Protein AF-0000000074353221 (afdb_homodimer)

Solvent-accessible surface area (backbone atoms only — not comparable to full-atom values): 56088 Å² total; per-residue (Å²): 135,91,82,83,79,85,84,84,86,78,85,81,84,84,88,86,78,88,82,84,80,85,85,80,81,75,81,81,78,80,83,75,80,77,72,79,69,76,71,62,62,60,61,61,71,70,68,73,52,72,75,72,66,72,78,73,55,77,84,42,92,55,36,66,60,52,48,46,52,50,48,50,61,63,52,48,63,50,43,50,53,80,80,36,70,81,63,64,75,39,76,42,64,67,68,74,79,65,36,51,79,78,46,91,73,58,75,62,83,62,84,78,73,72,83,70,47,71,30,41,51,92,68,22,27,30,42,76,66,54,67,42,43,63,34,67,56,21,40,52,47,84,55,86,45,88,65,22,64,83,72,88,42,71,35,40,52,51,45,42,38,60,46,20,54,62,56,34,83,76,40,23,36,36,38,31,33,29,46,73,73,27,16,28,47,22,34,24,54,32,26,32,46,45,48,39,43,60,44,48,36,77,45,36,31,32,33,37,28,12,56,36,25,48,66,45,97,56,69,70,39,83,49,44,60,80,72,34,66,63,44,44,79,37,47,36,50,92,44,40,55,26,68,50,46,58,30,62,70,52,40,52,50,39,31,59,75,71,52,48,35,32,39,38,42,34,13,40,61,70,46,41,51,49,45,40,49,43,35,51,51,32,55,74,71,69,46,85,54,24,28,33,30,38,55,39,35,50,36,48,37,56,40,89,37,73,61,31,42,14,24,64,31,25,28,41,47,44,47,58,57,49,51,52,30,45,51,53,7,68,72,35,78,39,6,30,9,39,35,36,35,66,25,56,78,18,22,48,37,41,48,51,32,38,38,24,64,56,67,33,40,39,79,44,29,44,68,53,79,68,34,57,63,64,95,42,7,50,52,48,53,47,50,51,35,37,71,74,67,34,30,44,23,36,39,34,13,44,37,15,64,55,83,81,40,78,85,58,90,49,56,48,84,63,63,46,74,52,76,59,66,41,57,60,51,51,53,51,51,51,45,53,54,24,47,72,70,73,56,65,52,46,73,45,80,45,66,62,65,63,63,36,28,64,29,51,39,38,41,71,23,23,34,50,20,35,51,46,16,38,34,39,50,24,36,39,35,51,25,33,25,34,29,26,42,46,32,35,55,89,35,51,25,47,43,28,37,70,71,31,51,52,52,74,36,62,61,54,77,60,25,61,67,48,50,50,35,37,63,60,32,62,42,47,64,23,107,140,84,85,81,78,83,82,77,80,75,84,73,82,78,89,88,76,90,77,84,86,78,86,73,84,75,82,85,82,82,84,78,82,77,74,80,70,76,69,62,61,58,61,64,71,70,69,73,51,72,75,69,66,71,77,73,56,76,85,42,92,55,37,65,60,50,48,47,52,51,47,50,61,66,52,48,63,50,42,49,53,79,81,37,72,80,61,64,75,39,76,42,64,69,69,73,80,63,37,52,81,77,46,91,73,58,78,65,78,63,82,80,74,70,84,69,46,70,28,41,48,92,70,22,27,30,41,73,64,53,68,41,43,64,34,66,56,22,39,52,47,84,55,88,45,88,66,20,65,84,72,89,44,72,35,40,53,53,43,42,37,60,45,19,54,61,57,34,84,76,40,23,38,36,39,30,34,29,46,73,72,28,17,29,45,21,34,24,54,31,27,32,46,44,47,40,43,60,44,48,35,76,45,37,32,32,33,38,27,13,56,36,25,48,66,47,96,55,71,71,40,82,50,44,60,79,72,35,67,63,44,45,79,38,46,34,50,91,43,39,57,26,67,50,47,58,29,62,70,52,40,53,50,40,31,59,75,70,51,47,35,33,39,39,42,34,11,40,60,70,47,40,51,51,45,40,51,44,34,52,51,33,54,75,72,68,46,86,57,23,27,32,31,39,54,39,35,52,35,50,37,57,38,88,37,74,60,29,42,13,24,64,29,26,28,42,46,42,45,57,57,50,52,51,28,44,51,54,7,68,72,35,78,41,5,30,10,38,34,36,34,62,26,56,81,19,23,48,38,40,49,52,33,39,40,25,65,57,67,35,40,40,80,43,30,43,67,52,78,68,34,58,64,64,94,42,6,50,52,49,52,47,50,51,34,36,71,74,67,35,32,45,23,36,39,32,14,42,36,15,64,55,85,80,40,78,83,57,91,48,57,48,84,62,63,46,75,53,77,57,66,40,56,60,51,51,54,51,52,51,45,52,52,24,47,76,71,75,55,64,52,46,73,45,80,46,69,61,66,61,61,37,30,63,30,52,40,39,42,70,23,22,34,50,20,34,52,45,17,39,33,40,49,25,36,39,36,51,25,33,25,34,28,25,41,46,32,36,56,89,36,50,26,46,43,25,39,71,70,31,52,50,53,75,36,62,61,53,76,60,26,62,68,49,50,50,33,37,63,60,32,62,42,48,63,22,107

Foldseek 3Di:
DDDCPDDPPPDDDDDDDDDDDDDDDDDDDDDDPVPPPPQPFPPLCPCPLPCPPVPQDPVDPCSQVVVQVVLCVQWDFDFQCVLVVPQDKDFFLQDPPPVDPPDVPSPDDDVPPDDPPFADDFPDWDFLDDDQDQAPPPFPDDAPDRRSDDHTRIHFFFDFHRIFRDQLALAAEEEEEEDDWFALQLLLVLLLQVLSVSRPHDHYWYQAAGQASLPDPDDTHTDHNVNSVCVLQFGDHPRYYHAGHGDLVSSLVSCVVVSHQEYEFEEALSSLVSLLSNLVVCSVVVHNHFGEYAHGDLLQWWPSFPGHFRVVLLLVLVLVLQVVQLCQFVVDQQAEGEEEGENAQAQVSQLSSLLVNLQAQETFHQVAAFACDDPQHPLVVSVVCCVPPRGHYYYYYQNGPQVVDDADPDADPSGHGDGDGVQVVSQVVNQVVCVVVVHGHHYDYTYPDCVSGRGRGDPVSSVVSSVQSSRRNSCVRNRTHQWYWHHRPNGIGIGHSCVRSSDIHYDDCSHPSVVSSCVSNVGDRRD/DDPPDPCPPPPDPDDDDDDDDDDPPPDDDDDDPPPPPPQPFPPLPPCPLPCPPVPQDPVDPCSQVVVQVVLCVQWDFDFQCVLVVPQDKDFFLQDDPPPDPPDVPSSDCDVPPDPPPFADDFPDWDFLDDDQDQAPPPFPDDAPDRRSDDHTRIHFFFDFHRIFRDQQALAAEEEEEEDDWFALQLLLVLLLQVLSVSRPHDHYWYQAAGQASLPDPDDTHGDHNVNSVCVLQFGDHPRYYHAGHGDLVSSLVSCVVVSHQEYEFEEALSSLVSLLSNLVVCSVVVHNHFGEYAHGDLLQWWPSFPGHFRVVLLLVLVLVLQVVQLCQFVVDQQAEEEEEGENAQAQVSQLSSLLVNLQAQETFHQQAAFACDDPLHPLVVSVVCCVPPRGHYYYYYQNGPQVVDDQDPDADPSGHGDGDGVQVVSQVVNQVVCVVVVHGHHYDYTYPDCVSGRGRGDPVSSVVSSVQSNRRNSCVRNRTHQWYWHHRPNGIGIGHSCVRSSDIHYDDCSHPSVVSSCVSNVGDRRD

InterPro domains:
  IPR000023 Phosphofructokinase domain [PF00365] (173-474)
  IPR012004 Pyrophosphate-dependent phosphofructokinase TP0108-type [MF_01981] (77-527)
  IPR022953 ATP-dependent 6-phosphofructokinase [PR00476] (175-194)
  IPR022953 ATP-dependent 6-phosphofructokinase [PR00476] (201-214)
  IPR022953 ATP-dependent 6-phosphofructokinase [PR00476] (259-275)
  IPR022953 ATP-dependent 6-phosphofructokinase [PR00476] (292-309)
  IPR022953 ATP-dependent 6-phosphofructokinase [PR00476] (310-328)
  IPR022953 ATP-dependent 6-phosphofructokinase [PR00476] (331-347)
  IPR022953 ATP-dependent 6-phosphofructokinase [PR00476] (349-366)
  IPR022953 ATP-dependent 6-phosphofructokinase [PR00476] (388-400)
  IPR035966 Phosphofructokinase superfamily [SSF53784] (149-526)
  IPR050929 Phosphofructokinase type A [PTHR45770] (58-526)

Sequence (1054 aa):
MGSLSLAKLVLVPSDRRTCSLHALIRSASPGSMINKKKRIKVVGCCLENKNKKTSIDFSDPDWKTKYEEDFEKRFNIPHLTDFFPDSPAYPSTFCLRMRTPVSEEFAQGYPSDEEWHGYINNNDRVLLKVIRFSSPTSAGAECIDPDCTWVEQWIHRAGPREKIYFKPEDVKAAIITCGGLCPGLNDVIRQIVITLEIYGVKKIVGIPFGYRGFGNELAEIPLSRKVVQNVHLSGGSLLGVSRGGPNISDIVDSMQQRGINMLFVLGGNGTHAGADAIHNECRKRGLKVAVVGVPKTIDNDILLMDKTFGFDTAVEEAQRAINSAYIEAHSAYRGVGVVKLMGRSSGFIAMQAALASGQIDICLIPEVPFELHGPHGVLKHLKYLLETKGSAVICVAEGAGQNFLEKTNAKDASGNTVLGDIGVHIQQEIKKYFKELGDPADVKYIDPTYMIRACRANASDGILCTVLGQNAVHGAFAGYSGITVGICNTHYVYLPIPEVISYPRTVDPNSRMWHRCLTSTGQPDFIMGSLSLAKLVLVPSDRRTCSLHALIRSASPGSMINKKKRIKVVGCCLENKNKKTSIDFSDPDWKTKYEEDFEKRFNIPHLTDFFPDSPAYPSTFCLRMRTPVSEEFAQGYPSDEEWHGYINNNDRVLLKVIRFSSPTSAGAECIDPDCTWVEQWIHRAGPREKIYFKPEDVKAAIITCGGLCPGLNDVIRQIVITLEIYGVKKIVGIPFGYRGFGNELAEIPLSRKVVQNVHLSGGSLLGVSRGGPNISDIVDSMQQRGINMLFVLGGNGTHAGADAIHNECRKRGLKVAVVGVPKTIDNDILLMDKTFGFDTAVEEAQRAINSAYIEAHSAYRGVGVVKLMGRSSGFIAMQAALASGQIDICLIPEVPFELHGPHGVLKHLKYLLETKGSAVICVAEGAGQNFLEKTNAKDASGNTVLGDIGVHIQQEIKKYFKELGDPADVKYIDPTYMIRACRANASDGILCTVLGQNAVHGAFAGYSGITVGICNTHYVYLPIPEVISYPRTVDPNSRMWHRCLTSTGQPDFI

Radius of gyration: 31.93 Å; Cα contacts (8 Å, |Δi|>4): 2269; chains: 2; bounding box: 85×99×107 Å

Secondary structure (DSSP, 8-state):
---------------------------------------------------------TTSTTHHHHHHHHHHHHTPPPBGGGT-TTPPPEE-S--STT-S---GGGGS-----S--TTSPPTT-EEES--EE-S-TTSTT---SSTT------EEEEPS--SEESS-GGG-EEEEEE-SS--TTHHHHHHHHHHHHHHHT--EEEEPTTGGGGGTS-PPPEE--HHHHTTGGGSSS-TT---S----HHHHHHHHHHHT--EEEEEESHHHHHHHHHHHHHHHHHT---EEEEEEB-SS--STTSS--BTHHHHHHHHHHHHHHHHHHHHHSTTEEEEEEE--TT--HHHHHHHHHHS--SEEE-TTS---SSSTTSHHHHHHHHHHHTS-EEEEEETTTTGGGS-----B-TTSPBPPP-HHHHHHHHHHHHHHHHT---EEEEE--GGGGTSS---HHHHHHHHHHHHHHHHHHHTTB-SEEEEEETTEEEEEEHHHHTSS-----TTSHHHHHHHHHH------/---------------------------------------------------------TTSTTHHHHHHHHHHHHTPPPBGGGT-TTPPPEE----STT-S---GGGGS-----S--TTSPPTT-EEES--EE-S-TTSTT---SSTT------EEEEPS--SEESS-GGG-EEEEEE-SS--TTHHHHHHHHHHHHHHHT--EEEEPTTGGGGGTSSPPPEE--HHHHTTGGGSSS-TT---S----HHHHHHHHHHHT--EEEEEESHHHHHHHHHHHHHHHHHT---EEEEEEB-SS--STTSS--BTHHHHHHHHHHHHHHHHHHHHHSTTEEEEEEE--TT--HHHHHHHHHHS--SEEE-TTS---SSSTTSHHHHHHHHHHHTS-EEEEEETTTTGGGS-----B-TTSPBPPP-HHHHHHHHHHHHHHHHT---EEEEE--GGGGTSS---HHHHHHHHHHHHHHHHHHHTTB-SEEEEEETTEEEEEEHHHHTSS-----TTSHHHHHHHHHH------

pLDDT: mean 83.46, std 23.48, range [15.52, 98.88]

Organism: Artemisia annua (NCBI:txid35608)

Nearest PDB structures (foldseek):
  6qu4-assembly1_A  TM=9.192E-01  e=7.494E-47  Trypanosoma brucei brucei
  6qu3-assembly1_D  TM=9.181E-01  e=4.182E-46  Trypanosoma brucei brucei
  6qu3-assembly1_A  TM=8.932E-01  e=8.953E-47  Trypanosoma brucei brucei
  6qu4-assembly1_B  TM=9.166E-01  e=7.197E-45  Trypanosoma brucei brucei
  6qu3-assembly1_B  TM=9.209E-01  e=2.986E-44  Trypanosoma brucei brucei

Structure (mmCIF, N/CA/C/O backbone):
data_AF-0000000074353221-model_v1
#
loop_
_entity.id
_entity.type
_entity.pdbx_description
1 polymer 'ATP-dependent 6-phosphofructokinase'
#
loop_
_atom_site.group_PDB
_atom_site.id
_atom_site.type_symbol
_atom_site.label_atom_id
_atom_site.label_alt_id
_atom_site.label_comp_id
_atom_site.label_asym_id
_atom_site.label_entity_id
_atom_site.label_seq_id
_atom_site.pdbx_PDB_ins_code
_atom_site.Cartn_x
_atom_site.Cartn_y
_atom_site.Cartn_z
_atom_site.occupancy
_atom_site.B_iso_or_equiv
_atom_site.auth_seq_id
_atom_site.auth_comp_id
_atom_site.auth_asym_id
_atom_site.auth_atom_id
_atom_site.pdbx_PDB_model_num
ATOM 1 N N . MET A 1 1 ? -2.354 11.242 -69.688 1 20.19 1 MET A N 1
ATOM 2 C CA . MET A 1 1 ? -2.508 9.836 -70.062 1 20.19 1 MET A CA 1
ATOM 3 C C . MET A 1 1 ? -3.174 9.047 -68.938 1 20.19 1 MET A C 1
ATOM 5 O O . MET A 1 1 ? -2.99 9.359 -67.75 1 20.19 1 MET A O 1
ATOM 9 N N . GLY A 1 2 ? -4.012 7.84 -69.062 1 21.41 2 GLY A N 1
ATOM 10 C CA . GLY A 1 2 ? -5.418 7.66 -68.688 1 21.41 2 GLY A CA 1
ATOM 11 C C . GLY A 1 2 ? -5.637 7.105 -67.312 1 21.41 2 GLY A C 1
ATOM 12 O O . GLY A 1 2 ? -4.961 6.16 -66.875 1 21.41 2 GLY A O 1
ATOM 13 N N . SER A 1 3 ? -6.02 7.965 -66.25 1 21.53 3 SER A N 1
ATOM 14 C CA . SER A 1 3 ? -6.34 8.07 -64.875 1 21.53 3 SER A CA 1
ATOM 15 C C . SER A 1 3 ? -7.312 6.977 -64.438 1 21.53 3 SER A C 1
ATOM 17 O O . SER A 1 3 ? -8.414 6.867 -65 1 21.53 3 SER A O 1
ATOM 19 N N . LEU A 1 4 ? -6.719 5.871 -63.844 1 18.83 4 LEU A N 1
ATOM 20 C CA . LEU A 1 4 ? -7.133 4.527 -63.469 1 18.83 4 LEU A CA 1
ATOM 21 C C . LEU A 1 4 ? -8.258 4.578 -62.438 1 18.83 4 LEU A C 1
ATOM 23 O O . LEU A 1 4 ? -8.094 5.148 -61.375 1 18.83 4 LEU A O 1
ATOM 27 N N . SER A 1 5 ? -9.594 4.289 -62.688 1 18.7 5 SER A N 1
ATOM 28 C CA . SER A 1 5 ? -11.031 4.398 -62.469 1 18.7 5 SER A CA 1
ATOM 29 C C . SER A 1 5 ? -11.5 3.393 -61.438 1 18.7 5 SER A C 1
ATOM 31 O O . SER A 1 5 ? -12.688 3.068 -61.375 1 18.7 5 SER A O 1
ATOM 33 N N . LEU A 1 6 ? -10.594 3.096 -60.281 1 18.77 6 LEU A N 1
ATOM 34 C CA . LEU A 1 6 ? -10.766 1.756 -59.719 1 18.77 6 LEU A CA 1
ATOM 35 C C . LEU A 1 6 ? -12.125 1.616 -59.062 1 18.77 6 LEU A C 1
ATOM 37 O O . LEU A 1 6 ? -12.578 2.527 -58.344 1 18.77 6 LEU A O 1
ATOM 41 N N . ALA A 1 7 ? -12.836 0.327 -58.969 1 16.5 7 ALA A N 1
ATOM 42 C CA . ALA A 1 7 ? -14.141 -0.309 -59.125 1 16.5 7 ALA A CA 1
ATOM 43 C C . ALA A 1 7 ? -14.844 -0.415 -57.75 1 16.5 7 ALA A C 1
ATOM 45 O O . ALA A 1 7 ? -14.234 -0.844 -56.781 1 16.5 7 ALA A O 1
ATOM 46 N N . LYS A 1 8 ? -16.109 0.12 -57.531 1 18.06 8 LYS A N 1
ATOM 47 C CA . LYS A 1 8 ? -17.234 0.409 -56.625 1 18.06 8 LYS A CA 1
ATOM 48 C C . LYS A 1 8 ? -17.953 -0.872 -56.219 1 18.06 8 LYS A C 1
ATOM 50 O O . LYS A 1 8 ? -18.984 -1.222 -56.812 1 18.06 8 LYS A O 1
ATOM 55 N N . LEU A 1 9 ? -17.312 -2.119 -55.844 1 16.38 9 LEU A N 1
ATOM 56 C CA . LEU A 1 9 ? -18.078 -3.354 -55.906 1 16.38 9 LEU A CA 1
ATOM 57 C C . LEU A 1 9 ? -19.219 -3.336 -54.875 1 16.38 9 LEU A C 1
ATOM 59 O O . LEU A 1 9 ? -18.969 -3.227 -53.688 1 16.38 9 LEU A O 1
ATOM 63 N N . VAL A 1 10 ? -20.547 -3.213 -55.25 1 18.64 10 VAL A N 1
ATOM 64 C CA . VAL A 1 10 ? -21.922 -3.035 -54.781 1 18.64 10 VAL A CA 1
ATOM 65 C C . VAL A 1 10 ? -22.469 -4.371 -54.281 1 18.64 10 VAL A C 1
ATOM 67 O O . VAL A 1 10 ? -22.766 -5.262 -55.094 1 18.64 10 VAL A O 1
ATOM 70 N N . LEU A 1 11 ? -21.859 -5.027 -53.219 1 18.27 11 LEU A N 1
ATOM 71 C CA . LEU A 1 11 ? -22.25 -6.406 -52.969 1 18.27 11 LEU A CA 1
ATOM 72 C C . LEU A 1 11 ? -23.75 -6.488 -52.688 1 18.27 11 LEU A C 1
ATOM 74 O O . LEU A 1 11 ? -24.328 -5.609 -52.031 1 18.27 11 LEU A O 1
ATOM 78 N N . VAL A 1 12 ? -24.5 -7.617 -53.156 1 17.64 12 VAL A N 1
ATOM 79 C CA . VAL A 1 12 ? -25.812 -8.07 -53.625 1 17.64 12 VAL A CA 1
ATOM 80 C C . VAL A 1 12 ? -26.688 -8.492 -52.469 1 17.64 12 VAL A C 1
ATOM 82 O O . VAL A 1 12 ? -26.203 -9.125 -51.5 1 17.64 12 VAL A O 1
ATOM 85 N N . PRO A 1 13 ? -28.031 -8.195 -52.406 1 18.38 13 PRO A N 1
ATOM 86 C CA . PRO A 1 13 ? -29.156 -8.133 -51.469 1 18.38 13 PRO A CA 1
ATOM 87 C C . PRO A 1 13 ? -29.781 -9.5 -51.219 1 18.38 13 PRO A C 1
ATOM 89 O O . PRO A 1 13 ? -30.703 -9.617 -50.406 1 18.38 13 PRO A O 1
ATOM 92 N N . SER A 1 14 ? -29.234 -10.625 -51.719 1 16.09 14 SER A N 1
ATOM 93 C CA . SER A 1 14 ? -30.312 -11.508 -52.156 1 16.09 14 SER A CA 1
ATOM 94 C C . SER A 1 14 ? -31.156 -11.977 -50.969 1 16.09 14 SER A C 1
ATOM 96 O O . SER A 1 14 ? -30.734 -11.859 -49.812 1 16.09 14 SER A O 1
ATOM 98 N N . ASP A 1 15 ? -31.656 -13.328 -51 1 15.57 15 ASP A N 1
ATOM 99 C CA . ASP A 1 15 ? -32.875 -14.109 -51.188 1 15.57 15 ASP A CA 1
ATOM 100 C C . ASP A 1 15 ? -33.281 -14.797 -49.906 1 15.57 15 ASP A C 1
ATOM 102 O O . ASP A 1 15 ? -32.438 -15.383 -49.219 1 15.57 15 ASP A O 1
ATOM 106 N N . ARG A 1 16 ? -34.531 -14.641 -49.375 1 16.09 16 ARG A N 1
ATOM 107 C CA . ARG A 1 16 ? -35.469 -14.852 -48.281 1 16.09 16 ARG A CA 1
ATOM 108 C C . ARG A 1 16 ? -35.688 -16.344 -48.031 1 16.09 16 ARG A C 1
ATOM 110 O O . ARG A 1 16 ? -35.844 -16.75 -46.875 1 16.09 16 ARG A O 1
ATOM 117 N N . ARG A 1 17 ? -36.25 -17.219 -49 1 16.27 17 ARG A N 1
ATOM 118 C CA . ARG A 1 17 ? -37.562 -17.844 -48.719 1 16.27 17 ARG A CA 1
ATOM 119 C C . ARG A 1 17 ? -37.375 -19.125 -47.938 1 16.27 17 ARG A C 1
ATOM 121 O O . ARG A 1 17 ? -38.188 -19.422 -47.031 1 16.27 17 ARG A O 1
ATOM 128 N N . THR A 1 18 ? -36.688 -20.188 -48.375 1 15.52 18 THR A N 1
ATOM 129 C CA . THR A 1 18 ? -37.438 -21.406 -48.562 1 15.52 18 THR A CA 1
ATOM 130 C C . THR A 1 18 ? -37.656 -22.125 -47.219 1 15.52 18 THR A C 1
ATOM 132 O O . THR A 1 18 ? -36.938 -21.844 -46.25 1 15.52 18 THR A O 1
ATOM 135 N N . CYS A 1 19 ? -38 -23.547 -47.25 1 15.93 19 CYS A N 1
ATOM 136 C CA . CYS A 1 19 ? -39.031 -24.516 -46.938 1 15.93 19 CYS A CA 1
ATOM 137 C C . CYS A 1 19 ? -38.688 -25.328 -45.688 1 15.93 19 CYS A C 1
ATOM 139 O O . CYS A 1 19 ? -39.562 -25.703 -44.938 1 15.93 19 CYS A O 1
ATOM 141 N N . SER A 1 20 ? -37.438 -25.891 -45.5 1 15.87 20 SER A N 1
ATOM 142 C CA . SER A 1 20 ? -37.531 -27.344 -45.406 1 15.87 20 SER A CA 1
ATOM 143 C C . SER A 1 20 ? -38.094 -27.797 -44.062 1 15.87 20 SER A C 1
ATOM 145 O O . SER A 1 20 ? -38 -27.062 -43.094 1 15.87 20 SER A O 1
ATOM 147 N N . LEU A 1 21 ? -38.312 -29.188 -43.875 1 16.33 21 LEU A N 1
ATOM 148 C CA . LEU A 1 21 ? -39.219 -30.234 -43.438 1 16.33 21 LEU A CA 1
ATOM 149 C C . LEU A 1 21 ? -38.969 -30.609 -42 1 16.33 21 LEU A C 1
ATOM 151 O O . LEU A 1 21 ? -39.906 -30.938 -41.25 1 16.33 21 LEU A O 1
ATOM 155 N N . HIS A 1 22 ? -37.688 -30.781 -41.469 1 16.69 22 HIS A N 1
ATOM 156 C CA . HIS A 1 22 ? -37.531 -32.125 -40.906 1 16.69 22 HIS A CA 1
ATOM 157 C C . HIS A 1 22 ? -38.406 -32.344 -39.688 1 16.69 22 HIS A C 1
ATOM 159 O O . HIS A 1 22 ? -38.812 -31.375 -39.031 1 16.69 22 HIS A O 1
ATOM 165 N N . ALA A 1 23 ? -38.312 -33.719 -39.062 1 17.08 23 ALA A N 1
ATOM 166 C CA . ALA A 1 23 ? -39.094 -34.781 -38.438 1 17.08 23 ALA A CA 1
ATOM 167 C C . ALA A 1 23 ? -39.344 -34.5 -36.969 1 17.08 23 ALA A C 1
ATOM 169 O O . ALA A 1 23 ? -38.5 -33.906 -36.281 1 17.08 23 ALA A O 1
ATOM 170 N N . LEU A 1 24 ? -40.531 -34.719 -36.531 1 18.83 24 LEU A N 1
ATOM 171 C CA . LEU A 1 24 ? -41.5 -34.594 -35.438 1 18.83 24 LEU A CA 1
ATOM 172 C C . LEU A 1 24 ? -41.125 -35.531 -34.312 1 18.83 24 LEU A C 1
ATOM 174 O O . LEU A 1 24 ? -41.594 -36.688 -34.219 1 18.83 24 LEU A O 1
ATOM 178 N N . ILE A 1 25 ? -39.781 -35.875 -34.031 1 18.02 25 ILE A N 1
ATOM 179 C CA . ILE A 1 25 ? -39.75 -37.094 -33.25 1 18.02 25 ILE A CA 1
ATOM 180 C C . ILE A 1 25 ? -40.531 -36.906 -31.953 1 18.02 25 ILE A C 1
ATOM 182 O O . ILE A 1 25 ? -40.406 -35.875 -31.281 1 18.02 25 ILE A O 1
ATOM 186 N N . ARG A 1 26 ? -41.375 -37.906 -31.547 1 18.39 26 ARG A N 1
ATOM 187 C CA . ARG A 1 26 ? -42.531 -38.25 -30.719 1 18.39 26 ARG A CA 1
ATOM 188 C C . ARG A 1 26 ? -42.156 -38.312 -29.234 1 18.39 26 ARG A C 1
ATOM 190 O O . ARG A 1 26 ? -43.031 -38.312 -28.359 1 18.39 26 ARG A O 1
ATOM 197 N N . SER A 1 27 ? -40.812 -38.406 -28.859 1 18.98 27 SER A N 1
ATOM 198 C CA . SER A 1 27 ? -40.75 -39.438 -27.844 1 18.98 27 SER A CA 1
ATOM 199 C C . SER A 1 27 ? -41.594 -39.094 -26.625 1 18.98 27 SER A C 1
ATOM 201 O O . SER A 1 27 ? -41.906 -37.938 -26.406 1 18.98 27 SER A O 1
ATOM 203 N N . ALA A 1 28 ? -41.844 -40.188 -25.703 1 20.39 28 ALA A N 1
ATOM 204 C CA . ALA A 1 28 ? -42.75 -40.719 -24.672 1 20.39 28 ALA A CA 1
ATOM 205 C C . ALA A 1 28 ? -42.656 -39.875 -23.391 1 20.39 28 ALA A C 1
ATOM 207 O O . ALA A 1 28 ? -41.656 -39.219 -23.141 1 20.39 28 ALA A O 1
ATOM 208 N N . SER A 1 29 ? -43.719 -39.875 -22.672 1 19.88 29 SER A N 1
ATOM 209 C CA . SER A 1 29 ? -44.438 -39.094 -21.656 1 19.88 29 SER A CA 1
ATOM 210 C C . SER A 1 29 ? -43.875 -39.344 -20.266 1 19.88 29 SER A C 1
ATOM 212 O O . SER A 1 29 ? -44.406 -38.875 -19.266 1 19.88 29 SER A O 1
ATOM 214 N N . PRO A 1 30 ? -42.562 -39.875 -20.094 1 22.58 30 PRO A N 1
ATOM 215 C CA . PRO A 1 30 ? -42.562 -40.594 -18.828 1 22.58 30 PRO A CA 1
ATOM 216 C C . PRO A 1 30 ? -42.969 -39.719 -17.641 1 22.58 30 PRO A C 1
ATOM 218 O O . PRO A 1 30 ? -42.875 -38.5 -17.703 1 22.58 30 PRO A O 1
ATOM 221 N N . GLY A 1 31 ? -43.469 -40.406 -16.453 1 21.88 31 GLY A N 1
ATOM 222 C CA . GLY A 1 31 ? -44.188 -40.219 -15.211 1 21.88 31 GLY A CA 1
ATOM 223 C C . GLY A 1 31 ? -43.5 -39.281 -14.242 1 21.88 31 GLY A C 1
ATOM 224 O O . GLY A 1 31 ? -42.281 -39.062 -14.359 1 21.88 31 GLY A O 1
ATOM 225 N N . SER A 1 32 ? -44.25 -38.5 -13.336 1 21.22 32 SER A N 1
ATOM 226 C CA . SER A 1 32 ? -44.281 -37.344 -12.461 1 21.22 32 SER A CA 1
ATOM 227 C C . SER A 1 32 ? -43.469 -37.562 -11.203 1 21.22 32 SER A C 1
ATOM 229 O O . SER A 1 32 ? -43.625 -36.875 -10.195 1 21.22 32 SER A O 1
ATOM 231 N N . MET A 1 33 ? -42.5 -38.594 -11.133 1 22.34 33 MET A N 1
ATOM 232 C CA . MET A 1 33 ? -42.125 -38.812 -9.734 1 22.34 33 MET A CA 1
ATOM 233 C C . MET A 1 33 ? -41.625 -37.5 -9.086 1 22.34 33 MET A C 1
ATOM 235 O O . MET A 1 33 ? -40.75 -36.844 -9.633 1 22.34 33 MET A O 1
ATOM 239 N N . ILE A 1 34 ? -42.406 -36.906 -8.188 1 22.81 34 ILE A N 1
ATOM 240 C CA . ILE A 1 34 ? -42.375 -35.719 -7.344 1 22.81 34 ILE A CA 1
ATOM 241 C C . ILE A 1 34 ? -41.094 -35.75 -6.477 1 22.81 34 ILE A C 1
ATOM 243 O O . ILE A 1 34 ? -41.031 -36.5 -5.504 1 22.81 34 ILE A O 1
ATOM 247 N N . ASN A 1 35 ? -39.906 -36.094 -6.984 1 21.73 35 ASN A N 1
ATOM 248 C CA . ASN A 1 35 ? -38.812 -36.156 -6.016 1 21.73 35 ASN A CA 1
ATOM 249 C C . ASN A 1 35 ? -38.656 -34.875 -5.227 1 21.73 35 ASN A C 1
ATOM 251 O O . ASN A 1 35 ? -38.531 -33.812 -5.809 1 21.73 35 ASN A O 1
ATOM 255 N N . LYS A 1 36 ? -39.219 -34.875 -3.961 1 22 36 LYS A N 1
ATOM 256 C CA . LYS A 1 36 ? -39.062 -33.844 -2.926 1 22 36 LYS A CA 1
ATOM 257 C C . LYS A 1 36 ? -37.594 -33.438 -2.76 1 22 36 LYS A C 1
ATOM 259 O O . LYS A 1 36 ? -36.844 -34.125 -2.1 1 22 36 LYS A O 1
ATOM 264 N N . LYS A 1 37 ? -37.062 -32.906 -3.727 1 26.03 37 LYS A N 1
ATOM 265 C CA . LYS A 1 37 ? -35.719 -32.406 -3.596 1 26.03 37 LYS A CA 1
ATOM 266 C C . LYS A 1 37 ? -35.625 -31.391 -2.461 1 26.03 37 LYS A C 1
ATOM 268 O O . LYS A 1 37 ? -36.25 -30.344 -2.5 1 26.03 37 LYS A O 1
ATOM 273 N N . LYS A 1 38 ? -35.469 -31.953 -1.255 1 24.52 38 LYS A N 1
ATOM 274 C CA . LYS A 1 38 ? -35.094 -31.094 -0.133 1 24.52 38 LYS A CA 1
ATOM 275 C C . LYS A 1 38 ? -34 -30.109 -0.52 1 24.52 38 LYS A C 1
ATOM 277 O O . LYS A 1 38 ? -32.875 -30.531 -0.843 1 24.52 38 LYS A O 1
ATOM 282 N N . ARG A 1 39 ? -34.375 -29.062 -1.102 1 26.27 39 ARG A N 1
ATOM 283 C CA . ARG A 1 39 ? -33.5 -27.938 -1.433 1 26.27 39 ARG A CA 1
ATOM 284 C C . ARG A 1 39 ? -32.781 -27.422 -0.195 1 26.27 39 ARG A C 1
ATOM 286 O O . ARG A 1 39 ? -33.406 -26.906 0.736 1 26.27 39 ARG A O 1
ATOM 293 N N . ILE A 1 40 ? -31.922 -28.266 0.334 1 25.36 40 ILE A N 1
ATOM 294 C CA . ILE A 1 40 ? -31.156 -27.594 1.374 1 25.36 40 ILE A CA 1
ATOM 295 C C . ILE A 1 40 ? -30.547 -26.312 0.816 1 25.36 40 ILE A C 1
ATOM 297 O O . ILE A 1 40 ? -29.703 -26.359 -0.079 1 25.36 40 ILE A O 1
ATOM 301 N N . LYS A 1 41 ? -31.375 -25.328 0.677 1 26.69 41 LYS A N 1
ATOM 302 C CA . LYS A 1 41 ? -30.922 -23.984 0.334 1 26.69 41 LYS A CA 1
ATOM 303 C C . LYS A 1 41 ? -29.672 -23.609 1.117 1 26.69 41 LYS A C 1
ATOM 305 O O . LYS A 1 41 ? -29.594 -23.859 2.32 1 26.69 41 LYS A O 1
ATOM 310 N N . VAL A 1 42 ? -28.609 -23.703 0.509 1 30.16 42 VAL A N 1
ATOM 311 C CA . VAL A 1 42 ? -27.453 -23.062 1.101 1 30.16 42 VAL A CA 1
ATOM 312 C C . VAL A 1 42 ? -27.859 -21.734 1.738 1 30.16 42 VAL A C 1
ATOM 314 O O . VAL A 1 42 ? -28.219 -20.781 1.038 1 30.16 42 VAL A O 1
ATOM 317 N N . VAL A 1 43 ? -28.844 -21.75 2.766 1 29.41 43 VAL A N 1
ATOM 318 C CA . VAL A 1 43 ? -29.125 -20.594 3.592 1 29.41 43 VAL A CA 1
ATOM 319 C C . VAL A 1 43 ? -27.844 -19.797 3.824 1 29.41 43 VAL A C 1
ATOM 321 O O . VAL A 1 43 ? -26.781 -20.375 4.047 1 29.41 43 VAL A O 1
ATOM 324 N N . GLY A 1 44 ? -27.844 -18.719 3.305 1 31.27 44 GLY A N 1
ATOM 325 C CA . GLY A 1 44 ? -26.859 -17.719 3.688 1 31.27 44 GLY A CA 1
ATOM 326 C C . GLY A 1 44 ? -26.531 -17.734 5.172 1 31.27 44 GLY A C 1
ATOM 327 O O . GLY A 1 44 ? -27.422 -17.562 6.004 1 31.27 44 GLY A O 1
ATOM 328 N N . CYS A 1 45 ? -25.828 -18.766 5.625 1 29.34 45 CYS A N 1
ATOM 329 C CA . CYS A 1 45 ? -25.344 -18.828 7 1 29.34 45 CYS A CA 1
ATOM 330 C C . CYS A 1 45 ? -25 -17.438 7.516 1 29.34 45 CYS A C 1
ATOM 332 O O . CYS A 1 45 ? -24.047 -16.812 7.035 1 29.34 45 CYS A O 1
ATOM 334 N N . CYS A 1 46 ? -26.047 -16.672 7.723 1 31.78 46 CYS A N 1
ATOM 335 C CA . CYS A 1 46 ? -25.734 -15.602 8.664 1 31.78 46 CYS A CA 1
ATOM 336 C C . CYS A 1 46 ? -24.891 -16.125 9.82 1 31.78 46 CYS A C 1
ATOM 338 O O . CYS A 1 46 ? -25.359 -16.953 10.609 1 31.78 46 CYS A O 1
ATOM 340 N N . LEU A 1 47 ? -23.672 -16.391 9.578 1 30.38 47 LEU A N 1
ATOM 341 C CA . LEU A 1 47 ? -22.781 -16.719 10.672 1 30.38 47 LEU A CA 1
ATOM 342 C C . LEU A 1 47 ? -23.062 -15.859 11.891 1 30.38 47 LEU A C 1
ATOM 344 O O . LEU A 1 47 ? -22.938 -14.633 11.844 1 30.38 47 LEU A O 1
ATOM 348 N N . GLU A 1 48 ? -24.188 -16.078 12.477 1 32.97 48 GLU A N 1
ATOM 349 C CA . GLU A 1 48 ? -24.188 -15.617 13.859 1 32.97 48 GLU A CA 1
ATOM 350 C C . GLU A 1 48 ? -22.875 -15.953 14.562 1 32.97 48 GLU A C 1
ATOM 352 O O . GLU A 1 48 ? -22.656 -17.094 14.961 1 32.97 48 GLU A O 1
ATOM 357 N N . ASN A 1 49 ? -21.812 -15.656 14.023 1 33.72 49 ASN A N 1
ATOM 358 C CA . ASN A 1 49 ? -20.594 -15.859 14.789 1 33.72 49 ASN A CA 1
ATOM 359 C C . ASN A 1 49 ? -20.734 -15.375 16.234 1 33.72 49 ASN A C 1
ATOM 361 O O . ASN A 1 49 ? -20.938 -14.188 16.469 1 33.72 49 ASN A O 1
ATOM 365 N N . LYS A 1 50 ? -21.359 -16.141 17.109 1 33.78 50 LYS A N 1
ATOM 366 C CA . LYS A 1 50 ? -21.141 -15.977 18.547 1 33.78 50 LYS A CA 1
ATOM 367 C C . LYS A 1 50 ? -19.719 -15.523 18.828 1 33.78 50 LYS A C 1
ATOM 369 O O . LYS A 1 50 ? -18.766 -16.281 18.625 1 33.78 50 LYS A O 1
ATOM 374 N N . ASN A 1 51 ? -19.391 -14.453 18.547 1 38.25 51 ASN A N 1
ATOM 375 C CA . ASN A 1 51 ? -18.141 -13.93 19.078 1 38.25 51 ASN A CA 1
ATOM 376 C C . ASN A 1 51 ? -17.906 -14.398 20.516 1 38.25 51 ASN A C 1
ATOM 378 O O . ASN A 1 51 ? -18.438 -13.82 21.469 1 38.25 51 ASN A O 1
ATOM 382 N N . LYS A 1 52 ? -18 -15.711 20.75 1 36.72 52 LYS A N 1
ATOM 383 C CA . LYS A 1 52 ? -17.562 -16.141 22.078 1 36.72 52 LYS A CA 1
ATOM 384 C C . LYS A 1 52 ? -16.266 -15.445 22.484 1 36.72 52 LYS A C 1
ATOM 386 O O . LYS A 1 52 ? -15.172 -15.891 22.125 1 36.72 52 LYS A O 1
ATOM 391 N N . LYS A 1 53 ? -16.234 -14.258 22.5 1 46.12 53 LYS A N 1
ATOM 392 C CA . LYS A 1 53 ? -15.133 -13.641 23.234 1 46.12 53 LYS A CA 1
ATOM 393 C C . LYS A 1 53 ? -14.914 -14.344 24.578 1 46.12 53 LYS A C 1
ATOM 395 O O . LYS A 1 53 ? -15.773 -14.312 25.453 1 46.12 53 LYS A O 1
ATOM 400 N N . THR A 1 54 ? -14.258 -15.477 24.562 1 53.25 54 THR A N 1
ATOM 401 C CA . THR A 1 54 ? -13.859 -16.047 25.844 1 53.25 54 THR A CA 1
ATOM 402 C C . THR A 1 54 ? -13.453 -14.945 26.812 1 53.25 54 THR A C 1
ATOM 404 O O . THR A 1 54 ? -12.578 -14.133 26.516 1 53.25 54 THR A O 1
ATOM 407 N N . SER A 1 55 ? -14.289 -14.523 27.516 1 70.06 55 SER A N 1
ATOM 408 C CA . SER A 1 55 ? -14.023 -13.57 28.594 1 70.06 55 SER A CA 1
ATOM 409 C C . SER A 1 55 ? -12.727 -13.914 29.328 1 70.06 55 SER A C 1
ATOM 411 O O . SER A 1 55 ? -12.578 -15.008 29.859 1 70.06 55 SER A O 1
ATOM 413 N N . ILE A 1 56 ? -11.734 -13.297 28.844 1 82.25 56 ILE A N 1
ATOM 414 C CA . ILE A 1 56 ? -10.445 -13.469 29.5 1 82.25 56 ILE A CA 1
ATOM 415 C C . ILE A 1 56 ? -10.492 -12.867 30.906 1 82.25 56 ILE A C 1
ATOM 417 O O . ILE A 1 56 ? -10.93 -11.727 31.078 1 82.25 56 ILE A O 1
ATOM 421 N N . ASP A 1 57 ? -10.406 -13.719 31.797 1 88.75 57 ASP A N 1
ATOM 422 C CA . ASP A 1 57 ? -10.258 -13.227 33.156 1 88.75 57 ASP A CA 1
ATOM 423 C C . ASP A 1 57 ? -8.867 -12.648 33.406 1 88.75 57 ASP A C 1
ATOM 425 O O . ASP A 1 57 ? -7.918 -13.391 33.656 1 88.75 57 ASP A O 1
ATOM 429 N N . PHE A 1 58 ? -8.797 -11.438 33.406 1 89.69 58 PHE A N 1
ATOM 430 C CA . PHE A 1 58 ? -7.504 -10.758 33.469 1 89.69 58 PHE A CA 1
ATOM 431 C C . PHE A 1 58 ? -6.953 -10.789 34.906 1 89.69 58 PHE A C 1
ATOM 433 O O . PHE A 1 58 ? -5.801 -10.414 35.125 1 89.69 58 PHE A O 1
ATOM 440 N N . SER A 1 59 ? -7.746 -11.219 35.812 1 89.12 59 SER A N 1
ATOM 441 C CA . SER A 1 59 ? -7.273 -11.391 37.188 1 89.12 59 SER A CA 1
ATOM 442 C C . SER A 1 59 ? -6.441 -12.656 37.344 1 89.12 59 SER A C 1
ATOM 444 O O . SER A 1 59 ? -5.715 -12.82 38.312 1 89.12 59 SER A O 1
ATOM 446 N N . ASP A 1 60 ? -6.551 -13.484 36.375 1 91.25 60 ASP A N 1
ATOM 447 C CA . ASP A 1 60 ? -5.734 -14.695 36.312 1 91.25 60 ASP A CA 1
ATOM 448 C C . ASP A 1 60 ? -4.285 -14.367 35.969 1 91.25 60 ASP A C 1
ATOM 450 O O . ASP A 1 60 ? -4.012 -13.742 34.938 1 91.25 60 ASP A O 1
ATOM 454 N N . PRO A 1 61 ? -3.363 -14.758 36.844 1 91.12 61 PRO A N 1
ATOM 455 C CA . PRO A 1 61 ? -1.957 -14.445 36.562 1 91.12 61 PRO A CA 1
ATOM 456 C C . PRO A 1 61 ? -1.449 -15.086 35.281 1 91.12 61 PRO A C 1
ATOM 458 O O . PRO A 1 61 ? -0.463 -14.617 34.719 1 91.12 61 PRO A O 1
ATOM 461 N N . ASP A 1 62 ? -2.215 -16.078 34.844 1 93.38 62 ASP A N 1
ATOM 462 C CA . ASP A 1 62 ? -1.761 -16.781 33.625 1 93.38 62 ASP A CA 1
ATOM 463 C C . ASP A 1 62 ? -2.588 -16.375 32.406 1 93.38 62 ASP A C 1
ATOM 465 O O . ASP A 1 62 ? -2.615 -17.094 31.406 1 93.38 62 ASP A O 1
ATOM 469 N N . TRP A 1 63 ? -3.186 -15.289 32.531 1 93.25 63 TRP A N 1
ATOM 470 C CA . TRP A 1 63 ? -4.102 -14.914 31.453 1 93.25 63 TRP A CA 1
ATOM 471 C C . TRP A 1 63 ? -3.355 -14.758 30.141 1 93.25 63 TRP A C 1
ATOM 473 O O . TRP A 1 63 ? -3.877 -15.109 29.078 1 93.25 63 TRP A O 1
ATOM 483 N N . LYS A 1 64 ? -2.141 -14.211 30.219 1 93.12 64 LYS A N 1
ATOM 484 C CA . LYS A 1 64 ? -1.358 -13.969 29 1 93.12 64 LYS A CA 1
ATOM 485 C C . LYS A 1 64 ? -1.037 -15.273 28.281 1 93.12 64 LYS A C 1
ATOM 487 O O . LYS A 1 64 ? -1.197 -15.375 27.078 1 93.12 64 LYS A O 1
ATOM 492 N N . THR A 1 65 ? -0.596 -16.203 29.016 1 93.5 65 THR A N 1
ATOM 493 C CA . THR A 1 65 ? -0.271 -17.5 28.469 1 93.5 65 THR A CA 1
ATOM 494 C C . THR A 1 65 ? -1.513 -18.156 27.875 1 93.5 65 THR A C 1
ATOM 496 O O . THR A 1 65 ? -1.45 -18.75 26.781 1 93.5 65 THR A O 1
ATOM 499 N N . LYS A 1 66 ? -2.529 -18.047 28.594 1 92.88 66 LYS A N 1
ATOM 500 C CA . LYS A 1 66 ? -3.783 -18.625 28.109 1 92.88 66 LYS A CA 1
ATOM 501 C C . LYS A 1 66 ? -4.234 -17.938 26.828 1 92.88 66 LYS A C 1
ATOM 503 O O . LYS A 1 66 ? -4.742 -18.609 25.906 1 92.88 66 LYS A O 1
ATOM 508 N N . TYR A 1 67 ? -4.039 -16.688 26.844 1 93.69 67 TYR A N 1
ATOM 509 C CA . TYR A 1 67 ? -4.383 -15.93 25.641 1 93.69 67 TYR A CA 1
ATOM 510 C C . TYR A 1 67 ? -3.541 -16.375 24.453 1 93.69 67 TYR A C 1
ATOM 512 O O . TYR A 1 67 ? -4.059 -16.578 23.359 1 93.69 67 TYR A O 1
ATOM 520 N N . GLU A 1 68 ? -2.322 -16.5 24.656 1 93.62 68 GLU A N 1
ATOM 521 C CA . GLU A 1 68 ? -1.402 -16.906 23.594 1 93.62 68 GLU A CA 1
ATOM 522 C C . GLU A 1 68 ? -1.732 -18.312 23.078 1 93.62 68 GLU A C 1
ATOM 524 O O . GLU A 1 68 ? -1.679 -18.562 21.875 1 93.62 68 GLU A O 1
ATOM 529 N N . GLU A 1 69 ? -2.037 -19.172 23.984 1 93.69 69 GLU A N 1
ATOM 530 C CA . GLU A 1 69 ? -2.398 -20.531 23.609 1 93.69 69 GLU A CA 1
ATOM 531 C C . GLU A 1 69 ? -3.684 -20.547 22.781 1 93.69 69 GLU A C 1
ATOM 533 O O . GLU A 1 69 ? -3.781 -21.281 21.797 1 93.69 69 GLU A O 1
ATOM 538 N N . ASP A 1 70 ? -4.578 -19.797 23.266 1 94.06 70 ASP A N 1
ATOM 539 C CA . ASP A 1 70 ? -5.84 -19.703 22.531 1 94.06 70 ASP A CA 1
ATOM 540 C C . ASP A 1 70 ? -5.625 -19.141 21.141 1 94.06 70 ASP A C 1
ATOM 542 O O . ASP A 1 70 ? -6.211 -19.625 20.172 1 94.06 70 ASP A O 1
ATOM 546 N N . PHE A 1 71 ? -4.84 -18.109 21.078 1 94.88 71 PHE A N 1
ATOM 547 C CA . PHE A 1 71 ? -4.543 -17.484 19.781 1 94.88 71 PHE A CA 1
ATOM 548 C C . PHE A 1 71 ? -3.885 -18.484 18.844 1 94.88 71 PHE A C 1
ATOM 550 O O . PHE A 1 71 ? -4.258 -18.594 17.672 1 94.88 71 PHE A O 1
ATOM 557 N N . GLU A 1 72 ? -2.941 -19.172 19.359 1 94.69 72 GLU A N 1
ATOM 558 C CA . GLU A 1 72 ? -2.232 -20.156 18.547 1 94.69 72 GLU A CA 1
ATOM 559 C C . GLU A 1 72 ? -3.184 -21.234 18.031 1 94.69 72 GLU A C 1
ATOM 561 O O . GLU A 1 72 ? -3.061 -21.672 16.891 1 94.69 72 GLU A O 1
ATOM 566 N N . LYS A 1 73 ? -4.051 -21.609 18.859 1 94.94 73 LYS A N 1
ATOM 567 C CA . LYS A 1 73 ? -5.027 -22.609 18.453 1 94.94 73 LYS A CA 1
ATOM 568 C C . LYS A 1 73 ? -5.941 -22.078 17.359 1 94.94 73 LYS A C 1
ATOM 570 O O . LYS A 1 73 ? -6.199 -22.781 16.375 1 94.94 73 LYS A O 1
ATOM 575 N N . ARG A 1 74 ? -6.375 -20.922 17.5 1 95.06 74 ARG A N 1
ATOM 576 C CA . ARG A 1 74 ? -7.32 -20.312 16.562 1 95.06 74 ARG A CA 1
ATOM 577 C C . ARG A 1 74 ? -6.648 -20.016 15.219 1 95.06 74 ARG A C 1
ATOM 579 O O . ARG A 1 74 ? -7.285 -20.109 14.172 1 95.06 74 ARG A O 1
ATOM 586 N N . PHE A 1 75 ? -5.359 -19.688 15.336 1 96.5 75 PHE A N 1
ATOM 587 C CA . PHE A 1 75 ? -4.695 -19.219 14.125 1 96.5 75 PHE A CA 1
ATOM 588 C C . PHE A 1 75 ? -3.801 -20.312 13.547 1 96.5 75 PHE A C 1
ATOM 590 O O . PHE A 1 75 ? -3.016 -20.062 12.625 1 96.5 75 PHE A O 1
ATOM 597 N N . ASN A 1 76 ? -3.984 -21.453 14.117 1 94.94 76 ASN A N 1
ATOM 598 C CA . ASN A 1 76 ? -3.355 -22.594 13.453 1 94.94 76 ASN A CA 1
ATOM 599 C C . ASN A 1 76 ? -4.043 -22.922 12.133 1 94.94 76 ASN A C 1
ATOM 601 O O . ASN A 1 76 ? -5.273 -22.938 12.055 1 94.94 76 ASN A O 1
ATOM 605 N N . ILE A 1 77 ? -3.238 -23.062 11.102 1 96.12 77 ILE A N 1
ATOM 606 C CA . ILE A 1 77 ? -3.844 -23.312 9.797 1 96.12 77 ILE A CA 1
ATOM 607 C C . ILE A 1 77 ? -3.887 -24.828 9.531 1 96.12 77 ILE A C 1
ATOM 609 O O . ILE A 1 77 ? -2.926 -25.531 9.828 1 96.12 77 ILE A O 1
ATOM 613 N N . PRO A 1 78 ? -5.039 -25.266 9.016 1 96.31 78 PRO A N 1
ATOM 614 C CA . PRO A 1 78 ? -5.188 -26.703 8.773 1 96.31 78 PRO A CA 1
ATOM 615 C C . PRO A 1 78 ? -4.223 -27.234 7.707 1 96.31 78 PRO A C 1
ATOM 617 O O . PRO A 1 78 ? -3.979 -26.547 6.707 1 96.31 78 PRO A O 1
ATOM 620 N N . HIS A 1 79 ? -3.701 -28.391 7.988 1 96.94 79 HIS A N 1
ATOM 621 C CA . HIS A 1 79 ? -2.787 -29.078 7.082 1 96.94 79 HIS A CA 1
ATOM 622 C C . HIS A 1 79 ? -3.297 -30.469 6.742 1 96.94 79 HIS A C 1
ATOM 624 O O . HIS A 1 79 ? -3.943 -31.109 7.57 1 96.94 79 HIS A O 1
ATOM 630 N N . LEU A 1 80 ? -2.986 -30.922 5.582 1 95.25 80 LEU A N 1
ATOM 631 C CA . LEU A 1 80 ? -3.447 -32.219 5.105 1 95.25 80 LEU A CA 1
ATOM 632 C C . LEU A 1 80 ? -3.006 -33.344 6.051 1 95.25 80 LEU A C 1
ATOM 634 O O . LEU A 1 80 ? -3.732 -34.312 6.246 1 95.25 80 LEU A O 1
ATOM 638 N N . THR A 1 81 ? -1.841 -33.188 6.645 1 94.56 81 THR A N 1
ATOM 639 C CA . THR A 1 81 ? -1.296 -34.25 7.5 1 94.56 81 THR A CA 1
ATOM 640 C C . THR A 1 81 ? -2.064 -34.344 8.812 1 94.56 81 THR A C 1
ATOM 642 O O . THR A 1 81 ? -1.924 -35.312 9.562 1 94.56 81 THR A O 1
ATOM 645 N N . ASP A 1 82 ? -2.816 -33.344 9.078 1 93.69 82 ASP A N 1
ATOM 646 C CA . ASP A 1 82 ? -3.684 -33.406 10.25 1 93.69 82 ASP A CA 1
ATOM 647 C C . ASP A 1 82 ? -4.754 -34.5 10.094 1 93.69 82 ASP A C 1
ATOM 649 O O . ASP A 1 82 ? -5.211 -35.062 11.078 1 93.69 82 ASP A O 1
ATOM 653 N N . PHE A 1 83 ? -5.121 -34.812 8.883 1 91 83 PHE A N 1
ATOM 654 C CA . PHE A 1 83 ? -6.23 -35.688 8.594 1 91 83 PHE A CA 1
ATOM 655 C C . PHE A 1 83 ? -5.742 -36.969 7.887 1 91 83 PHE A C 1
ATOM 657 O O . PHE A 1 83 ? -6.379 -38 7.969 1 91 83 PHE A O 1
ATOM 664 N N . PHE A 1 84 ? -4.664 -36.719 7.156 1 93.56 84 PHE A N 1
ATOM 665 C CA . PHE A 1 84 ? -3.986 -37.812 6.473 1 93.56 84 PHE A CA 1
ATOM 666 C C . PHE A 1 84 ? -2.535 -37.938 6.922 1 93.56 84 PHE A C 1
ATOM 668 O O . PHE A 1 84 ? -1.617 -37.625 6.156 1 93.56 84 PHE A O 1
ATOM 675 N N . PRO A 1 85 ? -2.299 -38.438 8.07 1 90.88 85 PRO A N 1
ATOM 676 C CA . PRO A 1 85 ? -0.961 -38.406 8.664 1 90.88 85 PRO A CA 1
ATOM 677 C C . PRO A 1 85 ? 0.072 -39.125 7.801 1 90.88 85 PRO A C 1
ATOM 679 O O . PRO A 1 85 ? 1.265 -38.844 7.871 1 90.88 85 PRO A O 1
ATOM 682 N N . ASP A 1 86 ? -0.376 -40.031 6.957 1 89.94 86 ASP A N 1
ATOM 683 C CA . ASP A 1 86 ? 0.556 -40.844 6.168 1 89.94 86 ASP A CA 1
ATOM 684 C C . ASP A 1 86 ? 0.768 -40.25 4.781 1 89.94 86 ASP A C 1
ATOM 686 O O . ASP A 1 86 ? 1.381 -40.844 3.914 1 89.94 86 ASP A O 1
ATOM 690 N N . SER A 1 87 ? 0.249 -39.062 4.598 1 91.12 87 SER A N 1
ATOM 691 C CA . SER A 1 87 ? 0.452 -38.438 3.299 1 91.12 87 SER A CA 1
ATOM 692 C C . SER A 1 87 ? 1.934 -38.188 3.023 1 91.12 87 SER A C 1
ATOM 694 O O . SER A 1 87 ? 2.629 -37.562 3.824 1 91.12 87 SER A O 1
ATOM 696 N N . PRO A 1 88 ? 2.426 -38.656 1.955 1 92.44 88 PRO A N 1
ATOM 697 C CA . PRO A 1 88 ? 3.844 -38.5 1.639 1 92.44 88 PRO A CA 1
ATOM 698 C C . PRO A 1 88 ? 4.191 -37.031 1.284 1 92.44 88 PRO A C 1
ATOM 700 O O . PRO A 1 88 ? 3.383 -36.344 0.672 1 92.44 88 PRO A O 1
ATOM 703 N N . ALA A 1 89 ? 5.328 -36.688 1.667 1 94.44 89 ALA A N 1
ATOM 704 C CA . ALA A 1 89 ? 5.902 -35.406 1.264 1 94.44 89 ALA A CA 1
ATOM 705 C C . ALA A 1 89 ? 6.875 -35.562 0.099 1 94.44 89 ALA A C 1
ATOM 707 O O . ALA A 1 89 ? 7.629 -36.531 0.054 1 94.44 89 ALA A O 1
ATOM 708 N N . TYR A 1 90 ? 6.844 -34.625 -0.829 1 94.25 90 TYR A N 1
ATOM 709 C CA . TYR A 1 90 ? 7.727 -34.625 -1.991 1 94.25 90 TYR A CA 1
ATOM 710 C C . TYR A 1 90 ? 8.578 -33.375 -2.029 1 94.25 90 TYR A C 1
ATOM 712 O O . TYR A 1 90 ? 8.172 -32.312 -1.509 1 94.25 90 TYR A O 1
ATOM 720 N N . PRO A 1 91 ? 9.758 -33.438 -2.623 1 90.75 91 PRO A N 1
ATOM 721 C CA . PRO A 1 91 ? 10.477 -32.188 -2.883 1 90.75 91 PRO A CA 1
ATOM 722 C C . PRO A 1 91 ? 9.719 -31.266 -3.822 1 90.75 91 PRO A C 1
ATOM 724 O O . PRO A 1 91 ? 9.109 -31.719 -4.793 1 90.75 91 PRO A O 1
ATOM 727 N N . SER A 1 92 ? 9.766 -30.047 -3.484 1 91.62 92 SER A N 1
ATOM 728 C CA . SER A 1 92 ? 9.047 -29.062 -4.297 1 91.62 92 SER A CA 1
ATOM 729 C C . SER A 1 92 ? 9.562 -29.062 -5.734 1 91.62 92 SER A C 1
ATOM 731 O O . SER A 1 92 ? 10.766 -29.156 -5.969 1 91.62 92 SER A O 1
ATOM 733 N N . THR A 1 93 ? 8.648 -28.938 -6.676 1 88.25 93 THR A N 1
ATOM 734 C CA . THR A 1 93 ? 9.008 -28.828 -8.086 1 88.25 93 THR A CA 1
ATOM 735 C C . THR A 1 93 ? 9.148 -27.359 -8.484 1 88.25 93 THR A C 1
ATOM 737 O O . THR A 1 93 ? 9.562 -27.047 -9.602 1 88.25 93 THR A O 1
ATOM 740 N N . PHE A 1 94 ? 8.805 -26.531 -7.512 1 85.12 94 PHE A N 1
ATOM 741 C CA . PHE A 1 94 ? 8.945 -25.094 -7.742 1 85.12 94 PHE A CA 1
ATOM 742 C C . PHE A 1 94 ? 10.391 -24.656 -7.551 1 85.12 94 PHE A C 1
ATOM 744 O O . PHE A 1 94 ? 10.953 -24.797 -6.465 1 85.12 94 PHE A O 1
ATOM 751 N N . CYS A 1 95 ? 11.195 -24.281 -8.492 1 71.25 95 CYS A N 1
ATOM 752 C CA . CYS A 1 95 ? 12.562 -23.781 -8.398 1 71.25 95 CYS A CA 1
ATOM 753 C C . CYS A 1 95 ? 12.781 -22.625 -9.359 1 71.25 95 CYS A C 1
ATOM 755 O O . CYS A 1 95 ? 12.484 -22.734 -10.547 1 71.25 95 CYS A O 1
ATOM 757 N N . LEU A 1 96 ? 13.023 -21.406 -8.859 1 58.12 96 LEU A N 1
ATOM 758 C CA . LEU A 1 96 ? 13.25 -20.234 -9.688 1 58.12 96 LEU A CA 1
ATOM 759 C C . LEU A 1 96 ? 14.656 -20.234 -10.266 1 58.12 96 LEU A C 1
ATOM 761 O O . LEU A 1 96 ? 14.922 -19.578 -11.281 1 58.12 96 LEU A O 1
ATOM 765 N N . ARG A 1 97 ? 15.742 -20.719 -9.547 1 51.84 97 ARG A N 1
ATOM 766 C CA . ARG A 1 97 ? 17.125 -20.578 -10.008 1 51.84 97 ARG A CA 1
ATOM 767 C C . ARG A 1 97 ? 17.297 -21.203 -11.391 1 51.84 97 ARG A C 1
ATOM 769 O O . ARG A 1 97 ? 18.234 -20.859 -12.117 1 51.84 97 ARG A O 1
ATOM 776 N N . MET A 1 98 ? 16.656 -22.359 -11.656 1 45.25 98 MET A N 1
ATOM 777 C CA . MET A 1 98 ? 17.141 -23.172 -12.766 1 45.25 98 MET A CA 1
ATOM 778 C C . MET A 1 98 ? 16.922 -22.469 -14.102 1 45.25 98 MET A C 1
ATOM 780 O O . MET A 1 98 ? 17.047 -23.094 -15.164 1 45.25 98 MET A O 1
ATOM 784 N N . ARG A 1 99 ? 16.25 -21.406 -14.164 1 46.5 99 ARG A N 1
ATOM 785 C CA . ARG A 1 99 ? 15.555 -21.297 -15.445 1 46.5 99 ARG A CA 1
ATOM 786 C C . ARG A 1 99 ? 16.547 -21.125 -16.594 1 46.5 99 ARG A C 1
ATOM 788 O O . ARG A 1 99 ? 16.844 -20 -16.984 1 46.5 99 ARG A O 1
ATOM 795 N N . THR A 1 100 ? 17.641 -21.766 -16.469 1 39.97 100 THR A N 1
ATOM 796 C CA . THR A 1 100 ? 18.328 -21.859 -17.75 1 39.97 100 THR A CA 1
ATOM 797 C C . THR A 1 100 ? 17.328 -22.125 -18.875 1 39.97 100 THR A C 1
ATOM 799 O O . THR A 1 100 ? 16.25 -22.703 -18.641 1 39.97 100 THR A O 1
ATOM 802 N N . PRO A 1 101 ? 17.656 -21.766 -20 1 41.5 101 PRO A N 1
ATOM 803 C CA . PRO A 1 101 ? 16.812 -22.016 -21.172 1 41.5 101 PRO A CA 1
ATOM 804 C C . PRO A 1 101 ? 16.141 -23.391 -21.141 1 41.5 101 PRO A C 1
ATOM 806 O O . PRO A 1 101 ? 16.781 -24.375 -20.781 1 41.5 101 PRO A O 1
ATOM 809 N N . VAL A 1 102 ? 14.812 -23.484 -20.828 1 37.66 102 VAL A N 1
ATOM 810 C CA . VAL A 1 102 ? 14.023 -24.703 -20.922 1 37.66 102 VAL A CA 1
ATOM 811 C C . VAL A 1 102 ? 14.492 -25.531 -22.125 1 37.66 102 VAL A C 1
ATOM 813 O O . VAL A 1 102 ? 14.242 -25.172 -23.266 1 37.66 102 VAL A O 1
ATOM 816 N N . SER A 1 103 ? 15.633 -25.938 -22.312 1 35.5 103 SER A N 1
ATOM 817 C CA . SER A 1 103 ? 15.727 -27.016 -23.281 1 35.5 103 SER A CA 1
ATOM 818 C C . SER A 1 103 ? 14.773 -28.156 -22.938 1 35.5 103 SER A C 1
ATOM 820 O O . SER A 1 103 ? 14.344 -28.281 -21.781 1 35.5 103 SER A O 1
ATOM 822 N N . GLU A 1 104 ? 14.133 -28.844 -23.828 1 36.44 104 GLU A N 1
ATOM 823 C CA . GLU A 1 104 ? 13.312 -30.031 -23.688 1 36.44 104 GLU A CA 1
ATOM 824 C C . GLU A 1 104 ? 13.758 -30.875 -22.484 1 36.44 104 GLU A C 1
ATOM 826 O O . GLU A 1 104 ? 12.93 -31.5 -21.812 1 36.44 104 GLU A O 1
ATOM 831 N N . GLU A 1 105 ? 15.055 -31.094 -22.297 1 33.47 105 GLU A N 1
ATOM 832 C CA . GLU A 1 105 ? 15.625 -31.922 -21.234 1 33.47 105 GLU A CA 1
ATOM 833 C C . GLU A 1 105 ? 15.562 -31.188 -19.891 1 33.47 105 GLU A C 1
ATOM 835 O O . GLU A 1 105 ? 16.062 -31.703 -18.875 1 33.47 105 GLU A O 1
ATOM 840 N N . PHE A 1 106 ? 15.18 -30.156 -19.797 1 36.72 106 PHE A N 1
ATOM 841 C CA . PHE A 1 106 ? 15.164 -29.359 -18.578 1 36.72 106 PHE A CA 1
ATOM 842 C C . PHE A 1 106 ? 14.219 -29.969 -17.547 1 36.72 106 PHE A C 1
ATOM 844 O O . PHE A 1 106 ? 14.125 -29.484 -16.422 1 36.72 106 PHE A O 1
ATOM 851 N N . ALA A 1 107 ? 13.203 -30.578 -17.906 1 33.44 107 ALA A N 1
ATOM 852 C CA . ALA A 1 107 ? 12.375 -31.266 -16.922 1 33.44 107 ALA A CA 1
ATOM 853 C C . ALA A 1 107 ? 13.227 -32.094 -15.977 1 33.44 107 ALA A C 1
ATOM 855 O O . ALA A 1 107 ? 12.727 -32.625 -14.977 1 33.44 107 ALA A O 1
ATOM 856 N N . GLN A 1 108 ? 14.305 -32.781 -16.438 1 33.28 108 GLN A N 1
ATOM 857 C CA . GLN A 1 108 ? 14.82 -33.75 -15.5 1 33.28 108 GLN A CA 1
ATOM 858 C C . GLN A 1 108 ? 15.5 -33.094 -14.312 1 33.28 108 GLN A C 1
ATOM 860 O O . GLN A 1 108 ? 14.836 -32.5 -13.469 1 33.28 108 GLN A O 1
ATOM 865 N N . GLY A 1 109 ? 17 -33.312 -13.984 1 30.25 109 GLY A N 1
ATOM 866 C CA . GLY A 1 109 ? 17.703 -33.188 -12.727 1 30.25 109 GLY A CA 1
ATOM 867 C C . GLY A 1 109 ? 18.078 -31.781 -12.359 1 30.25 109 GLY A C 1
ATOM 868 O O . GLY A 1 109 ? 18.625 -31.047 -13.18 1 30.25 109 GLY A O 1
ATOM 869 N N . TYR A 1 110 ? 17.266 -31.016 -11.82 1 34.97 110 TYR A N 1
ATOM 870 C CA . TYR A 1 110 ? 17.641 -29.797 -11.109 1 34.97 110 TYR A CA 1
ATOM 871 C C . TYR A 1 110 ? 19.062 -29.891 -10.57 1 34.97 110 TYR A C 1
ATOM 873 O O . TYR A 1 110 ? 19.453 -30.938 -10.055 1 34.97 110 TYR A O 1
ATOM 881 N N . PRO A 1 111 ? 20.047 -29.266 -11.117 1 36.19 111 PRO A N 1
ATOM 882 C CA . PRO A 1 111 ? 21.219 -29.469 -10.258 1 36.19 111 PRO A CA 1
ATOM 883 C C . PRO A 1 111 ? 20.891 -29.359 -8.773 1 36.19 111 PRO A C 1
ATOM 885 O O . PRO A 1 111 ? 20.328 -28.359 -8.336 1 36.19 111 PRO A O 1
ATOM 888 N N . SER A 1 112 ? 20.484 -30.375 -8.094 1 37.5 112 SER A N 1
ATOM 889 C CA . SER A 1 112 ? 20.234 -30.703 -6.691 1 37.5 112 SER A CA 1
ATOM 890 C C . SER A 1 112 ? 21.141 -29.891 -5.766 1 37.5 112 SER A C 1
ATOM 892 O O . SER A 1 112 ? 20.875 -29.781 -4.566 1 37.5 112 SER A O 1
ATOM 894 N N . ASP A 1 113 ? 22.297 -29.422 -6.203 1 37.22 113 ASP A N 1
ATOM 895 C CA . ASP A 1 113 ? 23.266 -29.234 -5.137 1 37.22 113 ASP A CA 1
ATOM 896 C C . ASP A 1 113 ? 23.094 -27.859 -4.473 1 37.22 113 ASP A C 1
ATOM 898 O O . ASP A 1 113 ? 23.656 -27.609 -3.408 1 37.22 113 ASP A O 1
ATOM 902 N N . GLU A 1 114 ? 22.938 -26.688 -5.266 1 45.03 114 GLU A N 1
ATOM 903 C CA . GLU A 1 114 ? 23.125 -25.469 -4.48 1 45.03 114 GLU A CA 1
ATOM 904 C C . GLU A 1 114 ? 21.844 -25.062 -3.764 1 45.03 114 GLU A C 1
ATOM 906 O O . GLU A 1 114 ? 20.75 -25.094 -4.352 1 45.03 114 GLU A O 1
ATOM 911 N N . GLU A 1 115 ? 21.812 -25.234 -2.508 1 54.09 115 GLU A N 1
ATOM 912 C CA . GLU A 1 115 ? 20.812 -24.875 -1.512 1 54.09 115 GLU A CA 1
ATOM 913 C C . GLU A 1 115 ? 20.109 -23.562 -1.885 1 54.09 115 GLU A C 1
ATOM 915 O O . GLU A 1 115 ? 20.75 -22.516 -1.984 1 54.09 115 GLU A O 1
ATOM 920 N N . TRP A 1 116 ? 19.062 -23.609 -2.758 1 64.06 116 TRP A N 1
ATOM 921 C CA . TRP A 1 116 ? 18.266 -22.438 -3.078 1 64.06 116 TRP A CA 1
ATOM 922 C C . TRP A 1 116 ? 17.562 -21.906 -1.834 1 64.06 116 TRP A C 1
ATOM 924 O O . TRP A 1 116 ? 16.844 -22.641 -1.155 1 64.06 116 TRP A O 1
ATOM 934 N N . HIS A 1 117 ? 17.938 -20.703 -1.406 1 71.62 117 HIS A N 1
ATOM 935 C CA . HIS A 1 117 ? 17.359 -20.062 -0.234 1 71.62 117 HIS A CA 1
ATOM 936 C C . HIS A 1 117 ? 16.094 -19.281 -0.599 1 71.62 117 HIS A C 1
ATOM 938 O O . HIS A 1 117 ? 15.906 -18.156 -0.139 1 71.62 117 HIS A O 1
ATOM 944 N N . GLY A 1 118 ? 15.242 -20.016 -1.516 1 81.06 118 GLY A N 1
ATOM 945 C CA . GLY A 1 118 ? 14.039 -19.312 -1.943 1 81.06 118 GLY A CA 1
ATOM 946 C C . GLY A 1 118 ? 12.781 -19.828 -1.27 1 81.06 118 GLY A C 1
ATOM 947 O O . GLY A 1 118 ? 11.703 -19.25 -1.447 1 81.06 118 GLY A O 1
ATOM 948 N N . TYR A 1 119 ? 12.961 -20.844 -0.384 1 89.69 119 TYR A N 1
ATOM 949 C CA . TYR A 1 119 ? 11.781 -21.438 0.251 1 89.69 119 TYR A CA 1
ATOM 950 C C . TYR A 1 119 ? 11.539 -20.812 1.62 1 89.69 119 TYR A C 1
ATOM 952 O O . TYR A 1 119 ? 12.484 -20.484 2.34 1 89.69 119 TYR A O 1
ATOM 960 N N . ILE A 1 120 ? 10.266 -20.703 1.897 1 93.12 120 ILE A N 1
ATOM 961 C CA . ILE A 1 120 ? 9.867 -20.25 3.229 1 93.12 120 ILE A CA 1
ATOM 962 C C . ILE A 1 120 ? 9.891 -21.438 4.191 1 93.12 120 ILE A C 1
ATOM 964 O O . ILE A 1 120 ? 9.422 -22.531 3.855 1 93.12 120 ILE A O 1
ATOM 968 N N . ASN A 1 121 ? 10.484 -21.172 5.34 1 93 121 ASN A N 1
ATOM 969 C CA . ASN A 1 121 ? 10.461 -22.188 6.383 1 93 121 ASN A CA 1
ATOM 970 C C . ASN A 1 121 ? 9.078 -22.297 7.035 1 93 121 ASN A C 1
ATOM 972 O O . ASN A 1 121 ? 8.414 -21.281 7.242 1 93 121 ASN A O 1
ATOM 976 N N . ASN A 1 122 ? 8.695 -23.484 7.418 1 93.5 122 ASN A N 1
ATOM 977 C CA . ASN A 1 122 ? 7.379 -23.719 8 1 93.5 122 ASN A CA 1
ATOM 978 C C . ASN A 1 122 ? 7.211 -22.969 9.32 1 93.5 122 ASN A C 1
ATOM 980 O O . ASN A 1 122 ? 6.086 -22.688 9.734 1 93.5 122 ASN A O 1
ATOM 984 N N . ASN A 1 123 ? 8.328 -22.609 9.906 1 94.56 123 ASN A N 1
ATOM 985 C CA . ASN A 1 123 ? 8.273 -21.969 11.219 1 94.56 123 ASN A CA 1
ATOM 986 C C . ASN A 1 123 ? 8.445 -20.453 11.125 1 94.56 123 ASN A C 1
ATOM 988 O O . ASN A 1 123 ? 8.461 -19.766 12.141 1 94.56 123 ASN A O 1
ATOM 992 N N . ASP A 1 124 ? 8.594 -19.984 9.922 1 96.06 124 ASP A N 1
ATOM 993 C CA . ASP A 1 124 ? 8.578 -18.547 9.758 1 96.06 124 ASP A CA 1
ATOM 994 C C . ASP A 1 124 ? 7.219 -17.953 10.133 1 96.06 124 ASP A C 1
ATOM 996 O O . ASP A 1 124 ? 6.18 -18.531 9.812 1 96.06 124 ASP A O 1
ATOM 1000 N N . ARG A 1 125 ? 7.238 -16.859 10.891 1 97.38 125 ARG A N 1
ATOM 1001 C CA . ARG A 1 125 ? 6.004 -16.25 11.359 1 97.38 125 ARG A CA 1
ATOM 1002 C C . ARG A 1 125 ? 6.027 -14.734 11.133 1 97.38 125 ARG A C 1
ATOM 1004 O O . ARG A 1 125 ? 7.102 -14.133 11.031 1 97.38 125 ARG A O 1
ATOM 1011 N N . VAL A 1 126 ? 4.871 -14.172 10.969 1 97.31 126 VAL A N 1
ATOM 1012 C CA . VAL A 1 126 ? 4.664 -12.734 10.844 1 97.31 126 VAL A CA 1
ATOM 1013 C C . VAL A 1 126 ? 3.789 -12.242 12 1 97.31 126 VAL A C 1
ATOM 1015 O O . VAL A 1 126 ? 2.828 -12.906 12.383 1 97.31 126 VAL A O 1
ATOM 1018 N N . LEU A 1 127 ? 4.109 -11.117 12.523 1 97.31 127 LEU A N 1
ATOM 1019 C CA . LEU A 1 127 ? 3.301 -10.555 13.602 1 97.31 127 LEU A CA 1
ATOM 1020 C C . LEU A 1 127 ? 2.021 -9.93 13.047 1 97.31 127 LEU A C 1
ATOM 1022 O O . LEU A 1 127 ? 2.066 -9.156 12.086 1 97.31 127 LEU A O 1
ATOM 1026 N N . LEU A 1 128 ? 0.92 -10.25 13.672 1 95.94 128 LEU A N 1
ATOM 1027 C CA . LEU A 1 128 ? -0.374 -9.695 13.297 1 95.94 128 LEU A CA 1
ATOM 1028 C C . LEU A 1 128 ? -0.513 -8.258 13.805 1 95.94 128 LEU A C 1
ATOM 1030 O O . LEU A 1 128 ? -1.008 -7.391 13.078 1 95.94 128 LEU A O 1
ATOM 1034 N N . LYS A 1 129 ? -0.129 -8.047 15.047 1 94.06 129 LYS A N 1
ATOM 1035 C CA . LYS A 1 129 ? -0.13 -6.715 15.648 1 94.06 129 LYS A CA 1
ATOM 1036 C C . LYS A 1 129 ? 1.293 -6.195 15.844 1 94.06 129 LYS A C 1
ATOM 1038 O O . LYS A 1 129 ? 2.188 -6.949 16.234 1 94.06 129 LYS A O 1
ATOM 1043 N N . VAL A 1 130 ? 1.408 -4.859 15.539 1 96.56 130 VAL A N 1
ATOM 1044 C CA . VAL A 1 130 ? 2.793 -4.398 15.531 1 96.56 130 VAL A CA 1
ATOM 1045 C C . VAL A 1 130 ? 2.906 -3.092 16.312 1 96.56 130 VAL A C 1
ATOM 1047 O O . VAL A 1 130 ? 3.99 -2.512 16.422 1 96.56 130 VAL A O 1
ATOM 1050 N N . ILE A 1 131 ? 1.812 -2.592 16.844 1 95.56 131 ILE A N 1
ATOM 1051 C CA . ILE A 1 131 ? 1.834 -1.381 17.656 1 95.56 131 ILE A CA 1
ATOM 1052 C C . ILE A 1 131 ? 1.696 -1.746 19.125 1 95.56 131 ILE A C 1
ATOM 1054 O O . ILE A 1 131 ? 0.803 -2.508 19.5 1 95.56 131 ILE A O 1
ATOM 1058 N N . ARG A 1 132 ? 2.566 -1.302 19.906 1 96.06 132 ARG A N 1
ATOM 1059 C CA . ARG A 1 132 ? 2.424 -1.357 21.344 1 96.06 132 ARG A CA 1
ATOM 1060 C C . ARG A 1 132 ? 1.842 -0.057 21.891 1 96.06 132 ARG A C 1
ATOM 1062 O O . ARG A 1 132 ? 2.482 0.994 21.812 1 96.06 132 ARG A O 1
ATOM 1069 N N . PHE A 1 133 ? 0.653 -0.162 22.375 1 93.94 133 PHE A N 1
ATOM 1070 C CA . PHE A 1 133 ? -0.001 0.988 22.984 1 93.94 133 PHE A CA 1
ATOM 1071 C C . PHE A 1 133 ? 0.355 1.091 24.453 1 93.94 133 PHE A C 1
ATOM 1073 O O . PHE A 1 133 ? 0.352 0.087 25.172 1 93.94 133 PHE A O 1
ATOM 1080 N N . SER A 1 134 ? 0.612 2.234 24.906 1 92.31 134 SER A N 1
ATOM 1081 C CA . SER A 1 134 ? 0.98 2.436 26.297 1 92.31 134 SER A CA 1
ATOM 1082 C C . SER A 1 134 ? -0.254 2.486 27.188 1 92.31 134 SER A C 1
ATOM 1084 O O . SER A 1 134 ? -0.172 2.199 28.391 1 92.31 134 SER A O 1
ATOM 1086 N N . SER A 1 135 ? -1.353 2.92 26.547 1 90.94 135 SER A N 1
ATOM 1087 C CA . SER A 1 135 ? -2.588 3.061 27.312 1 90.94 135 SER A CA 1
ATOM 1088 C C . SER A 1 135 ? -3.812 2.881 26.422 1 90.94 135 SER A C 1
ATOM 1090 O O . SER A 1 135 ? -3.732 3.055 25.203 1 90.94 135 SER A O 1
ATOM 1092 N N . PRO A 1 136 ? -4.91 2.527 27.047 1 88.12 136 PRO A N 1
ATOM 1093 C CA . PRO A 1 136 ? -6.148 2.404 26.281 1 88.12 136 PRO A CA 1
ATOM 1094 C C . PRO A 1 136 ? -6.641 3.746 25.75 1 88.12 136 PRO A C 1
ATOM 1096 O O . PRO A 1 136 ? -7.523 3.781 24.875 1 88.12 136 PRO A O 1
ATOM 1099 N N . THR A 1 137 ? -6.047 4.793 26.234 1 84.81 137 THR A N 1
ATOM 1100 C CA . THR A 1 137 ? -6.5 6.113 25.797 1 84.81 137 THR A CA 1
ATOM 1101 C C . THR A 1 137 ? -5.676 6.605 24.609 1 84.81 137 THR A C 1
ATOM 1103 O O . THR A 1 137 ? -5.957 7.668 24.062 1 84.81 137 THR A O 1
ATOM 1106 N N . SER A 1 138 ? -4.699 5.781 24.312 1 87.62 138 SER A N 1
ATOM 1107 C CA . SER A 1 138 ? -3.949 6.141 23.109 1 87.62 138 SER A CA 1
ATOM 1108 C C . SER A 1 138 ? -4.84 6.113 21.875 1 87.62 138 SER A C 1
ATOM 1110 O O . SER A 1 138 ? -5.742 5.277 21.766 1 87.62 138 SER A O 1
ATOM 1112 N N . ALA A 1 139 ? -4.551 6.957 21 1 84.38 139 ALA A N 1
ATOM 1113 C CA . ALA A 1 139 ? -5.352 7.039 19.781 1 84.38 139 ALA A CA 1
ATOM 1114 C C . ALA A 1 139 ? -5.348 5.707 19.031 1 84.38 139 ALA A C 1
ATOM 1116 O O . ALA A 1 139 ? -4.285 5.176 18.719 1 84.38 139 ALA A O 1
ATOM 1117 N N . GLY A 1 140 ? -6.566 5.23 18.797 1 84.5 140 GLY A N 1
ATOM 1118 C CA . GLY A 1 140 ? -6.699 4.008 18.031 1 84.5 140 GLY A CA 1
ATOM 1119 C C . GLY A 1 140 ? -6.297 2.764 18.797 1 84.5 140 GLY A C 1
ATOM 1120 O O . GLY A 1 140 ? -6.07 1.708 18.203 1 84.5 140 GLY A O 1
ATOM 1121 N N . ALA A 1 141 ? -6.219 2.795 20.109 1 88.75 141 ALA A N 1
ATOM 1122 C CA . ALA A 1 141 ? -5.699 1.698 20.922 1 88.75 141 ALA A CA 1
ATOM 1123 C C . ALA A 1 141 ? -6.59 0.463 20.812 1 88.75 141 ALA A C 1
ATOM 1125 O O . ALA A 1 141 ? -7.816 0.569 20.844 1 88.75 141 ALA A O 1
ATOM 1126 N N . GLU A 1 142 ? -5.953 -0.62 20.469 1 87.75 142 GLU A N 1
ATOM 1127 C CA . GLU A 1 142 ? -6.527 -1.959 20.531 1 87.75 142 GLU A CA 1
ATOM 1128 C C . GLU A 1 142 ? -5.836 -2.801 21.609 1 87.75 142 GLU A C 1
ATOM 1130 O O . GLU A 1 142 ? -4.875 -3.514 21.312 1 87.75 142 GLU A O 1
ATOM 1135 N N . CYS A 1 143 ? -6.418 -2.734 22.797 1 91.25 143 CYS A N 1
ATOM 1136 C CA . CYS A 1 143 ? -5.793 -3.396 23.938 1 91.25 143 CYS A CA 1
ATOM 1137 C C . CYS A 1 143 ? -6.512 -4.695 24.266 1 91.25 143 CYS A C 1
ATOM 1139 O O . CYS A 1 143 ? -7.742 -4.77 24.203 1 91.25 143 CYS A O 1
ATOM 1141 N N . ILE A 1 144 ? -5.734 -5.684 24.562 1 90.69 144 ILE A N 1
ATOM 1142 C CA . ILE A 1 144 ? -6.273 -6.969 24.984 1 90.69 144 ILE A CA 1
ATOM 1143 C C . ILE A 1 144 ? -6.715 -6.883 26.453 1 90.69 144 ILE A C 1
ATOM 1145 O O . ILE A 1 144 ? -7.746 -7.441 26.828 1 90.69 144 ILE A O 1
ATOM 1149 N N . ASP A 1 145 ? -5.949 -6.133 27.281 1 91.38 145 ASP A N 1
ATOM 1150 C CA . ASP A 1 145 ? -6.207 -5.945 28.703 1 91.38 145 ASP A CA 1
ATOM 1151 C C . ASP A 1 145 ? -6.188 -4.465 29.078 1 91.38 145 ASP A C 1
ATOM 1153 O O . ASP A 1 145 ? -5.781 -3.623 28.281 1 91.38 145 ASP A O 1
ATOM 1157 N N . PRO A 1 146 ? -6.652 -4.141 30.219 1 90 146 PRO A N 1
ATOM 1158 C CA . PRO A 1 146 ? -6.734 -2.734 30.625 1 90 146 PRO A CA 1
ATOM 1159 C C . PRO A 1 146 ? -5.375 -2.045 30.641 1 90 146 PRO A C 1
ATOM 1161 O O . PRO A 1 146 ? -5.297 -0.819 30.531 1 90 146 PRO A O 1
ATOM 1164 N N . ASP A 1 147 ? -4.324 -2.811 30.719 1 91.31 147 ASP A N 1
ATOM 1165 C CA . ASP A 1 147 ? -2.988 -2.23 30.797 1 91.31 147 ASP A CA 1
ATOM 1166 C C . ASP A 1 147 ? -2.322 -2.213 29.422 1 91.31 147 ASP A C 1
ATOM 1168 O O . ASP A 1 147 ? -1.179 -1.774 29.281 1 91.31 147 ASP A O 1
ATOM 1172 N N . CYS A 1 148 ? -2.992 -2.695 28.438 1 93.69 148 CYS A N 1
ATOM 1173 C CA . CYS A 1 148 ? -2.488 -2.783 27.062 1 93.69 148 CYS A CA 1
ATOM 1174 C C . CYS A 1 148 ? -1.183 -3.568 27.016 1 93.69 148 CYS A C 1
ATOM 1176 O O . CYS A 1 148 ? -0.218 -3.137 26.391 1 93.69 148 CYS A O 1
ATOM 1178 N N . THR A 1 149 ? -1.191 -4.668 27.75 1 93.19 149 THR A N 1
ATOM 1179 C CA . THR A 1 149 ? -0.015 -5.531 27.766 1 93.19 149 THR A CA 1
ATOM 1180 C C . THR A 1 149 ? 0.307 -6.023 26.359 1 93.19 149 THR A C 1
ATOM 1182 O O . THR A 1 149 ? -0.593 -6.414 25.609 1 93.19 149 THR A O 1
ATOM 1185 N N . TRP A 1 150 ? 1.611 -5.938 26.016 1 93.62 150 TRP A N 1
ATOM 1186 C CA . TRP A 1 150 ? 2.047 -6.387 24.703 1 93.62 150 TRP A CA 1
ATOM 1187 C C . TRP A 1 150 ? 2.041 -7.906 24.609 1 93.62 150 TRP A C 1
ATOM 1189 O O . TRP A 1 150 ? 2.65 -8.586 25.438 1 93.62 150 TRP A O 1
ATOM 1199 N N . VAL A 1 151 ? 1.329 -8.43 23.719 1 93.81 151 VAL A N 1
ATOM 1200 C CA . VAL A 1 151 ? 1.293 -9.859 23.453 1 93.81 151 VAL A CA 1
ATOM 1201 C C . VAL A 1 151 ? 1.607 -10.109 21.984 1 93.81 151 VAL A C 1
ATOM 1203 O O . VAL A 1 151 ? 0.982 -9.523 21.094 1 93.81 151 VAL A O 1
ATOM 1206 N N . GLU A 1 152 ? 2.615 -10.984 21.75 1 94.19 152 GLU A N 1
ATOM 1207 C CA . GLU A 1 152 ? 2.969 -11.32 20.375 1 94.19 152 GLU A CA 1
ATOM 1208 C C . GLU A 1 152 ? 1.94 -12.258 19.75 1 94.19 152 GLU A C 1
ATOM 1210 O O . GLU A 1 152 ? 1.606 -13.289 20.328 1 94.19 152 GLU A O 1
ATOM 1215 N N . GLN A 1 153 ? 1.388 -11.883 18.672 1 96 153 GLN A N 1
ATOM 1216 C CA . GLN A 1 153 ? 0.434 -12.68 17.906 1 96 153 GLN A CA 1
ATOM 1217 C C . GLN A 1 153 ? 1.019 -13.094 16.562 1 96 153 GLN A C 1
ATOM 1219 O O . GLN A 1 153 ? 0.952 -12.344 15.586 1 96 153 GLN A O 1
ATOM 1224 N N . TRP A 1 154 ? 1.481 -14.305 16.453 1 96.75 154 TRP A N 1
ATOM 1225 C CA . TRP A 1 154 ? 2.213 -14.797 15.297 1 96.75 154 TRP A CA 1
ATOM 1226 C C . TRP A 1 154 ? 1.28 -15.531 14.344 1 96.75 154 TRP A C 1
ATOM 1228 O O . TRP A 1 154 ? 0.413 -16.297 14.773 1 96.75 154 TRP A O 1
ATOM 1238 N N . ILE A 1 155 ? 1.427 -15.227 13.094 1 97.5 155 ILE A N 1
ATOM 1239 C CA . ILE A 1 155 ? 0.671 -15.93 12.055 1 97.5 155 ILE A CA 1
ATOM 1240 C C . ILE A 1 155 ? 1.628 -16.469 11 1 97.5 155 ILE A C 1
ATOM 1242 O O . ILE A 1 155 ? 2.822 -16.172 11.016 1 97.5 155 ILE A O 1
ATOM 1246 N N . HIS A 1 156 ? 1.135 -17.25 10.078 1 97.56 156 HIS A N 1
ATOM 1247 C CA . HIS A 1 156 ? 1.969 -18.031 9.164 1 97.56 156 HIS A CA 1
ATOM 1248 C C . HIS A 1 156 ? 2.396 -17.203 7.965 1 97.56 156 HIS A C 1
ATOM 1250 O O . HIS A 1 156 ? 1.561 -16.562 7.312 1 97.56 156 HIS A O 1
ATOM 1256 N N . ARG A 1 157 ? 3.688 -17.25 7.695 1 97.56 157 ARG A N 1
ATOM 1257 C CA . ARG A 1 157 ? 4.215 -16.562 6.516 1 97.56 157 ARG A CA 1
ATOM 1258 C C . ARG A 1 157 ? 3.855 -17.328 5.242 1 97.56 157 ARG A C 1
ATOM 1260 O O . ARG A 1 157 ? 3.918 -18.562 5.207 1 97.56 157 ARG A O 1
ATOM 1267 N N . ALA A 1 158 ? 3.506 -16.594 4.219 1 97.88 158 ALA A N 1
ATOM 1268 C CA . ALA A 1 158 ? 3.107 -17.219 2.961 1 97.88 158 ALA A CA 1
ATOM 1269 C C . ALA A 1 158 ? 4.297 -17.344 2.012 1 97.88 158 ALA A C 1
ATOM 1271 O O . ALA A 1 158 ? 5.184 -16.5 2.002 1 97.88 158 ALA A O 1
ATOM 1272 N N . GLY A 1 159 ? 4.324 -18.422 1.161 1 95.5 159 GLY A N 1
ATOM 1273 C CA . GLY A 1 159 ? 5.352 -18.656 0.158 1 95.5 159 GLY A CA 1
ATOM 1274 C C . GLY A 1 159 ? 5.578 -20.125 -0.127 1 95.5 159 GLY A C 1
ATOM 1275 O O . GLY A 1 159 ? 4.938 -20.984 0.478 1 95.5 159 GLY A O 1
ATOM 1276 N N . PRO A 1 160 ? 6.426 -20.406 -1.064 1 94.88 160 PRO A N 1
ATOM 1277 C CA . PRO A 1 160 ? 6.715 -21.797 -1.408 1 94.88 160 PRO A CA 1
ATOM 1278 C C . PRO A 1 160 ? 7.48 -22.531 -0.31 1 94.88 160 PRO A C 1
ATOM 1280 O O . PRO A 1 160 ? 8.305 -21.922 0.384 1 94.88 160 PRO A O 1
ATOM 1283 N N . ARG A 1 161 ? 7.125 -23.75 -0.156 1 94.62 161 ARG A N 1
ATOM 1284 C CA . ARG A 1 161 ? 7.809 -24.594 0.812 1 94.62 161 ARG A CA 1
ATOM 1285 C C . ARG A 1 161 ? 8.711 -25.609 0.112 1 94.62 161 ARG A C 1
ATOM 1287 O O . ARG A 1 161 ? 8.539 -25.891 -1.076 1 94.62 161 ARG A O 1
ATOM 1294 N N . GLU A 1 162 ? 9.656 -26.094 0.83 1 91.62 162 GLU A N 1
ATOM 1295 C CA . GLU A 1 162 ? 10.602 -27.078 0.302 1 91.62 162 GLU A CA 1
ATOM 1296 C C . GLU A 1 162 ? 9.898 -28.391 -0.031 1 91.62 162 GLU A C 1
ATOM 1298 O O . GLU A 1 162 ? 10.273 -29.078 -0.984 1 91.62 162 GLU A O 1
ATOM 1303 N N . LYS A 1 163 ? 8.93 -28.688 0.74 1 94.5 163 LYS A N 1
ATOM 1304 C CA . LYS A 1 163 ? 8.164 -29.906 0.533 1 94.5 163 LYS A CA 1
ATOM 1305 C C . LYS A 1 163 ? 6.738 -29.594 0.079 1 94.5 163 LYS A C 1
ATOM 1307 O O . LYS A 1 163 ? 6.141 -28.609 0.522 1 94.5 163 LYS A O 1
ATOM 1312 N N . ILE A 1 164 ? 6.273 -30.469 -0.808 1 96.25 164 ILE A N 1
ATOM 1313 C CA . ILE A 1 164 ? 4.898 -30.344 -1.273 1 96.25 164 ILE A CA 1
ATOM 1314 C C . ILE A 1 164 ? 4.141 -31.641 -0.998 1 96.25 164 ILE A C 1
ATOM 1316 O O . ILE A 1 164 ? 4.754 -32.688 -0.783 1 96.25 164 ILE A O 1
ATOM 1320 N N . TYR A 1 165 ? 2.85 -31.594 -1.085 1 97.31 165 TYR A N 1
ATOM 1321 C CA . TYR A 1 165 ? 2.055 -32.719 -0.616 1 97.31 165 TYR A CA 1
ATOM 1322 C C . TYR A 1 165 ? 1.103 -33.219 -1.702 1 97.31 165 TYR A C 1
ATOM 1324 O O . TYR A 1 165 ? 0.216 -34.031 -1.439 1 97.31 165 TYR A O 1
ATOM 1332 N N . PHE A 1 166 ? 1.219 -32.625 -2.869 1 97.12 166 PHE A N 1
ATOM 1333 C CA . PHE A 1 166 ? 0.561 -33.094 -4.09 1 97.12 166 PHE A CA 1
ATOM 1334 C C . PHE A 1 166 ? 1.573 -33.281 -5.215 1 97.12 166 PHE A C 1
ATOM 1336 O O . PHE A 1 166 ? 2.461 -32.438 -5.398 1 97.12 166 PHE A O 1
ATOM 1343 N N . LYS A 1 167 ? 1.482 -34.375 -5.855 1 96 167 LYS A N 1
ATOM 1344 C CA . LYS A 1 167 ? 2.234 -34.5 -7.102 1 96 167 LYS A CA 1
ATOM 1345 C C . LYS A 1 167 ? 1.566 -33.719 -8.227 1 96 167 LYS A C 1
ATOM 1347 O O . LYS A 1 167 ? 0.389 -33.938 -8.523 1 96 167 LYS A O 1
ATOM 1352 N N . PRO A 1 168 ? 2.334 -32.844 -8.805 1 96.12 168 PRO A N 1
ATOM 1353 C CA . PRO A 1 168 ? 1.72 -32 -9.82 1 96.12 168 PRO A CA 1
ATOM 1354 C C . PRO A 1 168 ? 0.983 -32.781 -10.891 1 96.12 168 PRO A C 1
ATOM 1356 O O . PRO A 1 168 ? -0.072 -32.375 -11.367 1 96.12 168 PRO A O 1
ATOM 1359 N N . GLU A 1 169 ? 1.482 -33.969 -11.242 1 95.19 169 GLU A N 1
ATOM 1360 C CA . GLU A 1 169 ? 0.888 -34.781 -12.289 1 95.19 169 GLU A CA 1
ATOM 1361 C C . GLU A 1 169 ? -0.478 -35.312 -11.867 1 95.19 169 GLU A C 1
ATOM 1363 O O . GLU A 1 169 ? -1.314 -35.625 -12.711 1 95.19 169 GLU A O 1
ATOM 1368 N N . ASP A 1 170 ? -0.723 -35.375 -10.594 1 96.5 170 ASP A N 1
ATOM 1369 C CA . ASP A 1 170 ? -1.965 -35.906 -10.062 1 96.5 170 AS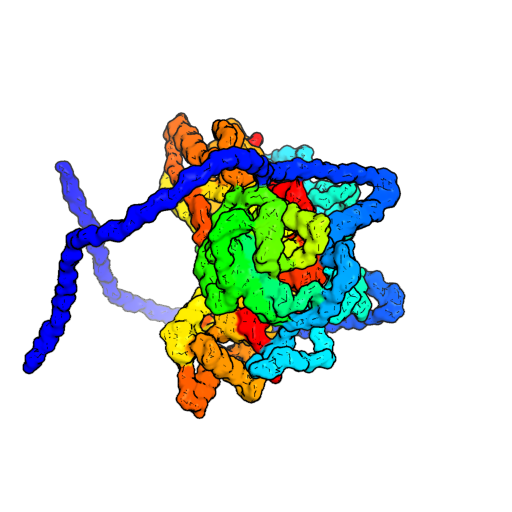P A CA 1
ATOM 1370 C C . ASP A 1 170 ? -2.967 -34.812 -9.742 1 96.5 170 ASP A C 1
ATOM 1372 O O . ASP A 1 170 ? -4.09 -35.094 -9.312 1 96.5 170 ASP A O 1
ATOM 1376 N N . VAL A 1 171 ? -2.545 -33.625 -9.992 1 98 171 VAL A N 1
ATOM 1377 C CA . VAL A 1 171 ? -3.381 -32.5 -9.586 1 98 171 VAL A CA 1
ATOM 1378 C C . VAL A 1 171 ? -4.336 -32.125 -10.719 1 98 171 VAL A C 1
ATOM 1380 O O . VAL A 1 171 ? -3.924 -32.031 -11.875 1 98 171 VAL A O 1
ATOM 1383 N N . LYS A 1 172 ? -5.586 -32.031 -10.398 1 98.69 172 LYS A N 1
ATOM 1384 C CA . LYS A 1 172 ? -6.559 -31.266 -11.172 1 98.69 172 LYS A CA 1
ATOM 1385 C C . LYS A 1 172 ? -7.078 -30.062 -10.383 1 98.69 172 LYS A C 1
ATOM 1387 O O . LYS A 1 172 ? -7.789 -30.234 -9.391 1 98.69 172 LYS A O 1
ATOM 1392 N N . ALA A 1 173 ? -6.73 -28.906 -10.844 1 98.75 173 ALA A N 1
ATOM 1393 C CA . ALA A 1 173 ? -7.031 -27.672 -10.117 1 98.75 173 ALA A CA 1
ATOM 1394 C C . ALA A 1 173 ? -8.203 -26.938 -10.75 1 98.75 173 ALA A C 1
ATOM 1396 O O . ALA A 1 173 ? -8.305 -26.859 -11.977 1 98.75 173 ALA A O 1
ATOM 1397 N N . ALA A 1 174 ? -9.086 -26.438 -9.891 1 98.69 174 ALA A N 1
ATOM 1398 C CA . ALA A 1 174 ? -10.227 -25.641 -10.352 1 98.69 174 ALA A CA 1
ATOM 1399 C C . ALA A 1 174 ? -10.211 -24.25 -9.719 1 98.69 174 ALA A C 1
ATOM 1401 O O . ALA A 1 174 ? -9.828 -24.094 -8.555 1 98.69 174 ALA A O 1
ATOM 1402 N N . ILE A 1 175 ? -10.609 -23.25 -10.477 1 98.5 175 ILE A N 1
ATOM 1403 C CA . ILE A 1 175 ? -10.719 -21.875 -10.031 1 98.5 175 ILE A CA 1
ATOM 1404 C C . ILE A 1 175 ? -12.156 -21.391 -10.188 1 98.5 175 ILE A C 1
ATOM 1406 O O . ILE A 1 175 ? -12.789 -21.625 -11.219 1 98.5 175 ILE A O 1
ATOM 1410 N N . ILE A 1 176 ? -12.695 -20.734 -9.156 1 96.38 176 ILE A N 1
ATOM 1411 C CA . ILE A 1 176 ? -14.023 -20.141 -9.266 1 96.38 176 ILE A CA 1
ATOM 1412 C C . ILE A 1 176 ? -13.992 -18.688 -8.773 1 96.38 176 ILE A C 1
ATOM 1414 O O . ILE A 1 176 ? -13.227 -18.359 -7.867 1 96.38 176 ILE A O 1
ATOM 1418 N N . THR A 1 177 ? -14.727 -17.875 -9.367 1 95.06 177 THR A N 1
ATOM 1419 C CA . THR A 1 177 ? -14.922 -16.484 -8.961 1 95.06 177 THR A CA 1
ATOM 1420 C C . THR A 1 177 ? -16.375 -16.25 -8.547 1 95.06 177 THR A C 1
ATOM 1422 O O . THR A 1 177 ? -17.297 -16.484 -9.328 1 95.06 177 THR A O 1
ATOM 1425 N N . CYS A 1 178 ? -16.531 -15.812 -7.316 1 92.62 178 CYS A N 1
ATOM 1426 C CA . CYS A 1 178 ? -17.875 -15.664 -6.762 1 92.62 178 CYS A CA 1
ATOM 1427 C C . CYS A 1 178 ? -18.172 -14.211 -6.41 1 92.62 178 CYS A C 1
ATOM 1429 O O . CYS A 1 178 ? -17.25 -13.398 -6.297 1 92.62 178 CYS A O 1
ATOM 1431 N N . GLY A 1 179 ? -19.422 -13.867 -6.328 1 87.94 179 GLY A N 1
ATOM 1432 C CA . GLY A 1 179 ? -19.844 -12.539 -5.898 1 87.94 179 GLY A CA 1
ATOM 1433 C C . GLY A 1 179 ? -19.844 -11.523 -7.02 1 87.94 179 GLY A C 1
ATOM 1434 O O . GLY A 1 179 ? -20.188 -11.84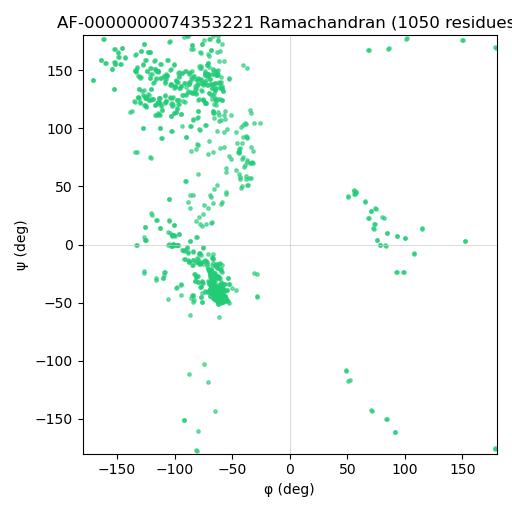4 -8.164 1 87.94 179 GLY A O 1
ATOM 1435 N N . GLY A 1 180 ? -19.609 -10.266 -6.633 1 84.5 180 GLY A N 1
ATOM 1436 C CA . GLY A 1 180 ? -19.578 -9.195 -7.613 1 84.5 180 GLY A CA 1
ATOM 1437 C C . GLY A 1 180 ? -18.219 -9.039 -8.289 1 84.5 180 GLY A C 1
ATOM 1438 O O . GLY A 1 180 ? -17.234 -9.648 -7.867 1 84.5 180 GLY A O 1
ATOM 1439 N N . LEU A 1 181 ? -18.25 -8.227 -9.234 1 86.19 181 LEU A N 1
ATOM 1440 C CA . LEU A 1 181 ? -17.016 -7.965 -9.953 1 86.19 181 LEU A CA 1
ATOM 1441 C C . LEU A 1 181 ? -16.047 -7.145 -9.102 1 86.19 181 LEU A C 1
ATOM 1443 O O . LEU A 1 181 ? -16.484 -6.449 -8.172 1 86.19 181 LEU A O 1
ATOM 1447 N N . CYS A 1 182 ? -14.898 -7.324 -9.43 1 91.62 182 CYS A N 1
ATOM 1448 C CA . CYS A 1 182 ? -13.805 -6.637 -8.758 1 91.62 182 CYS A CA 1
ATOM 1449 C C . CYS A 1 182 ? -12.609 -6.473 -9.688 1 91.62 182 CYS A C 1
ATOM 1451 O O . CYS A 1 182 ? -12.258 -7.398 -10.422 1 91.62 182 CYS A O 1
ATOM 1453 N N . PRO A 1 183 ? -12.062 -5.227 -9.672 1 94.12 183 PRO A N 1
ATOM 1454 C CA . PRO A 1 183 ? -10.82 -5.133 -10.438 1 94.12 183 PRO A CA 1
ATOM 1455 C C . PRO A 1 183 ? -9.75 -6.102 -9.945 1 94.12 183 PRO A C 1
ATOM 1457 O O . PRO A 1 183 ? -9.531 -6.223 -8.734 1 94.12 183 PRO A O 1
ATOM 1460 N N . GLY A 1 184 ? -9.102 -6.863 -10.914 1 95.25 184 GLY A N 1
ATOM 1461 C CA . GLY A 1 184 ? -7.98 -7.707 -10.531 1 95.25 184 GLY A CA 1
ATOM 1462 C C . GLY A 1 184 ? -8.312 -9.188 -10.555 1 95.25 184 GLY A C 1
ATOM 1463 O O . GLY A 1 184 ? -7.418 -10.031 -10.445 1 95.25 184 GLY A O 1
ATOM 1464 N N . LEU A 1 185 ? -9.578 -9.555 -10.742 1 95.25 185 LEU A N 1
ATOM 1465 C CA . LEU A 1 185 ? -9.977 -10.953 -10.773 1 95.25 185 LEU A CA 1
ATOM 1466 C C . LEU A 1 185 ? -9.164 -11.727 -11.812 1 95.25 185 LEU A C 1
ATOM 1468 O O . LEU A 1 185 ? -8.625 -12.797 -11.516 1 95.25 185 LEU A O 1
ATOM 1472 N N . ASN A 1 186 ? -9.078 -11.195 -12.969 1 95.56 186 ASN A N 1
ATOM 1473 C CA . ASN A 1 186 ? -8.352 -11.852 -14.047 1 95.56 186 ASN A CA 1
ATOM 1474 C C . ASN A 1 186 ? -6.859 -11.93 -13.758 1 95.56 186 ASN A C 1
ATOM 1476 O O . ASN A 1 186 ? -6.191 -12.883 -14.164 1 95.56 186 ASN A O 1
ATOM 1480 N N . ASP A 1 187 ? -6.359 -10.922 -13.07 1 95.44 187 ASP A N 1
ATOM 1481 C CA . ASP A 1 187 ? -4.961 -10.961 -12.656 1 95.44 187 ASP A CA 1
ATOM 1482 C C . ASP A 1 187 ? -4.691 -12.164 -11.75 1 95.44 187 ASP A C 1
ATOM 1484 O O . ASP A 1 187 ? -3.686 -12.859 -11.914 1 95.44 187 ASP A O 1
ATOM 1488 N N . VAL A 1 188 ? -5.594 -12.383 -10.812 1 97.31 188 VAL A N 1
ATOM 1489 C CA . VAL A 1 188 ? -5.438 -13.484 -9.867 1 97.31 188 VAL A CA 1
ATOM 1490 C C . VAL A 1 188 ? -5.559 -14.812 -10.609 1 97.31 188 VAL A C 1
ATOM 1492 O O . VAL A 1 188 ? -4.738 -15.711 -10.414 1 97.31 188 VAL A O 1
ATOM 1495 N N . ILE A 1 189 ? -6.551 -14.953 -11.461 1 97.12 189 ILE A N 1
ATOM 1496 C CA . ILE A 1 189 ? -6.738 -16.172 -12.242 1 97.12 189 ILE A CA 1
ATOM 1497 C C . ILE A 1 189 ? -5.473 -16.469 -13.039 1 97.12 189 ILE A C 1
ATOM 1499 O O . ILE A 1 189 ? -4.973 -17.594 -13.016 1 97.12 189 ILE A O 1
ATOM 1503 N N . ARG A 1 190 ? -4.977 -15.477 -13.711 1 96 190 ARG A N 1
ATOM 1504 C CA . ARG A 1 190 ? -3.775 -15.602 -14.531 1 96 190 ARG A CA 1
ATOM 1505 C C . ARG A 1 190 ? -2.602 -16.109 -13.703 1 96 190 ARG A C 1
ATOM 1507 O O . ARG A 1 190 ? -1.897 -17.031 -14.125 1 96 190 ARG A O 1
ATOM 1514 N N . GLN A 1 191 ? -2.422 -15.578 -12.578 1 95.88 191 GLN A N 1
ATOM 1515 C CA . GLN A 1 191 ? -1.247 -15.922 -11.781 1 95.88 191 GLN A CA 1
ATOM 1516 C C . GLN A 1 191 ? -1.398 -17.297 -11.133 1 95.88 191 GLN A C 1
ATOM 1518 O O . GLN A 1 191 ? -0.414 -18.016 -10.953 1 95.88 191 GLN A O 1
ATOM 1523 N N . ILE A 1 192 ? -2.615 -17.672 -10.781 1 98.06 192 ILE A N 1
ATOM 1524 C CA . ILE A 1 192 ? -2.84 -19.031 -10.305 1 98.06 192 ILE A CA 1
ATOM 1525 C C . ILE A 1 192 ? -2.465 -20.031 -11.398 1 98.06 192 ILE A C 1
ATOM 1527 O O . ILE A 1 192 ? -1.713 -20.969 -11.156 1 98.06 192 ILE A O 1
ATOM 1531 N N . VAL A 1 193 ? -2.928 -19.797 -12.602 1 97.44 193 VAL A N 1
ATOM 1532 C CA . VAL A 1 193 ? -2.691 -20.703 -13.719 1 97.44 193 VAL A CA 1
ATOM 1533 C C . VAL A 1 193 ? -1.193 -20.797 -14 1 97.44 193 VAL A C 1
ATOM 1535 O O . VAL A 1 193 ? -0.639 -21.891 -14.102 1 97.44 193 VAL A O 1
ATOM 1538 N N . ILE A 1 194 ? -0.542 -19.672 -14.07 1 93.06 194 ILE A N 1
ATOM 1539 C CA . ILE A 1 194 ? 0.88 -19.625 -14.398 1 93.06 194 ILE A CA 1
ATOM 1540 C C . ILE A 1 194 ? 1.678 -20.359 -13.328 1 93.06 194 ILE A C 1
ATOM 1542 O O . ILE A 1 194 ? 2.561 -21.156 -13.641 1 93.06 194 ILE A O 1
ATOM 1546 N N . THR A 1 195 ? 1.364 -20.109 -12.094 1 95 195 THR A N 1
ATOM 1547 C CA . THR A 1 195 ? 2.102 -20.719 -10.992 1 95 195 THR A CA 1
ATOM 1548 C C . THR A 1 195 ? 1.852 -22.219 -10.945 1 95 195 THR A C 1
ATOM 1550 O O . THR A 1 195 ? 2.768 -23 -10.672 1 95 195 THR A O 1
ATOM 1553 N N . LEU A 1 196 ? 0.63 -22.641 -11.219 1 97.38 196 LEU A N 1
ATOM 1554 C CA . LEU A 1 196 ? 0.325 -24.062 -11.312 1 97.38 196 LEU A CA 1
ATOM 1555 C C . LEU A 1 196 ? 1.153 -24.734 -12.406 1 97.38 196 LEU A C 1
ATOM 1557 O O . LEU A 1 196 ? 1.721 -25.812 -12.195 1 97.38 196 LEU A O 1
ATOM 1561 N N . GLU A 1 197 ? 1.233 -24.125 -13.492 1 94.12 197 GLU A N 1
ATOM 1562 C CA . GLU A 1 197 ? 2.014 -24.656 -14.602 1 94.12 197 GLU A CA 1
ATOM 1563 C C . GLU A 1 197 ? 3.494 -24.75 -14.242 1 94.12 197 GLU A C 1
ATOM 1565 O O . GLU A 1 197 ? 4.176 -25.703 -14.633 1 94.12 197 GLU A O 1
ATOM 1570 N N . ILE A 1 198 ? 3.949 -23.75 -13.594 1 90.5 198 ILE A N 1
ATOM 1571 C CA . ILE A 1 198 ? 5.348 -23.766 -13.172 1 90.5 198 ILE A CA 1
ATOM 1572 C C . ILE A 1 198 ? 5.613 -24.969 -12.273 1 90.5 198 ILE A C 1
ATOM 1574 O O . ILE A 1 198 ? 6.68 -25.578 -12.336 1 90.5 198 ILE A O 1
ATOM 1578 N N . TYR A 1 199 ? 4.605 -25.328 -11.414 1 93.69 199 TYR A N 1
ATOM 1579 C CA . TYR A 1 199 ? 4.742 -26.516 -10.578 1 93.69 199 TYR A CA 1
ATOM 1580 C C . TYR A 1 199 ? 4.695 -27.781 -11.422 1 93.69 199 TYR A C 1
ATOM 1582 O O . TYR A 1 199 ? 5.156 -28.844 -10.992 1 93.69 199 TYR A O 1
ATOM 1590 N N . GLY A 1 200 ? 4.047 -27.734 -12.57 1 93.56 200 GLY A N 1
ATOM 1591 C CA . GLY A 1 200 ? 3.973 -28.891 -13.461 1 93.56 200 GLY A CA 1
ATOM 1592 C C . GLY A 1 200 ? 2.564 -29.422 -13.617 1 93.56 200 GLY A C 1
ATOM 1593 O O . GLY A 1 200 ? 2.371 -30.516 -14.156 1 93.56 200 GLY A O 1
ATOM 1594 N N . VAL A 1 201 ? 1.626 -28.656 -13.18 1 96.75 201 VAL A N 1
ATOM 1595 C CA . VAL A 1 201 ? 0.243 -29.094 -13.289 1 96.75 201 VAL A CA 1
ATOM 1596 C C . VAL A 1 201 ? -0.23 -28.984 -14.734 1 96.75 201 VAL A C 1
ATOM 1598 O O . VAL A 1 201 ? -0.008 -27.953 -15.383 1 96.75 201 VAL A O 1
ATOM 1601 N N . LYS A 1 202 ? -0.95 -29.969 -15.211 1 95.38 202 LYS A N 1
ATOM 1602 C CA . LYS A 1 202 ? -1.402 -29.984 -16.594 1 95.38 202 LYS A CA 1
ATOM 1603 C C . LYS A 1 202 ? -2.912 -29.781 -16.688 1 95.38 202 LYS A C 1
ATOM 1605 O O . LYS A 1 202 ? -3.42 -29.281 -17.688 1 95.38 202 LYS A O 1
ATOM 1610 N N . LYS A 1 203 ? -3.615 -30.188 -15.672 1 98.12 203 LYS A N 1
ATOM 1611 C CA . LYS A 1 203 ? -5.07 -30.078 -15.672 1 98.12 203 LYS A CA 1
ATOM 1612 C C . LYS A 1 203 ? -5.539 -28.906 -14.812 1 98.12 203 LYS A C 1
ATOM 1614 O O . LYS A 1 203 ? -5.719 -29.062 -13.602 1 98.12 203 LYS A O 1
ATOM 1619 N N . ILE A 1 204 ? -5.789 -27.859 -15.453 1 98.5 204 ILE A N 1
ATOM 1620 C CA . ILE A 1 204 ? -6.277 -26.656 -14.797 1 98.5 204 ILE A CA 1
ATOM 1621 C C . ILE A 1 204 ? -7.582 -26.203 -15.453 1 98.5 204 ILE A C 1
ATOM 1623 O O . ILE A 1 204 ? -7.645 -26.031 -16.672 1 98.5 204 ILE A O 1
ATOM 1627 N N . VAL A 1 205 ? -8.656 -26 -14.602 1 98.25 205 VAL A N 1
ATOM 1628 C CA . VAL A 1 205 ? -9.953 -25.672 -15.188 1 98.25 205 VAL A CA 1
ATOM 1629 C C . VAL A 1 205 ? -10.586 -24.516 -14.422 1 98.25 205 VAL A C 1
ATOM 1631 O O . VAL A 1 205 ? -10.289 -24.312 -13.242 1 98.25 205 VAL A O 1
ATOM 1634 N N . GLY A 1 206 ? -11.344 -23.766 -15.109 1 97.56 206 GLY A N 1
ATOM 1635 C CA . GLY A 1 206 ? -12.258 -22.812 -14.516 1 97.56 206 GLY A CA 1
ATOM 1636 C C . GLY A 1 206 ? -13.695 -23.297 -14.461 1 97.56 206 GLY A C 1
ATOM 1637 O O . GLY A 1 206 ? -14.164 -23.953 -15.391 1 97.56 206 GLY A O 1
ATOM 1638 N N . ILE A 1 207 ? -14.312 -23.094 -13.312 1 95.31 207 ILE A N 1
ATOM 1639 C CA . ILE A 1 207 ? -15.742 -23.359 -13.188 1 95.31 207 ILE A CA 1
ATOM 1640 C C . ILE A 1 207 ? -16.516 -22.047 -13.336 1 95.31 207 ILE A C 1
ATOM 1642 O O . ILE A 1 207 ? -16.375 -21.141 -12.516 1 95.31 207 ILE A O 1
ATOM 1646 N N . PRO A 1 208 ? -17.312 -21.938 -14.312 1 92.38 208 PRO A N 1
ATOM 1647 C CA . PRO A 1 208 ? -17.984 -20.672 -14.57 1 92.38 208 PRO A CA 1
ATOM 1648 C C . PRO A 1 208 ? -19.062 -20.344 -13.531 1 92.38 208 PRO A C 1
ATOM 1650 O O . PRO A 1 208 ? -19.703 -21.25 -13 1 92.38 208 PRO A O 1
ATOM 1653 N N . PHE A 1 209 ? -19.234 -19.031 -13.234 1 91.25 209 PHE A N 1
ATOM 1654 C CA . PHE A 1 209 ? -20.328 -18.438 -12.469 1 91.25 209 PHE A CA 1
ATOM 1655 C C . PHE A 1 209 ? -20.297 -18.922 -11.023 1 91.25 209 PHE A C 1
ATOM 1657 O O . PHE A 1 209 ? -21.344 -19.203 -10.438 1 91.25 209 PHE A O 1
ATOM 1664 N N . GLY A 1 210 ? -19.141 -19.078 -10.492 1 91.88 210 GLY A N 1
ATOM 1665 C CA . GLY A 1 210 ? -18.984 -19.312 -9.07 1 91.88 210 GLY A CA 1
ATOM 1666 C C . GLY A 1 210 ? -19.453 -20.688 -8.625 1 91.88 210 GLY A C 1
ATOM 1667 O O . GLY A 1 210 ? -19.219 -21.672 -9.312 1 91.88 210 GLY A O 1
ATOM 1668 N N . TYR A 1 211 ? -20.031 -20.766 -7.5 1 91.94 211 TYR A N 1
ATOM 1669 C CA . TYR A 1 211 ? -20.5 -22.031 -6.93 1 91.94 211 TYR A CA 1
ATOM 1670 C C . TYR A 1 211 ? -21.594 -22.656 -7.773 1 91.94 211 TYR A C 1
ATOM 1672 O O . TYR A 1 211 ? -21.75 -23.875 -7.809 1 91.94 211 TYR A O 1
ATOM 1680 N N . ARG A 1 212 ? -22.328 -21.812 -8.492 1 88.5 212 ARG A N 1
ATOM 1681 C CA . ARG A 1 212 ? -23.422 -22.281 -9.344 1 88.5 212 ARG A CA 1
ATOM 1682 C C . ARG A 1 212 ? -22.906 -23.234 -10.422 1 88.5 212 ARG A C 1
ATOM 1684 O O . ARG A 1 212 ? -23.625 -24.125 -10.859 1 88.5 212 ARG A O 1
ATOM 1691 N N . GLY A 1 213 ? -21.703 -23.031 -10.789 1 91.19 213 GLY A N 1
ATOM 1692 C CA . GLY A 1 213 ? -21.109 -23.828 -11.859 1 91.19 213 GLY A CA 1
ATOM 1693 C C . GLY A 1 213 ? -20.922 -25.281 -11.492 1 91.19 213 GLY A C 1
ATOM 1694 O O . GLY A 1 213 ? -20.734 -26.125 -12.375 1 91.19 213 GLY A O 1
ATOM 1695 N N . PHE A 1 214 ? -20.984 -25.672 -10.25 1 91.94 214 PHE A N 1
ATOM 1696 C CA . PHE A 1 214 ? -20.828 -27.062 -9.812 1 91.94 214 PHE A CA 1
ATOM 1697 C C . PHE A 1 214 ? -22.156 -27.812 -9.945 1 91.94 214 PHE A C 1
ATOM 1699 O O . PHE A 1 214 ? -22.172 -29.047 -9.906 1 91.94 214 PHE A O 1
ATOM 1706 N N . GLY A 1 215 ? -23.266 -27.141 -9.898 1 82.25 215 GLY A N 1
ATOM 1707 C CA . GLY A 1 215 ? -24.562 -27.781 -9.992 1 82.25 215 GLY A CA 1
ATOM 1708 C C . GLY A 1 215 ? -25 -28.047 -11.422 1 82.25 215 GLY A C 1
ATOM 1709 O O . GLY A 1 215 ? -25.75 -28.984 -11.68 1 82.25 215 GLY A O 1
ATOM 1710 N N . ASN A 1 216 ? -24.859 -27.078 -12.172 1 69.69 216 ASN A N 1
ATOM 1711 C CA . ASN A 1 216 ? -25.438 -27.141 -13.516 1 69.69 216 ASN A CA 1
ATOM 1712 C C . ASN A 1 216 ? -24.484 -27.797 -14.5 1 69.69 216 ASN A C 1
ATOM 1714 O O . ASN A 1 216 ? -23.312 -28.016 -14.195 1 69.69 216 ASN A O 1
ATOM 1718 N N . GLU A 1 217 ? -24.984 -28.469 -15.461 1 67.5 217 GLU A N 1
ATOM 1719 C CA . GLU A 1 217 ? -24.266 -29.141 -16.531 1 67.5 217 GLU A CA 1
ATOM 1720 C C . GLU A 1 217 ? -23.406 -28.156 -17.328 1 67.5 217 GLU A C 1
ATOM 1722 O O . GLU A 1 217 ? -23.297 -28.266 -18.547 1 67.5 217 GLU A O 1
ATOM 1727 N N . LEU A 1 218 ? -22.875 -27.203 -16.453 1 79.88 218 LEU A N 1
ATOM 1728 C CA . LEU A 1 218 ? -22 -26.297 -17.203 1 79.88 218 LEU A CA 1
ATOM 1729 C C . LEU A 1 218 ? -20.625 -26.906 -17.406 1 79.88 218 LEU A C 1
ATOM 1731 O O . LEU A 1 218 ? -20.094 -27.562 -16.484 1 79.88 218 LEU A O 1
ATOM 1735 N N . ALA A 1 219 ? -20.109 -26.672 -18.516 1 87.69 219 ALA A N 1
ATOM 1736 C CA . ALA A 1 219 ? -18.828 -27.25 -18.875 1 87.69 219 ALA A CA 1
ATOM 1737 C C . ALA A 1 219 ? -17.672 -26.484 -18.25 1 87.69 219 ALA A C 1
ATOM 1739 O O . ALA A 1 219 ? -17.734 -25.25 -18.125 1 87.69 219 ALA A O 1
ATOM 1740 N N . GLU A 1 220 ? -16.703 -27.25 -17.875 1 94 220 GLU A N 1
ATOM 1741 C CA . GLU A 1 220 ? -15.453 -26.672 -17.391 1 94 220 GLU A CA 1
ATOM 1742 C C . GLU A 1 220 ? -14.758 -25.875 -18.484 1 94 220 GLU A C 1
ATOM 1744 O O . GLU A 1 220 ? -14.883 -26.188 -19.672 1 94 220 GLU A O 1
ATOM 1749 N N . ILE A 1 221 ? -14.117 -24.844 -18.109 1 94.75 221 ILE A N 1
ATOM 1750 C CA . ILE A 1 221 ? -13.281 -24.078 -19.031 1 94.75 221 ILE A CA 1
ATOM 1751 C C . ILE A 1 221 ? -11.812 -24.453 -18.828 1 94.75 221 ILE A C 1
ATOM 1753 O O . ILE A 1 221 ? -11.227 -24.156 -17.781 1 94.75 221 ILE A O 1
ATOM 1757 N N . PRO A 1 222 ? -11.219 -25.094 -19.844 1 96.75 222 PRO A N 1
ATOM 1758 C CA . PRO A 1 222 ? -9.789 -25.391 -19.703 1 96.75 222 PRO A CA 1
ATOM 1759 C C . PRO A 1 222 ? -8.93 -24.125 -19.656 1 96.75 222 PRO A C 1
ATOM 1761 O O . PRO A 1 222 ? -9.117 -23.219 -20.469 1 96.75 222 PRO A O 1
ATOM 1764 N N . LEU A 1 223 ? -8.047 -24.109 -18.719 1 97.19 223 LEU A N 1
ATOM 1765 C CA . LEU A 1 223 ? -7.168 -22.953 -18.562 1 97.19 223 LEU A CA 1
ATOM 1766 C C . LEU A 1 223 ? -5.711 -23.344 -18.797 1 97.19 223 LEU A C 1
ATOM 1768 O O . LEU A 1 223 ? -5.293 -24.438 -18.438 1 97.19 223 LEU A O 1
ATOM 1772 N N . SER A 1 224 ? -4.969 -22.422 -19.422 1 94.56 224 SER A N 1
ATOM 1773 C CA . SER A 1 224 ? -3.537 -22.531 -19.688 1 94.56 224 SER A CA 1
ATOM 1774 C C . SER A 1 224 ? -2.889 -21.156 -19.781 1 94.56 224 SER A C 1
ATOM 1776 O O . SER A 1 224 ? -3.586 -20.141 -19.844 1 94.56 224 SER A O 1
ATOM 1778 N N . ARG A 1 225 ? -1.604 -21.188 -19.781 1 89.12 225 ARG A N 1
ATOM 1779 C CA . ARG A 1 225 ? -0.867 -19.938 -19.922 1 89.12 225 ARG A CA 1
ATOM 1780 C C . ARG A 1 225 ? -1.301 -19.188 -21.172 1 89.12 225 ARG A C 1
ATOM 1782 O O . ARG A 1 225 ? -1.397 -17.953 -21.172 1 89.12 225 ARG A O 1
ATOM 1789 N N . LYS A 1 226 ? -1.535 -19.859 -22.219 1 87.38 226 LYS A N 1
ATOM 1790 C CA . LYS A 1 226 ? -1.954 -19.25 -23.484 1 87.38 226 LYS A CA 1
ATOM 1791 C C . LYS A 1 226 ? -3.324 -18.594 -23.344 1 87.38 226 LYS A C 1
ATOM 1793 O O . LYS A 1 226 ? -3.535 -17.484 -23.844 1 87.38 226 LYS A O 1
ATOM 1798 N N . VAL A 1 227 ? -4.188 -19.281 -22.641 1 90.56 227 VAL A N 1
ATOM 1799 C CA . VAL A 1 227 ? -5.559 -18.797 -22.5 1 90.56 227 VAL A CA 1
ATOM 1800 C C . VAL A 1 227 ? -5.578 -17.547 -21.625 1 90.56 227 VAL A C 1
ATOM 1802 O O . VAL A 1 227 ? -6.324 -16.594 -21.906 1 90.56 227 VAL A O 1
ATOM 1805 N N . VAL A 1 228 ? -4.668 -17.5 -20.625 1 92.31 228 VAL A N 1
ATOM 1806 C CA . VAL A 1 228 ? -4.785 -16.438 -19.641 1 92.31 228 VAL A CA 1
ATOM 1807 C C . VAL A 1 228 ? -3.754 -15.344 -19.938 1 92.31 228 VAL A C 1
ATOM 1809 O O . VAL A 1 228 ? -3.605 -14.398 -19.156 1 92.31 228 VAL A O 1
ATOM 1812 N N . GLN A 1 229 ? -3.096 -15.375 -20.938 1 86.12 229 GLN A N 1
ATOM 1813 C CA . GLN A 1 229 ? -1.954 -14.508 -21.234 1 86.12 229 GLN A CA 1
ATOM 1814 C C . GLN A 1 229 ? -2.342 -13.039 -21.141 1 86.12 229 GLN A C 1
ATOM 1816 O O . GLN A 1 229 ? -1.602 -12.227 -20.578 1 86.12 229 GLN A O 1
ATOM 1821 N N . ASN A 1 230 ? -3.574 -12.648 -21.625 1 85.19 230 ASN A N 1
ATOM 1822 C CA . ASN A 1 230 ? -3.926 -11.234 -21.719 1 85.19 230 ASN A CA 1
ATOM 1823 C C . ASN A 1 230 ? -5.23 -10.938 -20.984 1 85.19 230 ASN A C 1
ATOM 1825 O O . ASN A 1 230 ? -5.836 -9.883 -21.188 1 85.19 230 ASN A O 1
ATOM 1829 N N . VAL A 1 231 ? -5.598 -11.859 -20.203 1 87.56 231 VAL A N 1
ATOM 1830 C CA . VAL A 1 231 ? -6.922 -11.695 -19.609 1 87.56 231 VAL A CA 1
ATOM 1831 C C . VAL A 1 231 ? -6.902 -10.547 -18.609 1 87.56 231 VAL A C 1
ATOM 1833 O O . VAL A 1 231 ? -7.93 -9.906 -18.375 1 87.56 231 VAL A O 1
ATOM 1836 N N . HIS A 1 232 ? -5.75 -10.242 -18.062 1 84.62 232 HIS A N 1
ATOM 1837 C CA . HIS A 1 232 ? -5.633 -9.203 -17.031 1 84.62 232 HIS A CA 1
ATOM 1838 C C . HIS A 1 232 ? -5.762 -7.812 -17.641 1 84.62 232 HIS A C 1
ATOM 1840 O O . HIS A 1 232 ? -5.93 -6.828 -16.922 1 84.62 232 HIS A O 1
ATOM 1846 N N . LEU A 1 233 ? -5.68 -7.668 -18.906 1 82 233 LEU A N 1
ATOM 1847 C CA . LEU A 1 233 ? -5.781 -6.379 -19.578 1 82 233 LEU A CA 1
ATOM 1848 C C . LEU A 1 233 ? -7.234 -5.93 -19.688 1 82 233 LEU A C 1
ATOM 1850 O O . LEU A 1 233 ? -7.508 -4.777 -20.031 1 82 233 LEU A O 1
ATOM 1854 N N . SER A 1 234 ? -8.047 -6.855 -19.297 1 81 234 SER A N 1
ATOM 1855 C CA . SER A 1 234 ? -9.469 -6.527 -19.297 1 81 234 SER A CA 1
ATOM 1856 C C . SER A 1 234 ? -10.039 -6.578 -17.875 1 81 234 SER A C 1
ATOM 1858 O O . SER A 1 234 ? -9.539 -7.32 -17.031 1 81 234 SER A O 1
ATOM 1860 N N . GLY A 1 235 ? -11.031 -5.773 -17.703 1 80.81 235 GLY A N 1
ATOM 1861 C CA . GLY A 1 235 ? -11.797 -5.91 -16.484 1 80.81 235 GLY A CA 1
ATOM 1862 C C . GLY A 1 235 ? -12.742 -7.098 -16.5 1 80.81 235 GLY A C 1
ATOM 1863 O O . GLY A 1 235 ? -12.82 -7.82 -17.484 1 80.81 235 GLY A O 1
ATOM 1864 N N . GLY A 1 236 ? -13.32 -7.301 -15.281 1 83.06 236 GLY A N 1
ATOM 1865 C CA . GLY A 1 236 ? -14.258 -8.414 -15.203 1 83.06 236 GLY A CA 1
ATOM 1866 C C . GLY A 1 236 ? -13.602 -9.711 -14.789 1 83.06 236 GLY A C 1
ATOM 1867 O O . GLY A 1 236 ? -12.586 -9.711 -14.086 1 83.06 236 GLY A O 1
ATOM 1868 N N . SER A 1 237 ? -14.344 -10.727 -15.094 1 86.5 237 SER A N 1
ATOM 1869 C CA . SER A 1 237 ? -13.852 -12.07 -14.781 1 86.5 237 SER A CA 1
ATOM 1870 C C . SER A 1 237 ? -14 -13.008 -15.977 1 86.5 237 SER A C 1
ATOM 1872 O O . SER A 1 237 ? -15.094 -13.156 -16.516 1 86.5 237 SER A O 1
ATOM 1874 N N . LEU A 1 238 ? -12.93 -13.617 -16.312 1 86.62 238 LEU A N 1
ATOM 1875 C CA . LEU A 1 238 ? -12.906 -14.625 -17.375 1 86.62 238 LEU A CA 1
ATOM 1876 C C . LEU A 1 238 ? -13.953 -15.703 -17.125 1 86.62 238 LEU A C 1
ATOM 1878 O O . LEU A 1 238 ? -14.531 -16.25 -18.062 1 86.62 238 LEU A O 1
ATOM 1882 N N . LEU A 1 239 ? -14.281 -15.953 -15.867 1 91.19 239 LEU A N 1
ATOM 1883 C CA . LEU A 1 239 ? -15.117 -17.094 -15.492 1 91.19 239 LEU A CA 1
ATOM 1884 C C . LEU A 1 239 ? -16.547 -16.641 -15.188 1 91.19 239 LEU A C 1
ATOM 1886 O O . LEU A 1 239 ? -17.422 -17.469 -14.914 1 91.19 239 LEU A O 1
ATOM 1890 N N . GLY A 1 240 ? -16.719 -15.391 -15.289 1 85.12 240 GLY A N 1
ATOM 1891 C CA . GLY A 1 240 ? -18.016 -14.891 -14.852 1 85.12 240 GLY A CA 1
ATOM 1892 C C . GLY A 1 240 ? -18.219 -14.984 -13.352 1 85.12 240 GLY A C 1
ATOM 1893 O O . GLY A 1 240 ? -17.422 -15.602 -12.648 1 85.12 240 GLY A O 1
ATOM 1894 N N . VAL A 1 241 ? -19.25 -14.312 -12.906 1 81.38 241 VAL A N 1
ATOM 1895 C CA . VAL A 1 241 ? -19.516 -14.305 -11.469 1 81.38 241 VAL A CA 1
ATOM 1896 C C . VAL A 1 241 ? -21 -14.562 -11.211 1 81.38 241 VAL A C 1
ATOM 1898 O O . VAL A 1 241 ? -21.828 -14.344 -12.086 1 81.38 241 VAL A O 1
ATOM 1901 N N . SER A 1 242 ? -21.219 -15.188 -10.086 1 77.62 242 SER A N 1
ATOM 1902 C CA . SER A 1 242 ? -22.609 -15.359 -9.672 1 77.62 242 SER A CA 1
ATOM 1903 C C . SER A 1 242 ? -22.734 -15.367 -8.156 1 77.62 242 SER A C 1
ATOM 1905 O O . SER A 1 242 ? -21.734 -15.5 -7.445 1 77.62 242 SER A O 1
ATOM 1907 N N . ARG A 1 243 ? -23.984 -15.125 -7.793 1 76.5 243 ARG A N 1
ATOM 1908 C CA . ARG A 1 243 ? -24.328 -15.273 -6.379 1 76.5 243 ARG A CA 1
ATOM 1909 C C . ARG A 1 243 ? -25.172 -16.516 -6.148 1 76.5 243 ARG A C 1
ATOM 1911 O O . ARG A 1 243 ? -25.938 -16.922 -7.023 1 76.5 243 ARG A O 1
ATOM 1918 N N . GLY A 1 244 ? -24.969 -17.125 -5.066 1 72.81 244 GLY A N 1
ATOM 1919 C CA . GLY A 1 244 ? -25.734 -18.328 -4.754 1 72.81 244 GLY A CA 1
ATOM 1920 C C . GLY A 1 244 ? -25.125 -19.594 -5.336 1 72.81 244 GLY A C 1
ATOM 1921 O O . GLY A 1 244 ? -24.094 -19.531 -6.023 1 72.81 244 GLY A O 1
ATOM 1922 N N . GLY A 1 245 ? -25.578 -20.797 -4.957 1 74.31 245 GLY A N 1
ATOM 1923 C CA . GLY A 1 245 ? -25.078 -22.078 -5.426 1 74.31 245 GLY A CA 1
ATOM 1924 C C . GLY A 1 245 ? -25.766 -23.266 -4.773 1 74.31 245 GLY A C 1
ATOM 1925 O O . GLY A 1 245 ? -26.594 -23.094 -3.889 1 74.31 245 GLY A O 1
ATOM 1926 N N . PRO A 1 246 ? -25.453 -24.391 -5.367 1 85.44 246 PRO A N 1
ATOM 1927 C CA . PRO A 1 246 ? -26 -25.609 -4.77 1 85.44 246 PRO A CA 1
ATOM 1928 C C . PRO A 1 246 ? -25.5 -25.844 -3.346 1 85.44 246 PRO A C 1
ATOM 1930 O O . PRO A 1 246 ? -24.734 -25.047 -2.814 1 85.44 246 PRO A O 1
ATOM 1933 N N . ASN A 1 247 ? -26.031 -26.844 -2.773 1 90.69 247 ASN A N 1
ATOM 1934 C CA . ASN A 1 247 ? -25.578 -27.172 -1.42 1 90.69 247 ASN A CA 1
ATOM 1935 C C . ASN A 1 247 ? -24.156 -27.719 -1.41 1 90.69 247 ASN A C 1
ATOM 1937 O O . ASN A 1 247 ? -23.656 -28.172 -2.439 1 90.69 247 ASN A O 1
ATOM 1941 N N . ILE A 1 248 ? -23.578 -27.703 -0.301 1 95.31 248 ILE A N 1
ATOM 1942 C CA . ILE A 1 248 ? -22.172 -28.047 -0.11 1 95.31 248 ILE A CA 1
ATOM 1943 C C . ILE A 1 248 ? -21.922 -29.484 -0.541 1 95.31 248 ILE A C 1
ATOM 1945 O O . ILE A 1 248 ? -20.922 -29.781 -1.209 1 95.31 248 ILE A O 1
ATOM 1949 N N . SER A 1 249 ? -22.797 -30.375 -0.159 1 95.38 249 SER A N 1
ATOM 1950 C CA . SER A 1 249 ? -22.656 -31.781 -0.5 1 95.38 249 SER A CA 1
ATOM 1951 C C . SER A 1 249 ? -22.625 -31.984 -2.012 1 95.38 249 SER A C 1
ATOM 1953 O O . SER A 1 249 ? -21.812 -32.781 -2.523 1 95.38 249 SER A O 1
ATOM 1955 N N . ASP A 1 250 ? -23.484 -31.25 -2.697 1 94.5 250 ASP A N 1
ATOM 1956 C CA . ASP A 1 250 ? -23.531 -31.359 -4.152 1 94.5 250 ASP A CA 1
ATOM 1957 C C . ASP A 1 250 ? -22.25 -30.828 -4.789 1 94.5 250 ASP A C 1
ATOM 1959 O O . ASP A 1 250 ? -21.781 -31.359 -5.797 1 94.5 250 ASP A O 1
ATOM 1963 N N . ILE A 1 251 ? -21.75 -29.797 -4.254 1 95.75 251 ILE A N 1
ATOM 1964 C CA . ILE A 1 251 ? -20.516 -29.219 -4.766 1 95.75 251 ILE A CA 1
ATOM 1965 C C . ILE A 1 251 ? -19.375 -30.234 -4.629 1 95.75 251 ILE A C 1
ATOM 1967 O O . ILE A 1 251 ? -18.625 -30.469 -5.582 1 95.75 251 ILE A O 1
ATOM 1971 N N . VAL A 1 252 ? -19.25 -30.875 -3.49 1 97.19 252 VAL A N 1
ATOM 1972 C CA . VAL A 1 252 ? -18.172 -31.828 -3.232 1 97.19 252 VAL A CA 1
ATOM 1973 C C . VAL A 1 252 ? -18.375 -33.062 -4.094 1 97.19 252 VAL A C 1
ATOM 1975 O O . VAL A 1 252 ? -17.406 -33.656 -4.574 1 97.19 252 VAL A O 1
ATOM 1978 N N . ASP A 1 253 ? -19.672 -33.469 -4.305 1 96.06 253 ASP A N 1
ATOM 1979 C CA . ASP A 1 253 ? -19.969 -34.562 -5.23 1 96.06 253 ASP A CA 1
ATOM 1980 C C . ASP A 1 253 ? -19.438 -34.25 -6.633 1 96.06 253 ASP A C 1
ATOM 1982 O O . ASP A 1 253 ? -18.812 -35.094 -7.266 1 96.06 253 ASP A O 1
ATOM 1986 N N . SER A 1 254 ? -19.781 -33.094 -7.012 1 95.06 254 SER A N 1
ATOM 1987 C CA . SER A 1 254 ? -19.344 -32.656 -8.336 1 95.06 254 SER A CA 1
ATOM 1988 C C . SER A 1 254 ? -17.828 -32.625 -8.438 1 95.06 254 SER A C 1
ATOM 1990 O O . SER A 1 254 ? -17.266 -33.062 -9.453 1 95.06 254 SER A O 1
ATOM 1992 N N . MET A 1 255 ? -17.125 -32.156 -7.441 1 96.5 255 MET A N 1
ATOM 1993 C CA . MET A 1 255 ? -15.672 -32.125 -7.418 1 96.5 255 MET A CA 1
ATOM 1994 C C . MET A 1 255 ? -15.094 -33.531 -7.52 1 96.5 255 MET A C 1
ATOM 1996 O O . MET A 1 255 ? -14.141 -33.781 -8.273 1 96.5 255 MET A O 1
ATOM 2000 N N . GLN A 1 256 ? -15.648 -34.469 -6.797 1 96.25 256 GLN A N 1
ATOM 2001 C CA . GLN A 1 256 ? -15.195 -35.844 -6.828 1 96.25 256 GLN A CA 1
ATOM 2002 C C . GLN A 1 256 ? -15.391 -36.469 -8.211 1 96.25 256 GL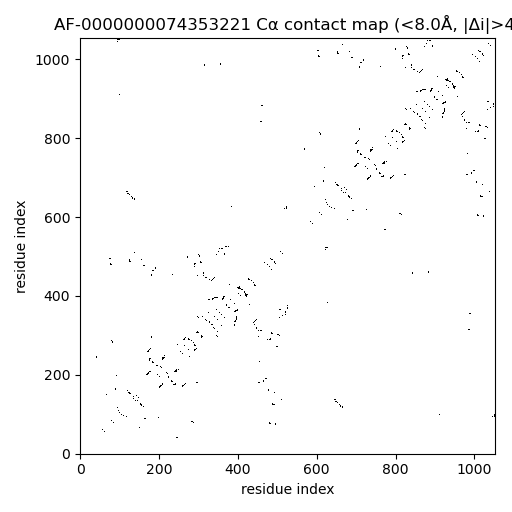N A C 1
ATOM 2004 O O . GLN A 1 256 ? -14.5 -37.125 -8.727 1 96.25 256 GLN A O 1
ATOM 2009 N N . GLN A 1 257 ? -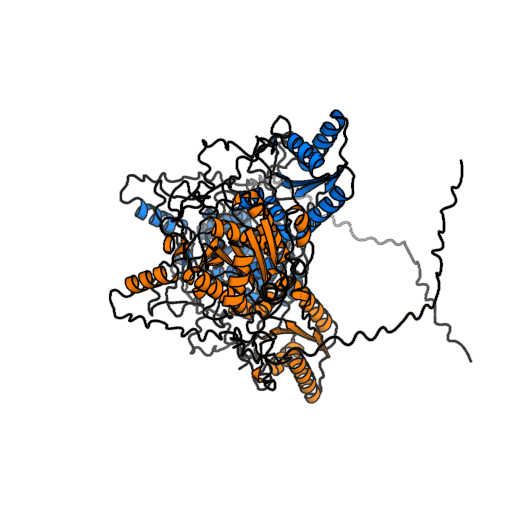16.531 -36.188 -8.758 1 94.69 257 GLN A N 1
ATOM 2010 C CA . GLN A 1 257 ? -16.844 -36.719 -10.078 1 94.69 257 GLN A CA 1
ATOM 2011 C C . GLN A 1 257 ? -15.867 -36.188 -11.133 1 94.69 257 GLN A C 1
ATOM 2013 O O . GLN A 1 257 ? -15.484 -36.906 -12.055 1 94.69 257 GLN A O 1
ATOM 2018 N N . ARG A 1 258 ? -15.492 -35 -10.945 1 94.75 258 ARG A N 1
ATOM 2019 C CA . ARG A 1 258 ? -14.633 -34.344 -11.922 1 94.75 258 ARG A CA 1
ATOM 2020 C C . ARG A 1 258 ? -13.164 -34.594 -11.625 1 94.75 258 ARG A C 1
ATOM 2022 O O . ARG A 1 258 ? -12.297 -34.281 -12.438 1 94.75 258 ARG A O 1
ATOM 2029 N N . GLY A 1 259 ? -12.852 -35.094 -10.453 1 96.56 259 GLY A N 1
ATOM 2030 C CA . GLY A 1 259 ? -11.484 -35.406 -10.062 1 96.56 259 GLY A CA 1
ATOM 2031 C C . GLY A 1 259 ? -10.719 -34.188 -9.578 1 96.56 259 GLY A C 1
ATOM 2032 O O . GLY A 1 259 ? -9.492 -34.156 -9.648 1 96.56 259 GLY A O 1
ATOM 2033 N N . ILE A 1 260 ? -11.391 -33.188 -9.141 1 97.88 260 ILE A N 1
ATOM 2034 C CA . ILE A 1 260 ? -10.773 -31.969 -8.68 1 97.88 260 ILE A CA 1
ATOM 2035 C C . ILE A 1 260 ? -10.227 -32.156 -7.266 1 97.88 260 ILE A C 1
ATOM 2037 O O . ILE A 1 260 ? -10.977 -32.5 -6.352 1 97.88 260 ILE A O 1
ATOM 2041 N N . ASN A 1 261 ? -8.93 -31.875 -7.078 1 98.38 261 ASN A N 1
ATOM 2042 C CA . ASN A 1 261 ? -8.375 -32.031 -5.738 1 98.38 261 ASN A CA 1
ATOM 2043 C C . ASN A 1 261 ? -7.688 -30.766 -5.266 1 98.38 261 ASN A C 1
ATOM 2045 O O . ASN A 1 261 ? -7.074 -30.75 -4.195 1 98.38 261 ASN A O 1
ATOM 2049 N N . MET A 1 262 ? -7.723 -29.688 -6.016 1 98.62 262 MET A N 1
ATOM 2050 C CA . MET A 1 262 ? -7.391 -28.328 -5.602 1 98.62 262 MET A CA 1
ATOM 2051 C C . MET A 1 262 ? -8.469 -27.344 -6.043 1 98.62 262 MET A C 1
ATOM 2053 O O . MET A 1 262 ? -8.867 -27.344 -7.211 1 98.62 262 MET A O 1
ATOM 2057 N N . LEU A 1 263 ? -8.961 -26.594 -5.09 1 98.81 263 LEU A N 1
ATOM 2058 C CA . LEU A 1 263 ? -9.984 -25.609 -5.391 1 98.81 263 LEU A CA 1
ATOM 2059 C C . LEU A 1 263 ? -9.562 -24.219 -4.914 1 98.81 263 LEU A C 1
ATOM 2061 O O . LEU A 1 263 ? -9.289 -24.031 -3.729 1 98.81 263 LEU A O 1
ATOM 2065 N N . PHE A 1 264 ? -9.438 -23.312 -5.828 1 98.81 264 PHE A N 1
ATOM 2066 C CA . PHE A 1 264 ? -9.156 -21.906 -5.527 1 98.81 264 PHE A CA 1
ATOM 2067 C C . PHE A 1 264 ? -10.43 -21.078 -5.625 1 98.81 264 PHE A C 1
ATOM 2069 O O . PHE A 1 264 ? -11.039 -20.984 -6.691 1 98.81 264 PHE A O 1
ATOM 2076 N N . VAL A 1 265 ? -10.797 -20.453 -4.523 1 98.38 265 VAL A N 1
ATOM 2077 C CA . VAL A 1 265 ? -12.078 -19.766 -4.406 1 98.38 265 VAL A CA 1
ATOM 2078 C C . VAL A 1 265 ? -11.844 -18.266 -4.254 1 98.38 265 VAL A C 1
ATOM 2080 O O . VAL A 1 265 ? -11.344 -17.812 -3.223 1 98.38 265 VAL A O 1
ATOM 2083 N N . LEU A 1 266 ? -12.195 -17.469 -5.246 1 97.94 266 LEU A N 1
ATOM 2084 C CA . LEU A 1 266 ? -12.039 -16.016 -5.223 1 97.94 266 LEU A CA 1
ATOM 2085 C C . LEU A 1 266 ? -13.352 -15.336 -4.848 1 97.94 266 LEU A C 1
ATOM 2087 O O . LEU A 1 266 ? -14.352 -15.469 -5.559 1 97.94 266 LEU A O 1
ATOM 2091 N N . GLY A 1 267 ? -13.383 -14.688 -3.719 1 96.12 267 GLY A N 1
ATOM 2092 C CA . GLY A 1 267 ? -14.617 -14.031 -3.316 1 96.12 267 GLY A CA 1
ATOM 2093 C C . GLY A 1 267 ? -14.516 -13.352 -1.965 1 96.12 267 GLY A C 1
ATOM 2094 O O . GLY A 1 267 ? -13.422 -13.211 -1.414 1 96.12 267 GLY A O 1
ATOM 2095 N N . GLY A 1 268 ? -15.617 -12.805 -1.492 1 94.5 268 GLY A N 1
ATOM 2096 C CA . GLY A 1 268 ? -15.672 -12.078 -0.235 1 94.5 268 GLY A CA 1
ATOM 2097 C C . GLY A 1 268 ? -16.031 -12.961 0.948 1 94.5 268 GLY A C 1
ATOM 2098 O O . GLY A 1 268 ? -15.648 -14.125 0.997 1 94.5 268 GLY A O 1
ATOM 2099 N N . ASN A 1 269 ? -16.656 -12.406 1.95 1 94 269 ASN A N 1
ATOM 2100 C CA . ASN A 1 269 ? -16.984 -13.086 3.201 1 94 269 ASN A CA 1
ATOM 2101 C C . ASN A 1 269 ? -17.875 -14.305 2.969 1 94 269 ASN A C 1
ATOM 2103 O O . ASN A 1 269 ? -17.562 -15.398 3.434 1 94 269 ASN A O 1
ATOM 2107 N N . GLY A 1 270 ? -18.922 -14.094 2.227 1 92.38 270 GLY A N 1
ATOM 2108 C CA . GLY A 1 270 ? -19.828 -15.203 1.951 1 92.38 270 GLY A CA 1
ATOM 2109 C C . GLY A 1 270 ? -19.156 -16.328 1.176 1 92.38 270 GLY A C 1
ATOM 2110 O O . GLY A 1 270 ? -19.406 -17.5 1.447 1 92.38 270 GLY A O 1
ATOM 2111 N N . THR A 1 271 ? -18.406 -15.953 0.201 1 94.56 271 THR A N 1
ATOM 2112 C CA . THR A 1 271 ? -17.672 -16.922 -0.609 1 94.56 271 THR A CA 1
ATOM 2113 C C . THR A 1 271 ? -16.688 -17.703 0.252 1 94.56 271 THR A C 1
ATOM 2115 O O . THR A 1 271 ? -16.531 -18.922 0.079 1 94.56 271 THR A O 1
ATOM 2118 N N . HIS A 1 272 ? -16.031 -17.062 1.184 1 97 272 HIS A N 1
ATOM 2119 C CA . HIS A 1 272 ? -15.094 -17.734 2.076 1 97 272 HIS A CA 1
ATOM 2120 C C . HIS A 1 272 ? -15.82 -18.688 3.025 1 97 272 HIS A C 1
ATOM 2122 O O . HIS A 1 272 ? -15.281 -19.734 3.398 1 97 272 HIS A O 1
ATOM 2128 N N . ALA A 1 273 ? -16.953 -18.281 3.43 1 96.19 273 ALA A N 1
ATOM 2129 C CA . ALA A 1 273 ? -17.766 -19.203 4.238 1 96.19 273 ALA A CA 1
ATOM 2130 C C . ALA A 1 273 ? -18.047 -20.5 3.477 1 96.19 273 ALA A C 1
ATOM 2132 O O . ALA A 1 273 ? -17.969 -21.594 4.047 1 96.19 273 ALA A O 1
ATOM 2133 N N . GLY A 1 274 ? -18.406 -20.328 2.221 1 96.06 274 GLY A N 1
ATOM 2134 C CA . GLY A 1 274 ? -18.578 -21.5 1.374 1 96.06 274 GLY A CA 1
ATOM 2135 C C . GLY A 1 274 ? -17.328 -22.328 1.235 1 96.06 274 GLY A C 1
ATOM 2136 O O . GLY A 1 274 ? -17.391 -23.562 1.291 1 96.06 274 GLY A O 1
ATOM 2137 N N . ALA A 1 275 ? -16.234 -21.672 1.059 1 97.88 275 ALA A N 1
ATOM 2138 C CA . ALA A 1 275 ? -14.953 -22.375 0.946 1 97.88 275 ALA A CA 1
ATOM 2139 C C . ALA A 1 275 ? -14.656 -23.188 2.207 1 97.88 275 ALA A C 1
ATOM 2141 O O . ALA A 1 275 ? -14.18 -24.312 2.125 1 97.88 275 ALA A O 1
ATOM 2142 N N . ASP A 1 276 ? -14.867 -22.562 3.355 1 98 276 ASP A N 1
ATOM 2143 C CA . ASP A 1 276 ? -14.664 -23.25 4.633 1 98 276 ASP A CA 1
ATOM 2144 C C . ASP A 1 276 ? -15.578 -24.453 4.762 1 98 276 ASP A C 1
ATOM 2146 O O . ASP A 1 276 ? -15.148 -25.516 5.246 1 98 276 ASP A O 1
ATOM 2150 N N . ALA A 1 277 ? -16.812 -24.328 4.336 1 97.69 277 ALA A N 1
ATOM 2151 C CA . ALA A 1 277 ? -17.766 -25.422 4.371 1 97.69 277 ALA A CA 1
ATOM 2152 C C . ALA A 1 277 ? -17.328 -26.562 3.461 1 97.69 277 ALA A C 1
ATOM 2154 O O . ALA A 1 277 ? -17.453 -27.75 3.818 1 97.69 277 ALA A O 1
ATOM 2155 N N . ILE A 1 278 ? -16.891 -26.25 2.318 1 98 278 ILE A N 1
ATOM 2156 C CA . ILE A 1 278 ? -16.391 -27.25 1.372 1 98 278 ILE A CA 1
ATOM 2157 C C . ILE A 1 278 ? -15.195 -27.969 1.969 1 98 278 ILE A C 1
ATOM 2159 O O . ILE A 1 278 ? -15.117 -29.203 1.907 1 98 278 ILE A O 1
ATOM 2163 N N . HIS A 1 279 ? -14.25 -27.219 2.551 1 98.06 279 HIS A N 1
ATOM 2164 C CA . HIS A 1 279 ? -13.086 -27.797 3.225 1 98.06 279 HIS A CA 1
ATOM 2165 C C . HIS A 1 279 ? -13.508 -28.812 4.285 1 98.06 279 HIS A C 1
ATOM 2167 O O . HIS A 1 279 ? -12.984 -29.922 4.328 1 98.06 279 HIS A O 1
ATOM 2173 N N . ASN A 1 280 ? -14.422 -28.422 5.086 1 97.56 280 ASN A N 1
ATOM 2174 C CA . ASN A 1 280 ? -14.875 -29.281 6.172 1 97.56 280 ASN A CA 1
ATOM 2175 C C . ASN A 1 280 ? -15.562 -30.531 5.645 1 97.56 280 ASN A C 1
ATOM 2177 O O . ASN A 1 280 ? -15.383 -31.625 6.191 1 97.56 280 ASN A O 1
ATOM 2181 N N . GLU A 1 281 ? -16.375 -30.359 4.605 1 97.69 281 GLU A N 1
ATOM 2182 C CA . GLU A 1 281 ? -17.047 -31.516 4.004 1 97.69 281 GLU A CA 1
ATOM 2183 C C . GLU A 1 281 ? -16.031 -32.5 3.416 1 97.69 281 GLU A C 1
ATOM 2185 O O . GLU A 1 281 ? -16.188 -33.719 3.551 1 97.69 281 GLU A O 1
ATOM 2190 N N . CYS A 1 282 ? -15.062 -32.031 2.738 1 97.38 282 CYS A N 1
ATOM 2191 C CA . CYS A 1 282 ? -14.016 -32.875 2.186 1 97.38 282 CYS A CA 1
ATOM 2192 C C . CYS A 1 282 ? -13.305 -33.656 3.287 1 97.38 282 CYS A C 1
ATOM 2194 O O . CYS A 1 282 ? -13.039 -34.844 3.141 1 97.38 282 CYS A O 1
ATOM 2196 N N . ARG A 1 283 ? -13.008 -33 4.363 1 95.12 283 ARG A N 1
ATOM 2197 C CA . ARG A 1 283 ? -12.359 -33.625 5.504 1 95.12 283 ARG A CA 1
ATOM 2198 C C . ARG A 1 283 ? -13.234 -34.75 6.078 1 95.12 283 ARG A C 1
ATOM 2200 O O . ARG A 1 283 ? -12.75 -35.844 6.367 1 95.12 283 ARG A O 1
ATOM 2207 N N . LYS A 1 284 ? -14.43 -34.438 6.219 1 95.94 284 LYS A N 1
ATOM 2208 C CA . LYS A 1 284 ? -15.391 -35.375 6.766 1 95.94 284 LYS A CA 1
ATOM 2209 C C . LYS A 1 284 ? -15.453 -36.656 5.91 1 95.94 284 LYS A C 1
ATOM 2211 O O . LYS A 1 284 ? -15.578 -37.75 6.438 1 95.94 284 LYS A O 1
ATOM 2216 N N . ARG A 1 285 ? -15.328 -36.5 4.621 1 96.75 285 ARG A N 1
ATOM 2217 C CA . ARG A 1 285 ? -15.453 -37.594 3.682 1 96.75 285 ARG A CA 1
ATOM 2218 C C . ARG A 1 285 ? -14.109 -38.281 3.455 1 96.75 285 ARG A C 1
ATOM 2220 O O . ARG A 1 285 ? -14.031 -39.281 2.725 1 96.75 285 ARG A O 1
ATOM 2227 N N . GLY A 1 286 ? -13.062 -37.719 3.996 1 95.56 286 GLY A N 1
ATOM 2228 C CA . GLY A 1 286 ? -11.734 -38.281 3.82 1 95.56 286 GLY A CA 1
ATOM 2229 C C . GLY A 1 286 ? -11.156 -38.031 2.445 1 95.56 286 GLY A C 1
ATOM 2230 O O . GLY A 1 286 ? -10.453 -38.875 1.893 1 95.56 286 GLY A O 1
ATOM 2231 N N . LEU A 1 287 ? -11.531 -36.938 1.863 1 96.31 287 LEU A N 1
ATOM 2232 C CA . LEU A 1 287 ? -11.016 -36.562 0.55 1 96.31 287 LEU A CA 1
ATOM 2233 C C . LEU A 1 287 ? -9.789 -35.656 0.682 1 96.31 287 LEU A C 1
ATOM 2235 O O . LEU A 1 287 ? -9.805 -34.688 1.428 1 96.31 287 LEU A O 1
ATOM 2239 N N . LYS A 1 288 ? -8.711 -36 0.005 1 96.12 288 LYS A N 1
ATOM 2240 C CA . LYS A 1 288 ? -7.504 -35.188 -0.022 1 96.12 288 LYS A CA 1
ATOM 2241 C C . LYS A 1 288 ? -7.648 -34.031 -1.009 1 96.12 288 LYS A C 1
ATOM 2243 O O . LYS A 1 288 ? -7.258 -34.156 -2.172 1 96.12 288 LYS A O 1
ATOM 2248 N N . VAL A 1 289 ? -8.219 -32.938 -0.554 1 97.69 289 VAL A N 1
ATOM 2249 C CA . VAL A 1 289 ? -8.484 -31.781 -1.378 1 97.69 289 VAL A CA 1
ATOM 2250 C C . VAL A 1 289 ? -7.973 -30.516 -0.668 1 97.69 289 VAL A C 1
ATOM 2252 O O . VAL A 1 289 ? -8.133 -30.375 0.546 1 97.69 289 VAL A O 1
ATOM 2255 N N . ALA A 1 290 ? -7.281 -29.672 -1.373 1 98.44 290 ALA A N 1
ATOM 2256 C CA . ALA A 1 290 ? -6.883 -28.375 -0.858 1 98.44 290 ALA A CA 1
ATOM 2257 C C . ALA A 1 290 ? -7.855 -27.281 -1.312 1 98.44 290 ALA A C 1
ATOM 2259 O O . ALA A 1 290 ? -8.094 -27.109 -2.51 1 98.44 290 ALA A O 1
ATOM 2260 N N . VAL A 1 291 ? -8.469 -26.609 -0.381 1 98.75 291 VAL A N 1
ATOM 2261 C CA . VAL A 1 291 ? -9.359 -25.484 -0.642 1 98.75 291 VAL A CA 1
ATOM 2262 C C . VAL A 1 291 ? -8.719 -24.188 -0.151 1 98.75 291 VAL A C 1
ATOM 2264 O O . VAL A 1 291 ? -8.453 -24.031 1.044 1 98.75 291 VAL A O 1
ATOM 2267 N N . VAL A 1 292 ? -8.414 -23.266 -1.041 1 98.88 292 VAL A N 1
ATOM 2268 C CA . VAL A 1 292 ? -7.727 -22.016 -0.7 1 98.88 292 VAL A CA 1
ATOM 2269 C C . VAL A 1 292 ? -8.547 -20.828 -1.184 1 98.88 292 VAL A C 1
ATOM 2271 O O . VAL A 1 292 ? -8.922 -20.766 -2.355 1 98.88 292 VAL A O 1
ATOM 2274 N N . GLY A 1 293 ? -8.828 -19.922 -0.272 1 98.62 293 GLY A N 1
ATOM 2275 C CA . GLY A 1 293 ? -9.539 -18.703 -0.614 1 98.62 293 GLY A CA 1
ATOM 2276 C C . GLY A 1 293 ? -8.609 -17.562 -0.994 1 98.62 293 GLY A C 1
ATOM 2277 O O . GLY A 1 293 ? -7.477 -17.5 -0.517 1 98.62 293 GLY A O 1
ATOM 2278 N N . VAL A 1 294 ? -9.031 -16.688 -1.861 1 98.62 294 VAL A N 1
ATOM 2279 C CA . VAL A 1 294 ? -8.398 -15.414 -2.203 1 98.62 294 VAL A CA 1
ATOM 2280 C C . VAL A 1 294 ? -9.375 -14.266 -1.95 1 98.62 294 VAL A C 1
ATOM 2282 O O . VAL A 1 294 ? -10.477 -14.25 -2.492 1 98.62 294 VAL A O 1
ATOM 2285 N N . PRO A 1 295 ? -9.008 -13.289 -1.155 1 97.94 295 PRO A N 1
ATOM 2286 C CA . PRO A 1 295 ? -9.945 -12.289 -0.647 1 97.94 295 PRO A CA 1
ATOM 2287 C C . PRO A 1 295 ? -10.281 -11.219 -1.682 1 97.94 295 PRO A C 1
ATOM 2289 O O . PRO A 1 295 ? -9.609 -10.188 -1.752 1 97.94 295 PRO A O 1
ATOM 2292 N N . LYS A 1 296 ? -11.367 -11.406 -2.285 1 95.5 296 LYS A N 1
ATOM 2293 C CA . LYS A 1 296 ? -11.875 -10.531 -3.338 1 95.5 296 LYS A CA 1
ATOM 2294 C C . LYS A 1 296 ? -12.984 -9.625 -2.811 1 95.5 296 LYS A C 1
ATOM 2296 O O . LYS A 1 296 ? -14.102 -10.086 -2.549 1 95.5 296 LYS A O 1
ATOM 2301 N N . THR A 1 297 ? -12.75 -8.312 -2.693 1 94.25 297 THR A N 1
ATOM 2302 C CA . THR A 1 297 ? -13.773 -7.316 -2.406 1 94.25 297 THR A CA 1
ATOM 2303 C C . THR A 1 297 ? -13.211 -5.906 -2.561 1 94.25 297 THR A C 1
ATOM 2305 O O . THR A 1 297 ? -12.07 -5.637 -2.17 1 94.25 297 THR A O 1
ATOM 2308 N N . ILE A 1 298 ? -13.984 -5.027 -3.082 1 94.94 298 ILE A N 1
ATOM 2309 C CA . ILE A 1 298 ? -13.562 -3.633 -3.135 1 94.94 298 ILE A CA 1
ATOM 2310 C C . ILE A 1 298 ? -13.883 -2.945 -1.811 1 94.94 298 ILE A C 1
ATOM 2312 O O . ILE A 1 298 ? -13.391 -1.848 -1.538 1 94.94 298 ILE A O 1
ATOM 2316 N N . ASP A 1 299 ? -14.672 -3.555 -0.98 1 93.5 299 ASP A N 1
ATOM 2317 C CA . ASP A 1 299 ? -15.188 -2.922 0.229 1 93.5 299 ASP A CA 1
ATOM 2318 C C . ASP A 1 299 ? -14.133 -2.914 1.337 1 93.5 299 ASP A C 1
ATOM 2320 O O . ASP A 1 299 ? -14.281 -2.199 2.33 1 93.5 299 ASP A O 1
ATOM 2324 N N . ASN A 1 300 ? -13.109 -3.732 1.179 1 95.81 300 ASN A N 1
ATOM 2325 C CA . ASN A 1 300 ? -12.07 -3.859 2.193 1 95.81 300 ASN A CA 1
ATOM 2326 C C . ASN A 1 300 ? -12.641 -4.277 3.541 1 95.81 300 ASN A C 1
ATOM 2328 O O . ASN A 1 300 ? -12.234 -3.764 4.582 1 95.81 300 ASN A O 1
ATOM 2332 N N . ASP A 1 301 ? -13.578 -5.32 3.516 1 94.38 301 ASP A N 1
ATOM 2333 C CA . ASP A 1 301 ? -14.32 -5.648 4.727 1 94.38 301 ASP A CA 1
ATOM 2334 C C . ASP A 1 301 ? -13.984 -7.051 5.219 1 94.38 301 ASP A C 1
ATOM 2336 O O . ASP A 1 301 ? -14.805 -7.707 5.859 1 94.38 301 ASP A O 1
ATOM 2340 N N . ILE A 1 302 ? -12.836 -7.586 4.82 1 95.69 302 ILE A N 1
ATOM 2341 C CA . ILE A 1 302 ? -12.359 -8.852 5.359 1 95.69 302 ILE A CA 1
ATOM 2342 C C . ILE A 1 302 ? -11.344 -8.586 6.473 1 95.69 302 ILE A C 1
ATOM 2344 O O . ILE A 1 302 ? -10.469 -7.73 6.328 1 95.69 302 ILE A O 1
ATOM 2348 N N . LEU A 1 303 ? -11.375 -9.352 7.559 1 95.38 303 LEU A N 1
ATOM 2349 C CA . LEU A 1 303 ? -10.617 -9.07 8.773 1 95.38 303 LEU A CA 1
ATOM 2350 C C . LEU A 1 303 ? -9.148 -9.461 8.602 1 95.38 303 LEU A C 1
ATOM 2352 O O . LEU A 1 303 ? -8.828 -10.352 7.809 1 95.38 303 LEU A O 1
ATOM 2356 N N . LEU A 1 304 ? -8.273 -8.82 9.289 1 95.62 304 LEU A N 1
ATOM 2357 C CA . LEU A 1 304 ? -6.918 -9.227 9.648 1 95.62 304 LEU A CA 1
ATOM 2358 C C . LEU A 1 304 ? -5.941 -8.93 8.508 1 95.62 304 LEU A C 1
ATOM 2360 O O . LEU A 1 304 ? -4.75 -9.234 8.617 1 95.62 304 LEU A O 1
ATOM 2364 N N . MET A 1 305 ? -6.418 -8.398 7.449 1 95.56 305 MET A N 1
ATOM 2365 C CA . MET A 1 305 ? -5.531 -8.062 6.34 1 95.56 305 MET A CA 1
ATOM 2366 C C . MET A 1 305 ? -5.441 -6.551 6.152 1 95.56 305 MET A C 1
ATOM 2368 O O . MET A 1 305 ? -6.352 -5.816 6.551 1 95.56 305 MET A O 1
ATOM 2372 N N . ASP A 1 306 ? -4.355 -6.094 5.57 1 95.69 306 ASP A N 1
ATOM 2373 C CA . ASP A 1 306 ? -4.164 -4.672 5.305 1 95.69 306 ASP A CA 1
ATOM 2374 C C . ASP A 1 306 ? -5.219 -4.145 4.332 1 95.69 306 ASP A C 1
ATOM 2376 O O . ASP A 1 306 ? -5.742 -3.041 4.512 1 95.69 306 ASP A O 1
ATOM 2380 N N . LYS A 1 307 ? -5.41 -4.902 3.35 1 96 307 LYS A N 1
ATOM 2381 C CA . LYS A 1 307 ? -6.383 -4.559 2.318 1 96 307 LYS A CA 1
ATOM 2382 C C . LYS A 1 307 ? -6.723 -5.77 1.452 1 96 307 LYS A C 1
ATOM 2384 O O . LYS A 1 307 ? -5.965 -6.742 1.42 1 96 307 LYS A O 1
ATOM 2389 N N . THR A 1 308 ? -7.855 -5.703 0.81 1 97 308 THR A N 1
ATOM 2390 C CA . THR A 1 308 ? -8.258 -6.684 -0.192 1 97 308 THR A CA 1
ATOM 2391 C C . THR A 1 308 ? -8.016 -6.152 -1.601 1 97 308 THR A C 1
ATOM 2393 O O . THR A 1 308 ? -7.867 -4.941 -1.796 1 97 308 THR A O 1
ATOM 2396 N N . PHE A 1 309 ? -7.844 -7.078 -2.545 1 96.12 309 PHE A N 1
ATOM 2397 C CA . PHE A 1 309 ? -7.535 -6.574 -3.879 1 96.12 309 PHE A CA 1
ATOM 2398 C C . PHE A 1 309 ? -8.773 -5.969 -4.527 1 96.12 309 PHE A C 1
ATOM 2400 O O . PHE A 1 309 ? -9.891 -6.426 -4.285 1 96.12 309 PHE A O 1
ATOM 2407 N N . GLY A 1 310 ? -8.531 -4.977 -5.316 1 95.75 310 GLY A N 1
ATOM 2408 C CA . GLY A 1 310 ? -9.586 -4.199 -5.957 1 95.75 310 GLY A CA 1
ATOM 2409 C C . GLY A 1 310 ? -9.883 -2.895 -5.242 1 95.75 310 GLY A C 1
ATOM 2410 O O . GLY A 1 310 ? -10.398 -1.953 -5.844 1 95.75 310 GLY A O 1
ATOM 2411 N N . PHE A 1 311 ? -9.547 -2.873 -3.975 1 96.44 311 PHE A N 1
ATOM 2412 C CA . PHE A 1 311 ? -9.844 -1.713 -3.145 1 96.44 311 PHE A CA 1
ATOM 2413 C C . PHE A 1 311 ? -9.109 -0.479 -3.652 1 96.44 311 PHE A C 1
ATOM 2415 O O . PHE A 1 311 ? -9.711 0.583 -3.824 1 96.44 311 PHE A O 1
ATOM 2422 N N . ASP A 1 312 ? -7.812 -0.586 -3.914 1 96.81 312 ASP A N 1
ATOM 2423 C CA . ASP A 1 312 ? -7.016 0.546 -4.379 1 96.81 312 ASP A CA 1
ATOM 2424 C C . ASP A 1 312 ? -7.539 1.074 -5.715 1 96.81 312 ASP A C 1
ATOM 2426 O O . ASP A 1 312 ? -7.551 2.285 -5.945 1 96.81 312 ASP A O 1
ATOM 2430 N N . THR A 1 313 ? -7.863 0.192 -6.59 1 96.38 313 THR A N 1
ATOM 2431 C CA . THR A 1 313 ? -8.414 0.588 -7.883 1 96.38 313 THR A CA 1
ATOM 2432 C C . THR A 1 313 ? -9.727 1.343 -7.707 1 96.38 313 THR A C 1
ATOM 2434 O O . THR A 1 313 ? -9.969 2.346 -8.383 1 96.38 313 THR A O 1
ATOM 2437 N N . ALA A 1 314 ? -10.562 0.828 -6.824 1 95.62 314 ALA A N 1
ATOM 2438 C CA . ALA A 1 314 ? -11.836 1.499 -6.57 1 95.62 314 ALA A CA 1
ATOM 2439 C C . ALA A 1 314 ? -11.617 2.922 -6.066 1 95.62 314 ALA A C 1
ATOM 2441 O O . ALA A 1 314 ? -12.297 3.854 -6.496 1 95.62 314 ALA A O 1
ATOM 2442 N N . VAL A 1 315 ? -10.711 3.078 -5.168 1 96.81 315 VAL A N 1
ATOM 2443 C CA . VAL A 1 315 ? -10.391 4.391 -4.617 1 96.81 315 VAL A CA 1
ATOM 2444 C C . VAL A 1 315 ? -9.852 5.297 -5.723 1 96.81 315 VAL A C 1
ATOM 2446 O O . VAL A 1 315 ? -10.219 6.469 -5.809 1 96.81 315 VAL A O 1
ATOM 2449 N N . GLU A 1 316 ? -9 4.773 -6.562 1 95.31 316 GLU A N 1
ATOM 2450 C CA . GLU A 1 316 ? -8.445 5.531 -7.68 1 95.31 316 GLU A CA 1
ATOM 2451 C C . GLU A 1 316 ? -9.539 5.973 -8.648 1 95.31 316 GLU A C 1
ATOM 2453 O O . GLU A 1 316 ? -9.578 7.133 -9.062 1 95.31 316 GLU A O 1
ATOM 2458 N N . GLU A 1 317 ? -10.375 5.055 -8.984 1 94.06 317 GLU A N 1
ATOM 2459 C CA . GLU A 1 317 ? -11.445 5.359 -9.938 1 94.06 317 GLU A CA 1
ATOM 2460 C C . GLU A 1 317 ? -12.445 6.344 -9.344 1 94.06 317 GLU A C 1
ATOM 2462 O O . GLU A 1 317 ? -13.047 7.141 -10.07 1 94.06 317 GLU A O 1
ATOM 2467 N N . ALA A 1 318 ? -12.594 6.297 -8.055 1 95.06 318 ALA A N 1
ATOM 2468 C CA . ALA A 1 318 ? -13.484 7.234 -7.383 1 95.06 318 ALA A CA 1
ATOM 2469 C C . ALA A 1 318 ? -13.016 8.672 -7.566 1 95.06 318 ALA A C 1
ATOM 2471 O O . ALA A 1 318 ? -13.812 9.609 -7.492 1 95.06 318 ALA A O 1
ATOM 2472 N N . GLN A 1 319 ? -11.719 8.859 -7.754 1 93.88 319 GLN A N 1
ATOM 2473 C CA . GLN A 1 319 ? -11.164 10.203 -7.887 1 93.88 319 GLN A CA 1
ATOM 2474 C C . GLN A 1 319 ? -11.766 10.93 -9.094 1 93.88 319 GLN A C 1
ATOM 2476 O O . GLN A 1 319 ? -11.977 12.141 -9.047 1 93.88 319 GLN A O 1
ATOM 2481 N N . ARG A 1 320 ? -12.031 10.188 -10.125 1 90.62 320 ARG A N 1
ATOM 2482 C CA . ARG A 1 320 ? -12.633 10.805 -11.312 1 90.62 320 ARG A CA 1
ATOM 2483 C C . ARG A 1 320 ? -14 11.391 -10.992 1 90.62 320 ARG A C 1
ATOM 2485 O O . ARG A 1 320 ? -14.32 12.5 -11.43 1 90.62 320 ARG A O 1
ATOM 2492 N N . ALA A 1 321 ? -14.758 10.648 -10.289 1 92.81 321 ALA A N 1
ATOM 2493 C CA . ALA A 1 321 ? -16.078 11.125 -9.891 1 92.81 321 ALA A CA 1
ATOM 2494 C C . ALA A 1 321 ? -15.969 12.344 -8.977 1 92.81 321 ALA A C 1
ATOM 2496 O O . ALA A 1 321 ? -16.703 13.32 -9.141 1 92.81 321 ALA A O 1
ATOM 2497 N N . ILE A 1 322 ? -15.062 12.328 -8.086 1 94.56 322 ILE A N 1
ATOM 2498 C CA . ILE A 1 322 ? -14.883 13.406 -7.125 1 94.56 322 ILE A CA 1
ATOM 2499 C C . ILE A 1 322 ? -14.406 14.664 -7.848 1 94.56 322 ILE A C 1
ATOM 2501 O O . ILE A 1 322 ? -14.891 15.766 -7.578 1 94.56 322 ILE A O 1
ATOM 2505 N N . ASN A 1 323 ? -13.523 14.508 -8.766 1 91.62 323 ASN A N 1
ATOM 2506 C CA . ASN A 1 323 ? -13.031 15.641 -9.539 1 91.62 323 ASN A CA 1
ATOM 2507 C C . ASN A 1 323 ? -14.148 16.281 -10.359 1 91.62 323 ASN A C 1
ATOM 2509 O O . ASN A 1 323 ? -14.219 17.516 -10.469 1 91.62 323 ASN A O 1
ATOM 2513 N N . SER A 1 324 ? -14.961 15.445 -10.938 1 89.5 324 SER A N 1
ATOM 2514 C CA . SER A 1 324 ? -16.109 15.953 -11.688 1 89.5 324 SER A CA 1
ATOM 2515 C C . SER A 1 324 ? -17.047 16.75 -10.789 1 89.5 324 SER A C 1
ATOM 2517 O O . SER A 1 324 ? -17.516 17.812 -11.172 1 89.5 324 SER A O 1
ATOM 2519 N N . ALA A 1 325 ? -17.25 16.203 -9.656 1 93.44 325 ALA A N 1
ATOM 2520 C CA . ALA A 1 325 ? -18.109 16.891 -8.695 1 93.44 325 ALA A CA 1
ATOM 2521 C C . ALA A 1 325 ? -17.5 18.219 -8.273 1 93.44 325 ALA A C 1
ATOM 2523 O O . ALA A 1 325 ? -18.219 19.219 -8.117 1 93.44 325 ALA A O 1
ATOM 2524 N N . TYR A 1 326 ? -16.281 18.234 -8.094 1 92.31 326 TYR A N 1
ATOM 2525 C CA . TYR A 1 326 ? -15.586 19.453 -7.68 1 92.31 326 TYR A CA 1
ATOM 2526 C C . TYR A 1 326 ? -15.68 20.531 -8.75 1 92.31 326 TYR A C 1
ATOM 2528 O O . TYR A 1 326 ? -15.969 21.688 -8.453 1 92.31 326 TYR A O 1
ATOM 2536 N N . ILE A 1 327 ? -15.477 20.141 -9.977 1 86.19 327 ILE A N 1
ATOM 2537 C CA . ILE A 1 327 ? -15.531 21.078 -11.102 1 86.19 327 ILE A CA 1
ATOM 2538 C C . ILE A 1 327 ? -16.938 21.641 -11.227 1 86.19 327 ILE A C 1
ATOM 2540 O O . ILE A 1 327 ? -17.125 22.859 -11.367 1 86.19 327 ILE A O 1
ATOM 2544 N N . GLU A 1 328 ? -17.891 20.781 -11.078 1 85.94 328 GLU A N 1
ATOM 2545 C CA . GLU A 1 328 ? -19.281 21.219 -11.164 1 85.94 328 GLU A CA 1
ATOM 2546 C C . GLU A 1 328 ? -19.625 22.172 -10.023 1 85.94 328 GLU A C 1
ATOM 2548 O O . GLU A 1 328 ? -20.281 23.188 -10.242 1 85.94 328 GLU A O 1
ATOM 2553 N N . ALA A 1 329 ? -19.188 21.797 -8.891 1 91.81 329 ALA A N 1
ATOM 2554 C CA . ALA A 1 329 ? -19.484 22.609 -7.723 1 91.81 329 ALA A CA 1
ATOM 2555 C C . ALA A 1 329 ? -18.828 23.984 -7.824 1 91.81 329 ALA A C 1
ATOM 2557 O O . ALA A 1 329 ? -19.453 25 -7.508 1 91.81 329 ALA A O 1
ATOM 2558 N N . HIS A 1 330 ? -17.672 24.078 -8.336 1 89.44 330 HIS A N 1
ATOM 2559 C CA . HIS A 1 330 ? -16.922 25.312 -8.352 1 89.44 330 HIS A CA 1
ATOM 2560 C C . HIS A 1 330 ? -17.25 26.156 -9.578 1 89.44 330 HIS A C 1
ATOM 2562 O O . HIS A 1 330 ? -16.922 27.344 -9.633 1 89.44 330 HIS A O 1
ATOM 2568 N N . SER A 1 331 ? -17.875 25.547 -10.516 1 87.56 331 SER A N 1
ATOM 2569 C CA . SER A 1 331 ? -18.219 26.266 -11.734 1 87.56 331 SER A CA 1
ATOM 2570 C C . SER A 1 331 ? -19.609 26.891 -11.625 1 87.56 331 SER A C 1
ATOM 2572 O O . SER A 1 331 ? -19.984 27.734 -12.445 1 87.56 331 SER A O 1
ATOM 2574 N N . ALA A 1 332 ? -20.344 26.484 -10.625 1 85 332 ALA A N 1
ATOM 2575 C CA . ALA A 1 332 ? -21.703 27 -10.422 1 85 332 ALA A CA 1
ATOM 2576 C C . ALA A 1 332 ? -21.766 27.953 -9.234 1 85 332 ALA A C 1
ATOM 2578 O O . ALA A 1 332 ? -20.969 27.844 -8.305 1 85 332 ALA A O 1
ATOM 2579 N N . TYR A 1 333 ? -22.641 28.953 -9.359 1 87.62 333 TYR A N 1
ATOM 2580 C CA . TYR A 1 333 ? -22.922 29.797 -8.203 1 87.62 333 TYR A CA 1
ATOM 2581 C C . TYR A 1 333 ? -23.578 29.016 -7.082 1 87.62 333 TYR A C 1
ATOM 2583 O O . TYR A 1 333 ? -24.641 28.422 -7.273 1 87.62 333 TYR A O 1
ATOM 2591 N N . ARG A 1 334 ? -22.922 28.969 -5.863 1 92.56 334 ARG A N 1
ATOM 2592 C CA . ARG A 1 334 ? -23.406 28.203 -4.719 1 92.56 334 ARG A CA 1
ATOM 2593 C C . ARG A 1 334 ? -23.594 26.734 -5.086 1 92.56 334 ARG A C 1
ATOM 2595 O O . ARG A 1 334 ? -24.656 26.156 -4.852 1 92.56 334 ARG A O 1
ATOM 2602 N N . GLY A 1 335 ? -22.562 26.266 -5.75 1 94.75 335 GLY A N 1
ATOM 2603 C CA . GLY A 1 335 ? -22.578 24.906 -6.258 1 94.75 335 GLY A CA 1
ATOM 2604 C C . GLY A 1 335 ? -22.266 23.875 -5.203 1 94.75 335 GLY A C 1
ATOM 2605 O O . GLY A 1 335 ? -21.406 24.094 -4.348 1 94.75 335 GLY A O 1
ATOM 2606 N N . VAL A 1 336 ? -23.016 22.766 -5.215 1 96.75 336 VAL A N 1
ATOM 2607 C CA . VAL A 1 336 ? -22.781 21.625 -4.332 1 96.75 336 VAL A CA 1
ATOM 2608 C C . VAL A 1 336 ? -22.641 20.344 -5.156 1 96.75 336 VAL A C 1
ATOM 2610 O O . VAL A 1 336 ? -23.531 20.016 -5.941 1 96.75 336 VAL A O 1
ATOM 2613 N N . GLY A 1 337 ? -21.531 19.703 -5.051 1 96.69 337 GLY A N 1
ATOM 2614 C CA . GLY A 1 337 ? -21.344 18.391 -5.645 1 96.69 337 GLY A CA 1
ATOM 2615 C C . GLY A 1 337 ? -21.547 17.25 -4.652 1 96.69 337 GLY A C 1
ATOM 2616 O O . GLY A 1 337 ? -20.906 17.234 -3.6 1 96.69 337 GLY A O 1
ATOM 2617 N N . VAL A 1 338 ? -22.453 16.328 -4.977 1 97 338 VAL A N 1
ATOM 2618 C CA . VAL A 1 338 ? -22.688 15.148 -4.148 1 97 338 VAL A CA 1
ATOM 2619 C C . VAL A 1 338 ? -22.219 13.891 -4.891 1 97 338 VAL A C 1
ATOM 2621 O O . VAL A 1 338 ? -22.688 13.609 -5.996 1 97 338 VAL A O 1
ATOM 2624 N N . VAL A 1 339 ? -21.266 13.219 -4.277 1 97.31 339 VAL A N 1
ATOM 2625 C CA . VAL A 1 339 ? -20.75 11.984 -4.852 1 97.31 339 VAL A CA 1
ATOM 2626 C C . VAL A 1 339 ? -21.109 10.805 -3.953 1 97.31 339 VAL A C 1
ATOM 2628 O O . VAL A 1 339 ? -20.781 10.797 -2.764 1 97.31 339 VAL A O 1
ATOM 2631 N N . LYS A 1 340 ? -21.797 9.828 -4.457 1 97.44 340 LYS A N 1
ATOM 2632 C CA . LYS A 1 340 ? -22.078 8.602 -3.732 1 97.44 340 LYS A CA 1
ATOM 2633 C C . LYS A 1 340 ? -21.156 7.469 -4.168 1 97.44 340 LYS A C 1
ATOM 2635 O O . LYS A 1 340 ? -21.016 7.195 -5.363 1 97.44 340 LYS A O 1
ATOM 2640 N N . LEU A 1 341 ? -20.547 6.914 -3.238 1 96.62 341 LEU A N 1
ATOM 2641 C CA . LEU A 1 341 ? -19.594 5.855 -3.553 1 96.62 341 LEU A CA 1
ATOM 2642 C C . LEU A 1 341 ? -20.047 4.52 -2.973 1 96.62 341 LEU A C 1
ATOM 2644 O O . LEU A 1 341 ? -20.672 4.48 -1.91 1 96.62 341 LEU A O 1
ATOM 2648 N N . MET A 1 342 ? -19.688 3.438 -3.652 1 93.25 342 MET A N 1
ATOM 2649 C CA . MET A 1 342 ? -19.984 2.074 -3.219 1 93.25 342 MET A CA 1
ATOM 2650 C C . MET A 1 342 ? -19.188 1.725 -1.963 1 93.25 342 MET A C 1
ATOM 2652 O O . MET A 1 342 ? -18.297 2.477 -1.554 1 93.25 342 MET A O 1
ATOM 2656 N N . GLY A 1 343 ? -19.547 0.603 -1.289 1 91 343 GLY A N 1
ATOM 2657 C CA . GLY A 1 343 ? -18.891 0.113 -0.089 1 91 343 GLY A CA 1
ATOM 2658 C C . GLY A 1 343 ? -19.797 -0.695 0.809 1 91 343 GLY A C 1
ATOM 2659 O O . GLY A 1 343 ? -19.391 -1.128 1.891 1 91 343 GLY A O 1
ATOM 2660 N N . ARG A 1 344 ? -20.953 -0.863 0.349 1 88.88 344 ARG A N 1
ATOM 2661 C CA . ARG A 1 344 ? -21.984 -1.567 1.099 1 88.88 344 ARG A CA 1
ATOM 2662 C C . ARG A 1 344 ? -22.078 -1.041 2.527 1 88.88 344 ARG A C 1
ATOM 2664 O O . ARG A 1 344 ? -22.312 0.151 2.74 1 88.88 344 ARG A O 1
ATOM 2671 N N . SER A 1 345 ? -21.625 -1.856 3.48 1 90 345 SER A N 1
ATOM 2672 C CA . SER A 1 345 ? -21.781 -1.459 4.875 1 90 345 SER A CA 1
ATOM 2673 C C . SER A 1 345 ? -20.5 -0.87 5.441 1 90 345 SER A C 1
ATOM 2675 O O . SER A 1 345 ? -20.406 -0.603 6.645 1 90 345 SER A O 1
ATOM 2677 N N . SER A 1 346 ? -19.547 -0.668 4.629 1 94.25 346 SER A N 1
ATOM 2678 C CA . SER A 1 346 ? -18.281 -0.135 5.113 1 94.25 346 SER A CA 1
ATOM 2679 C C . SER A 1 346 ? -17.953 1.195 4.445 1 94.25 346 SER A C 1
ATOM 2681 O O . SER A 1 346 ? -18.281 1.408 3.277 1 94.25 346 SER A O 1
ATOM 2683 N N . GLY A 1 347 ? -17.297 2.09 5.152 1 97.19 347 GLY A N 1
ATOM 2684 C CA . GLY A 1 347 ? -17 3.426 4.66 1 97.19 347 GLY A CA 1
ATOM 2685 C C . GLY A 1 347 ? -15.57 3.572 4.16 1 97.19 347 GLY A C 1
ATOM 2686 O O . GLY A 1 347 ? -15.094 4.688 3.934 1 97.19 347 GLY A O 1
ATOM 2687 N N . PHE A 1 348 ? -14.875 2.48 3.896 1 97.12 348 PHE A N 1
ATOM 2688 C CA . PHE A 1 348 ? -13.453 2.531 3.584 1 97.12 348 PHE A CA 1
ATOM 2689 C C . PHE A 1 348 ? -13.211 3.285 2.281 1 97.12 348 PHE A C 1
ATOM 2691 O O . PHE A 1 348 ? -12.312 4.125 2.201 1 97.12 348 PHE A O 1
ATOM 2698 N N . ILE A 1 349 ? -13.969 3.021 1.246 1 97.06 349 ILE A N 1
ATOM 2699 C CA . ILE A 1 349 ? -13.758 3.67 -0.044 1 97.06 349 ILE A CA 1
ATOM 2700 C C . ILE A 1 349 ? -13.977 5.176 0.093 1 97.06 349 ILE A C 1
ATOM 2702 O O . ILE A 1 349 ? -13.141 5.973 -0.344 1 97.06 349 ILE A O 1
ATOM 2706 N N . ALA A 1 350 ? -15.078 5.508 0.736 1 97.69 350 ALA A N 1
ATOM 2707 C CA . ALA A 1 350 ? -15.391 6.926 0.898 1 97.69 350 ALA A CA 1
ATOM 2708 C C . ALA A 1 350 ? -14.297 7.645 1.688 1 97.69 350 ALA A C 1
ATOM 2710 O O . ALA A 1 350 ? -13.836 8.711 1.288 1 97.69 350 ALA A O 1
ATOM 2711 N N . MET A 1 351 ? -13.875 7.059 2.752 1 97.19 351 MET A N 1
ATOM 2712 C CA . MET A 1 351 ? -12.859 7.664 3.611 1 97.19 351 MET A CA 1
ATOM 2713 C C . MET A 1 351 ? -11.547 7.84 2.859 1 97.19 351 MET A C 1
ATOM 2715 O O . MET A 1 351 ? -10.977 8.93 2.85 1 97.19 351 MET A O 1
ATOM 2719 N N . GLN A 1 352 ? -11.086 6.801 2.238 1 97.06 352 GLN A N 1
ATOM 2720 C CA . GLN A 1 352 ? -9.797 6.855 1.559 1 97.06 352 GLN A CA 1
ATOM 2721 C C . GLN A 1 352 ? -9.859 7.754 0.326 1 97.06 352 GLN A C 1
ATOM 2723 O O . GLN A 1 352 ? -8.883 8.438 -0.004 1 97.06 352 GLN A O 1
ATOM 2728 N N . ALA A 1 353 ? -10.969 7.699 -0.37 1 96.62 353 ALA A N 1
ATOM 2729 C CA . ALA A 1 353 ? -11.133 8.578 -1.525 1 96.62 353 ALA A CA 1
ATOM 2730 C C . ALA A 1 353 ? -11.102 10.047 -1.106 1 96.62 353 ALA A C 1
ATOM 2732 O O . ALA A 1 353 ? -10.516 10.883 -1.795 1 96.62 353 ALA A O 1
ATOM 2733 N N . ALA A 1 354 ? -11.75 10.312 -0.001 1 96.44 354 ALA A N 1
ATOM 2734 C CA . ALA A 1 354 ? -11.742 11.68 0.519 1 96.44 354 ALA A CA 1
ATOM 2735 C C . ALA A 1 354 ? -10.328 12.125 0.888 1 96.44 354 ALA A C 1
ATOM 2737 O O . ALA A 1 354 ? -9.922 13.234 0.564 1 96.44 354 ALA A O 1
ATOM 2738 N N . LEU A 1 355 ? -9.617 11.258 1.491 1 93.75 355 LEU A N 1
ATOM 2739 C CA . LEU A 1 355 ? -8.25 11.547 1.902 1 93.75 355 LEU A CA 1
ATOM 2740 C C . LEU A 1 355 ? -7.355 11.766 0.689 1 93.75 355 LEU A C 1
ATOM 2742 O O . LEU A 1 355 ? -6.469 12.625 0.714 1 93.75 355 LEU A O 1
ATOM 2746 N N . ALA A 1 356 ? -7.59 10.977 -0.269 1 93.62 356 ALA A N 1
ATOM 2747 C CA . ALA A 1 356 ? -6.773 11.047 -1.479 1 93.62 356 ALA A CA 1
ATOM 2748 C C . ALA A 1 356 ? -7.031 12.344 -2.242 1 93.62 356 ALA A C 1
ATOM 2750 O O . ALA A 1 356 ? -6.094 12.961 -2.754 1 93.62 356 ALA A O 1
ATOM 2751 N N . SER A 1 357 ? -8.203 12.758 -2.34 1 92.69 357 SER A N 1
ATOM 2752 C CA . SER A 1 357 ? -8.602 13.891 -3.17 1 92.69 357 SER A CA 1
ATOM 2753 C C . SER A 1 357 ? -8.227 15.211 -2.512 1 92.69 357 SER A C 1
ATOM 2755 O O . SER A 1 357 ? -7.73 16.125 -3.18 1 92.69 357 SER A O 1
ATOM 2757 N N . GLY A 1 358 ? -8.586 15.328 -1.294 1 89.44 358 GLY A N 1
ATOM 2758 C CA . GLY A 1 358 ? -8.414 16.578 -0.583 1 89.44 358 GLY A CA 1
ATOM 2759 C C . GLY A 1 358 ? -9.477 17.609 -0.923 1 89.44 358 GLY A C 1
ATOM 2760 O O . GLY A 1 358 ? -9.484 18.703 -0.36 1 89.44 358 GLY A O 1
ATOM 2761 N N . GLN A 1 359 ? -10.352 17.281 -1.767 1 90.69 359 GLN A N 1
ATOM 2762 C CA . GLN A 1 359 ? -11.328 18.234 -2.264 1 90.69 359 GLN A CA 1
ATOM 2763 C C . GLN A 1 359 ? -12.688 18.047 -1.595 1 90.69 359 GLN A C 1
ATOM 2765 O O . GLN A 1 359 ? -13.641 18.766 -1.887 1 90.69 359 GLN A O 1
ATOM 2770 N N . ILE A 1 360 ? -12.75 17.094 -0.741 1 95.25 360 ILE A N 1
ATOM 2771 C CA . ILE A 1 360 ? -14.016 16.781 -0.095 1 95.25 360 ILE A CA 1
ATOM 2772 C C . ILE A 1 360 ? -14.188 17.641 1.155 1 95.25 360 ILE A C 1
ATOM 2774 O O . ILE A 1 360 ? -13.273 17.734 1.98 1 95.25 360 ILE A O 1
ATOM 2778 N N . ASP A 1 361 ? -15.328 18.234 1.268 1 95.19 361 ASP A N 1
ATOM 2779 C CA . ASP A 1 361 ? -15.625 19.062 2.424 1 95.19 361 ASP A CA 1
ATOM 2780 C C . ASP A 1 361 ? -16.359 18.281 3.5 1 95.19 361 ASP A C 1
ATOM 2782 O O . ASP A 1 361 ? -16.25 18.578 4.688 1 95.19 361 ASP A O 1
ATOM 2786 N N . ILE A 1 362 ? -17.172 17.375 3.082 1 96.88 362 ILE A N 1
ATOM 2787 C CA . ILE A 1 362 ? -17.969 16.547 3.988 1 96.88 362 ILE A CA 1
ATOM 2788 C C . ILE A 1 362 ? -17.906 15.086 3.541 1 96.88 362 ILE A C 1
ATOM 2790 O O . ILE A 1 362 ? -18.203 14.766 2.387 1 96.88 362 ILE A O 1
ATOM 2794 N N . CYS A 1 363 ? -17.484 14.25 4.414 1 97.69 363 CYS A N 1
ATOM 2795 C CA . CYS A 1 363 ? -17.438 12.812 4.168 1 97.69 363 CYS A CA 1
ATOM 2796 C C . CYS A 1 363 ? -18.359 12.07 5.129 1 97.69 363 CYS A C 1
ATOM 2798 O O . CYS A 1 363 ? -18.172 12.125 6.344 1 97.69 363 CYS A O 1
ATOM 2800 N N . LEU A 1 364 ? -19.344 11.344 4.609 1 98.06 364 LEU A N 1
ATOM 2801 C CA . LEU A 1 364 ? -20.312 10.617 5.418 1 98.06 364 LEU A CA 1
ATOM 2802 C C . LEU A 1 364 ? -20.172 9.109 5.23 1 98.06 364 LEU A C 1
ATOM 2804 O O . LEU A 1 364 ? -20.266 8.609 4.109 1 98.06 364 LEU A O 1
ATOM 2808 N N . ILE A 1 365 ? -19.938 8.406 6.312 1 97.56 365 ILE A N 1
ATOM 2809 C CA . ILE A 1 365 ? -19.734 6.965 6.258 1 97.56 365 ILE A CA 1
ATOM 2810 C C . ILE A 1 365 ? -20.703 6.273 7.207 1 97.56 365 ILE A C 1
ATOM 2812 O O . ILE A 1 365 ? -21.234 6.898 8.125 1 97.56 365 ILE A O 1
ATOM 2816 N N . PRO A 1 366 ? -20.984 4.969 6.992 1 96.38 366 PRO A N 1
ATOM 2817 C CA . PRO A 1 366 ? -22 4.27 7.781 1 96.38 366 PRO A CA 1
ATOM 2818 C C . PRO A 1 366 ? -21.625 4.141 9.25 1 96.38 366 PRO A C 1
ATOM 2820 O O . PRO A 1 366 ? -22.5 4.066 10.117 1 96.38 366 PRO A O 1
ATOM 2823 N N . GLU A 1 367 ? -20.344 4.172 9.508 1 95.94 367 GLU A N 1
ATOM 2824 C CA . GLU A 1 367 ? -19.859 3.881 10.852 1 95.94 367 GLU A CA 1
ATOM 2825 C C . GLU A 1 367 ? -19.984 5.102 11.758 1 95.94 367 GLU A C 1
ATOM 2827 O O . GLU A 1 367 ? -19.859 4.984 12.984 1 95.94 367 GLU A O 1
ATOM 2832 N N . VAL A 1 368 ? -20.188 6.277 11.234 1 94.38 368 VAL A N 1
ATOM 2833 C CA . VAL A 1 368 ? -20.297 7.512 12 1 94.38 368 VAL A CA 1
ATOM 2834 C C . VAL A 1 368 ? -21.703 8.102 11.828 1 94.38 368 VAL A C 1
ATOM 2836 O O . VAL A 1 368 ? -22.047 8.609 10.758 1 94.38 368 VAL A O 1
ATOM 2839 N N . PRO A 1 369 ? -22.469 8.078 12.875 1 93.25 369 PRO A N 1
ATOM 2840 C CA . PRO A 1 369 ? -23.812 8.633 12.781 1 93.25 369 PRO A CA 1
ATOM 2841 C C . PRO A 1 369 ? -23.812 10.133 12.5 1 93.25 369 PRO A C 1
ATOM 2843 O O . PRO A 1 369 ? -22.891 10.844 12.906 1 93.25 369 PRO A O 1
ATOM 2846 N N . PHE A 1 370 ? -24.875 10.602 11.789 1 94.5 370 PHE A N 1
ATOM 2847 C CA . PHE A 1 370 ? -25 12.023 11.484 1 94.5 370 PHE A CA 1
ATOM 2848 C C . PHE A 1 370 ? -26.453 12.414 11.328 1 94.5 370 PHE A C 1
ATOM 2850 O O . PHE A 1 370 ? -27.312 11.562 11.07 1 94.5 370 PHE A O 1
ATOM 2857 N N . GLU A 1 371 ? -26.688 13.672 11.562 1 94.88 371 GLU A N 1
ATOM 2858 C CA . GLU A 1 371 ? -28 14.281 11.297 1 94.88 371 GLU A CA 1
ATOM 2859 C C . GLU A 1 371 ? -27.922 15.219 10.094 1 94.88 371 GLU A C 1
ATOM 2861 O O . GLU A 1 371 ? -26.906 15.875 9.859 1 94.88 371 GLU A O 1
ATOM 2866 N N . LEU A 1 372 ? -29.031 15.203 9.367 1 95.81 372 LEU A N 1
ATOM 2867 C CA . LEU A 1 372 ? -29.078 16.109 8.227 1 95.81 372 LEU A CA 1
ATOM 2868 C C . LEU A 1 372 ? -29.516 17.5 8.648 1 95.81 372 LEU A C 1
ATOM 2870 O O . LEU A 1 372 ? -28.938 18.5 8.211 1 95.81 372 LEU A O 1
ATOM 2874 N N . HIS A 1 373 ? -30.516 17.484 9.469 1 94.94 373 HIS A N 1
ATOM 2875 C CA . HIS A 1 373 ? -31.094 18.75 9.93 1 94.94 373 HIS A CA 1
ATOM 2876 C C . HIS A 1 373 ? -30.672 19.062 11.367 1 94.94 373 HIS A C 1
ATOM 2878 O O . HIS A 1 373 ? -29.938 18.281 11.977 1 94.94 373 HIS A O 1
ATOM 2884 N N . GLY A 1 374 ? -31.078 20.297 11.859 1 91.62 374 GLY A N 1
ATOM 2885 C CA . GLY A 1 374 ? -30.766 20.688 13.227 1 91.62 374 GLY A CA 1
ATOM 2886 C C . GLY A 1 374 ? -29.594 21.625 13.328 1 91.62 374 GLY A C 1
ATOM 2887 O O . GLY A 1 374 ? -28.953 21.953 12.32 1 91.62 374 GLY A O 1
ATOM 2888 N N . PRO A 1 375 ? -29.25 22.094 14.516 1 89.75 375 PRO A N 1
ATOM 2889 C CA . PRO A 1 375 ? -28.188 23.094 14.711 1 89.75 375 PRO A CA 1
ATOM 2890 C C . PRO A 1 375 ? -26.797 22.547 14.391 1 89.75 375 PRO A C 1
ATOM 2892 O O . PRO A 1 375 ? -25.906 23.312 14.055 1 89.75 375 PRO A O 1
ATOM 2895 N N . HIS A 1 376 ? -26.688 21.203 14.461 1 89.25 376 HIS A N 1
ATOM 2896 C CA . HIS A 1 376 ? -25.391 20.594 14.18 1 89.25 376 HIS A CA 1
ATOM 2897 C C . HIS A 1 376 ? -25.484 19.625 13 1 89.25 376 HIS A C 1
ATOM 2899 O O . HIS A 1 376 ? -24.656 18.719 12.875 1 89.25 376 HIS A O 1
ATOM 2905 N N . GLY A 1 377 ? -26.391 19.891 12.195 1 93.69 377 GLY A N 1
ATOM 2906 C CA . GLY A 1 377 ? -26.625 18.984 11.094 1 93.69 377 GLY A CA 1
ATOM 2907 C C . GLY A 1 377 ? -25.75 19.266 9.883 1 93.69 377 GLY A C 1
ATOM 2908 O O . GLY A 1 377 ? -25.109 20.312 9.812 1 93.69 377 GLY A O 1
ATOM 2909 N N . VAL A 1 378 ? -25.75 18.344 8.977 1 96.38 378 VAL A N 1
ATOM 2910 C CA . VAL A 1 378 ? -24.969 18.406 7.75 1 96.38 378 VAL A CA 1
ATOM 2911 C C . VAL A 1 378 ? -25.359 19.656 6.953 1 96.38 378 VAL A C 1
ATOM 2913 O O . VAL A 1 378 ? -24.516 20.359 6.422 1 96.38 378 VAL A O 1
ATOM 2916 N N . LEU A 1 379 ? -26.641 20 6.891 1 96.81 379 LEU A N 1
ATOM 2917 C CA . LEU A 1 379 ? -27.172 21.078 6.066 1 96.81 379 LEU A CA 1
ATOM 2918 C C . LEU A 1 379 ? -26.734 22.438 6.625 1 96.81 379 LEU A C 1
ATOM 2920 O O . LEU A 1 379 ? -26.469 23.375 5.863 1 96.81 379 LEU A O 1
ATOM 2924 N N . LYS A 1 380 ? -26.75 22.547 7.922 1 94.56 380 LYS A N 1
ATOM 2925 C CA . LYS A 1 380 ? -26.281 23.781 8.531 1 94.56 380 LYS A CA 1
ATOM 2926 C C . LYS A 1 380 ? -24.812 24.031 8.203 1 94.56 380 LYS A C 1
ATOM 2928 O O . LYS A 1 380 ? -24.422 25.156 7.906 1 94.56 380 LYS A O 1
ATOM 2933 N N . HIS A 1 381 ? -24.031 23 8.289 1 94.38 381 HIS A N 1
ATOM 2934 C CA . HIS A 1 381 ? -22.625 23.125 7.945 1 94.38 381 HIS A CA 1
ATOM 2935 C C . HIS A 1 381 ? -22.453 23.438 6.465 1 94.38 381 HIS A C 1
ATOM 2937 O O . HIS A 1 381 ? -21.562 24.219 6.098 1 94.38 381 HIS A O 1
ATOM 2943 N N . LEU A 1 382 ? -23.266 22.844 5.68 1 96.12 382 LEU A N 1
ATOM 2944 C CA . LEU A 1 382 ? -23.234 23.125 4.246 1 96.12 382 LEU A CA 1
ATOM 2945 C C . LEU A 1 382 ? -23.516 24.594 3.967 1 96.12 382 LEU A C 1
ATOM 2947 O O . LEU A 1 382 ? -22.891 25.188 3.084 1 96.12 382 LEU A O 1
ATOM 2951 N N . LYS A 1 383 ? -24.438 25.156 4.668 1 95.19 383 LYS A N 1
ATOM 2952 C CA . LYS A 1 383 ? -24.719 26.578 4.547 1 95.19 383 LYS A CA 1
ATOM 2953 C C . LYS A 1 383 ? -23.484 27.422 4.875 1 95.19 383 LYS A C 1
ATOM 2955 O O . LYS A 1 383 ? -23.156 28.359 4.148 1 95.19 383 LYS A O 1
ATOM 2960 N N . TYR A 1 384 ? -22.891 27 5.895 1 93 384 TYR A N 1
ATOM 2961 C CA . TYR A 1 384 ? -21.672 27.688 6.301 1 93 384 TYR A CA 1
ATOM 2962 C C . TYR A 1 384 ? -20.625 27.625 5.195 1 93 384 TYR A C 1
ATOM 2964 O O . TYR A 1 384 ? -19.984 28.625 4.875 1 93 384 TYR A O 1
ATOM 2972 N N . LEU A 1 385 ? -20.453 26.5 4.629 1 93.81 385 LEU A N 1
ATOM 2973 C CA . LEU A 1 385 ? -19.469 26.297 3.568 1 93.81 385 LEU A CA 1
ATOM 2974 C C . LEU A 1 385 ? -19.812 27.156 2.35 1 93.81 385 LEU A C 1
ATOM 2976 O O . LEU A 1 385 ? -18.922 27.766 1.74 1 93.81 385 LEU A O 1
ATOM 2980 N N . LEU A 1 386 ? -21.047 27.219 1.989 1 94.19 386 LEU A N 1
ATOM 2981 C CA . LEU A 1 386 ? -21.469 27.984 0.827 1 94.19 386 LEU A CA 1
ATOM 2982 C C . LEU A 1 386 ? -21.266 29.484 1.064 1 94.19 386 LEU A C 1
ATOM 2984 O O . LEU A 1 386 ? -20.953 30.219 0.132 1 94.19 386 LEU A O 1
ATOM 2988 N N . GLU A 1 387 ? -21.359 29.891 2.281 1 91.88 387 GLU A N 1
ATOM 2989 C CA . GLU A 1 387 ? -21.203 31.312 2.625 1 91.88 387 GLU A CA 1
ATOM 2990 C C . GLU A 1 387 ? -19.719 31.688 2.682 1 91.88 387 GLU A C 1
ATOM 2992 O O . GLU A 1 387 ? -19.359 32.812 2.344 1 91.88 387 GLU A O 1
ATOM 2997 N N . THR A 1 388 ? -18.906 30.797 3.053 1 88.75 388 THR A N 1
ATOM 2998 C CA . THR A 1 388 ? -17.516 31.125 3.285 1 88.75 388 THR A CA 1
ATOM 2999 C C . THR A 1 388 ? -16.656 30.75 2.074 1 88.75 388 THR A C 1
ATOM 3001 O O . THR A 1 388 ? -15.75 31.5 1.696 1 88.75 388 THR A O 1
ATOM 3004 N N . LYS A 1 389 ? -17 29.641 1.469 1 87.94 389 LYS A N 1
ATOM 3005 C CA . LYS A 1 389 ? -16.188 29.141 0.372 1 87.94 389 LYS A CA 1
ATOM 3006 C C . LYS A 1 389 ? -16.891 29.312 -0.969 1 87.94 389 LYS A C 1
ATOM 3008 O O . LYS A 1 389 ? -16.25 29.281 -2.021 1 87.94 389 LYS A O 1
ATOM 3013 N N . GLY A 1 390 ? -18.141 29.391 -0.987 1 90.88 390 GLY A N 1
ATOM 3014 C CA . GLY A 1 390 ? -18.906 29.578 -2.209 1 90.88 390 GLY A CA 1
ATOM 3015 C C . GLY A 1 390 ? -19.359 28.266 -2.82 1 90.88 390 GLY A C 1
ATOM 3016 O O . GLY A 1 390 ? -20.312 28.234 -3.609 1 90.88 390 GLY A O 1
ATOM 3017 N N . SER A 1 391 ? -18.672 27.203 -2.51 1 94.12 391 SER A N 1
ATOM 3018 C CA . SER A 1 391 ? -19.016 25.875 -3.018 1 94.12 391 SER A CA 1
ATOM 3019 C C . SER A 1 391 ? -18.625 24.797 -2.029 1 94.12 391 SER A C 1
ATOM 3021 O O . SER A 1 391 ? -17.906 25.047 -1.064 1 94.12 391 SER A O 1
ATOM 3023 N N . ALA A 1 392 ? -19.172 23.531 -2.25 1 96.5 392 ALA A N 1
ATOM 3024 C CA . ALA A 1 392 ? -18.844 22.406 -1.368 1 96.5 392 ALA A CA 1
ATOM 3025 C C . ALA A 1 392 ? -19 21.078 -2.092 1 96.5 392 ALA A C 1
ATOM 3027 O O . ALA A 1 392 ? -19.828 20.953 -3.01 1 96.5 392 ALA A O 1
ATOM 3028 N N . VAL A 1 393 ? -18.234 20.141 -1.682 1 97.12 393 VAL A N 1
ATOM 3029 C CA . VAL A 1 393 ? -18.312 18.781 -2.221 1 97.12 393 VAL A CA 1
ATOM 3030 C C . VAL A 1 393 ? -18.578 17.797 -1.091 1 97.12 393 VAL A C 1
ATOM 3032 O O . VAL A 1 393 ? -17.875 17.797 -0.08 1 97.12 393 VAL A O 1
ATOM 3035 N N . ILE A 1 394 ? -19.578 16.938 -1.236 1 97.94 394 ILE A N 1
ATOM 3036 C CA . ILE A 1 394 ? -19.969 15.922 -0.265 1 97.94 394 ILE A CA 1
ATOM 3037 C C . ILE A 1 394 ? -19.703 14.531 -0.84 1 97.94 394 ILE A C 1
ATOM 3039 O O . ILE A 1 394 ? -20.109 14.234 -1.967 1 97.94 394 ILE A O 1
ATOM 3043 N N . CYS A 1 395 ? -19 13.773 -0.128 1 98.12 395 CYS A N 1
ATOM 3044 C CA . CYS A 1 395 ? -18.812 12.359 -0.443 1 98.12 395 CYS A CA 1
ATOM 3045 C C . CYS A 1 395 ? -19.562 11.477 0.54 1 98.12 395 CYS A C 1
ATOM 3047 O O . CYS A 1 395 ? -19.328 11.539 1.747 1 98.12 395 CYS A O 1
ATOM 3049 N N . VAL A 1 396 ? -20.469 10.633 0.038 1 97.88 396 VAL A N 1
ATOM 3050 C CA . VAL A 1 396 ? -21.297 9.805 0.908 1 97.88 396 VAL A CA 1
ATOM 3051 C C . VAL A 1 396 ? -21.188 8.344 0.496 1 97.88 396 VAL A C 1
ATOM 3053 O O . VAL A 1 396 ? -21.328 8.008 -0.682 1 97.88 396 VAL A O 1
ATOM 3056 N N . ALA A 1 397 ? -20.875 7.516 1.516 1 97.69 397 ALA A N 1
ATOM 3057 C CA . ALA A 1 397 ? -20.891 6.074 1.276 1 97.69 397 ALA A CA 1
ATOM 3058 C C . ALA A 1 397 ? -22.312 5.566 1.116 1 97.69 397 ALA A C 1
ATOM 3060 O O . ALA A 1 397 ? -23.219 6.016 1.817 1 97.69 397 ALA A O 1
ATOM 3061 N N . GLU A 1 398 ? -22.484 4.59 0.297 1 94.62 398 GLU A N 1
ATOM 3062 C CA . GLU A 1 398 ? -23.812 4.094 -0.011 1 94.62 398 GLU A CA 1
ATOM 3063 C C . GLU A 1 398 ? -24.5 3.535 1.234 1 94.62 398 GLU A C 1
ATOM 3065 O O . GLU A 1 398 ? -25.734 3.557 1.338 1 94.62 398 GLU A O 1
ATOM 3070 N N . GLY A 1 399 ? -23.75 3.041 2.156 1 94.19 399 GLY A N 1
ATOM 3071 C CA . GLY A 1 399 ? -24.312 2.484 3.373 1 94.19 399 GLY A CA 1
ATOM 3072 C C . GLY A 1 399 ? -24.609 3.533 4.426 1 94.19 399 GLY A C 1
ATOM 3073 O O . GLY A 1 399 ? -25.234 3.236 5.445 1 94.19 399 GLY A O 1
ATOM 3074 N N . ALA A 1 400 ? -24.234 4.75 4.219 1 96.12 400 ALA A N 1
ATOM 3075 C CA . ALA A 1 400 ? -24.406 5.812 5.199 1 96.12 400 ALA A CA 1
ATOM 3076 C C . ALA A 1 400 ? -25.859 6.297 5.219 1 96.12 400 ALA A C 1
ATOM 3078 O O . ALA A 1 400 ? -26.516 6.34 4.18 1 96.12 400 ALA A O 1
ATOM 3079 N N . GLY A 1 401 ? -26.375 6.609 6.418 1 93.81 401 GLY A N 1
ATOM 3080 C CA . GLY A 1 401 ? -27.656 7.285 6.555 1 93.81 401 GLY A CA 1
ATOM 3081 C C . GLY A 1 401 ? -28.828 6.418 6.145 1 93.81 401 GLY A C 1
ATOM 3082 O O . GLY A 1 401 ? -29.875 6.934 5.73 1 93.81 401 GLY A O 1
ATOM 3083 N N . GLN A 1 402 ? -28.625 5.156 6.176 1 91.44 402 GLN A N 1
ATOM 3084 C CA . GLN A 1 402 ? -29.703 4.262 5.773 1 91.44 402 GLN A CA 1
ATOM 3085 C C . GLN A 1 402 ? -30.906 4.379 6.719 1 91.44 402 GLN A C 1
ATOM 3087 O O . GLN A 1 402 ? -32.031 4.051 6.348 1 91.44 402 GLN A O 1
ATOM 3092 N N . ASN A 1 403 ? -30.656 4.926 7.828 1 89.56 403 ASN A N 1
ATOM 3093 C CA . ASN A 1 403 ? -31.734 5.145 8.789 1 89.56 403 ASN A CA 1
ATOM 3094 C C . ASN A 1 403 ? -32.688 6.242 8.328 1 89.56 403 ASN A C 1
ATOM 3096 O O . ASN A 1 403 ? -33.812 6.348 8.82 1 89.56 403 ASN A O 1
ATOM 3100 N N . PHE A 1 404 ? -32.25 7.105 7.43 1 90.5 404 PHE A N 1
ATOM 3101 C CA . PHE A 1 404 ? -33.094 8.18 6.902 1 90.5 404 PHE A CA 1
ATOM 3102 C C . PHE A 1 404 ? -34.062 7.656 5.848 1 90.5 404 PHE A C 1
ATOM 3104 O O . PHE A 1 404 ? -35 8.344 5.465 1 90.5 404 PHE A O 1
ATOM 3111 N N . LEU A 1 405 ? -33.75 6.461 5.379 1 87.81 405 LEU A N 1
ATOM 3112 C CA . LEU A 1 405 ? -34.5 5.914 4.254 1 87.81 405 LEU A CA 1
ATOM 3113 C C . LEU A 1 405 ? -35.5 4.863 4.727 1 87.81 405 LEU A C 1
ATOM 3115 O O . LEU A 1 405 ? -35.312 4.242 5.773 1 87.81 405 LEU A O 1
ATOM 3119 N N . GLU A 1 406 ? -36.531 4.75 4.008 1 78.62 406 GLU A N 1
ATOM 3120 C CA . GLU A 1 406 ? -37.5 3.723 4.316 1 78.62 406 GLU A CA 1
ATOM 3121 C C . GLU A 1 406 ? -36.906 2.324 4.16 1 78.62 406 GLU A C 1
ATOM 3123 O O . GLU A 1 406 ? -36.219 2.041 3.18 1 78.62 406 GLU A O 1
ATOM 3128 N N . LYS A 1 407 ? -37 1.595 5.18 1 73.19 407 LYS A N 1
ATOM 3129 C CA . LYS A 1 407 ? -36.438 0.245 5.188 1 73.19 407 LYS A CA 1
ATOM 3130 C C . LYS A 1 407 ? -37.188 -0.665 4.223 1 73.19 407 LYS A C 1
ATOM 3132 O O . LYS A 1 407 ? -38.438 -0.689 4.219 1 73.19 407 LYS A O 1
ATOM 3137 N N . THR A 1 408 ? -36.375 -1.075 3.191 1 66.5 408 THR A N 1
ATOM 3138 C CA . THR A 1 408 ? -37 -2.086 2.334 1 66.5 408 THR A CA 1
ATOM 3139 C C . THR A 1 408 ? -36.625 -3.49 2.822 1 66.5 408 THR A C 1
ATOM 3141 O O . THR A 1 408 ? -35.562 -3.715 3.354 1 66.5 408 THR A O 1
ATOM 3144 N N . ASN A 1 409 ? -37.469 -4.363 3.135 1 68.69 409 ASN A N 1
ATOM 3145 C CA . ASN A 1 409 ? -37.219 -5.746 3.533 1 68.69 409 ASN A CA 1
ATOM 3146 C C . ASN A 1 409 ? -36.688 -6.578 2.373 1 68.69 409 ASN A C 1
ATOM 3148 O O . ASN A 1 409 ? -36.656 -7.809 2.451 1 68.69 409 ASN A O 1
ATOM 3152 N N . ALA A 1 410 ? -36.219 -5.969 1.407 1 69.56 410 ALA A N 1
ATOM 3153 C CA . ALA A 1 410 ? -35.75 -6.711 0.237 1 69.56 410 ALA A CA 1
ATOM 3154 C C . ALA A 1 410 ? -34.312 -7.219 0.437 1 69.56 410 ALA A C 1
ATOM 3156 O O . ALA A 1 410 ? -33.469 -6.516 1.005 1 69.56 410 ALA A O 1
ATOM 3157 N N . LYS A 1 411 ? -34.094 -8.594 0.131 1 72.5 411 LYS A N 1
ATOM 3158 C CA . LYS A 1 411 ? -32.781 -9.211 0.184 1 72.5 411 LYS A CA 1
ATOM 3159 C C . LYS A 1 411 ? -32.312 -9.656 -1.203 1 72.5 411 LYS A C 1
ATOM 3161 O O . LYS A 1 411 ? -33.156 -9.984 -2.059 1 72.5 411 LYS A O 1
ATOM 3166 N N . ASP A 1 412 ? -31.047 -9.648 -1.47 1 69.69 412 ASP A N 1
ATOM 3167 C CA . ASP A 1 412 ? -30.531 -10.141 -2.738 1 69.69 412 ASP A CA 1
ATOM 3168 C C . ASP A 1 412 ? -30.406 -11.664 -2.721 1 69.69 412 ASP A C 1
ATOM 3170 O O . ASP A 1 412 ? -30.781 -12.312 -1.745 1 69.69 412 ASP A O 1
ATOM 3174 N N . ALA A 1 413 ? -29.875 -12.203 -3.842 1 64.5 413 ALA A N 1
ATOM 3175 C CA . ALA A 1 413 ? -29.812 -13.656 -4.027 1 64.5 413 ALA A CA 1
ATOM 3176 C C . ALA A 1 413 ? -28.891 -14.297 -3 1 64.5 413 ALA A C 1
ATOM 3178 O O . ALA A 1 413 ? -28.984 -15.492 -2.725 1 64.5 413 ALA A O 1
ATOM 3179 N N . SER A 1 414 ? -28.016 -13.391 -2.402 1 67.75 414 SER A N 1
ATOM 3180 C CA . SER A 1 414 ? -27.078 -13.914 -1.409 1 67.75 414 SER A CA 1
ATOM 3181 C C . SER A 1 414 ? -27.578 -13.641 0.008 1 67.75 414 SER A C 1
ATOM 3183 O O . SER A 1 414 ? -26.875 -13.93 0.98 1 67.75 414 SER A O 1
ATOM 3185 N N . GLY A 1 415 ? -28.797 -12.961 0.15 1 67.06 415 GLY A N 1
ATOM 3186 C CA . GLY A 1 415 ? -29.391 -12.742 1.457 1 67.06 415 GLY A CA 1
ATOM 3187 C C . GLY A 1 415 ? -29.016 -11.414 2.072 1 67.06 415 GLY A C 1
ATOM 3188 O O . GLY A 1 415 ? -29.344 -11.141 3.229 1 67.06 415 GLY A O 1
ATOM 3189 N N . ASN A 1 416 ? -28.359 -10.578 1.344 1 70.12 416 ASN A N 1
ATOM 3190 C CA . ASN A 1 416 ? -27.969 -9.273 1.864 1 70.12 416 ASN A CA 1
ATOM 3191 C C . ASN A 1 416 ? -29.078 -8.242 1.685 1 70.12 416 ASN A C 1
ATOM 3193 O O . ASN A 1 416 ? -29.828 -8.305 0.717 1 70.12 416 ASN A O 1
ATOM 3197 N N . THR A 1 417 ? -29.25 -7.363 2.619 1 74.06 417 THR A N 1
ATOM 3198 C CA . THR A 1 417 ? -30.219 -6.285 2.549 1 74.06 417 THR A CA 1
ATOM 3199 C C . THR A 1 417 ? -29.938 -5.367 1.366 1 74.06 417 THR A C 1
ATOM 3201 O O . THR A 1 417 ? -28.781 -5.023 1.112 1 74.06 417 THR A O 1
ATOM 3204 N N . VAL A 1 418 ? -30.953 -5.027 0.659 1 77.75 418 VAL A N 1
ATOM 3205 C CA . VAL A 1 418 ? -30.828 -4.051 -0.42 1 77.75 418 VAL A CA 1
ATOM 3206 C C . VAL A 1 418 ? -30.859 -2.639 0.155 1 77.75 418 VAL A C 1
ATOM 3208 O O . VAL A 1 418 ? -31.766 -2.283 0.907 1 77.75 418 VAL A O 1
ATOM 3211 N N . LEU A 1 419 ? -29.938 -1.824 -0.215 1 81.31 419 LEU A N 1
ATOM 3212 C CA . LEU A 1 419 ? -29.781 -0.488 0.351 1 81.31 419 LEU A CA 1
ATOM 3213 C C . LEU A 1 419 ? -30.641 0.524 -0.41 1 81.31 419 LEU A C 1
ATOM 3215 O O . LEU A 1 419 ? -30.828 0.39 -1.619 1 81.31 419 LEU A O 1
ATOM 3219 N N . GLY A 1 420 ? -31.109 1.521 0.385 1 84.12 420 GLY A N 1
ATOM 3220 C CA . GLY A 1 420 ? -31.719 2.676 -0.25 1 84.12 420 GLY A CA 1
ATOM 3221 C C . GLY A 1 420 ? -30.719 3.639 -0.844 1 84.12 420 GLY A C 1
ATOM 3222 O O . GLY A 1 420 ? -29.516 3.539 -0.565 1 84.12 420 GLY A O 1
ATOM 3223 N N . ASP A 1 421 ? -31.219 4.52 -1.684 1 89 421 ASP A N 1
ATOM 3224 C CA . ASP A 1 421 ? -30.312 5.465 -2.328 1 89 421 ASP A CA 1
ATOM 3225 C C . ASP A 1 421 ? -30.156 6.734 -1.494 1 89 421 ASP A C 1
ATOM 3227 O O . ASP A 1 421 ? -30.859 7.719 -1.716 1 89 421 ASP A O 1
ATOM 3231 N N . ILE A 1 422 ? -29.188 6.766 -0.674 1 93.31 422 ILE A N 1
ATOM 3232 C CA . ILE A 1 422 ? -28.938 7.871 0.24 1 93.31 422 ILE A CA 1
ATOM 3233 C C . ILE A 1 422 ? -28.5 9.102 -0.55 1 93.31 422 ILE A C 1
ATOM 3235 O O . ILE A 1 422 ? -28.734 10.234 -0.128 1 93.31 422 ILE A O 1
ATOM 3239 N N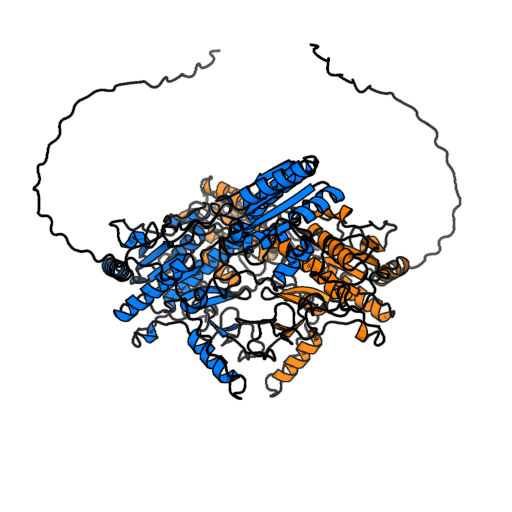 . GLY A 1 423 ? -27.875 8.883 -1.717 1 93.94 423 GLY A N 1
ATOM 3240 C CA . GLY A 1 423 ? -27.438 9.992 -2.545 1 93.94 423 GLY A CA 1
ATOM 3241 C C . GLY A 1 423 ? -28.562 10.875 -3.023 1 93.94 423 GLY A C 1
ATOM 3242 O O . GLY A 1 423 ? -28.5 12.102 -2.904 1 93.94 423 GLY A O 1
ATOM 3243 N N . VAL A 1 424 ? -29.594 10.203 -3.486 1 91.88 424 VAL A N 1
ATOM 3244 C CA . VAL A 1 424 ? -30.781 10.914 -3.973 1 91.88 424 VAL A CA 1
ATOM 3245 C C . VAL A 1 424 ? -31.453 11.641 -2.814 1 91.88 424 VAL A C 1
ATOM 3247 O O . VAL A 1 424 ? -31.891 12.789 -2.959 1 91.88 424 VAL A O 1
ATOM 3250 N N . HIS A 1 425 ? -31.5 10.969 -1.729 1 94.69 425 HIS A N 1
ATOM 3251 C CA . HIS A 1 425 ? -32.125 11.57 -0.552 1 94.69 425 HIS A CA 1
ATOM 3252 C C . HIS A 1 425 ? -31.391 12.844 -0.136 1 94.69 425 HIS A C 1
ATOM 3254 O O . HIS A 1 425 ? -32.031 13.867 0.134 1 94.69 425 HIS A O 1
ATOM 3260 N N . ILE A 1 426 ? -30.125 12.82 -0.07 1 95.94 426 ILE A N 1
ATOM 3261 C CA . ILE A 1 426 ? -29.312 13.961 0.345 1 95.94 426 ILE A CA 1
ATOM 3262 C C . ILE A 1 426 ? -29.469 15.102 -0.657 1 95.94 426 ILE A C 1
ATOM 3264 O O . ILE A 1 426 ? -29.625 16.266 -0.267 1 95.94 426 ILE A O 1
ATOM 3268 N N . GLN A 1 427 ? -29.422 14.734 -1.927 1 94.94 427 GLN A N 1
ATOM 3269 C CA . GLN A 1 427 ? -29.609 15.734 -2.971 1 94.94 427 GLN A CA 1
ATOM 3270 C C . GLN A 1 427 ? -30.938 16.469 -2.793 1 94.94 427 GLN A C 1
ATOM 3272 O O . GLN A 1 427 ? -30.984 17.703 -2.859 1 94.94 427 GLN A O 1
ATOM 3277 N N . GLN A 1 428 ? -32 15.75 -2.535 1 95.12 428 GLN A N 1
ATOM 3278 C CA . GLN A 1 428 ? -33.344 16.312 -2.377 1 95.12 428 GLN A CA 1
ATOM 3279 C C . GLN A 1 428 ? -33.438 17.188 -1.125 1 95.12 428 GLN A C 1
ATOM 3281 O O . GLN A 1 428 ? -34 18.281 -1.156 1 95.12 428 GLN A O 1
ATOM 3286 N N . GLU A 1 429 ? -32.844 16.703 -0.083 1 96.38 429 GLU A N 1
ATOM 3287 C CA . GLU A 1 429 ? -32.875 17.453 1.172 1 96.38 429 GLU A CA 1
ATOM 3288 C C . GLU A 1 429 ? -32.125 18.766 1.057 1 96.38 429 GLU A C 1
ATOM 3290 O O . GLU A 1 429 ? -32.5 19.781 1.625 1 96.38 429 GLU A O 1
ATOM 3295 N N . ILE A 1 430 ? -31.031 18.75 0.327 1 97 430 ILE A N 1
ATOM 3296 C CA . ILE A 1 430 ? -30.234 19.953 0.128 1 97 430 ILE A CA 1
ATOM 3297 C C . ILE A 1 430 ? -31.047 20.984 -0.656 1 97 430 ILE A C 1
ATOM 3299 O O . ILE A 1 430 ? -31.125 22.141 -0.258 1 97 430 ILE A O 1
ATOM 3303 N N . LYS A 1 431 ? -31.656 20.5 -1.737 1 94.94 431 LYS A N 1
ATOM 3304 C CA . LYS A 1 431 ? -32.438 21.406 -2.576 1 94.94 431 LYS A CA 1
ATOM 3305 C C . LYS A 1 431 ? -33.625 22 -1.792 1 94.94 431 LYS A C 1
ATOM 3307 O O . LYS A 1 431 ? -33.844 23.203 -1.867 1 94.94 431 LYS A O 1
ATOM 3312 N N . LYS A 1 432 ? -34.25 21.172 -1.098 1 96.19 432 LYS A N 1
ATOM 3313 C CA . LYS A 1 432 ? -35.406 21.625 -0.298 1 96.19 432 LYS A CA 1
ATOM 3314 C C . LYS A 1 432 ? -34.969 22.641 0.753 1 96.19 432 LYS A C 1
ATOM 3316 O O . LYS A 1 432 ? -35.594 23.688 0.916 1 96.19 432 LYS A O 1
ATOM 3321 N N . TYR A 1 433 ? -33.938 22.406 1.436 1 96.5 433 TYR A N 1
ATOM 3322 C CA . TYR A 1 433 ? -33.438 23.234 2.527 1 96.5 433 TYR A CA 1
ATOM 3323 C C . TYR A 1 433 ? -33.062 24.625 2.031 1 96.5 433 TYR A C 1
ATOM 3325 O O . TYR A 1 433 ? -33.5 25.641 2.607 1 96.5 433 TYR A O 1
ATOM 3333 N N . PHE A 1 434 ? -32.375 24.703 0.988 1 95.75 434 PHE A N 1
ATOM 3334 C CA . PHE A 1 434 ? -31.875 26 0.524 1 95.75 434 PHE A CA 1
ATOM 3335 C C . PHE A 1 434 ? -32.969 26.766 -0.214 1 95.75 434 PHE A C 1
ATOM 3337 O O . PHE A 1 434 ? -32.969 28 -0.207 1 95.75 434 PHE A O 1
ATOM 3344 N N . LYS A 1 435 ? -33.875 26.016 -0.783 1 94.12 435 LYS A N 1
ATOM 3345 C CA . LYS A 1 435 ? -35.062 26.672 -1.35 1 94.12 435 LYS A CA 1
ATOM 3346 C C . LYS A 1 435 ? -35.875 27.359 -0.264 1 94.12 435 LYS A C 1
ATOM 3348 O O . LYS A 1 435 ? -36.312 28.484 -0.439 1 94.12 435 LYS A O 1
ATOM 3353 N N . GLU A 1 436 ? -36.031 26.672 0.767 1 95.75 436 GLU A N 1
ATOM 3354 C CA . GLU A 1 436 ? -36.812 27.188 1.888 1 95.75 436 GLU A CA 1
ATOM 3355 C C . GLU A 1 436 ? -36.125 28.391 2.537 1 95.75 436 GLU A C 1
ATOM 3357 O O . GLU A 1 436 ? -36.781 29.281 3.068 1 95.75 436 GLU A O 1
ATOM 3362 N N . LEU A 1 437 ? -34.875 28.438 2.467 1 94.19 437 LEU A N 1
ATOM 3363 C CA . LEU A 1 437 ? -34.094 29.531 3.025 1 94.19 437 LEU A CA 1
ATOM 3364 C C . LEU A 1 437 ? -34.094 30.734 2.092 1 94.19 437 LEU A C 1
ATOM 3366 O O . LEU A 1 437 ? -33.688 31.844 2.48 1 94.19 437 LEU A O 1
ATOM 3370 N N . GLY A 1 438 ? -34.562 30.562 0.847 1 92.81 438 GLY A N 1
ATOM 3371 C CA . GLY A 1 438 ? -34.625 31.641 -0.127 1 92.81 438 GLY A CA 1
ATOM 3372 C C . GLY A 1 438 ? -33.312 31.844 -0.863 1 92.81 438 GLY A C 1
ATOM 3373 O O . GLY A 1 438 ? -33.125 32.844 -1.547 1 92.81 438 GLY A O 1
ATOM 3374 N N . ASP A 1 439 ? -32.438 30.984 -0.706 1 92.94 439 ASP A N 1
ATOM 3375 C CA . ASP A 1 439 ? -31.109 31.047 -1.34 1 92.94 439 ASP A CA 1
ATOM 3376 C C . ASP A 1 439 ? -30.734 29.688 -1.949 1 92.94 439 ASP A C 1
ATOM 3378 O O . ASP A 1 439 ? -29.922 28.953 -1.391 1 92.94 439 ASP A O 1
ATOM 3382 N N . PRO A 1 440 ? -31.25 29.422 -3.051 1 91.75 440 PRO A N 1
ATOM 3383 C CA . PRO A 1 440 ? -31.125 28.094 -3.641 1 91.75 440 PRO A CA 1
ATOM 3384 C C . PRO A 1 440 ? -29.672 27.734 -3.975 1 91.75 440 PRO A C 1
ATOM 3386 O O . PRO A 1 440 ? -28.891 28.609 -4.344 1 91.75 440 PRO A O 1
ATOM 3389 N N . ALA A 1 441 ? -29.328 26.453 -3.844 1 94.19 441 ALA A N 1
ATOM 3390 C CA . ALA A 1 441 ? -28.031 25.891 -4.215 1 94.19 441 ALA A CA 1
ATOM 3391 C C . ALA A 1 441 ? -28.141 25.047 -5.48 1 94.19 441 ALA A C 1
ATOM 3393 O O . ALA A 1 441 ? -29.172 24.406 -5.719 1 94.19 441 ALA A O 1
ATOM 3394 N N . ASP A 1 442 ? -27.156 25.094 -6.332 1 93.69 442 ASP A N 1
ATOM 3395 C CA . ASP A 1 442 ? -27.062 24.234 -7.512 1 93.69 442 ASP A CA 1
ATOM 3396 C C . ASP A 1 442 ? -26.422 22.906 -7.168 1 93.69 442 ASP A C 1
ATOM 3398 O O . ASP A 1 442 ? -25.188 22.797 -7.086 1 93.69 442 ASP A O 1
ATOM 3402 N N . VAL A 1 443 ? -27.219 21.922 -7.043 1 95.75 443 VAL A N 1
ATOM 3403 C CA . VAL A 1 443 ? -26.75 20.641 -6.547 1 95.75 443 VAL A CA 1
ATOM 3404 C C . VAL A 1 443 ? -26.594 19.672 -7.711 1 95.75 443 VAL A C 1
ATOM 3406 O O . VAL A 1 443 ? -27.531 19.438 -8.477 1 95.75 443 VAL A O 1
ATOM 3409 N N . LYS A 1 444 ? -25.422 19.156 -7.926 1 93.75 444 LYS A N 1
ATOM 3410 C CA . LYS A 1 444 ? -25.141 18.094 -8.898 1 93.75 444 LYS A CA 1
ATOM 3411 C C . LYS A 1 444 ? -24.844 16.781 -8.203 1 93.75 444 LYS A C 1
ATOM 3413 O O . LYS A 1 444 ? -24.047 16.719 -7.266 1 93.75 444 LYS A O 1
ATOM 3418 N N . TYR A 1 445 ? -25.531 15.758 -8.625 1 94.62 445 TYR A N 1
ATOM 3419 C CA . TYR A 1 445 ? -25.391 14.422 -8.047 1 94.62 445 TYR A CA 1
ATOM 3420 C C . TYR A 1 445 ? -24.656 13.492 -9 1 94.62 445 TYR A C 1
ATOM 3422 O O . TYR A 1 445 ? -25.047 13.344 -10.164 1 94.62 445 TYR A O 1
ATOM 3430 N N . ILE A 1 446 ? -23.578 12.922 -8.516 1 93.69 446 ILE A N 1
ATOM 3431 C CA . ILE A 1 446 ? -22.766 12.008 -9.305 1 93.69 446 ILE A CA 1
ATOM 3432 C C . ILE A 1 446 ? -22.719 10.641 -8.617 1 93.69 446 ILE A C 1
ATOM 3434 O O . ILE A 1 446 ? -22.328 10.547 -7.449 1 93.69 446 ILE A O 1
ATOM 3438 N N . ASP A 1 447 ? -23.078 9.602 -9.266 1 93.31 447 ASP A N 1
ATOM 3439 C CA . ASP A 1 447 ? -23.031 8.211 -8.828 1 93.31 447 ASP A CA 1
ATOM 3440 C C . ASP A 1 447 ? -22.297 7.34 -9.852 1 93.31 447 ASP A C 1
ATOM 3442 O O . ASP A 1 447 ? -22.906 6.848 -10.805 1 93.31 447 ASP A O 1
ATOM 3446 N N . PRO A 1 448 ? -21.062 7.078 -9.539 1 91.25 448 PRO A N 1
ATOM 3447 C CA . PRO A 1 448 ? -20.328 6.277 -10.516 1 91.25 448 PRO A CA 1
ATOM 3448 C C . PRO A 1 448 ? -20.781 4.82 -10.547 1 91.25 448 PRO A C 1
ATOM 3450 O O . PRO A 1 448 ? -20.531 4.113 -11.523 1 91.25 448 PRO A O 1
ATOM 3453 N N . THR A 1 449 ? -21.469 4.41 -9.531 1 87 449 THR A N 1
ATOM 3454 C CA . THR A 1 449 ? -22 3.053 -9.438 1 87 449 THR A CA 1
ATOM 3455 C C . THR A 1 449 ? -20.906 2.025 -9.711 1 87 449 THR A C 1
ATOM 3457 O O . THR A 1 449 ? -19.906 1.962 -8.984 1 87 449 THR A O 1
ATOM 3460 N N . TYR A 1 450 ? -21.078 1.222 -10.797 1 82.56 450 TYR A N 1
ATOM 3461 C CA . TYR A 1 450 ? -20.234 0.059 -11.039 1 82.56 450 TYR A CA 1
ATOM 3462 C C . TYR A 1 450 ? -18.969 0.452 -11.797 1 82.56 450 TYR A C 1
ATOM 3464 O O . TYR A 1 450 ? -18.062 -0.374 -11.992 1 82.56 450 TYR A O 1
ATOM 3472 N N . MET A 1 451 ? -18.75 1.69 -12.078 1 82.5 451 MET A N 1
ATOM 3473 C CA . MET A 1 451 ? -17.578 2.148 -12.812 1 82.5 451 MET A CA 1
ATOM 3474 C C . MET A 1 451 ? -16.312 1.997 -11.969 1 82.5 451 MET A C 1
ATOM 3476 O O . MET A 1 451 ? -15.211 1.892 -12.516 1 82.5 451 MET A O 1
ATOM 3480 N N . ILE A 1 452 ? -16.531 1.958 -10.742 1 87.56 452 ILE A N 1
ATOM 3481 C CA . ILE A 1 452 ? -15.336 1.933 -9.898 1 87.56 452 ILE A CA 1
ATOM 3482 C C . ILE A 1 452 ? -14.906 0.487 -9.672 1 87.56 452 ILE A C 1
ATOM 3484 O O . ILE A 1 452 ? -13.859 0.237 -9.062 1 87.56 452 ILE A O 1
ATOM 3488 N N . ARG A 1 453 ? -15.648 -0.457 -10.172 1 87.19 453 ARG A N 1
ATOM 3489 C CA . ARG A 1 453 ? -15.266 -1.842 -9.93 1 87.19 453 ARG A CA 1
ATOM 3490 C C . ARG A 1 453 ? -15.156 -2.621 -11.234 1 87.19 453 ARG A C 1
ATOM 3492 O O . ARG A 1 453 ? -14.578 -3.707 -11.273 1 87.19 453 ARG A O 1
ATOM 3499 N N . ALA A 1 454 ? -15.805 -2.234 -12.273 1 83.5 454 ALA A N 1
ATOM 3500 C CA . ALA A 1 454 ? -15.789 -2.916 -13.57 1 83.5 454 ALA A CA 1
ATOM 3501 C C . ALA A 1 454 ? -14.664 -2.385 -14.453 1 83.5 454 ALA A C 1
ATOM 3503 O O . ALA A 1 454 ? -14.914 -1.949 -15.586 1 83.5 454 ALA A O 1
ATOM 3504 N N . CYS A 1 455 ? -13.492 -2.406 -13.984 1 87.31 455 CYS A N 1
ATOM 3505 C CA . CYS A 1 455 ? -12.336 -1.876 -14.703 1 87.31 455 CYS A CA 1
ATOM 3506 C C . CYS A 1 455 ? -11.086 -2.695 -14.398 1 87.31 455 CYS A C 1
ATOM 3508 O O . CYS A 1 455 ? -11.117 -3.604 -13.57 1 87.31 455 CYS A O 1
ATOM 3510 N N . ARG A 1 456 ? -10.07 -2.406 -15.195 1 89.88 456 ARG A N 1
ATOM 3511 C CA . ARG A 1 456 ? -8.773 -3.051 -14.992 1 89.88 456 ARG A CA 1
ATOM 3512 C C . ARG A 1 456 ? -8.148 -2.605 -13.68 1 89.88 456 ARG A C 1
ATOM 3514 O O . ARG A 1 456 ? -8.32 -1.464 -13.25 1 89.88 456 ARG A O 1
ATOM 3521 N N . ALA A 1 457 ? -7.426 -3.553 -13.109 1 93.69 457 ALA A N 1
ATOM 3522 C CA . ALA A 1 457 ? -6.723 -3.223 -11.875 1 93.69 457 ALA A CA 1
ATOM 3523 C C . ALA A 1 457 ? -5.621 -2.197 -12.125 1 93.69 457 ALA A C 1
ATOM 3525 O O . ALA A 1 457 ? -4.922 -2.264 -13.141 1 93.69 457 ALA A O 1
ATOM 3526 N N . ASN A 1 458 ? -5.504 -1.221 -11.219 1 93.62 458 ASN A N 1
ATOM 3527 C CA . ASN A 1 458 ? -4.328 -0.357 -11.273 1 93.62 458 ASN A CA 1
ATOM 3528 C C . ASN A 1 458 ? -3.062 -1.105 -10.875 1 93.62 458 ASN A C 1
ATOM 3530 O O . ASN A 1 458 ? -3.109 -2.301 -10.578 1 93.62 458 ASN A O 1
ATOM 3534 N N . ALA A 1 459 ? -1.888 -0.465 -10.938 1 93.25 459 ALA A N 1
ATOM 3535 C CA . ALA A 1 459 ? -0.611 -1.144 -10.727 1 93.25 459 ALA A CA 1
ATOM 3536 C C . ALA A 1 459 ? -0.531 -1.739 -9.32 1 93.25 459 ALA A C 1
ATOM 3538 O O . ALA A 1 459 ? -0.076 -2.873 -9.148 1 93.25 459 ALA A O 1
ATOM 3539 N N . SER A 1 460 ? -0.979 -0.98 -8.352 1 94.69 460 SER A N 1
ATOM 3540 C CA . SER A 1 460 ? -0.922 -1.44 -6.969 1 94.69 460 SER A CA 1
ATOM 3541 C C . SER A 1 460 ? -1.723 -2.725 -6.781 1 94.69 460 SER A C 1
ATOM 3543 O O . SER A 1 460 ? -1.216 -3.703 -6.227 1 94.69 460 SER A O 1
ATOM 3545 N N . ASP A 1 461 ? -2.941 -2.756 -7.25 1 95.62 461 ASP A N 1
ATOM 3546 C CA . ASP A 1 461 ? -3.771 -3.955 -7.172 1 95.62 461 ASP A CA 1
ATOM 3547 C C . ASP A 1 461 ? -3.205 -5.074 -8.047 1 95.62 461 ASP A C 1
ATOM 3549 O O . ASP A 1 461 ? -3.311 -6.25 -7.699 1 95.62 461 ASP A O 1
ATOM 3553 N N . GLY A 1 462 ? -2.686 -4.676 -9.172 1 95.38 462 GLY A N 1
ATOM 3554 C CA . GLY A 1 462 ? -2.061 -5.68 -10.016 1 95.38 462 GLY A CA 1
ATOM 3555 C C . GLY A 1 462 ? -0.959 -6.449 -9.312 1 95.38 462 GLY A C 1
ATOM 3556 O O . GLY A 1 462 ? -0.895 -7.676 -9.406 1 95.38 462 GLY A O 1
ATOM 3557 N N . ILE A 1 463 ? -0.117 -5.762 -8.641 1 95.19 463 ILE A N 1
ATOM 3558 C CA . ILE A 1 463 ? 0.962 -6.387 -7.883 1 95.19 463 ILE A CA 1
ATOM 3559 C C . ILE A 1 463 ? 0.378 -7.285 -6.797 1 95.19 463 ILE A C 1
ATOM 3561 O O . ILE A 1 463 ? 0.795 -8.438 -6.641 1 95.19 463 ILE A O 1
ATOM 3565 N N . LEU A 1 464 ? -0.572 -6.703 -6.055 1 96.88 464 LEU A N 1
ATOM 3566 C CA . LEU A 1 464 ? -1.203 -7.469 -4.984 1 96.88 464 LEU A CA 1
ATOM 3567 C C . LEU A 1 464 ? -1.819 -8.758 -5.523 1 96.88 464 LEU A C 1
ATOM 3569 O O . LEU A 1 464 ? -1.623 -9.828 -4.953 1 96.88 464 LEU A O 1
ATOM 3573 N N . CYS A 1 465 ? -2.551 -8.656 -6.609 1 96.94 465 CYS A N 1
ATOM 3574 C CA . CYS A 1 465 ? -3.211 -9.812 -7.219 1 96.94 465 CYS A CA 1
ATOM 3575 C C . CYS A 1 465 ? -2.193 -10.859 -7.652 1 96.94 465 CYS A C 1
ATOM 3577 O O . CYS A 1 465 ? -2.408 -12.055 -7.457 1 96.94 465 CYS A O 1
ATOM 3579 N N . THR A 1 466 ? -1.134 -10.398 -8.227 1 95.5 466 THR A N 1
ATOM 3580 C CA . THR A 1 466 ? -0.071 -11.305 -8.656 1 95.5 466 THR A CA 1
ATOM 3581 C C . THR A 1 466 ? 0.453 -12.117 -7.48 1 95.5 466 THR A C 1
ATOM 3583 O O . THR A 1 466 ? 0.537 -13.344 -7.555 1 95.5 466 THR A O 1
ATOM 3586 N N . VAL A 1 467 ? 0.693 -11.461 -6.426 1 96.81 467 VAL A N 1
ATOM 3587 C CA . VAL A 1 467 ? 1.315 -12.109 -5.273 1 96.81 467 VAL A CA 1
ATOM 3588 C C . VAL A 1 467 ? 0.304 -13.016 -4.582 1 96.81 467 VAL A C 1
ATOM 3590 O O . VAL A 1 467 ? 0.647 -14.117 -4.141 1 96.81 467 VAL A O 1
ATOM 3593 N N . LEU A 1 468 ? -0.899 -12.578 -4.469 1 98.25 468 LEU A N 1
ATOM 3594 C CA . LEU A 1 468 ? -1.935 -13.398 -3.85 1 98.25 468 LEU A CA 1
ATOM 3595 C C . LEU A 1 468 ? -2.164 -14.68 -4.648 1 98.25 468 LEU A C 1
ATOM 3597 O O . LEU A 1 468 ? -2.293 -15.758 -4.07 1 98.25 468 LEU A O 1
ATOM 3601 N N . GLY A 1 469 ? -2.238 -14.523 -5.992 1 98.31 469 GLY A N 1
ATOM 3602 C CA . GLY A 1 469 ? -2.398 -15.695 -6.836 1 98.31 469 GLY A CA 1
ATOM 3603 C C . GLY A 1 469 ? -1.285 -16.719 -6.668 1 98.31 469 GLY A C 1
ATOM 3604 O O . GLY A 1 469 ? -1.546 -17.906 -6.523 1 98.31 469 GLY A O 1
ATOM 3605 N N . GLN A 1 470 ? -0.079 -16.234 -6.652 1 97.06 470 GLN A N 1
ATOM 3606 C CA . GLN A 1 470 ? 1.069 -17.125 -6.461 1 97.06 470 GLN A CA 1
ATOM 3607 C C . GLN A 1 470 ? 1.005 -17.828 -5.109 1 97.06 470 GLN A C 1
ATOM 3609 O O . GLN A 1 470 ? 1.179 -19.047 -5.027 1 97.06 470 GLN A O 1
ATOM 3614 N N . ASN A 1 471 ? 0.683 -17.062 -4.105 1 98.44 471 ASN A N 1
ATOM 3615 C CA . ASN A 1 471 ? 0.686 -17.609 -2.75 1 98.44 471 ASN A CA 1
ATOM 3616 C C . ASN A 1 471 ? -0.45 -18.609 -2.545 1 98.44 471 ASN A C 1
ATOM 3618 O O . ASN A 1 471 ? -0.313 -19.547 -1.773 1 98.44 471 ASN A O 1
ATOM 3622 N N . ALA A 1 472 ? -1.546 -18.375 -3.221 1 98.81 472 ALA A N 1
ATOM 3623 C CA . ALA A 1 472 ? -2.623 -19.359 -3.141 1 98.81 472 ALA A CA 1
ATOM 3624 C C . ALA A 1 472 ? -2.143 -20.734 -3.584 1 98.81 472 ALA A C 1
ATOM 3626 O O . ALA A 1 472 ? -2.391 -21.734 -2.904 1 98.81 472 ALA A O 1
ATOM 3627 N N . VAL A 1 473 ? -1.409 -20.797 -4.668 1 98.69 473 VAL A N 1
ATOM 3628 C CA . VAL A 1 473 ? -0.899 -22.047 -5.215 1 98.69 473 VAL A CA 1
ATOM 3629 C C . VAL A 1 473 ? 0.163 -22.625 -4.281 1 98.69 473 VAL A C 1
ATOM 3631 O O . VAL A 1 473 ? 0.155 -23.828 -3.984 1 98.69 473 VAL A O 1
ATOM 3634 N N . HIS A 1 474 ? 1.082 -21.75 -3.795 1 98.06 474 HIS A N 1
ATOM 3635 C CA . HIS A 1 474 ? 2.094 -22.203 -2.85 1 98.06 474 HIS A CA 1
ATOM 3636 C C . HIS A 1 474 ? 1.452 -22.844 -1.624 1 98.06 474 HIS A C 1
ATOM 3638 O O . HIS A 1 474 ? 1.912 -23.891 -1.151 1 98.06 474 HIS A O 1
ATOM 3644 N N . GLY A 1 475 ? 0.421 -22.203 -1.115 1 98.62 475 GLY A N 1
ATOM 3645 C CA . GLY A 1 475 ? -0.268 -22.734 0.049 1 98.62 475 GLY A CA 1
ATOM 3646 C C . GLY A 1 475 ? -0.885 -24.109 -0.195 1 98.62 475 GLY A C 1
ATOM 3647 O O . GLY A 1 475 ? -0.772 -25 0.642 1 98.62 475 GLY A O 1
ATOM 3648 N N . ALA A 1 476 ? -1.531 -24.281 -1.315 1 98.75 476 ALA A N 1
ATOM 3649 C CA . ALA A 1 476 ? -2.145 -25.562 -1.669 1 98.75 476 ALA A CA 1
ATOM 3650 C C . ALA A 1 476 ? -1.098 -26.672 -1.749 1 98.75 476 ALA A C 1
ATOM 3652 O O . ALA A 1 476 ? -1.27 -27.734 -1.159 1 98.75 476 ALA A O 1
ATOM 3653 N N . PHE A 1 477 ? -0.005 -26.422 -2.42 1 98.25 477 PHE A N 1
ATOM 3654 C CA . PHE A 1 477 ? 1.035 -27.422 -2.594 1 98.25 477 PHE A CA 1
ATOM 3655 C C . PHE A 1 477 ? 1.717 -27.734 -1.267 1 98.25 477 PHE A C 1
ATOM 3657 O O . PHE A 1 477 ? 2.178 -28.859 -1.046 1 98.25 477 PHE A O 1
ATOM 3664 N N . ALA A 1 478 ? 1.797 -26.703 -0.411 1 97.81 478 ALA A N 1
ATOM 3665 C CA . ALA A 1 478 ? 2.4 -26.906 0.904 1 97.81 478 ALA A CA 1
ATOM 3666 C C . ALA A 1 478 ? 1.537 -27.812 1.77 1 97.81 478 ALA A C 1
ATOM 3668 O O . ALA A 1 478 ? 1.967 -28.25 2.836 1 97.81 478 ALA A O 1
ATOM 3669 N N . GLY A 1 479 ? 0.314 -28.094 1.344 1 97.88 479 GLY A N 1
ATOM 3670 C CA . GLY A 1 479 ? -0.567 -29.016 2.043 1 97.88 479 GLY A CA 1
ATOM 3671 C C . GLY A 1 479 ? -1.598 -28.312 2.908 1 97.88 479 GLY A C 1
ATOM 3672 O O . GLY A 1 479 ? -2.326 -28.953 3.662 1 97.88 479 GLY A O 1
ATOM 3673 N N . TYR A 1 480 ? -1.627 -27.016 2.809 1 98.19 480 TYR A N 1
ATOM 3674 C CA . TYR A 1 480 ? -2.604 -26.281 3.604 1 98.19 480 TYR A CA 1
ATOM 3675 C C . TYR A 1 480 ? -3.961 -26.25 2.912 1 98.19 480 TYR A C 1
ATOM 3677 O O . TYR A 1 480 ? -4.039 -26.219 1.682 1 98.19 480 TYR A O 1
ATOM 3685 N N . SER A 1 481 ? -5.047 -26.297 3.684 1 98.31 481 SER A N 1
ATOM 3686 C CA . SER A 1 481 ? -6.426 -26.234 3.215 1 98.31 481 SER A CA 1
ATOM 3687 C C . SER A 1 481 ? -7.324 -25.531 4.223 1 98.31 481 SER A C 1
ATOM 3689 O O . SER A 1 481 ? -7.027 -25.5 5.418 1 98.31 481 SER A O 1
ATOM 3691 N N . GLY A 1 482 ? -8.438 -24.969 3.691 1 98.19 482 GLY A N 1
ATOM 3692 C CA . GLY A 1 482 ? -9.281 -24.188 4.582 1 98.19 482 GLY A CA 1
ATOM 3693 C C . GLY A 1 482 ? -8.648 -22.875 5.008 1 98.19 482 GLY A C 1
ATOM 3694 O O . GLY A 1 482 ? -8.867 -22.406 6.125 1 98.19 482 GLY A O 1
ATOM 3695 N N . ILE A 1 483 ? -7.805 -22.359 4.129 1 98.69 483 ILE A N 1
ATOM 3696 C CA . ILE A 1 483 ? -7.066 -21.141 4.438 1 98.69 483 ILE A CA 1
ATOM 3697 C C . ILE A 1 483 ? -7.379 -20.062 3.398 1 98.69 483 ILE A C 1
ATOM 3699 O O . ILE A 1 483 ? -8.008 -20.344 2.377 1 98.69 483 ILE A O 1
ATOM 3703 N N . THR A 1 484 ? -7.023 -18.891 3.709 1 98.75 484 THR A N 1
ATOM 3704 C CA . THR A 1 484 ? -7.008 -17.781 2.756 1 98.75 484 THR A CA 1
ATOM 3705 C C . THR A 1 484 ? -5.648 -17.094 2.75 1 98.75 484 THR A C 1
ATOM 3707 O O . THR A 1 484 ? -4.84 -17.297 3.66 1 98.75 484 THR A O 1
ATOM 3710 N N . VAL A 1 485 ? -5.371 -16.484 1.65 1 98.69 485 VAL A N 1
ATOM 3711 C CA . VAL A 1 485 ? -4.137 -15.719 1.514 1 98.69 485 VAL A CA 1
ATOM 3712 C C . VAL A 1 485 ? -4.414 -14.242 1.786 1 98.69 485 VAL A C 1
ATOM 3714 O O . VAL A 1 485 ? -5.531 -13.758 1.568 1 98.69 485 VAL A O 1
ATOM 3717 N N . GLY A 1 486 ? -3.449 -13.547 2.334 1 97.88 486 GLY A N 1
ATOM 3718 C CA . GLY A 1 486 ? -3.625 -12.133 2.611 1 97.88 486 GLY A CA 1
ATOM 3719 C C . GLY A 1 486 ? -2.314 -11.391 2.811 1 97.88 486 GLY A C 1
ATOM 3720 O O . GLY A 1 486 ? -1.24 -11.992 2.717 1 97.88 486 GLY A O 1
ATOM 3721 N N . ILE A 1 487 ? -2.428 -10.078 3.004 1 97.75 487 ILE A N 1
ATOM 3722 C CA . ILE A 1 487 ? -1.301 -9.203 3.301 1 97.75 487 ILE A CA 1
ATOM 3723 C C . ILE A 1 487 ? -1.498 -8.547 4.668 1 97.75 487 ILE A C 1
ATOM 3725 O O . ILE A 1 487 ? -2.572 -8.016 4.961 1 97.75 487 ILE A O 1
ATOM 3729 N N . CYS A 1 488 ? -0.503 -8.719 5.527 1 96.69 488 CYS A N 1
ATOM 3730 C CA . CYS A 1 488 ? -0.507 -8.164 6.875 1 96.69 488 CYS A CA 1
ATOM 3731 C C . CYS A 1 488 ? 0.794 -7.43 7.168 1 96.69 488 CYS A C 1
ATOM 3733 O O . CYS A 1 488 ? 1.874 -8.023 7.109 1 96.69 488 CYS A O 1
ATOM 3735 N N . ASN A 1 489 ? 0.647 -6.168 7.508 1 95.94 489 ASN A N 1
ATOM 3736 C CA . ASN A 1 489 ? 1.832 -5.355 7.773 1 95.94 489 ASN A CA 1
ATOM 3737 C C . ASN A 1 489 ? 2.846 -5.457 6.637 1 95.94 489 ASN A C 1
ATOM 3739 O O . ASN A 1 489 ? 4.031 -5.691 6.875 1 95.94 489 ASN A O 1
ATOM 3743 N N . THR A 1 490 ? 2.375 -5.445 5.391 1 93.94 490 THR A N 1
ATOM 3744 C CA . THR A 1 490 ? 3.127 -5.402 4.141 1 93.94 490 THR A CA 1
ATOM 3745 C C . THR A 1 490 ? 3.734 -6.77 3.83 1 93.94 490 THR A C 1
ATOM 3747 O O . THR A 1 490 ? 4.473 -6.914 2.854 1 93.94 490 THR A O 1
ATOM 3750 N N . HIS A 1 491 ? 3.428 -7.746 4.656 1 95.88 491 HIS A N 1
ATOM 3751 C CA . HIS A 1 491 ? 3.932 -9.094 4.426 1 95.88 491 HIS A CA 1
ATOM 3752 C C . HIS A 1 491 ? 2.793 -10.062 4.109 1 95.88 491 HIS A C 1
ATOM 3754 O O . HIS A 1 491 ? 1.675 -9.891 4.598 1 95.88 491 HIS A O 1
ATOM 3760 N N . TYR A 1 492 ? 3.104 -11 3.342 1 97.56 492 TYR A N 1
ATOM 3761 C CA . TYR A 1 492 ? 2.076 -11.93 2.883 1 97.56 492 TYR A CA 1
ATOM 3762 C C . TYR A 1 492 ? 1.965 -13.125 3.82 1 97.56 492 TYR A C 1
ATOM 3764 O O . TYR A 1 492 ? 2.977 -13.641 4.297 1 97.56 492 TYR A O 1
ATOM 3772 N N . VAL A 1 493 ? 0.689 -13.547 4.078 1 98.44 493 VAL A N 1
ATOM 3773 C CA . VAL A 1 493 ? 0.458 -14.516 5.145 1 98.44 493 VAL A CA 1
ATOM 3774 C C . VAL A 1 493 ? -0.646 -15.484 4.73 1 98.44 493 VAL A C 1
ATOM 3776 O O . VAL A 1 493 ? -1.369 -15.234 3.764 1 98.44 493 VAL A O 1
ATOM 3779 N N . TYR A 1 494 ? -0.684 -16.594 5.402 1 98.62 494 TYR A N 1
ATOM 3780 C CA . TYR A 1 494 ? -1.83 -17.5 5.406 1 98.62 494 TYR A CA 1
ATOM 3781 C C . TYR A 1 494 ? -2.676 -17.297 6.66 1 98.62 494 TYR A C 1
ATOM 3783 O O . TYR A 1 494 ? -2.139 -17.141 7.758 1 98.62 494 TYR A O 1
ATOM 3791 N N . LEU A 1 495 ? -3.953 -17.266 6.504 1 98.62 495 LEU A N 1
ATOM 3792 C CA . LEU A 1 495 ? -4.887 -17.094 7.609 1 98.62 495 LEU A CA 1
ATOM 3793 C C . LEU A 1 495 ? -5.977 -18.172 7.57 1 98.62 495 LEU A C 1
ATOM 3795 O O . LEU A 1 495 ? -6.434 -18.547 6.492 1 98.62 495 LEU A O 1
ATOM 3799 N N . PRO A 1 496 ? -6.426 -18.656 8.781 1 98.31 496 PRO A N 1
ATOM 3800 C CA . PRO A 1 496 ? -7.59 -19.547 8.789 1 98.31 496 PRO A CA 1
ATOM 3801 C C . PRO A 1 496 ? -8.875 -18.828 8.383 1 98.31 496 PRO A C 1
ATOM 3803 O O . PRO A 1 496 ? -9.164 -17.734 8.883 1 98.31 496 PRO A O 1
ATOM 3806 N N . ILE A 1 497 ? -9.641 -19.438 7.531 1 98.31 497 ILE A N 1
ATOM 3807 C CA . ILE A 1 497 ? -10.836 -18.812 6.965 1 98.31 497 ILE A CA 1
ATOM 3808 C C . ILE A 1 497 ? -11.789 -18.406 8.086 1 98.31 497 ILE A C 1
ATOM 3810 O O . ILE A 1 497 ? -12.32 -17.297 8.086 1 98.31 497 ILE A O 1
ATOM 3814 N N . PRO A 1 498 ? -12.008 -19.219 9.133 1 97.56 498 PRO A N 1
ATOM 3815 C CA . PRO A 1 498 ? -12.977 -18.844 10.172 1 97.56 498 PRO A CA 1
ATOM 3816 C C . PRO A 1 498 ? -12.617 -17.531 10.859 1 97.56 498 PRO A C 1
ATOM 3818 O O . PRO A 1 498 ? -13.516 -16.75 11.227 1 97.56 498 PRO A O 1
ATOM 3821 N N . GLU A 1 499 ? -11.391 -17.234 11 1 97.38 499 GLU A N 1
ATOM 3822 C CA . GLU A 1 499 ? -10.977 -16.031 11.719 1 97.38 499 GLU A CA 1
ATOM 3823 C C . GLU A 1 499 ? -11.195 -14.781 10.867 1 97.38 499 GLU A C 1
ATOM 3825 O O . GLU A 1 499 ? -11.523 -13.719 11.398 1 97.38 499 GLU A O 1
ATOM 3830 N N . VAL A 1 500 ? -11.062 -14.906 9.586 1 97.19 500 VAL A N 1
ATOM 3831 C CA . VAL A 1 500 ? -11.117 -13.711 8.75 1 97.19 500 VAL A CA 1
ATOM 3832 C C . VAL A 1 500 ? -12.57 -13.359 8.43 1 97.19 500 VAL A C 1
ATOM 3834 O O . VAL A 1 500 ? -12.867 -12.242 8.023 1 97.19 500 VAL A O 1
ATOM 3837 N N . ILE A 1 501 ? -13.492 -14.32 8.617 1 95.88 501 ILE A N 1
ATOM 3838 C CA . ILE A 1 501 ? -14.875 -14.062 8.242 1 95.88 501 ILE A CA 1
ATOM 3839 C C . ILE A 1 501 ? -15.75 -14.008 9.492 1 95.88 501 ILE A C 1
ATOM 3841 O O . ILE A 1 501 ? -16.969 -14.133 9.414 1 95.88 501 ILE A O 1
ATOM 3845 N N . SER A 1 502 ? -15.156 -13.906 10.648 1 94.75 502 SER A N 1
ATOM 3846 C CA . SER A 1 502 ? -15.898 -13.898 11.906 1 94.75 502 SER A CA 1
ATOM 3847 C C . SER A 1 502 ? -16.906 -12.758 11.938 1 94.75 502 SER A C 1
ATOM 3849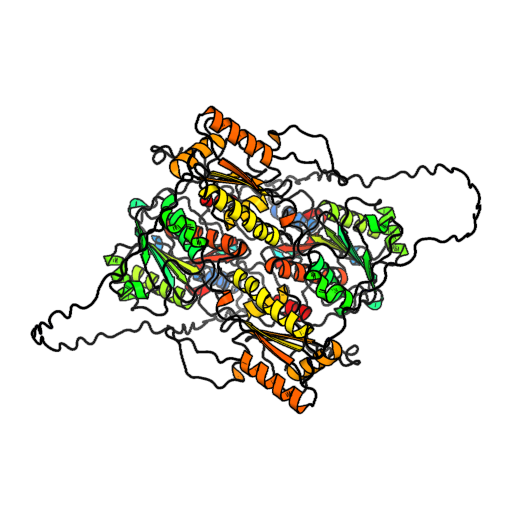 O O . SER A 1 502 ? -18.016 -12.914 12.469 1 94.75 502 SER A O 1
ATOM 3851 N N . TYR A 1 503 ? -16.578 -11.617 11.43 1 92.19 503 TYR A N 1
ATOM 3852 C CA . TYR A 1 503 ? -17.453 -10.469 11.211 1 92.19 503 TYR A CA 1
ATOM 3853 C C . TYR A 1 503 ? -16.859 -9.516 10.18 1 92.19 503 TYR A C 1
ATOM 3855 O O . TYR A 1 503 ? -15.648 -9.547 9.93 1 92.19 503 TYR A O 1
ATOM 3863 N N . PRO A 1 504 ? -17.719 -8.773 9.586 1 92.06 504 PRO A N 1
ATOM 3864 C CA . PRO A 1 504 ? -17.188 -7.852 8.578 1 92.06 504 PRO A CA 1
ATOM 3865 C C . PRO A 1 504 ? -16.359 -6.727 9.188 1 92.06 504 PRO A C 1
ATOM 3867 O O . PRO A 1 504 ? -16.734 -6.176 10.234 1 92.06 504 PRO A O 1
ATOM 3870 N N . ARG A 1 505 ? -15.281 -6.414 8.57 1 94.12 505 ARG A N 1
ATOM 3871 C CA . ARG A 1 505 ? -14.445 -5.285 8.977 1 94.12 505 ARG A CA 1
ATOM 3872 C C . ARG A 1 505 ? -15.125 -3.959 8.656 1 94.12 505 ARG A C 1
ATOM 3874 O O . ARG A 1 505 ? -15.734 -3.809 7.59 1 94.12 505 ARG A O 1
ATOM 3881 N N . THR A 1 506 ? -15.078 -3.027 9.531 1 94.5 506 THR A N 1
ATOM 3882 C CA . THR A 1 506 ? -15.641 -1.697 9.336 1 94.5 506 THR A CA 1
ATOM 3883 C C . THR A 1 506 ? -14.664 -0.621 9.789 1 94.5 506 THR A C 1
ATOM 3885 O O . THR A 1 506 ? -13.672 -0.918 10.461 1 94.5 506 THR A O 1
ATOM 3888 N N . VAL A 1 507 ? -14.914 0.594 9.344 1 95.31 507 VAL A N 1
ATOM 3889 C CA . VAL A 1 507 ? -14.07 1.709 9.773 1 95.31 507 VAL A CA 1
ATOM 3890 C C . VAL A 1 507 ? -14.266 1.961 11.266 1 95.31 507 VAL A C 1
ATOM 3892 O O . VAL A 1 507 ? -15.398 2.023 11.75 1 95.31 507 VAL A O 1
ATOM 3895 N N . ASP A 1 508 ? -13.172 2.02 11.984 1 90.38 508 ASP A N 1
ATOM 3896 C CA . ASP A 1 508 ? -13.227 2.457 13.375 1 90.38 508 ASP A CA 1
ATOM 3897 C C . ASP A 1 508 ? -13.305 3.979 13.469 1 90.38 508 ASP A C 1
ATOM 3899 O O . ASP A 1 508 ? -12.367 4.68 13.086 1 90.38 508 ASP A O 1
ATOM 3903 N N . PRO A 1 509 ? -14.383 4.477 13.961 1 88.25 509 PRO A N 1
ATOM 3904 C CA . PRO A 1 509 ? -14.539 5.93 14.047 1 88.25 509 PRO A CA 1
ATOM 3905 C C . PRO A 1 509 ? -13.469 6.586 14.914 1 88.25 509 PRO A C 1
ATOM 3907 O O . PRO A 1 509 ? -13.273 7.805 14.836 1 88.25 509 PRO A O 1
ATOM 3910 N N . ASN A 1 510 ? -12.797 5.816 15.695 1 83.94 510 ASN A N 1
ATOM 3911 C CA . ASN A 1 510 ? -11.734 6.359 16.531 1 83.94 510 ASN A CA 1
ATOM 3912 C C . ASN A 1 510 ? -10.352 6.062 15.953 1 83.94 510 ASN A C 1
ATOM 3914 O O . ASN A 1 510 ? -9.336 6.332 16.594 1 83.94 510 ASN A O 1
ATOM 3918 N N . SER A 1 511 ? -10.398 5.57 14.82 1 87.06 511 SER A N 1
ATOM 3919 C CA . SER A 1 511 ? -9.133 5.242 14.188 1 87.06 511 SER A CA 1
ATOM 3920 C C . SER A 1 511 ? -8.375 6.5 13.781 1 87.06 511 SER A C 1
ATOM 3922 O O . SER A 1 511 ? -8.977 7.551 13.547 1 87.06 511 SER A O 1
ATOM 3924 N N . ARG A 1 512 ? -7.078 6.336 13.672 1 86.12 512 ARG A N 1
ATOM 3925 C CA . ARG A 1 512 ? -6.25 7.441 13.211 1 86.12 512 ARG A CA 1
ATOM 3926 C C . ARG A 1 512 ? -6.59 7.816 11.766 1 86.12 512 ARG A C 1
ATOM 3928 O O . ARG A 1 512 ? -6.531 8.992 11.398 1 86.12 512 ARG A O 1
ATOM 3935 N N . MET A 1 513 ? -6.898 6.855 11.023 1 89.56 513 MET A N 1
ATOM 3936 C CA . MET A 1 513 ? -7.18 7.137 9.617 1 89.56 513 MET A CA 1
ATOM 3937 C C . MET A 1 513 ? -8.422 8.008 9.477 1 89.56 513 MET A C 1
ATOM 3939 O O . MET A 1 513 ? -8.438 8.945 8.672 1 89.56 513 MET A O 1
ATOM 3943 N N . TRP A 1 514 ? -9.445 7.734 10.219 1 91.19 514 TRP A N 1
ATOM 3944 C CA . TRP A 1 514 ? -10.633 8.578 10.172 1 91.19 514 TRP A CA 1
ATOM 3945 C C . TRP A 1 514 ? -10.328 9.984 10.664 1 91.19 514 TRP A C 1
ATOM 3947 O O . TRP A 1 514 ? -10.773 10.969 10.07 1 91.19 514 TRP A O 1
ATOM 3957 N N . HIS A 1 515 ? -9.516 10.094 11.672 1 88.12 515 HIS A N 1
ATOM 3958 C CA . HIS A 1 515 ? -9.141 11.398 12.195 1 88.12 515 HIS A CA 1
ATOM 3959 C C . HIS A 1 515 ? -8.359 12.203 11.156 1 88.12 515 HIS A C 1
ATOM 3961 O O . HIS A 1 515 ? -8.508 13.43 11.078 1 88.12 515 HIS A O 1
ATOM 3967 N N . ARG A 1 516 ? -7.57 11.5 10.453 1 90.44 516 ARG A N 1
ATOM 3968 C CA . ARG A 1 516 ? -6.852 12.156 9.367 1 90.44 516 ARG A CA 1
ATOM 3969 C C . ARG A 1 516 ? -7.816 12.688 8.312 1 90.44 516 ARG A C 1
ATOM 3971 O O . ARG A 1 516 ? -7.594 13.758 7.738 1 90.44 516 ARG A O 1
ATOM 3978 N N . CYS A 1 517 ? -8.812 11.859 8.039 1 92.25 517 CYS A N 1
ATOM 3979 C CA . CYS A 1 517 ? -9.844 12.289 7.102 1 92.25 517 CYS A CA 1
ATOM 3980 C C . CYS A 1 517 ? -10.555 13.539 7.602 1 92.25 517 CYS A C 1
ATOM 3982 O O . CYS A 1 517 ? -10.789 14.477 6.836 1 92.25 517 CYS A O 1
ATOM 3984 N N . LEU A 1 518 ? -10.805 13.586 8.875 1 89.06 518 LEU A N 1
ATOM 3985 C CA . LEU A 1 518 ? -11.461 14.742 9.477 1 89.06 518 LEU A CA 1
ATOM 3986 C C . LEU A 1 518 ? -10.562 15.977 9.398 1 89.06 518 LEU A C 1
ATOM 3988 O O . LEU A 1 518 ? -11.047 17.094 9.172 1 89.06 518 LEU A O 1
ATOM 3992 N N . THR A 1 519 ? -9.312 15.734 9.578 1 85.81 519 THR A N 1
ATOM 3993 C CA . THR A 1 519 ? -8.359 16.828 9.453 1 85.81 519 THR A CA 1
ATOM 3994 C C . THR A 1 519 ? -8.352 17.391 8.031 1 85.81 519 THR A C 1
ATOM 3996 O O . THR A 1 519 ? -8.281 18.594 7.832 1 85.81 519 THR A O 1
ATOM 3999 N N . SER A 1 520 ? -8.438 16.516 7.105 1 88.31 520 SER A N 1
ATOM 4000 C CA . SER A 1 520 ? -8.406 16.906 5.699 1 88.31 520 SER A CA 1
ATOM 4001 C C . SER A 1 520 ? -9.68 17.625 5.293 1 88.31 520 SER A C 1
ATOM 4003 O O . SER A 1 520 ? -9.641 18.609 4.543 1 88.31 520 SER A O 1
ATOM 4005 N N . THR A 1 521 ? -10.836 17.156 5.766 1 90.56 521 THR A N 1
ATOM 4006 C CA . THR A 1 521 ? -12.117 17.734 5.371 1 90.56 521 THR A CA 1
ATOM 4007 C C . THR A 1 521 ? -12.422 18.984 6.199 1 90.56 521 THR A C 1
ATOM 4009 O O . THR A 1 521 ? -13.117 19.891 5.73 1 90.56 521 THR A O 1
ATOM 4012 N N . GLY A 1 522 ? -11.938 18.953 7.438 1 85.75 522 GLY A N 1
ATOM 4013 C CA . GLY A 1 522 ? -12.266 20.031 8.352 1 85.75 522 GLY A CA 1
ATOM 4014 C C . GLY A 1 522 ? -13.703 19.969 8.844 1 85.75 522 GLY A C 1
ATOM 4015 O O . GLY A 1 522 ? -14.203 20.938 9.422 1 85.75 522 GLY A O 1
ATOM 4016 N N . GLN A 1 523 ? -14.359 18.844 8.617 1 89.75 523 GLN A N 1
ATOM 4017 C CA . GLN A 1 523 ? -15.766 18.75 8.977 1 89.75 523 GLN A CA 1
ATOM 4018 C C . GLN A 1 523 ? -15.945 18.547 10.477 1 89.75 523 GLN A C 1
ATOM 4020 O O . GLN A 1 523 ? -15.078 17.953 11.133 1 89.75 523 GLN A O 1
ATOM 4025 N N . PRO A 1 524 ? -17.094 18.969 11.016 1 88.25 524 PRO A N 1
ATOM 4026 C CA . PRO A 1 524 ? -17.453 18.688 12.406 1 88.25 524 PRO A CA 1
ATOM 4027 C C . PRO A 1 524 ? -18.203 17.375 12.562 1 88.25 524 PRO A C 1
ATOM 4029 O O . PRO A 1 524 ? -18.375 16.625 11.586 1 88.25 524 PRO A O 1
ATOM 4032 N N . ASP A 1 525 ? -18.516 17.109 13.844 1 86.75 525 ASP A N 1
ATOM 4033 C CA . ASP A 1 525 ? -19.453 16.016 14.102 1 86.75 525 ASP A CA 1
ATOM 4034 C C . ASP A 1 525 ? -20.891 16.453 13.805 1 86.75 525 ASP A C 1
ATOM 4036 O O . ASP A 1 525 ? -21.266 17.578 14.086 1 86.75 525 ASP A O 1
ATOM 4040 N N . PHE A 1 526 ? -21.562 15.617 13.25 1 91.69 526 PHE A N 1
ATOM 4041 C CA . PHE A 1 526 ? -22.906 16 12.797 1 91.69 526 PHE A CA 1
ATOM 4042 C C . PHE A 1 526 ? -23.969 15.414 13.711 1 91.69 526 PHE A C 1
ATOM 4044 O O . PHE A 1 526 ? -25 14.93 13.234 1 91.69 526 PHE A O 1
ATOM 4051 N N . ILE A 1 527 ? -23.672 15.422 15 1 85.5 527 ILE A N 1
ATOM 4052 C CA . ILE A 1 527 ? -24.656 15.008 15.992 1 85.5 527 ILE A CA 1
ATOM 4053 C C . ILE A 1 527 ? -24.859 16.125 17.016 1 85.5 527 ILE A C 1
ATOM 4055 O O . ILE A 1 527 ? -23.953 16.891 17.297 1 85.5 527 ILE A O 1
ATOM 4059 N N . MET B 1 1 ? -38.094 40.719 -32.188 1 20.31 1 MET B N 1
ATOM 4060 C CA . MET B 1 1 ? -37.312 41.219 -31.031 1 20.31 1 MET B CA 1
ATOM 4061 C C . MET B 1 1 ? -35.844 40.875 -31.156 1 20.31 1 MET B C 1
ATOM 4063 O O . MET B 1 1 ? -35.5 39.719 -31.422 1 20.31 1 MET B O 1
ATOM 4067 N N . GLY B 1 2 ? -34.875 41.844 -31.156 1 21.16 2 GLY B N 1
ATOM 4068 C CA . GLY B 1 2 ? -33.812 42.281 -32.062 1 21.16 2 GLY B CA 1
ATOM 4069 C C . GLY B 1 2 ? -32.5 41.562 -31.812 1 21.16 2 GLY B C 1
ATOM 4070 O O . GLY B 1 2 ? -32.219 41.094 -30.719 1 21.16 2 GLY B O 1
ATOM 4071 N N . SER B 1 3 ? -31.828 41.125 -32.875 1 21.91 3 SER B N 1
ATOM 4072 C CA . SER B 1 3 ? -30.719 40.406 -33.469 1 21.91 3 SER B CA 1
ATOM 4073 C C . SER B 1 3 ? -29.375 41.031 -33.125 1 21.91 3 SER B C 1
ATOM 4075 O O . SER B 1 3 ? -28.984 42.031 -33.719 1 21.91 3 SER B O 1
ATOM 4077 N N . LEU B 1 4 ? -29.203 41.25 -31.672 1 20.75 4 LEU B N 1
ATOM 4078 C CA . LEU B 1 4 ? -28.141 42.062 -31.141 1 20.75 4 LEU B CA 1
ATOM 4079 C C . LEU B 1 4 ? -26.766 41.562 -31.578 1 20.75 4 LEU B C 1
ATOM 4081 O O . LEU B 1 4 ? -26.453 40.375 -31.391 1 20.75 4 LEU B O 1
ATOM 4085 N N . SER B 1 5 ? -26.047 42.312 -32.438 1 21.17 5 SER B N 1
ATOM 4086 C CA . SER B 1 5 ? -24.953 42.469 -33.406 1 21.17 5 SER B CA 1
ATOM 4087 C C . SER B 1 5 ? -23.594 42.438 -32.719 1 21.17 5 SER B C 1
ATOM 4089 O O . SER B 1 5 ? -23.312 43.281 -31.875 1 21.17 5 SER B O 1
ATOM 4091 N N . LEU B 1 6 ? -23.094 41.188 -32.344 1 20.58 6 LEU B N 1
ATOM 4092 C CA . LEU B 1 6 ? -21.953 40.781 -31.516 1 20.58 6 LEU B CA 1
ATOM 4093 C C . LEU B 1 6 ? -20.656 41.375 -32.031 1 20.58 6 LEU B C 1
ATOM 4095 O O . LEU B 1 6 ? -20.328 41.281 -33.219 1 20.58 6 LEU B O 1
ATOM 4099 N N . ALA B 1 7 ? -19.969 42.312 -31.219 1 17.44 7 ALA B N 1
ATOM 4100 C CA . ALA B 1 7 ? -19 43.406 -31.188 1 17.44 7 ALA B CA 1
ATOM 4101 C C . ALA B 1 7 ? -17.594 42.875 -31.484 1 17.44 7 ALA B C 1
ATOM 4103 O O . ALA B 1 7 ? -17.047 42.094 -30.719 1 17.44 7 ALA B O 1
ATOM 4104 N N . LYS B 1 8 ? -17.156 42.812 -32.719 1 19.86 8 LYS B N 1
ATOM 4105 C CA . LYS B 1 8 ? -15.961 42.312 -33.375 1 19.86 8 LYS B CA 1
ATOM 4106 C C . LYS B 1 8 ? -14.727 43.125 -32.969 1 19.86 8 LYS B C 1
ATOM 4108 O O . LYS B 1 8 ? -14.453 44.188 -33.531 1 19.86 8 LYS B O 1
ATOM 4113 N N . LEU B 1 9 ? -14.508 43.406 -31.547 1 18.12 9 LEU B N 1
ATOM 4114 C CA . LEU B 1 9 ? -13.602 44.531 -31.25 1 18.12 9 LEU B CA 1
ATOM 4115 C C . LEU B 1 9 ? -12.203 44.219 -31.781 1 18.12 9 LEU B C 1
ATOM 4117 O O . LEU B 1 9 ? -11.578 43.25 -31.391 1 18.12 9 LEU B O 1
ATOM 4121 N N . VAL B 1 10 ? -11.867 44.719 -32.938 1 20.44 10 VAL B N 1
ATOM 4122 C CA . VAL B 1 10 ? -10.719 44.656 -33.812 1 20.44 10 VAL B CA 1
ATOM 4123 C C . VAL B 1 10 ? -9.516 45.344 -33.156 1 20.44 10 VAL B C 1
ATOM 4125 O O . VAL B 1 10 ? -9.523 46.531 -32.906 1 20.44 10 VAL B O 1
ATOM 4128 N N . LEU B 1 11 ? -8.859 44.5 -32.188 1 19.02 11 LEU B N 1
ATOM 4129 C CA . LEU B 1 11 ? -7.719 44.938 -31.406 1 19.02 11 LEU B CA 1
ATOM 4130 C C . LEU B 1 11 ? -6.625 45.531 -32.281 1 19.02 11 LEU B C 1
ATOM 4132 O O . LEU B 1 11 ? -6.191 44.875 -33.25 1 19.02 11 LEU B O 1
ATOM 4136 N N . VAL B 1 12 ? -6.402 46.781 -32.188 1 18.53 12 VAL B N 1
ATOM 4137 C CA . VAL B 1 12 ? -5.707 47.781 -33.031 1 18.53 12 VAL B CA 1
ATOM 4138 C C . VAL B 1 12 ? -4.199 47.562 -32.938 1 18.53 12 VAL B C 1
ATOM 4140 O O . VAL B 1 12 ? -3.686 47.219 -31.859 1 18.53 12 VAL B O 1
ATOM 4143 N N . PRO B 1 13 ? -3.482 47.719 -34 1 19.25 13 PRO B N 1
ATOM 4144 C CA . PRO B 1 13 ? -2.131 47.438 -34.5 1 19.25 13 PRO B CA 1
ATOM 4145 C C . PRO B 1 13 ? -1.078 48.375 -33.906 1 19.25 13 PRO B C 1
ATOM 4147 O O . PRO B 1 13 ? 0.086 48.344 -34.312 1 19.25 13 PRO B O 1
ATOM 4150 N N . SER B 1 14 ? -1.237 48.812 -32.594 1 16.98 14 SER B N 1
ATOM 4151 C CA . SER B 1 14 ? -0.518 50.062 -32.438 1 16.98 14 SER B CA 1
ATOM 4152 C C . SER B 1 14 ? 0.965 49.906 -32.75 1 16.98 14 SER B C 1
ATOM 4154 O O . SER B 1 14 ? 1.503 48.781 -32.656 1 16.98 14 SER B O 1
ATOM 4156 N N . ASP B 1 15 ? 1.687 51.031 -32.781 1 16.3 15 ASP B N 1
ATOM 4157 C CA . ASP B 1 15 ? 2.754 51.75 -33.5 1 16.3 15 ASP B CA 1
ATOM 4158 C C . ASP B 1 15 ? 4.117 51.438 -32.875 1 16.3 15 ASP B C 1
ATOM 4160 O O . ASP B 1 15 ? 4.195 51 -31.719 1 16.3 15 ASP B O 1
ATOM 4164 N N . ARG B 1 16 ? 5.207 52.031 -33.469 1 16.56 16 ARG B N 1
ATOM 4165 C CA . ARG B 1 16 ? 6.574 51.844 -33.969 1 16.56 16 ARG B CA 1
ATOM 4166 C C . ARG B 1 16 ? 7.578 52.062 -32.812 1 16.56 16 ARG B C 1
ATOM 4168 O O . ARG B 1 16 ? 8.383 51.156 -32.531 1 16.56 16 ARG B O 1
ATOM 4175 N N . ARG B 1 17 ? 8.453 53.25 -32.844 1 16.92 17 ARG B N 1
ATOM 4176 C CA . ARG B 1 17 ? 9.875 53.344 -33.156 1 16.92 17 ARG B CA 1
ATOM 4177 C C . ARG B 1 17 ? 10.688 53.656 -31.891 1 16.92 17 ARG B C 1
ATOM 4179 O O . ARG B 1 17 ? 11.883 53.344 -31.844 1 16.92 17 ARG B O 1
ATOM 4186 N N . THR B 1 18 ? 10.25 54.312 -30.766 1 16.23 18 THR B N 1
ATOM 4187 C CA . THR B 1 18 ? 11.156 55.406 -30.438 1 16.23 18 THR B CA 1
ATOM 4188 C C . THR B 1 18 ? 12.391 54.875 -29.703 1 16.23 18 THR B C 1
ATOM 4190 O O . THR B 1 18 ? 12.273 53.969 -28.875 1 16.23 18 THR B O 1
ATOM 4193 N N . CYS B 1 19 ? 13.719 55.344 -30.047 1 17.42 19 CYS B N 1
ATOM 4194 C CA . CYS B 1 19 ? 15.156 55.094 -29.984 1 17.42 19 CYS B CA 1
ATOM 4195 C C . CYS B 1 19 ? 15.711 55.5 -28.625 1 17.42 19 CYS B C 1
ATOM 4197 O O . CYS B 1 19 ? 16.906 55.406 -28.375 1 17.42 19 CYS B O 1
ATOM 4199 N N . SER B 1 20 ? 14.945 55.906 -27.578 1 16.78 20 SER B N 1
ATOM 4200 C CA . SER B 1 20 ? 15.672 56.938 -26.875 1 16.78 20 SER B CA 1
ATOM 4201 C C . SER B 1 20 ? 16.969 56.438 -26.297 1 16.78 20 SER B C 1
ATOM 4203 O O . SER B 1 20 ? 17.125 55.219 -26.062 1 16.78 20 SER B O 1
ATOM 4205 N N . LEU B 1 21 ? 17.766 57.406 -25.578 1 17.77 21 LEU B N 1
ATOM 4206 C CA . LEU B 1 21 ? 19.078 57.969 -25.312 1 17.77 21 LEU B CA 1
ATOM 4207 C C . LEU B 1 21 ? 19.797 57.188 -24.219 1 17.77 21 LEU B C 1
ATOM 4209 O O . LEU B 1 21 ? 19.156 56.75 -23.25 1 17.77 21 LEU B O 1
ATOM 4213 N N . HIS B 1 22 ? 21.188 56.938 -24.375 1 17.77 22 HIS B N 1
ATOM 4214 C CA . HIS B 1 22 ? 22.406 56.188 -24.031 1 17.77 22 HIS B CA 1
ATOM 4215 C C . HIS B 1 22 ? 22.984 56.688 -22.703 1 17.77 22 HIS B C 1
ATOM 4217 O O . HIS B 1 22 ? 24.094 56.281 -22.328 1 17.77 22 HIS B O 1
ATOM 4223 N N . ALA B 1 23 ? 22.297 57.344 -21.688 1 17.78 23 ALA B N 1
ATOM 4224 C CA . ALA B 1 23 ? 23.25 58.094 -20.875 1 17.78 23 ALA B CA 1
ATOM 4225 C C . ALA B 1 23 ? 24.203 57.156 -20.141 1 17.78 23 ALA B C 1
ATOM 4227 O O . ALA B 1 23 ? 23.797 56.125 -19.625 1 17.78 23 ALA B O 1
ATOM 4228 N N . LEU B 1 24 ? 25.578 57.375 -20.203 1 19.16 24 LEU B N 1
ATOM 4229 C CA . LEU B 1 24 ? 26.922 56.844 -19.969 1 19.16 24 LEU B CA 1
ATOM 4230 C C . LEU B 1 24 ? 27.25 56.844 -18.469 1 19.16 24 LEU B C 1
ATOM 4232 O O . LEU B 1 24 ? 28.312 57.312 -18.062 1 19.16 24 LEU B O 1
ATOM 4236 N N . ILE B 1 25 ? 26.359 56.781 -17.453 1 18.59 25 ILE B N 1
ATOM 4237 C CA . ILE B 1 25 ? 26.953 57.344 -16.234 1 18.59 25 ILE B CA 1
ATOM 4238 C C . ILE B 1 25 ? 28.078 56.438 -15.75 1 18.59 25 ILE B C 1
ATOM 4240 O O . ILE B 1 25 ? 27.875 55.219 -15.609 1 18.59 25 ILE B O 1
ATOM 4244 N N . ARG B 1 26 ? 29.422 56.906 -15.516 1 19.5 26 ARG B N 1
ATOM 4245 C CA . ARG B 1 26 ? 30.812 56.562 -15.305 1 19.5 26 ARG B CA 1
ATOM 4246 C C . ARG B 1 26 ? 31.062 56.094 -13.875 1 19.5 26 ARG B C 1
ATOM 4248 O O . ARG B 1 26 ? 32.188 55.844 -13.477 1 19.5 26 ARG B O 1
ATOM 4255 N N . SER B 1 27 ? 30.094 55.688 -13.062 1 19.19 27 SER B N 1
ATOM 4256 C CA . SER B 1 27 ? 30.531 55.906 -11.688 1 19.19 27 SER B CA 1
ATOM 4257 C C . SER B 1 27 ? 31.766 55.062 -11.352 1 19.19 27 SER B C 1
ATOM 4259 O O . SER B 1 27 ? 32.031 54.062 -12.016 1 19.19 27 SER B O 1
ATOM 4261 N N . ALA B 1 28 ? 32.531 55.375 -10.156 1 21.7 28 ALA B N 1
ATOM 4262 C CA . ALA B 1 28 ? 33.844 55.312 -9.477 1 21.7 28 ALA B CA 1
ATOM 4263 C C . ALA B 1 28 ? 34.156 53.875 -9.016 1 21.7 28 ALA B C 1
ATOM 4265 O O . ALA B 1 28 ? 33.25 53.094 -8.781 1 21.7 28 ALA B O 1
ATOM 4266 N N . SER B 1 29 ? 35.438 53.469 -8.969 1 20.3 29 SER B N 1
ATOM 4267 C CA . SER B 1 29 ? 36.344 52.312 -9.078 1 20.3 29 SER B CA 1
ATOM 4268 C C . SER B 1 29 ? 36.5 51.594 -7.738 1 20.3 29 SER B C 1
ATOM 4270 O O . SER B 1 29 ? 37.312 50.688 -7.609 1 20.3 29 SER B O 1
ATOM 4272 N N . PRO B 1 30 ? 35.5 51.5 -6.738 1 23.39 30 PRO B N 1
ATOM 4273 C CA . PRO B 1 30 ? 36.125 51.25 -5.43 1 23.39 30 PRO B CA 1
ATOM 4274 C C . PRO B 1 30 ? 36.906 49.938 -5.371 1 23.39 30 PRO B C 1
ATOM 4276 O O . PRO B 1 30 ? 36.656 49.031 -6.18 1 23.39 30 PRO B O 1
ATOM 4279 N N . GLY B 1 31 ? 37.938 49.75 -4.387 1 22.69 31 GLY B N 1
ATOM 4280 C CA . GLY B 1 31 ? 39.094 48.969 -4.055 1 22.69 31 GLY B CA 1
ATOM 4281 C C . GLY B 1 31 ? 38.781 47.5 -3.762 1 22.69 31 GLY B C 1
ATOM 4282 O O . GLY B 1 31 ? 37.625 47.156 -3.463 1 22.69 31 GLY B O 1
ATOM 4283 N N . SER B 1 32 ? 39.75 46.438 -4.035 1 22.11 32 SER B N 1
ATOM 4284 C CA . SER B 1 32 ? 39.969 45 -4.332 1 22.11 32 SER B CA 1
ATOM 4285 C C . SER B 1 32 ? 39.812 44.156 -3.08 1 22.11 32 SER B C 1
ATOM 4287 O O . SER B 1 32 ? 40.125 42.969 -3.094 1 22.11 32 SER B O 1
ATOM 4289 N N . MET B 1 33 ? 39.219 44.562 -1.907 1 22.77 33 MET B N 1
ATOM 4290 C CA . MET B 1 33 ? 39.594 43.719 -0.795 1 22.77 33 MET B CA 1
ATOM 4291 C C . MET B 1 33 ? 39.188 42.281 -1.046 1 22.77 33 MET B C 1
ATOM 4293 O O . MET B 1 33 ? 38.031 42 -1.385 1 22.77 33 MET B O 1
ATOM 4297 N N . ILE B 1 34 ? 40.094 41.344 -1.324 1 23 34 ILE B N 1
ATOM 4298 C CA . ILE B 1 34 ? 40.188 39.938 -1.646 1 23 34 ILE B CA 1
ATOM 4299 C C . ILE B 1 34 ? 39.5 39.094 -0.557 1 23 34 ILE B C 1
ATOM 4301 O O . ILE B 1 34 ? 40 38.969 0.551 1 23 34 ILE B O 1
ATOM 4305 N N . ASN B 1 35 ? 38.281 39.438 -0.073 1 21.67 35 ASN B N 1
ATOM 4306 C CA . ASN B 1 35 ? 37.812 38.625 1.036 1 21.67 35 ASN B CA 1
ATOM 4307 C C . ASN B 1 35 ? 37.75 37.125 0.661 1 21.67 35 ASN B C 1
ATOM 4309 O O . ASN B 1 35 ? 37.125 36.781 -0.332 1 21.67 35 ASN B O 1
ATOM 4313 N N . LYS B 1 36 ? 38.781 36.312 1.004 1 22.09 36 LYS B N 1
ATOM 4314 C CA . LYS B 1 36 ? 38.938 34.844 0.935 1 22.09 36 LYS B CA 1
ATOM 4315 C C . LYS B 1 36 ? 37.688 34.125 1.43 1 22.09 36 LYS B C 1
ATOM 4317 O O . LYS B 1 36 ? 37.5 34 2.637 1 22.09 36 LYS B O 1
ATOM 4322 N N . LYS B 1 37 ? 36.625 34.312 0.846 1 24.95 37 LYS B N 1
ATOM 4323 C CA . LYS B 1 37 ? 35.438 33.594 1.269 1 24.95 37 LYS B CA 1
ATOM 4324 C C . LYS B 1 37 ? 35.656 32.094 1.138 1 24.95 37 LYS B C 1
ATOM 4326 O O . LYS B 1 37 ? 35.875 31.578 0.037 1 24.95 37 LYS B O 1
ATOM 4331 N N . LYS B 1 38 ? 36.281 31.531 2.131 1 23.78 38 LYS B N 1
ATOM 4332 C CA . LYS B 1 38 ? 36.312 30.078 2.229 1 23.78 38 LYS B CA 1
ATOM 4333 C C . LYS B 1 38 ? 34.969 29.453 1.947 1 23.78 38 LYS B C 1
ATOM 4335 O O . LYS B 1 38 ? 34 29.688 2.684 1 23.78 38 LYS B O 1
ATOM 4340 N N . ARG B 1 39 ? 34.656 29.281 0.743 1 26.44 39 ARG B N 1
ATOM 4341 C CA . ARG B 1 39 ? 33.469 28.562 0.273 1 26.44 39 ARG B CA 1
ATOM 4342 C C . ARG B 1 39 ? 33.406 27.156 0.847 1 26.44 39 ARG B C 1
ATOM 4344 O O . ARG B 1 39 ? 34.281 26.312 0.545 1 26.44 39 ARG B O 1
ATOM 4351 N N . ILE B 1 40 ? 33.312 27.141 2.148 1 25.72 40 ILE B N 1
ATOM 4352 C CA . ILE B 1 40 ? 33.062 25.766 2.543 1 25.72 40 ILE B CA 1
ATOM 4353 C C . ILE B 1 40 ? 31.891 25.203 1.737 1 25.72 40 ILE B C 1
ATOM 4355 O O . ILE B 1 40 ? 30.766 25.672 1.867 1 25.72 40 ILE B O 1
ATOM 4359 N N . LYS B 1 41 ? 32.125 24.922 0.491 1 28.41 41 LYS B N 1
ATOM 4360 C CA . LYS B 1 41 ? 31.172 24.219 -0.368 1 28.41 41 LYS B CA 1
ATOM 4361 C C . LYS B 1 41 ? 30.484 23.078 0.381 1 28.41 41 LYS B C 1
ATOM 4363 O O . LYS B 1 41 ? 31.141 22.359 1.139 1 28.41 41 LYS B O 1
ATOM 4368 N N . VAL B 1 42 ? 29.359 23.281 0.749 1 30.33 42 VAL B N 1
ATOM 4369 C CA . VAL B 1 42 ? 28.578 22.141 1.193 1 30.33 42 VAL B CA 1
ATOM 4370 C C . VAL B 1 42 ? 28.891 20.922 0.315 1 30.33 42 VAL B C 1
ATOM 4372 O O . VAL B 1 42 ? 28.531 20.906 -0.863 1 30.33 42 VAL B O 1
ATOM 4375 N N . VAL B 1 43 ? 30.266 20.484 0.212 1 29.86 43 VAL B N 1
ATOM 4376 C CA . VAL B 1 43 ? 30.625 19.219 -0.399 1 29.86 43 VAL B CA 1
ATOM 4377 C C . VAL B 1 43 ? 29.531 18.172 -0.11 1 29.86 43 VAL B C 1
ATOM 4379 O O . VAL B 1 43 ? 28.969 18.156 0.985 1 29.86 43 VAL B O 1
ATOM 4382 N N . GLY B 1 44 ? 28.969 17.781 -1.099 1 31.75 44 GLY B N 1
ATOM 4383 C CA . GLY B 1 44 ? 28.141 16.578 -1.049 1 31.75 44 GLY B CA 1
ATOM 4384 C C . GLY B 1 44 ? 28.703 15.5 -0.15 1 31.75 44 GLY B C 1
ATOM 4385 O O . GLY B 1 44 ? 29.828 15.055 -0.345 1 31.75 44 GLY B O 1
ATOM 4386 N N . CYS B 1 45 ? 28.641 15.695 1.15 1 29.34 45 CYS B N 1
ATOM 4387 C CA . CYS B 1 45 ? 29.047 14.688 2.129 1 29.34 45 CYS B CA 1
ATOM 4388 C C . CYS B 1 45 ? 28.719 13.289 1.628 1 29.34 45 CYS B C 1
ATOM 4390 O O . CYS B 1 45 ? 27.547 12.93 1.474 1 29.34 45 CYS B O 1
ATOM 4392 N N . CYS B 1 46 ? 29.469 12.898 0.633 1 32.31 46 CYS B N 1
ATOM 4393 C CA . CYS B 1 46 ? 29.484 11.438 0.526 1 32.31 46 CYS B CA 1
ATOM 4394 C C . CYS B 1 46 ? 29.562 10.789 1.903 1 32.31 46 CYS B C 1
ATOM 4396 O O . CYS B 1 46 ? 30.547 10.969 2.621 1 32.31 46 CYS B O 1
ATOM 4398 N N . LEU B 1 47 ? 28.5 10.797 2.6 1 30.77 47 LEU B N 1
ATOM 4399 C CA . LEU B 1 47 ? 28.438 10.062 3.855 1 30.77 47 LEU B CA 1
ATOM 4400 C C . LEU B 1 47 ? 29.156 8.719 3.729 1 30.77 47 LEU B C 1
ATOM 4402 O O . LEU B 1 47 ? 28.75 7.859 2.945 1 30.77 47 LEU B O 1
ATOM 4406 N N . GLU B 1 48 ? 30.422 8.789 3.562 1 33.03 48 GLU B N 1
ATOM 4407 C CA . GLU B 1 48 ? 31.094 7.543 3.934 1 33.03 48 GLU B CA 1
ATOM 4408 C C . GLU B 1 48 ? 30.516 6.977 5.23 1 33.03 48 GLU B C 1
ATOM 4410 O O . GLU B 1 48 ? 30.844 7.449 6.32 1 33.03 48 GLU B O 1
ATOM 4415 N N . ASN B 1 49 ? 29.297 6.875 5.363 1 33.81 49 ASN B N 1
ATOM 4416 C CA . ASN B 1 49 ? 28.797 6.203 6.559 1 33.81 49 ASN B CA 1
ATOM 4417 C C . ASN B 1 49 ? 29.578 4.926 6.852 1 33.81 49 ASN B C 1
ATOM 4419 O O . ASN B 1 49 ? 29.562 3.986 6.051 1 33.81 49 ASN B O 1
ATOM 4423 N N . LYS B 1 50 ? 30.734 5 7.453 1 34.06 50 LYS B N 1
ATOM 4424 C CA . LYS B 1 50 ? 31.312 3.854 8.156 1 34.06 50 LYS B CA 1
ATOM 4425 C C . LYS B 1 50 ? 30.219 2.99 8.781 1 34.06 50 LYS B C 1
ATOM 4427 O O . LYS B 1 50 ? 29.531 3.42 9.711 1 34.06 50 LYS B O 1
ATOM 4432 N N . ASN B 1 51 ? 29.531 2.359 8.078 1 38.19 51 ASN B N 1
ATOM 4433 C CA . ASN B 1 51 ? 28.703 1.309 8.68 1 38.19 51 ASN B CA 1
ATOM 4434 C C . ASN B 1 51 ? 29.438 0.621 9.828 1 38.19 51 ASN B C 1
ATOM 4436 O O . ASN B 1 51 ? 30.219 -0.306 9.609 1 38.19 51 ASN B O 1
ATOM 4440 N N . LYS B 1 52 ? 29.969 1.403 10.766 1 36.88 52 LYS B N 1
ATOM 4441 C CA . LYS B 1 52 ? 30.469 0.704 11.945 1 36.88 52 LYS B CA 1
ATOM 4442 C C . LYS B 1 52 ? 29.484 -0.381 12.391 1 36.88 52 LYS B C 1
ATOM 4444 O O . LYS B 1 52 ? 28.531 -0.104 13.125 1 36.88 52 LYS B O 1
ATOM 4449 N N . LYS B 1 53 ? 29.188 -1.231 11.625 1 46.31 53 LYS B N 1
ATOM 4450 C CA . LYS B 1 53 ? 28.562 -2.432 12.188 1 46.31 53 LYS B CA 1
ATOM 4451 C C . LYS B 1 53 ? 29.312 -2.896 13.438 1 46.31 53 LYS B C 1
ATOM 4453 O O . LYS B 1 53 ? 30.469 -3.287 13.367 1 46.31 53 LYS B O 1
ATOM 4458 N N . THR B 1 54 ? 29.062 -2.258 14.555 1 53.25 54 THR B N 1
ATOM 4459 C CA . THR B 1 54 ? 29.594 -2.824 15.789 1 53.25 54 THR B CA 1
ATOM 4460 C C . THR B 1 54 ? 29.531 -4.348 15.758 1 53.25 54 THR B C 1
ATOM 4462 O O . THR B 1 54 ? 28.469 -4.93 15.547 1 53.25 54 THR B O 1
ATOM 4465 N N . SER B 1 55 ? 30.469 -4.91 15.352 1 70.06 55 SER B N 1
ATOM 4466 C CA . SER B 1 55 ? 30.625 -6.359 15.391 1 70.06 55 SER B CA 1
ATOM 4467 C C . SER B 1 55 ? 30.062 -6.938 16.688 1 70.06 55 SER B C 1
ATOM 4469 O O . SER B 1 55 ? 30.516 -6.562 17.781 1 70.06 55 SER B O 1
ATOM 4471 N N . ILE B 1 56 ? 28.875 -7.305 16.594 1 82.38 56 ILE B N 1
ATOM 4472 C CA . ILE B 1 56 ? 28.25 -7.941 17.734 1 82.38 56 ILE B CA 1
ATOM 4473 C C . ILE B 1 56 ? 28.906 -9.289 18.016 1 82.38 56 ILE B C 1
ATOM 4475 O O . ILE B 1 56 ? 29.078 -10.102 17.094 1 82.38 56 ILE B O 1
ATOM 4479 N N . ASP B 1 57 ? 29.531 -9.328 19.094 1 88.75 57 ASP B N 1
ATOM 4480 C CA . ASP B 1 57 ? 30.047 -10.625 19.516 1 88.75 57 ASP B CA 1
ATOM 4481 C C . ASP B 1 57 ? 28.922 -11.531 20.016 1 88.75 57 ASP B C 1
ATOM 4483 O O . ASP B 1 57 ? 28.5 -11.422 21.172 1 88.75 57 ASP B O 1
ATOM 4487 N N . PHE B 1 58 ? 28.562 -12.406 19.234 1 89.56 58 PHE B N 1
ATOM 4488 C CA . PHE B 1 58 ? 27.406 -13.234 19.531 1 89.56 58 PHE B CA 1
ATOM 4489 C C . PHE B 1 58 ? 27.75 -14.305 20.547 1 89.56 58 PHE B C 1
ATOM 4491 O O . PHE B 1 58 ? 26.859 -15.008 21.047 1 89.56 58 PHE B O 1
ATOM 4498 N N . SER B 1 59 ? 29 -14.43 20.875 1 89 59 SER B N 1
ATOM 4499 C CA . SER B 1 59 ? 29.422 -15.352 21.922 1 89 59 SER B CA 1
ATOM 4500 C C . SER B 1 59 ? 29.141 -14.758 23.312 1 89 59 SER B C 1
ATOM 4502 O O . SER B 1 59 ? 29.141 -15.484 24.312 1 89 59 SER B O 1
ATOM 4504 N N . ASP B 1 60 ? 28.906 -13.516 23.312 1 91.06 60 ASP B N 1
ATOM 4505 C CA . ASP B 1 60 ? 28.516 -12.828 24.547 1 91.06 60 ASP B CA 1
ATOM 4506 C C . ASP B 1 60 ? 27.094 -13.18 24.953 1 91.06 60 ASP B C 1
ATOM 4508 O O . ASP B 1 60 ? 26.156 -12.992 24.172 1 91.06 60 ASP B O 1
ATOM 4512 N N . PRO B 1 61 ? 26.938 -13.719 26.156 1 91.06 61 PRO B N 1
ATOM 4513 C CA . PRO B 1 61 ? 25.594 -14.102 26.578 1 91.06 61 PRO B CA 1
ATOM 4514 C C . PRO B 1 61 ? 24.641 -12.914 26.656 1 91.06 61 PRO B C 1
ATOM 4516 O O . PRO B 1 61 ? 23.422 -13.102 26.594 1 91.06 61 PRO B O 1
ATOM 4519 N N . ASP B 1 62 ? 25.234 -11.727 26.688 1 93.44 62 ASP B N 1
ATOM 4520 C CA . ASP B 1 62 ? 24.391 -10.547 26.812 1 93.44 62 ASP B CA 1
ATOM 4521 C C . ASP B 1 62 ? 24.281 -9.797 25.484 1 93.44 62 ASP B C 1
ATOM 4523 O O . ASP B 1 62 ? 23.922 -8.617 25.453 1 93.44 62 ASP B O 1
ATOM 4527 N N . TRP B 1 63 ? 24.547 -10.492 24.484 1 93.19 63 TRP B N 1
ATOM 4528 C CA . TRP B 1 63 ? 24.594 -9.805 23.203 1 93.19 63 TRP B CA 1
ATOM 4529 C C . TRP B 1 63 ? 23.234 -9.211 22.844 1 93.19 63 TRP B C 1
ATOM 4531 O O . TRP B 1 63 ? 23.156 -8.125 22.266 1 93.19 63 TRP B O 1
ATOM 4541 N N . LYS B 1 64 ? 22.172 -9.945 23.188 1 93.12 64 LYS B N 1
ATOM 4542 C CA . LYS B 1 64 ? 20.828 -9.492 22.859 1 93.12 64 LYS B CA 1
ATOM 4543 C C . LYS B 1 64 ? 20.5 -8.18 23.562 1 93.12 64 LYS B C 1
ATOM 4545 O O . LYS B 1 64 ? 19.984 -7.25 22.938 1 93.12 64 LYS B O 1
ATOM 4550 N N . THR B 1 65 ? 20.781 -8.141 24.781 1 93.44 65 THR B N 1
ATOM 4551 C CA . THR B 1 65 ? 20.531 -6.934 25.578 1 93.44 65 THR B CA 1
ATOM 4552 C C . THR B 1 65 ? 21.359 -5.766 25.031 1 93.44 65 THR B C 1
ATOM 4554 O O . THR B 1 65 ? 20.859 -4.641 24.938 1 93.44 65 THR B O 1
ATOM 4557 N N . LYS B 1 66 ? 22.547 -6.082 24.766 1 92.88 66 LYS B N 1
ATOM 4558 C CA . LYS B 1 66 ? 23.422 -5.051 24.219 1 92.88 66 LYS B CA 1
ATOM 4559 C C . LYS B 1 66 ? 22.906 -4.543 22.875 1 92.88 66 LYS B C 1
ATOM 4561 O O . LYS B 1 66 ? 22.969 -3.346 22.594 1 92.88 66 LYS B O 1
ATOM 4566 N N . TYR B 1 67 ? 22.453 -5.48 22.141 1 93.62 67 TYR B N 1
ATOM 4567 C CA . TYR B 1 67 ? 21.875 -5.113 20.844 1 93.62 67 TYR B CA 1
ATOM 4568 C C . TYR B 1 67 ? 20.656 -4.211 21.031 1 93.62 67 TYR B C 1
ATOM 4570 O O . TYR B 1 67 ? 20.531 -3.201 20.328 1 93.62 67 TYR B O 1
ATOM 4578 N N . GLU B 1 68 ? 19.828 -4.559 21.875 1 93.62 68 GLU B N 1
ATOM 4579 C CA . GLU B 1 68 ? 18.609 -3.791 22.125 1 93.62 68 GLU B CA 1
ATOM 4580 C C . GLU B 1 68 ? 18.938 -2.391 22.641 1 93.62 68 GLU B C 1
ATOM 4582 O O . GLU B 1 68 ? 18.297 -1.414 22.234 1 93.62 68 GLU B O 1
ATOM 4587 N N . GLU B 1 69 ? 19.891 -2.322 23.5 1 93.69 69 GLU B N 1
ATOM 4588 C CA . GLU B 1 69 ? 20.312 -1.026 24.031 1 93.69 69 GLU B CA 1
ATOM 4589 C C . GLU B 1 69 ? 20.891 -0.141 22.938 1 93.69 69 GLU B C 1
ATOM 4591 O O . GLU B 1 69 ? 20.609 1.058 22.875 1 93.69 69 GLU B O 1
ATOM 4596 N N . ASP B 1 70 ? 21.688 -0.778 22.172 1 94.06 70 ASP B N 1
ATOM 4597 C CA . ASP B 1 70 ? 22.281 -0.035 21.062 1 94.06 70 ASP B CA 1
ATOM 4598 C C . ASP B 1 70 ? 21.203 0.456 20.094 1 94.06 70 ASP B C 1
ATOM 4600 O O . ASP B 1 70 ? 21.25 1.593 19.625 1 94.06 70 ASP B O 1
ATOM 4604 N N . PHE B 1 71 ? 20.266 -0.409 19.797 1 94.88 71 PHE B N 1
ATOM 4605 C CA . PHE B 1 71 ? 19.172 -0.042 18.906 1 94.88 71 PHE B CA 1
ATOM 4606 C C . PHE B 1 71 ? 18.391 1.126 19.484 1 94.88 71 PHE B C 1
ATOM 4608 O O . PHE B 1 71 ? 18.062 2.074 18.766 1 94.88 71 PHE B O 1
ATOM 4615 N N . GLU B 1 72 ? 18.078 1.017 20.719 1 94.75 72 GLU B N 1
ATOM 4616 C CA . GLU B 1 72 ? 17.312 2.074 21.375 1 94.75 72 GLU B CA 1
ATOM 4617 C C . GLU B 1 72 ? 18.062 3.406 21.312 1 94.75 72 GLU B C 1
ATOM 4619 O O . GLU B 1 72 ? 17.438 4.457 21.125 1 94.75 72 GLU B O 1
ATOM 4624 N N . LYS B 1 73 ? 19.297 3.33 21.5 1 95 73 LYS B N 1
ATOM 4625 C CA . LYS B 1 73 ? 20.109 4.543 21.453 1 95 73 LYS B CA 1
ATOM 4626 C C . LYS B 1 73 ? 20.109 5.141 20.047 1 95 73 LYS B C 1
ATOM 4628 O O . LYS B 1 73 ? 19.938 6.352 19.875 1 95 73 LYS B O 1
ATOM 4633 N N . ARG B 1 74 ? 20.234 4.332 19.094 1 95.06 74 ARG B N 1
ATOM 4634 C CA . ARG B 1 74 ? 20.328 4.781 17.703 1 95.06 74 ARG B CA 1
ATOM 4635 C C . ARG B 1 74 ? 18.984 5.312 17.203 1 95.06 74 ARG B C 1
ATOM 4637 O O . ARG B 1 74 ? 18.938 6.234 16.391 1 95.06 74 ARG B O 1
ATOM 4644 N N . PHE B 1 75 ? 17.938 4.695 17.766 1 96.5 75 PHE B N 1
ATOM 4645 C CA . PHE B 1 75 ? 16.625 5.023 17.203 1 96.5 75 PHE B CA 1
ATOM 4646 C C . PHE B 1 75 ? 15.859 5.949 18.156 1 96.5 75 PHE B C 1
ATOM 4648 O O . PHE B 1 75 ? 14.672 6.195 17.953 1 96.5 75 PHE B O 1
ATOM 4655 N N . ASN B 1 76 ? 16.594 6.406 19.094 1 95 76 ASN B N 1
ATOM 4656 C CA . ASN B 1 76 ? 16.016 7.488 19.875 1 95 76 ASN B CA 1
ATOM 4657 C C . ASN B 1 76 ? 15.922 8.781 19.062 1 95 76 ASN B C 1
ATOM 4659 O O . ASN B 1 76 ? 16.859 9.148 18.359 1 95 76 ASN B O 1
ATOM 4663 N N . ILE B 1 77 ? 14.75 9.375 19.094 1 96.31 77 ILE B N 1
ATOM 4664 C CA . ILE B 1 77 ? 14.586 10.586 18.297 1 96.31 77 ILE B CA 1
ATOM 4665 C C . ILE B 1 77 ? 14.844 11.82 19.156 1 96.31 77 ILE B C 1
ATOM 4667 O O . ILE B 1 77 ? 14.414 11.875 20.312 1 96.31 77 ILE B O 1
ATOM 4671 N N . PRO B 1 78 ? 15.594 12.773 18.562 1 96.44 78 PRO B N 1
ATOM 4672 C CA . PRO B 1 78 ? 15.93 13.969 19.328 1 96.44 78 PRO B CA 1
ATOM 4673 C C . PRO B 1 78 ? 14.703 14.812 19.688 1 96.44 78 PRO B C 1
ATOM 4675 O O . PRO B 1 78 ? 13.789 14.945 18.875 1 96.44 78 PRO B O 1
ATOM 4678 N N . HIS B 1 79 ? 14.727 15.289 20.891 1 97 79 HIS B N 1
ATOM 4679 C CA . HIS B 1 79 ? 13.672 16.156 21.406 1 97 79 HIS B CA 1
ATOM 4680 C C . HIS B 1 79 ? 14.234 17.484 21.906 1 97 79 HIS B C 1
ATOM 4682 O O . HIS B 1 79 ? 15.367 17.531 22.391 1 97 79 HIS B O 1
ATOM 4688 N N . LEU B 1 80 ? 13.461 18.5 21.812 1 95.25 80 LEU B N 1
ATOM 4689 C CA . LEU B 1 80 ? 13.883 19.828 22.203 1 95.25 80 LEU B CA 1
ATOM 4690 C C . LEU B 1 80 ? 14.328 19.859 23.656 1 95.25 80 LEU B C 1
ATOM 4692 O O . LEU B 1 80 ? 15.258 20.594 24.016 1 95.25 80 LEU B O 1
ATOM 4696 N N . THR B 1 81 ? 13.688 19.062 24.5 1 94.62 81 THR B N 1
ATOM 4697 C CA . THR B 1 81 ? 13.984 19.094 25.922 1 94.62 81 THR B CA 1
ATOM 4698 C C . THR B 1 81 ? 15.344 18.453 26.203 1 94.62 81 THR B C 1
ATOM 4700 O O . THR B 1 81 ? 15.883 18.578 27.312 1 94.62 81 THR B O 1
ATOM 4703 N N . ASP B 1 82 ? 15.836 17.781 25.266 1 93.75 82 ASP B N 1
ATOM 4704 C CA . ASP B 1 82 ? 17.188 17.25 25.406 1 93.75 82 ASP B CA 1
ATOM 4705 C C . ASP B 1 82 ? 18.219 18.375 25.469 1 93.75 82 ASP B C 1
ATOM 4707 O O . ASP B 1 82 ? 19.266 18.219 26.094 1 93.75 82 ASP B O 1
ATOM 4711 N N . PHE B 1 83 ? 17.922 19.5 24.875 1 91 83 PHE B N 1
ATOM 4712 C CA . PHE B 1 83 ? 18.875 20.594 24.734 1 91 83 PHE B CA 1
ATOM 4713 C C . PHE B 1 83 ? 18.406 21.828 25.5 1 91 83 PHE B C 1
ATOM 4715 O O . PHE B 1 83 ? 19.219 22.672 25.891 1 91 83 PHE B O 1
ATOM 4722 N N . PHE B 1 84 ? 17.094 21.891 25.578 1 93.5 84 PHE B N 1
ATOM 4723 C CA . PHE B 1 84 ? 16.438 22.938 26.359 1 93.5 84 PHE B CA 1
ATOM 4724 C C . PHE B 1 84 ? 15.555 22.344 27.438 1 93.5 84 PHE B C 1
ATOM 4726 O O . PHE B 1 84 ? 14.328 22.422 27.359 1 93.5 84 PHE B O 1
ATOM 4733 N N . PRO B 1 85 ? 16.125 21.859 28.469 1 90.88 85 PRO B N 1
ATOM 4734 C CA . PRO B 1 85 ? 15.375 21.125 29.484 1 90.88 85 PRO B CA 1
ATOM 4735 C C . PRO B 1 85 ? 14.258 21.938 30.109 1 90.88 85 PRO B C 1
ATOM 4737 O O . PRO B 1 85 ? 13.273 21.375 30.594 1 90.88 85 PRO B O 1
ATOM 4740 N N . ASP B 1 86 ? 14.375 23.25 30.062 1 90 86 ASP B N 1
ATOM 4741 C CA . ASP B 1 86 ? 13.391 24.094 30.734 1 90 86 ASP B CA 1
ATOM 4742 C C . ASP B 1 86 ? 12.312 24.562 29.75 1 90 86 ASP B C 1
ATOM 4744 O O . ASP B 1 86 ? 11.492 25.422 30.078 1 90 86 ASP B O 1
ATOM 4748 N N . SER B 1 87 ? 12.344 24.016 28.594 1 91.06 87 SER B N 1
ATOM 4749 C CA . SER B 1 87 ? 11.312 24.391 27.641 1 91.06 87 SER B CA 1
ATOM 4750 C C . SER B 1 87 ? 9.922 24.047 28.156 1 91.06 87 SER B C 1
ATOM 4752 O O . SER B 1 87 ? 9.648 22.906 28.516 1 91.06 87 SER B O 1
ATOM 4754 N N . PRO B 1 88 ? 9.062 24.984 28.203 1 92.44 88 PRO B N 1
ATOM 4755 C CA . PRO B 1 88 ? 7.707 24.719 28.703 1 92.44 88 PRO B CA 1
ATOM 4756 C C . PRO B 1 88 ? 6.879 23.875 27.75 1 92.44 88 PRO B C 1
ATOM 4758 O O . PRO B 1 88 ? 7.012 24 26.531 1 92.44 88 PRO B O 1
ATOM 4761 N N . ALA B 1 89 ? 6.082 23.078 28.312 1 94.31 89 ALA B N 1
ATOM 4762 C CA . ALA B 1 89 ? 5.086 22.312 27.562 1 94.31 89 ALA B CA 1
ATOM 4763 C C . ALA B 1 89 ? 3.715 22.984 27.641 1 94.31 89 ALA B C 1
ATOM 4765 O O . ALA B 1 89 ? 3.33 23.5 28.688 1 94.31 89 ALA B O 1
ATOM 4766 N N . TYR B 1 90 ? 3 22.953 26.531 1 94.12 90 TYR B N 1
ATOM 4767 C CA . TYR B 1 90 ? 1.659 23.531 26.438 1 94.12 90 TYR B CA 1
ATOM 4768 C C . TYR B 1 90 ? 0.646 22.453 26.031 1 94.12 90 TYR B C 1
ATOM 4770 O O . TYR B 1 90 ? 0.998 21.484 25.359 1 94.12 90 TYR B O 1
ATOM 4778 N N . PRO B 1 91 ? -0.61 22.609 26.438 1 90.69 91 PRO B N 1
ATOM 4779 C CA . PRO B 1 91 ? -1.636 21.734 25.859 1 90.69 91 PRO B CA 1
ATOM 4780 C C . PRO B 1 91 ? -1.771 21.906 24.344 1 90.69 91 PRO B C 1
ATOM 4782 O O . PRO B 1 91 ? -1.694 23.031 23.844 1 90.69 91 PRO B O 1
ATOM 4785 N N . SER B 1 92 ? -1.931 20.812 23.734 1 91.56 92 SER B N 1
ATOM 4786 C CA . SER B 1 92 ? -2.043 20.859 22.281 1 91.56 92 SER B CA 1
ATOM 4787 C C . SER B 1 92 ? -3.238 21.703 21.844 1 91.56 92 SER B C 1
ATOM 4789 O O . SER B 1 92 ? -4.309 21.641 22.453 1 91.56 92 SER B O 1
ATOM 4791 N N . THR B 1 93 ? -3.045 22.5 20.797 1 88.5 93 THR B N 1
ATOM 4792 C CA . THR B 1 93 ? -4.133 23.266 20.219 1 88.5 93 THR B CA 1
ATOM 4793 C C . THR B 1 93 ? -4.828 22.484 19.109 1 88.5 93 THR B C 1
ATOM 4795 O O . THR B 1 93 ? -5.844 22.938 18.562 1 88.5 93 THR B O 1
ATOM 4798 N N . PHE B 1 94 ? -4.246 21.312 18.828 1 85.25 94 PHE B N 1
ATOM 4799 C CA . PHE B 1 94 ? -4.836 20.438 17.828 1 85.25 94 PHE B CA 1
ATOM 4800 C C . PHE B 1 94 ? -6 19.656 18.422 1 85.25 94 PHE B C 1
ATOM 4802 O O . PHE B 1 94 ? -5.816 18.875 19.359 1 85.25 94 PHE B O 1
ATOM 4809 N N . CYS B 1 95 ? -7.258 19.859 18.141 1 72.75 95 CYS B N 1
ATOM 4810 C CA . CYS B 1 95 ? -8.422 19.109 18.594 1 72.75 95 CYS B CA 1
ATOM 4811 C C . CYS B 1 95 ? -9.406 18.875 17.453 1 72.75 95 CYS B C 1
ATOM 4813 O O . CYS B 1 95 ? -9.766 19.812 16.75 1 72.75 95 CYS B O 1
ATOM 4815 N N . LEU B 1 96 ? -9.648 17.609 17.016 1 58.31 96 LEU B N 1
ATOM 4816 C CA . LEU B 1 96 ? -10.547 17.266 15.914 1 58.31 96 LEU B CA 1
ATOM 4817 C C . LEU B 1 96 ? -12 17.359 16.359 1 58.31 96 LEU B C 1
ATOM 4819 O O . LEU B 1 96 ? -12.898 17.578 15.547 1 58.31 96 LEU B O 1
ATOM 4823 N N . ARG B 1 97 ? -12.383 16.875 17.625 1 52.53 97 ARG B N 1
ATOM 4824 C CA . ARG B 1 97 ? -13.789 16.75 18.016 1 52.53 97 ARG B CA 1
ATOM 4825 C C . ARG B 1 97 ? -14.516 18.078 17.891 1 52.53 97 ARG B C 1
ATOM 4827 O O . ARG B 1 97 ? -15.742 18.125 17.781 1 52.53 97 ARG B O 1
ATOM 4834 N N . MET B 1 98 ? -13.828 19.188 18.156 1 45.56 98 MET B N 1
ATOM 4835 C CA . MET B 1 98 ? -14.617 20.391 18.469 1 45.56 98 MET B CA 1
ATOM 4836 C C . MET B 1 98 ? -15.305 20.906 17.203 1 45.56 98 MET B C 1
ATOM 4838 O O . MET B 1 98 ? -15.805 22.031 17.203 1 45.56 98 MET B O 1
ATOM 4842 N N . ARG B 1 99 ? -15.07 20.438 16.062 1 45.94 99 ARG B N 1
ATOM 4843 C CA . ARG B 1 99 ? -15.234 21.484 15.062 1 45.94 99 ARG B CA 1
ATOM 4844 C C . ARG B 1 99 ? -16.703 21.891 14.938 1 45.94 99 ARG B C 1
ATOM 4846 O O . ARG B 1 99 ? -17.453 21.312 14.148 1 45.94 99 ARG B O 1
ATOM 4853 N N . THR B 1 100 ? -17.328 21.969 16.031 1 40.34 100 THR B N 1
ATOM 4854 C CA . THR B 1 100 ? -18.562 22.719 15.852 1 40.34 100 THR B CA 1
ATOM 4855 C C . THR B 1 100 ? -18.359 23.875 14.875 1 40.34 100 THR B C 1
ATOM 4857 O O . THR B 1 100 ? -17.234 24.375 14.727 1 40.34 100 THR B O 1
ATOM 4860 N N . PRO B 1 101 ? -19.359 24.234 14.234 1 41.16 101 PRO B N 1
ATOM 4861 C CA . PRO B 1 101 ? -19.297 25.375 13.328 1 41.16 101 PRO B CA 1
ATOM 4862 C C . PRO B 1 101 ? -18.422 26.516 13.859 1 41.16 101 PRO B C 1
ATOM 4864 O O . PRO B 1 101 ? -18.469 26.828 15.055 1 41.16 101 PRO B O 1
ATOM 4867 N N . VAL B 1 102 ? -17.172 26.703 13.336 1 37.56 102 VAL B N 1
ATOM 4868 C CA . VAL B 1 102 ? -16.281 27.828 13.633 1 37.56 102 VAL B CA 1
ATOM 4869 C C . VAL B 1 102 ? -17.125 29.078 13.859 1 37.56 102 VAL B C 1
ATOM 4871 O O . VAL B 1 102 ? -17.688 29.641 12.914 1 37.56 102 VAL B O 1
ATOM 4874 N N . SER B 1 103 ? -18.016 29.219 14.688 1 35.59 103 SER B N 1
ATOM 4875 C CA . SER B 1 103 ? -18.344 30.609 14.977 1 35.59 103 SER B CA 1
ATOM 4876 C C . SER B 1 103 ? -17.094 31.406 15.344 1 35.59 103 SER B C 1
ATOM 4878 O O . SER B 1 103 ? -16.078 30.844 15.727 1 35.59 103 SER B O 1
ATOM 4880 N N . GLU B 1 104 ? -16.922 32.625 14.984 1 36.66 104 GLU B N 1
ATOM 4881 C CA . GLU B 1 104 ? -15.867 33.562 15.352 1 36.66 104 GLU B CA 1
ATOM 4882 C C . GLU B 1 104 ? -15.312 33.25 16.734 1 36.66 104 GLU B C 1
ATOM 4884 O O . GLU B 1 104 ? -14.117 33.438 16.984 1 36.66 104 GLU B O 1
ATOM 4889 N N . GLU B 1 105 ? -16.172 32.969 17.734 1 33.47 105 GLU B N 1
ATOM 4890 C CA . GLU B 1 105 ? -15.781 32.688 19.125 1 33.47 105 GLU B CA 1
ATOM 4891 C C . GLU B 1 105 ? -15.195 31.297 19.266 1 33.47 105 GLU B C 1
ATOM 4893 O O . GLU B 1 105 ? -14.883 30.859 20.375 1 33.47 105 GLU B O 1
ATOM 4898 N N . PHE B 1 106 ? -15.117 30.594 18.422 1 37.09 106 PHE B N 1
ATOM 4899 C CA . PHE B 1 106 ? -14.656 29.219 18.469 1 37.09 106 PHE B CA 1
ATOM 4900 C C . PHE B 1 106 ? -13.18 29.141 18.859 1 37.09 106 PHE B C 1
ATOM 4902 O O . PHE B 1 106 ? -12.641 28.062 19.078 1 37.09 106 PHE B O 1
ATOM 4909 N N . ALA B 1 107 ? -12.438 30.062 18.531 1 33.81 107 ALA B N 1
ATOM 4910 C CA . ALA B 1 107 ? -11.039 30.031 18.969 1 33.81 107 ALA B CA 1
ATOM 4911 C C . ALA B 1 107 ? -10.945 29.781 20.469 1 33.81 107 ALA B C 1
ATOM 4913 O O . ALA B 1 107 ? -9.859 29.5 20.984 1 33.81 107 ALA B O 1
ATOM 4914 N N . GLN B 1 108 ? -11.844 30.328 21.297 1 33.59 108 GLN B N 1
ATOM 4915 C CA . GLN B 1 108 ? -11.43 30.312 22.703 1 33.59 108 GLN B CA 1
ATOM 4916 C C . GLN B 1 108 ? -11.539 28.922 23.297 1 33.59 108 GLN B C 1
ATOM 4918 O O . GLN B 1 108 ? -10.602 28.438 23.938 1 33.59 108 GLN B O 1
ATOM 4923 N N . GLY B 1 109 ? -12.672 28.516 24.203 1 30.7 109 GLY B N 1
ATOM 4924 C CA . GLY B 1 109 ? -12.672 27.453 25.188 1 30.7 109 GLY B CA 1
ATOM 4925 C C . GLY B 1 109 ? -13.023 26.094 24.609 1 30.7 109 GLY B C 1
ATOM 4926 O O . GLY B 1 109 ? -14.078 25.938 23.984 1 30.7 109 GLY B O 1
ATOM 4927 N N . TYR B 1 110 ? -12.195 25.422 24.016 1 35.56 110 TYR B N 1
ATOM 4928 C CA . TYR B 1 110 ? -12.344 23.984 23.766 1 35.56 110 TYR B CA 1
ATOM 4929 C C . TYR B 1 110 ? -13.125 23.312 24.875 1 35.56 110 TYR B C 1
ATOM 4931 O O . TYR B 1 110 ? -12.906 23.594 26.062 1 35.56 110 TYR B O 1
ATOM 4939 N N . PRO B 1 111 ? -14.383 22.938 24.734 1 36.56 111 PRO B N 1
ATOM 4940 C CA . PRO B 1 111 ? -14.781 22.234 25.953 1 36.56 111 PRO B CA 1
ATOM 4941 C C . PRO B 1 111 ? -13.742 21.219 26.422 1 36.56 111 PRO B C 1
ATOM 4943 O O . PRO B 1 111 ? -13.312 20.359 25.641 1 36.56 111 PRO B O 1
ATOM 4946 N N . SER B 1 112 ? -12.773 21.562 27.203 1 37.69 112 SER B N 1
ATOM 4947 C CA . SER B 1 112 ? -11.727 20.891 27.969 1 37.69 112 SER B CA 1
ATOM 4948 C C . SER B 1 112 ? -12.188 19.516 28.438 1 37.69 112 SER B C 1
ATOM 4950 O O . SER B 1 112 ? -11.367 18.688 28.828 1 37.69 112 SER B O 1
ATOM 4952 N N . ASP B 1 113 ? -13.453 19.25 28.578 1 37.22 113 ASP B N 1
ATOM 4953 C CA . ASP B 1 113 ? -13.711 18.188 29.531 1 37.22 113 ASP B CA 1
ATOM 4954 C C . ASP B 1 113 ? -13.578 16.812 28.875 1 37.22 113 ASP B C 1
ATOM 4956 O O . ASP B 1 113 ? -13.562 15.789 29.562 1 37.22 113 ASP B O 1
ATOM 4960 N N . GLU B 1 114 ? -14.148 16.562 27.594 1 44.72 114 GLU B N 1
ATOM 4961 C CA . GLU B 1 114 ? -14.211 15.125 27.281 1 44.72 114 GLU B CA 1
ATOM 4962 C C . GLU B 1 114 ? -12.883 14.633 26.703 1 44.72 114 GLU B C 1
ATOM 4964 O O . GLU B 1 114 ? -12.289 15.297 25.859 1 44.72 114 GLU B O 1
ATOM 4969 N N . GLU B 1 115 ? -12.172 13.891 27.469 1 53.44 115 GLU B N 1
ATOM 4970 C CA . GLU B 1 115 ? -10.938 13.156 27.203 1 53.44 115 GLU B CA 1
ATOM 4971 C C . GLU B 1 115 ? -10.898 12.672 25.75 1 53.44 115 GLU B C 1
ATOM 4973 O O . GLU B 1 115 ? -11.727 11.859 25.344 1 53.44 115 GLU B O 1
ATOM 4978 N N . TRP B 1 116 ? -10.523 13.547 24.781 1 63.03 116 TRP B N 1
ATOM 4979 C CA . TRP B 1 116 ? -10.344 13.148 23.391 1 63.03 116 TRP B CA 1
ATOM 4980 C C . TRP B 1 116 ? -9.242 12.102 23.266 1 63.03 116 TRP B C 1
ATOM 4982 O O . TRP B 1 116 ? -8.109 12.328 23.703 1 63.03 116 TRP B O 1
ATOM 4992 N N . HIS B 1 117 ? -9.609 10.883 22.922 1 71.19 117 HIS B N 1
ATOM 4993 C CA . HIS B 1 117 ? -8.664 9.781 22.75 1 71.19 117 HIS B CA 1
ATOM 4994 C C . HIS B 1 117 ? -8.055 9.805 21.359 1 71.19 117 HIS B C 1
ATOM 4996 O O . HIS B 1 117 ? -7.93 8.758 20.719 1 71.19 117 HIS B O 1
ATOM 5002 N N . GLY B 1 118 ? -7.684 11.141 20.938 1 80.88 118 GLY B N 1
ATOM 5003 C CA . GLY B 1 118 ? -7.133 11.242 19.594 1 80.88 118 GLY B CA 1
ATOM 5004 C C . GLY B 1 118 ? -5.633 11.461 19.578 1 80.88 118 GLY B C 1
ATOM 5005 O O . GLY B 1 118 ? -5.008 11.453 18.516 1 80.88 118 GLY B O 1
ATOM 5006 N N . TYR B 1 119 ? -5.035 11.539 20.812 1 89.62 119 TYR B N 1
ATOM 5007 C CA . TYR B 1 119 ? -3.605 11.812 20.875 1 89.62 119 TYR B CA 1
ATOM 5008 C C . TYR B 1 119 ? -2.809 10.523 21 1 89.62 119 TYR B C 1
ATOM 5010 O O . TYR B 1 119 ? -3.25 9.57 21.656 1 89.62 119 TYR B O 1
ATOM 5018 N N . ILE B 1 120 ? -1.673 10.57 20.359 1 93.06 120 ILE B N 1
ATOM 5019 C CA . ILE B 1 120 ? -0.729 9.461 20.5 1 93.06 120 ILE B CA 1
ATOM 5020 C C . ILE B 1 120 ? 0.073 9.633 21.797 1 93.06 120 ILE B C 1
ATOM 5022 O O . ILE B 1 120 ? 0.53 10.734 22.109 1 93.06 120 ILE B O 1
ATOM 5026 N N . ASN B 1 121 ? 0.159 8.531 22.516 1 92.88 121 ASN B N 1
ATOM 5027 C CA . ASN B 1 121 ? 1.007 8.539 23.703 1 92.88 121 ASN B CA 1
ATOM 5028 C C . ASN B 1 121 ? 2.486 8.508 23.328 1 92.88 121 ASN B C 1
ATOM 5030 O O . ASN B 1 121 ? 2.881 7.824 22.375 1 92.88 121 ASN B O 1
ATOM 5034 N N . ASN B 1 122 ? 3.295 9.172 24.109 1 93.5 122 ASN B N 1
ATOM 5035 C CA . ASN B 1 122 ? 4.723 9.266 23.844 1 93.5 122 ASN B CA 1
ATOM 5036 C C . ASN B 1 122 ? 5.398 7.902 23.891 1 93.5 122 ASN B C 1
ATOM 5038 O O . ASN B 1 122 ? 6.457 7.703 23.281 1 93.5 122 ASN B O 1
ATOM 5042 N N . ASN B 1 123 ? 4.738 6.98 24.547 1 94.5 123 ASN B N 1
ATOM 5043 C CA . ASN B 1 123 ? 5.348 5.672 24.75 1 94.5 123 ASN B CA 1
ATOM 5044 C C . ASN B 1 123 ? 4.789 4.641 23.766 1 94.5 123 ASN B C 1
ATOM 5046 O O . ASN B 1 123 ? 5.164 3.467 23.812 1 94.5 123 ASN B O 1
ATOM 5050 N N . ASP B 1 124 ? 3.904 5.078 22.938 1 96 124 ASP B N 1
ATOM 5051 C CA . ASP B 1 124 ? 3.463 4.184 21.875 1 96 124 ASP B CA 1
ATOM 5052 C C . ASP B 1 124 ? 4.609 3.861 20.922 1 96 124 ASP B C 1
ATOM 5054 O O . ASP B 1 124 ? 5.414 4.734 20.578 1 96 124 ASP B O 1
ATOM 5058 N N . ARG B 1 125 ? 4.738 2.592 20.578 1 97.38 125 ARG B N 1
ATOM 5059 C CA . ARG B 1 125 ? 5.828 2.15 19.703 1 97.38 125 ARG B CA 1
ATOM 5060 C C . ARG B 1 125 ? 5.309 1.243 18.594 1 97.38 125 ARG B C 1
ATOM 5062 O O . ARG B 1 125 ? 4.25 0.63 18.734 1 97.38 125 ARG B O 1
ATOM 5069 N N . VAL B 1 126 ? 6.008 1.242 17.5 1 97.31 126 VAL B N 1
ATOM 5070 C CA . VAL B 1 126 ? 5.754 0.377 16.359 1 97.31 126 VAL B CA 1
ATOM 5071 C C . VAL B 1 126 ? 6.957 -0.526 16.109 1 97.31 126 VAL B C 1
ATOM 5073 O O . VAL B 1 126 ? 8.102 -0.085 16.219 1 97.31 126 VAL B O 1
ATOM 5076 N N . LEU B 1 127 ? 6.715 -1.739 15.797 1 97.31 127 LEU B N 1
ATOM 5077 C CA . LEU B 1 127 ? 7.809 -2.658 15.5 1 97.31 127 LEU B CA 1
ATOM 5078 C C . LEU B 1 127 ? 8.375 -2.406 14.109 1 97.31 127 LEU B C 1
ATOM 5080 O O . LEU B 1 127 ? 7.617 -2.305 13.141 1 97.31 127 LEU B O 1
ATOM 5084 N N . LEU B 1 128 ? 9.672 -2.334 14.039 1 95.94 128 LEU B N 1
ATOM 5085 C CA . LEU B 1 128 ? 10.352 -2.152 12.766 1 95.94 128 LEU B CA 1
ATOM 5086 C C . LEU B 1 128 ? 10.391 -3.457 11.977 1 95.94 128 LEU B C 1
ATOM 5088 O O . LEU B 1 128 ? 10.164 -3.461 10.758 1 95.94 128 LEU B O 1
ATOM 5092 N N . LYS B 1 129 ? 10.719 -4.539 12.656 1 94.06 129 LYS B N 1
ATOM 5093 C CA . LYS B 1 129 ? 10.734 -5.871 12.062 1 94.06 129 LYS B CA 1
ATOM 5094 C C . LYS B 1 129 ? 9.57 -6.711 12.586 1 94.06 129 LYS B C 1
ATOM 5096 O O . LYS B 1 129 ? 9.258 -6.672 13.773 1 94.06 129 LYS B O 1
ATOM 5101 N N . VAL B 1 130 ? 8.984 -7.461 11.602 1 96.56 130 VAL B N 1
ATOM 5102 C CA . VAL B 1 130 ? 7.762 -8.117 12.039 1 96.56 130 VAL B CA 1
ATOM 5103 C C . VAL B 1 130 ? 7.773 -9.586 11.609 1 96.56 130 VAL B C 1
ATOM 5105 O O . VAL B 1 130 ? 6.816 -10.32 11.859 1 96.56 130 VAL B O 1
ATOM 5108 N N . ILE B 1 131 ? 8.805 -10.023 10.938 1 95.69 131 ILE B N 1
ATOM 5109 C CA . ILE B 1 131 ? 8.93 -11.414 10.531 1 95.69 131 ILE B CA 1
ATOM 5110 C C . ILE B 1 131 ? 9.945 -12.125 11.43 1 95.69 131 ILE B C 1
ATOM 5112 O O . ILE B 1 131 ? 11.055 -11.625 11.641 1 95.69 131 ILE B O 1
ATOM 5116 N N . ARG B 1 132 ? 9.57 -13.164 11.992 1 96.19 132 ARG B N 1
ATOM 5117 C CA . ARG B 1 132 ? 10.492 -14.07 12.664 1 96.19 132 ARG B CA 1
ATOM 5118 C C . ARG B 1 132 ? 10.93 -15.203 11.742 1 96.19 132 ARG B C 1
ATOM 5120 O O . ARG B 1 132 ? 10.109 -16.031 11.352 1 96.19 132 ARG B O 1
ATOM 5127 N N . PHE B 1 133 ? 12.172 -15.164 11.398 1 94.06 133 PHE B N 1
ATOM 5128 C CA . PHE B 1 133 ? 12.742 -16.219 10.57 1 94.06 133 PHE B CA 1
ATOM 5129 C C . PHE B 1 133 ? 13.242 -17.375 11.422 1 94.06 133 PHE B C 1
ATOM 5131 O O . PHE B 1 133 ? 13.883 -17.156 12.453 1 94.06 133 PHE B O 1
ATOM 5138 N N . SER B 1 134 ? 13 -18.516 11.008 1 92.38 134 SER B N 1
ATOM 5139 C CA . SER B 1 134 ? 13.422 -19.703 11.766 1 92.38 134 SER B CA 1
ATOM 5140 C C . SER B 1 134 ? 14.891 -20.031 11.492 1 92.38 134 SER B C 1
ATOM 5142 O O . SER B 1 134 ? 15.547 -20.656 12.32 1 92.38 134 SER B O 1
ATOM 5144 N N . SER B 1 135 ? 15.305 -19.625 10.281 1 91.06 135 SER B N 1
ATOM 5145 C CA . SER B 1 135 ? 16.672 -19.922 9.883 1 91.06 135 SER B CA 1
ATOM 5146 C C . SER B 1 135 ? 17.203 -18.906 8.898 1 91.06 135 SER B C 1
ATOM 5148 O O . SER B 1 135 ? 16.438 -18.219 8.219 1 91.06 135 SER B O 1
ATOM 5150 N N . PRO B 1 136 ? 18.516 -18.797 8.844 1 88.38 136 PRO B N 1
ATOM 5151 C CA . PRO B 1 136 ? 19.109 -17.891 7.863 1 88.38 136 PRO B CA 1
ATOM 5152 C C . PRO B 1 136 ? 18.875 -18.344 6.422 1 88.38 136 PRO B C 1
ATOM 5154 O O . PRO B 1 136 ? 19.094 -17.562 5.488 1 88.38 136 PRO B O 1
ATOM 5157 N N . THR B 1 137 ? 18.422 -19.547 6.281 1 85.12 137 THR B N 1
ATOM 5158 C CA . THR B 1 137 ? 18.219 -20.062 4.934 1 85.12 137 THR B CA 1
ATOM 5159 C C . THR B 1 137 ? 16.797 -19.812 4.465 1 85.12 137 THR B C 1
ATOM 5161 O O . THR B 1 137 ? 16.453 -20.109 3.318 1 85.12 137 THR B O 1
ATOM 5164 N N . SER B 1 138 ? 16.047 -19.281 5.402 1 87.88 138 SER B N 1
ATOM 5165 C CA . SER B 1 138 ? 14.695 -18.922 4.98 1 87.88 138 SER B CA 1
ATOM 5166 C C . SER B 1 138 ? 14.727 -17.844 3.9 1 87.88 138 SER B C 1
ATOM 5168 O O . SER B 1 138 ? 15.602 -16.969 3.912 1 87.88 138 SER B O 1
ATOM 5170 N N . ALA B 1 139 ? 13.812 -17.906 3.059 1 84.69 139 ALA B N 1
ATOM 5171 C CA . ALA B 1 139 ? 13.758 -16.938 1.966 1 84.69 139 ALA B CA 1
ATOM 5172 C C . ALA B 1 139 ? 13.672 -15.516 2.5 1 84.69 139 ALA B C 1
ATOM 5174 O O . ALA B 1 139 ? 12.773 -15.188 3.285 1 84.69 139 ALA B O 1
ATOM 5175 N N . GLY B 1 140 ? 14.625 -14.719 2.043 1 85 140 GLY B N 1
ATOM 5176 C CA . GLY B 1 140 ? 14.609 -13.312 2.414 1 85 140 GLY B CA 1
ATOM 5177 C C . GLY B 1 140 ? 15.023 -13.07 3.854 1 85 140 GLY B C 1
ATOM 5178 O O . GLY B 1 140 ? 14.781 -11.992 4.402 1 85 140 GLY B O 1
ATOM 5179 N N . ALA B 1 141 ? 15.664 -13.992 4.516 1 89.06 141 ALA B N 1
ATOM 5180 C CA . ALA B 1 141 ? 15.977 -13.914 5.941 1 89.06 141 ALA B CA 1
ATOM 5181 C C . ALA B 1 141 ? 16.938 -12.766 6.23 1 89.06 141 ALA B C 1
ATOM 5183 O O . ALA B 1 141 ? 17.922 -12.57 5.512 1 89.06 141 ALA B O 1
ATOM 5184 N N . GLU B 1 142 ? 16.5 -11.922 7.129 1 87.88 142 GLU B N 1
ATOM 5185 C CA . GLU B 1 142 ? 17.328 -10.898 7.75 1 87.88 142 GLU B CA 1
ATOM 5186 C C . GLU B 1 142 ? 17.578 -11.203 9.227 1 87.88 142 GLU B C 1
ATOM 5188 O O . GLU B 1 142 ? 16.828 -10.734 10.094 1 87.88 142 GLU B O 1
ATOM 5193 N N . CYS B 1 143 ? 18.688 -11.906 9.445 1 91.44 143 CYS B N 1
ATOM 5194 C CA . CYS B 1 143 ? 18.984 -12.367 10.805 1 91.44 143 CYS B CA 1
ATOM 5195 C C . CYS B 1 143 ? 20.062 -11.508 11.445 1 91.44 143 CYS B C 1
ATOM 5197 O O . CYS B 1 143 ? 21.016 -11.109 10.781 1 91.44 143 CYS B O 1
ATOM 5199 N N . ILE B 1 144 ? 19.844 -11.203 12.672 1 90.81 144 ILE B N 1
ATOM 5200 C CA . ILE B 1 144 ? 20.828 -10.461 13.453 1 90.81 144 ILE B CA 1
ATOM 5201 C C . ILE B 1 144 ? 21.953 -11.398 13.875 1 90.81 144 ILE B C 1
ATOM 5203 O O . ILE B 1 144 ? 23.125 -11.008 13.875 1 90.81 144 ILE B O 1
ATOM 5207 N N . ASP B 1 145 ? 21.625 -12.672 14.203 1 91.38 145 ASP B N 1
ATOM 5208 C CA . ASP B 1 145 ? 22.562 -13.695 14.641 1 91.38 145 ASP B CA 1
ATOM 5209 C C . ASP B 1 145 ? 22.391 -14.984 13.844 1 91.38 145 ASP B C 1
ATOM 5211 O O . ASP B 1 145 ? 21.406 -15.133 13.102 1 91.38 145 ASP B O 1
ATOM 5215 N N . PRO B 1 146 ? 23.297 -15.867 13.938 1 90.06 146 PRO B N 1
ATOM 5216 C CA . PRO B 1 146 ? 23.234 -17.094 13.141 1 90.06 146 PRO B CA 1
ATOM 5217 C C . PRO B 1 146 ? 21.984 -17.922 13.438 1 90.06 146 PRO B C 1
ATOM 5219 O O . PRO B 1 146 ? 21.547 -18.719 12.594 1 90.06 146 PRO B O 1
ATOM 5222 N N . ASP B 1 147 ? 21.391 -17.703 14.578 1 91.44 147 ASP B N 1
ATOM 5223 C CA . ASP B 1 147 ? 20.219 -18.484 14.961 1 91.44 147 ASP B CA 1
ATOM 5224 C C . ASP B 1 147 ? 18.938 -17.734 14.633 1 91.44 147 ASP B C 1
ATOM 5226 O O . ASP B 1 147 ? 17.844 -18.234 14.906 1 91.44 147 ASP B O 1
ATOM 5230 N N . CYS B 1 148 ? 19.047 -16.578 14.102 1 93.75 148 CYS B N 1
ATOM 5231 C CA . CYS B 1 148 ? 17.906 -15.719 13.766 1 93.75 148 CYS B CA 1
ATOM 5232 C C . CYS B 1 148 ? 17.031 -15.461 14.984 1 93.75 148 CYS B C 1
ATOM 5234 O O . CYS B 1 148 ? 15.805 -15.562 14.914 1 93.75 148 CYS B O 1
ATOM 5236 N N . THR B 1 149 ? 17.719 -15.188 16.078 1 93.19 149 THR B N 1
ATOM 5237 C CA . THR B 1 149 ? 17 -14.883 17.312 1 93.19 149 THR B CA 1
ATOM 5238 C C . THR B 1 149 ? 16.094 -13.672 17.125 1 93.19 149 THR B C 1
ATOM 5240 O O . THR B 1 149 ? 16.5 -12.672 16.531 1 93.19 149 THR B O 1
ATOM 5243 N N . TRP B 1 150 ? 14.844 -13.828 17.625 1 93.69 150 TRP B N 1
ATOM 5244 C CA . TRP B 1 150 ? 13.883 -12.734 17.516 1 93.69 150 TRP B CA 1
ATOM 5245 C C . TRP B 1 150 ? 14.219 -11.609 18.484 1 93.69 150 TRP B C 1
ATOM 5247 O O . TRP B 1 150 ? 14.359 -11.852 19.688 1 93.69 150 TRP B O 1
ATOM 5257 N N . VAL B 1 151 ? 14.422 -10.461 18 1 93.88 151 VAL B N 1
ATOM 5258 C CA . VAL B 1 151 ? 14.656 -9.273 18.797 1 93.88 151 VAL B CA 1
ATOM 5259 C C . VAL B 1 151 ? 13.656 -8.18 18.406 1 93.88 151 VAL B C 1
ATOM 5261 O O . VAL B 1 151 ? 13.516 -7.848 17.234 1 93.88 151 VAL B O 1
ATOM 5264 N N . GLU B 1 152 ? 12.945 -7.672 19.438 1 94.12 152 GLU B N 1
ATOM 5265 C CA . GLU B 1 152 ? 11.984 -6.598 19.172 1 94.12 152 GLU B CA 1
ATOM 5266 C C . GLU B 1 152 ? 12.695 -5.27 18.938 1 94.12 152 GLU B C 1
ATOM 5268 O O . GLU B 1 152 ? 13.539 -4.859 19.734 1 94.12 152 GLU B O 1
ATOM 5273 N N . GLN B 1 153 ? 12.453 -4.664 17.844 1 96 153 GLN B N 1
ATOM 5274 C CA . GLN B 1 153 ? 12.992 -3.357 17.484 1 96 153 GLN B CA 1
ATOM 5275 C C . GLN B 1 153 ? 11.891 -2.307 17.422 1 96 153 GLN B C 1
ATOM 5277 O O . GLN B 1 153 ? 11.227 -2.154 16.391 1 96 153 GLN B O 1
ATOM 5282 N N . TRP B 1 154 ? 11.75 -1.522 18.438 1 96.75 154 TRP B N 1
ATOM 5283 C CA . TRP B 1 154 ? 10.648 -0.575 18.594 1 96.75 154 TRP B CA 1
ATOM 5284 C C . TRP B 1 154 ? 11.055 0.812 18.109 1 96.75 154 TRP B C 1
ATOM 5286 O O . TRP B 1 154 ? 12.172 1.266 18.359 1 96.75 154 TRP B O 1
ATOM 5296 N N . ILE B 1 155 ? 10.18 1.412 17.359 1 97.5 155 ILE B N 1
ATOM 5297 C CA . ILE B 1 155 ? 10.391 2.783 16.906 1 97.5 155 ILE B CA 1
ATOM 5298 C C . ILE B 1 155 ? 9.18 3.639 17.281 1 97.5 155 ILE B C 1
ATOM 5300 O O . ILE B 1 155 ? 8.156 3.117 17.734 1 97.5 155 ILE B O 1
ATOM 5304 N N . HIS B 1 156 ? 9.258 4.93 17.094 1 97.62 156 HIS B N 1
ATOM 5305 C CA . HIS B 1 156 ? 8.289 5.879 17.625 1 97.62 156 HIS B CA 1
ATOM 5306 C C . HIS B 1 156 ? 7.078 6 16.703 1 97.62 156 HIS B C 1
ATOM 5308 O O . HIS B 1 156 ? 7.23 6.207 15.492 1 97.62 156 HIS B O 1
ATOM 5314 N N . ARG B 1 157 ? 5.906 5.891 17.297 1 97.5 157 ARG B N 1
ATOM 5315 C CA . ARG B 1 157 ? 4.672 6.082 16.547 1 97.5 157 ARG B CA 1
ATOM 5316 C C . ARG B 1 157 ? 4.445 7.559 16.234 1 97.5 157 ARG B C 1
ATOM 5318 O O . ARG B 1 157 ? 4.68 8.422 17.078 1 97.5 157 ARG B O 1
ATOM 5325 N N . ALA B 1 158 ? 3.98 7.824 15.047 1 97.94 158 ALA B N 1
ATOM 5326 C CA . ALA B 1 158 ? 3.764 9.203 14.625 1 97.94 158 ALA B CA 1
ATOM 5327 C C . ALA B 1 158 ? 2.324 9.641 14.891 1 97.94 158 ALA B C 1
ATOM 5329 O O . ALA B 1 158 ? 1.399 8.828 14.805 1 97.94 158 ALA B O 1
ATOM 5330 N N . GLY B 1 159 ? 2.1 10.953 15.203 1 95.56 159 GLY B N 1
ATOM 5331 C CA . GLY B 1 159 ? 0.789 11.539 15.422 1 95.56 159 GLY B CA 1
ATOM 5332 C C . GLY B 1 159 ? 0.815 12.695 16.406 1 95.56 159 GLY B C 1
ATOM 5333 O O . GLY B 1 159 ? 1.874 13.055 16.922 1 95.56 159 GLY B O 1
ATOM 5334 N N . PRO B 1 160 ? -0.307 13.312 16.594 1 94.88 160 PRO B N 1
ATOM 5335 C CA . PRO B 1 160 ? -0.379 14.445 17.516 1 94.88 160 PRO B CA 1
ATOM 5336 C C . PRO B 1 160 ? -0.208 14.023 18.984 1 94.88 160 PRO B C 1
ATOM 5338 O O . PRO B 1 160 ? -0.634 12.93 19.375 1 94.88 160 PRO B O 1
ATOM 5341 N N . ARG B 1 161 ? 0.456 14.852 19.672 1 94.56 161 ARG B N 1
ATOM 5342 C CA . ARG B 1 161 ? 0.652 14.625 21.109 1 94.56 161 ARG B CA 1
ATOM 5343 C C . ARG B 1 161 ? -0.211 15.57 21.938 1 94.56 161 ARG B C 1
ATOM 5345 O O . ARG B 1 161 ? -0.655 16.609 21.438 1 94.56 161 ARG B O 1
ATOM 5352 N N . GLU B 1 162 ? -0.436 15.195 23.141 1 91.5 162 GLU B N 1
ATOM 5353 C CA . GLU B 1 162 ? -1.238 16 24.062 1 91.5 162 GLU B CA 1
ATOM 5354 C C . GLU B 1 162 ? -0.539 17.312 24.406 1 91.5 162 GLU B C 1
ATOM 5356 O O . GLU B 1 162 ? -1.194 18.344 24.594 1 91.5 162 GLU B O 1
ATOM 5361 N N . LYS B 1 163 ? 0.73 17.234 24.438 1 94.44 163 LYS B N 1
ATOM 5362 C CA . LYS B 1 163 ? 1.53 18.422 24.75 1 94.44 163 LYS B CA 1
ATOM 5363 C C . LYS B 1 163 ? 2.342 18.859 23.531 1 94.44 163 LYS B C 1
ATOM 5365 O O . LYS B 1 163 ? 2.82 18.031 22.766 1 94.44 163 LYS B O 1
ATOM 5370 N N . ILE B 1 164 ? 2.443 20.188 23.422 1 96.19 164 ILE B N 1
ATOM 5371 C CA . ILE B 1 164 ? 3.256 20.75 22.359 1 96.19 164 ILE B CA 1
ATOM 5372 C C . ILE B 1 164 ? 4.336 21.656 22.953 1 96.19 164 ILE B C 1
ATOM 5374 O O . ILE B 1 164 ? 4.227 22.078 24.109 1 96.19 164 ILE B O 1
ATOM 5378 N N . TYR B 1 165 ? 5.305 22 22.156 1 97.31 165 TYR B N 1
ATOM 5379 C CA . TYR B 1 165 ? 6.477 22.672 22.719 1 97.31 165 TYR B CA 1
ATOM 5380 C C . TYR B 1 165 ? 6.762 23.969 21.984 1 97.31 165 TYR B C 1
ATOM 5382 O O . TYR B 1 165 ? 7.816 24.578 22.172 1 97.31 165 TYR B O 1
ATOM 5390 N N . PHE B 1 166 ? 5.879 24.344 21.094 1 97.06 166 PHE B N 1
ATOM 5391 C CA . PHE B 1 166 ? 5.84 25.641 20.422 1 97.06 166 PHE B CA 1
ATOM 5392 C C . PHE B 1 166 ? 4.461 26.266 20.547 1 97.06 166 PHE B C 1
ATOM 5394 O O . PHE B 1 166 ? 3.445 25.594 20.391 1 97.06 166 PHE B O 1
ATOM 5401 N N . LYS B 1 167 ? 4.465 27.5 20.922 1 95.94 167 LYS B N 1
ATOM 5402 C CA . LYS B 1 167 ? 3.209 28.234 20.797 1 95.94 167 LYS B CA 1
ATOM 5403 C C . LYS B 1 167 ? 2.93 28.609 19.344 1 95.94 167 LYS B C 1
ATOM 5405 O O . LYS B 1 167 ? 3.758 29.25 18.688 1 95.94 167 LYS B O 1
ATOM 5410 N N . PRO B 1 168 ? 1.782 28.203 18.906 1 96.06 168 PRO B N 1
ATOM 5411 C CA . PRO B 1 168 ? 1.502 28.453 17.484 1 96.06 168 PRO B CA 1
ATOM 5412 C C . PRO B 1 168 ? 1.691 29.906 17.094 1 96.06 168 PRO B C 1
ATOM 5414 O O . PRO B 1 168 ? 2.166 30.188 15.992 1 96.06 168 PRO B O 1
ATOM 5417 N N . GLU B 1 169 ? 1.396 30.828 17.969 1 95.25 169 GLU B N 1
ATOM 5418 C CA . GLU B 1 169 ? 1.497 32.25 17.672 1 95.25 169 GLU B CA 1
ATOM 5419 C C . GLU B 1 169 ? 2.951 32.688 17.5 1 95.25 169 GLU B C 1
ATOM 5421 O O . GLU B 1 169 ? 3.232 33.688 16.828 1 95.25 169 GLU B O 1
ATOM 5426 N N . ASP B 1 170 ? 3.863 31.922 18.031 1 96.44 170 ASP B N 1
ATOM 5427 C CA . ASP B 1 170 ? 5.281 32.25 17.984 1 96.44 170 ASP B CA 1
ATOM 5428 C C . ASP B 1 170 ? 5.988 31.516 16.844 1 96.44 170 ASP B C 1
ATOM 5430 O O . ASP B 1 170 ? 7.188 31.703 16.625 1 96.44 170 ASP B O 1
ATOM 5434 N N . VAL B 1 171 ? 5.215 30.75 16.156 1 97.94 171 VAL B N 1
ATOM 5435 C CA . VAL B 1 171 ? 5.828 29.906 15.141 1 97.94 171 VAL B CA 1
ATOM 5436 C C . VAL B 1 171 ? 5.875 30.641 13.805 1 97.94 171 VAL B C 1
ATOM 5438 O O . VAL B 1 171 ? 4.883 31.25 13.398 1 97.94 171 VAL B O 1
ATOM 5441 N N . LYS B 1 172 ? 7.02 30.656 13.211 1 98.69 172 LYS B N 1
ATOM 5442 C CA . LYS B 1 172 ? 7.184 30.891 11.773 1 98.69 172 LYS B CA 1
ATOM 5443 C C . LYS B 1 172 ? 7.734 29.656 11.078 1 98.69 172 LYS B C 1
ATOM 5445 O O . LYS B 1 172 ? 8.891 29.281 11.289 1 98.69 172 LYS B O 1
ATOM 5450 N N . ALA B 1 173 ? 6.922 29.078 10.258 1 98.75 173 ALA B N 1
ATOM 5451 C CA . ALA B 1 173 ? 7.258 27.797 9.625 1 98.75 173 ALA B CA 1
ATOM 5452 C C . ALA B 1 173 ? 7.664 28 8.164 1 98.75 173 ALA B C 1
ATOM 5454 O O . ALA B 1 173 ? 7.055 28.812 7.453 1 98.75 173 ALA B O 1
ATOM 5455 N N . ALA B 1 174 ? 8.711 27.297 7.773 1 98.69 174 ALA B N 1
ATOM 5456 C CA . ALA B 1 174 ? 9.172 27.328 6.387 1 98.69 174 ALA B CA 1
ATOM 5457 C C . ALA B 1 174 ? 9.156 25.938 5.77 1 98.69 174 ALA B C 1
ATOM 5459 O O . ALA B 1 174 ? 9.453 24.953 6.449 1 98.69 174 ALA B O 1
ATOM 5460 N N . ILE B 1 175 ? 8.82 25.844 4.504 1 98.5 175 ILE B N 1
ATOM 5461 C CA . ILE B 1 175 ? 8.805 24.609 3.73 1 98.5 175 ILE B CA 1
ATOM 5462 C C . ILE B 1 175 ? 9.75 24.734 2.537 1 98.5 175 ILE B C 1
ATOM 5464 O O . ILE B 1 175 ? 9.75 25.75 1.838 1 98.5 175 ILE B O 1
ATOM 5468 N N . ILE B 1 176 ? 10.578 23.719 2.311 1 96.31 176 ILE B N 1
ATOM 5469 C CA . ILE B 1 176 ? 11.438 23.719 1.131 1 96.31 176 ILE B CA 1
ATOM 5470 C C . ILE B 1 176 ? 11.32 22.359 0.421 1 96.31 176 ILE B C 1
ATOM 5472 O O . ILE B 1 176 ? 11.125 21.328 1.064 1 96.31 176 ILE B O 1
ATOM 5476 N N . THR B 1 177 ? 11.383 22.359 -0.832 1 94.94 177 THR B N 1
ATOM 5477 C CA . THR B 1 177 ? 11.422 21.172 -1.677 1 94.94 177 THR B CA 1
ATOM 5478 C C . THR B 1 177 ? 12.75 21.094 -2.424 1 94.94 177 THR B C 1
ATOM 5480 O O . THR B 1 177 ? 13.117 22.016 -3.158 1 94.94 177 THR B O 1
ATOM 5483 N N . CYS B 1 178 ? 13.453 20 -2.191 1 92.5 178 CYS B N 1
ATOM 5484 C CA . CYS B 1 178 ? 14.789 19.859 -2.754 1 92.5 178 CYS B CA 1
ATOM 5485 C C . CYS B 1 178 ? 14.852 18.688 -3.717 1 92.5 178 CYS B C 1
ATOM 5487 O O . CYS B 1 178 ? 13.984 17.812 -3.695 1 92.5 178 CYS B O 1
ATOM 5489 N N . GLY B 1 179 ? 15.812 18.688 -4.602 1 87.88 179 GLY B N 1
ATOM 5490 C CA . GLY B 1 179 ? 16.062 17.578 -5.512 1 87.88 179 GLY B CA 1
ATOM 5491 C C . GLY B 1 179 ? 15.188 17.625 -6.754 1 87.88 179 GLY B C 1
ATOM 5492 O O . GLY B 1 179 ? 14.906 18.703 -7.281 1 87.88 179 GLY B O 1
ATOM 5493 N N . GLY B 1 180 ? 14.898 16.438 -7.27 1 84.31 180 GLY B N 1
ATOM 5494 C CA . GLY B 1 180 ? 14.07 16.344 -8.461 1 84.31 180 GLY B CA 1
ATOM 5495 C C . GLY B 1 180 ? 12.586 16.359 -8.164 1 84.31 180 GLY B C 1
ATOM 5496 O O . GLY B 1 180 ? 12.18 16.25 -7 1 84.31 180 GLY B O 1
ATOM 5497 N N . LEU B 1 181 ? 11.898 16.438 -9.195 1 86.06 181 LEU B N 1
ATOM 5498 C CA . LEU B 1 181 ? 10.445 16.438 -9.047 1 86.06 181 LEU B CA 1
ATOM 5499 C C . LEU B 1 181 ? 9.945 15.047 -8.648 1 86.06 181 LEU B C 1
ATOM 5501 O O . LEU B 1 181 ? 10.609 14.047 -8.898 1 86.06 181 LEU B O 1
ATOM 5505 N N . CYS B 1 182 ? 8.883 15.109 -8.047 1 91.56 182 CYS B N 1
ATOM 5506 C CA . CYS B 1 182 ? 8.203 13.906 -7.578 1 91.56 182 CYS B CA 1
ATOM 5507 C C . CYS B 1 182 ? 6.699 14.125 -7.492 1 91.56 182 CYS B C 1
ATOM 5509 O O . CYS B 1 182 ? 6.246 15.172 -7.039 1 91.56 182 CYS B O 1
ATOM 5511 N N . PRO B 1 183 ? 5.965 13.117 -8.023 1 94.06 183 PRO B N 1
ATOM 5512 C CA . PRO B 1 183 ? 4.527 13.258 -7.785 1 94.06 183 PRO B CA 1
ATOM 5513 C C . PRO B 1 183 ? 4.184 13.336 -6.301 1 94.06 183 PRO B C 1
ATOM 5515 O O . PRO B 1 183 ? 4.699 12.547 -5.5 1 94.06 183 PRO B O 1
ATOM 5518 N N . GLY B 1 184 ? 3.33 14.352 -5.914 1 95.19 184 GLY B N 1
ATOM 5519 C CA . GLY B 1 184 ? 2.85 14.406 -4.543 1 95.19 184 GLY B CA 1
ATOM 5520 C C . GLY B 1 184 ? 3.469 15.531 -3.736 1 95.19 184 GLY B C 1
ATOM 5521 O O . GLY B 1 184 ? 3.025 15.82 -2.623 1 95.19 184 GLY B O 1
ATOM 5522 N N . LEU B 1 185 ? 4.465 16.234 -4.273 1 95.19 185 LEU B N 1
ATOM 5523 C CA . LEU B 1 185 ? 5.113 17.344 -3.566 1 95.19 185 LEU B CA 1
ATOM 5524 C C . LEU B 1 185 ? 4.09 18.375 -3.119 1 95.19 185 LEU B C 1
ATOM 5526 O O . LEU B 1 185 ? 4.086 18.781 -1.957 1 95.19 185 LEU B O 1
ATOM 5530 N N . ASN B 1 186 ? 3.244 18.75 -4.008 1 95.44 186 ASN B N 1
ATOM 5531 C CA . ASN B 1 186 ? 2.232 19.766 -3.705 1 95.44 186 ASN B CA 1
ATOM 5532 C C . ASN B 1 186 ? 1.222 19.25 -2.682 1 95.44 186 ASN B C 1
ATOM 5534 O O . ASN B 1 186 ? 0.702 20.031 -1.877 1 95.44 186 ASN B O 1
ATOM 5538 N N . ASP B 1 187 ? 0.958 17.953 -2.746 1 95.44 187 ASP B N 1
ATOM 5539 C CA . ASP B 1 187 ? 0.079 17.359 -1.744 1 95.44 187 ASP B CA 1
ATOM 5540 C C . ASP B 1 187 ? 0.656 17.531 -0.34 1 95.44 187 ASP B C 1
ATOM 5542 O O . ASP B 1 187 ? -0.067 17.875 0.597 1 95.44 187 ASP B O 1
ATOM 5546 N N . VAL B 1 188 ? 1.944 17.266 -0.222 1 97.31 188 VAL B N 1
ATOM 5547 C CA . VAL B 1 188 ? 2.611 17.359 1.072 1 97.31 188 VAL B CA 1
ATOM 5548 C C . VAL B 1 188 ? 2.627 18.812 1.537 1 97.31 188 VAL B C 1
ATOM 5550 O O . VAL B 1 188 ? 2.301 19.109 2.689 1 97.31 188 VAL B O 1
ATOM 5553 N N . ILE B 1 189 ? 2.982 19.734 0.663 1 97.12 189 ILE B N 1
ATOM 5554 C CA . ILE B 1 189 ? 3.004 21.156 0.996 1 97.12 189 ILE B CA 1
ATOM 5555 C C . ILE B 1 189 ? 1.629 21.594 1.498 1 97.12 189 ILE B C 1
ATOM 5557 O O . ILE B 1 189 ? 1.519 22.234 2.541 1 97.12 189 ILE B O 1
ATOM 5561 N N . ARG B 1 190 ? 0.618 21.219 0.768 1 96 190 ARG B N 1
ATOM 5562 C CA . ARG B 1 190 ? -0.759 21.562 1.108 1 96 190 ARG B CA 1
ATOM 5563 C C . ARG B 1 190 ? -1.114 21.078 2.508 1 96 190 ARG B C 1
ATOM 5565 O O . ARG B 1 190 ? -1.68 21.828 3.309 1 96 190 ARG B O 1
ATOM 5572 N N . GLN B 1 191 ? -0.769 19.891 2.805 1 95.94 191 GLN B N 1
ATOM 5573 C CA . GLN B 1 191 ? -1.184 19.312 4.07 1 95.94 191 GLN B CA 1
ATOM 5574 C C . GLN B 1 191 ? -0.367 19.859 5.234 1 95.94 191 GLN B C 1
ATOM 5576 O O . GLN B 1 191 ? -0.876 20 6.348 1 95.94 191 GLN B O 1
ATOM 5581 N N . ILE B 1 192 ? 0.893 20.203 4.992 1 98.06 192 ILE B N 1
ATOM 5582 C CA . ILE B 1 192 ? 1.668 20.891 6.02 1 98.06 192 ILE B CA 1
ATOM 5583 C C . ILE B 1 192 ? 1.013 22.219 6.355 1 98.06 192 ILE B C 1
ATOM 5585 O O . ILE B 1 192 ? 0.781 22.531 7.527 1 98.06 192 ILE B O 1
ATOM 5589 N N . VAL B 1 193 ? 0.661 22.984 5.348 1 97.44 193 VAL B N 1
ATOM 5590 C CA . VAL B 1 193 ? 0.081 24.297 5.539 1 97.44 193 VAL B CA 1
ATOM 5591 C C . VAL B 1 193 ? -1.247 24.188 6.281 1 97.44 193 VAL B C 1
ATOM 5593 O O . VAL B 1 193 ? -1.474 24.875 7.277 1 97.44 193 VAL B O 1
ATOM 5596 N N . ILE B 1 194 ? -2.082 23.281 5.848 1 93.06 194 ILE B N 1
ATOM 5597 C CA . ILE B 1 194 ? -3.406 23.125 6.434 1 93.06 194 ILE B CA 1
ATOM 5598 C C . ILE B 1 194 ? -3.271 22.719 7.902 1 93.06 194 ILE B C 1
ATOM 5600 O O . ILE B 1 194 ? -3.955 23.266 8.766 1 93.06 194 ILE B O 1
ATOM 5604 N N . THR B 1 195 ? -2.406 21.781 8.172 1 94.94 195 THR B N 1
ATOM 5605 C CA . THR B 1 195 ? -2.238 21.297 9.531 1 94.94 195 THR B CA 1
ATOM 5606 C C . THR B 1 195 ? -1.644 22.375 10.43 1 94.94 195 THR B C 1
ATOM 5608 O O . THR B 1 195 ? -2.031 22.516 11.594 1 94.94 195 THR B O 1
ATOM 5611 N N . LEU B 1 196 ? -0.708 23.156 9.906 1 97.38 196 LEU B N 1
ATOM 5612 C CA . LEU B 1 196 ? -0.162 24.281 10.656 1 97.38 196 LEU B CA 1
ATOM 5613 C C . LEU B 1 196 ? -1.26 25.281 11.008 1 97.38 196 LEU B C 1
ATOM 5615 O O . LEU B 1 196 ? -1.33 25.75 12.148 1 97.38 196 LEU B O 1
ATOM 5619 N N . GLU B 1 197 ? -2.072 25.562 10.102 1 94.12 197 GLU B N 1
ATOM 5620 C CA . GLU B 1 197 ? -3.17 26.484 10.352 1 94.12 197 GLU B CA 1
ATOM 5621 C C . GLU B 1 197 ? -4.133 25.953 11.398 1 94.12 197 GLU B C 1
ATOM 5623 O O . GLU B 1 197 ? -4.66 26.703 12.219 1 94.12 197 GLU B O 1
ATOM 5628 N N . ILE B 1 198 ? -4.383 24.703 11.305 1 90.5 198 ILE B N 1
ATOM 5629 C CA . ILE B 1 198 ? -5.266 24.078 12.281 1 90.5 198 ILE B CA 1
ATOM 5630 C C . ILE B 1 198 ? -4.684 24.234 13.688 1 90.5 198 ILE B C 1
ATOM 5632 O O . ILE B 1 198 ? -5.422 24.453 14.648 1 90.5 198 ILE B O 1
ATOM 5636 N N . TYR B 1 199 ? -3.326 24.156 13.797 1 93.69 199 TYR B N 1
ATOM 5637 C CA . TYR B 1 199 ? -2.68 24.391 15.086 1 93.69 199 TYR B CA 1
ATOM 5638 C C . TYR B 1 199 ? -2.787 25.859 15.5 1 93.69 199 TYR B C 1
ATOM 5640 O O . TYR B 1 199 ? -2.646 26.188 16.672 1 93.69 199 TYR B O 1
ATOM 5648 N N . GLY B 1 200 ? -2.912 26.75 14.539 1 93.62 200 GLY B N 1
ATOM 5649 C CA . GLY B 1 200 ? -3.057 28.172 14.828 1 93.62 200 GLY B CA 1
ATOM 5650 C C . GLY B 1 200 ? -1.885 29 14.344 1 93.62 200 GLY B C 1
ATOM 5651 O O . GLY B 1 200 ? -1.747 30.172 14.719 1 93.62 200 GLY B O 1
ATOM 5652 N N . VAL B 1 201 ? -1.089 28.406 13.523 1 96.69 201 VAL B N 1
ATOM 5653 C CA . VAL B 1 201 ? 0.069 29.125 13.008 1 96.69 201 VAL B CA 1
ATOM 5654 C C . VAL B 1 201 ? -0.378 30.141 11.953 1 96.69 201 VAL B C 1
ATOM 5656 O O . VAL B 1 201 ? -1.165 29.812 11.062 1 96.69 201 VAL B O 1
ATOM 5659 N N . LYS B 1 202 ? 0.179 31.328 11.992 1 95.31 202 LYS B N 1
ATOM 5660 C CA . LYS B 1 202 ? -0.219 32.375 11.07 1 95.31 202 LYS B CA 1
ATOM 5661 C C . LYS B 1 202 ? 0.889 32.656 10.062 1 95.31 202 LYS B C 1
ATOM 5663 O O . LYS B 1 202 ? 0.619 33.125 8.945 1 95.31 202 LYS B O 1
ATOM 5668 N N . LYS B 1 203 ? 2.102 32.438 10.453 1 98.12 203 LYS B N 1
ATOM 5669 C CA . LYS B 1 203 ? 3.24 32.719 9.578 1 98.12 203 LYS B CA 1
ATOM 5670 C C . LYS B 1 203 ? 3.793 31.453 8.961 1 98.12 203 LYS B C 1
ATOM 5672 O O . LYS B 1 203 ? 4.641 30.781 9.555 1 98.12 203 LYS B O 1
ATOM 5677 N N . ILE B 1 204 ? 3.385 31.219 7.793 1 98.5 204 ILE B N 1
ATOM 5678 C CA . ILE B 1 204 ? 3.83 30.062 7.027 1 98.5 204 ILE B CA 1
ATOM 5679 C C . ILE B 1 204 ? 4.402 30.516 5.688 1 98.5 204 ILE B C 1
ATOM 5681 O O . ILE B 1 204 ? 3.742 31.234 4.934 1 98.5 204 ILE B O 1
ATOM 5685 N N . VAL B 1 205 ? 5.676 30.062 5.391 1 98.25 205 VAL B N 1
ATOM 5686 C CA . VAL B 1 205 ? 6.305 30.547 4.168 1 98.25 205 VAL B CA 1
ATOM 5687 C C . VAL B 1 205 ? 6.949 29.391 3.418 1 98.25 205 VAL B C 1
ATOM 5689 O O . VAL B 1 205 ? 7.309 28.375 4.023 1 98.25 205 VAL B O 1
ATOM 5692 N N . GLY B 1 206 ? 6.973 29.516 2.148 1 97.5 206 GLY B N 1
ATOM 5693 C CA . GLY B 1 206 ? 7.793 28.656 1.295 1 97.5 206 GLY B CA 1
ATOM 5694 C C . GLY B 1 206 ? 9.086 29.328 0.868 1 97.5 206 GLY B C 1
ATOM 5695 O O . GLY B 1 206 ? 9.117 30.531 0.586 1 97.5 206 GLY B O 1
ATOM 5696 N N . ILE B 1 207 ? 10.172 28.562 0.956 1 95.25 207 ILE B N 1
ATOM 5697 C CA . ILE B 1 207 ? 11.445 29.016 0.407 1 95.25 207 ILE B CA 1
ATOM 5698 C C . ILE B 1 207 ? 11.664 28.406 -0.974 1 95.25 207 ILE B C 1
ATOM 5700 O O . ILE B 1 207 ? 11.773 27.188 -1.106 1 95.25 207 ILE B O 1
ATOM 5704 N N . PRO B 1 208 ? 11.734 29.172 -1.971 1 92.25 208 PRO B N 1
ATOM 5705 C CA . PRO B 1 208 ? 11.82 28.625 -3.326 1 92.25 208 PRO B CA 1
ATOM 5706 C C . PRO B 1 208 ? 13.164 27.969 -3.617 1 92.25 208 PRO B C 1
ATOM 5708 O O . PRO B 1 208 ? 14.195 28.406 -3.094 1 92.25 208 PRO B O 1
ATOM 5711 N N . PHE B 1 209 ? 13.141 26.906 -4.441 1 91.12 209 PHE B N 1
ATOM 5712 C CA . PHE B 1 209 ? 14.289 26.25 -5.062 1 91.12 209 PHE B CA 1
ATOM 5713 C C . PHE B 1 209 ? 15.18 25.609 -4.008 1 91.12 209 PHE B C 1
ATOM 5715 O O . PHE B 1 209 ? 16.406 25.672 -4.105 1 91.12 209 PHE B O 1
ATOM 5722 N N . GLY B 1 210 ? 14.594 25.078 -2.994 1 91.75 210 GLY B N 1
ATOM 5723 C CA . GLY B 1 210 ? 15.305 24.234 -2.049 1 91.75 210 GLY B CA 1
ATOM 5724 C C . GLY B 1 210 ? 16.266 25.016 -1.163 1 91.75 210 GLY B C 1
ATOM 5725 O O . GLY B 1 210 ? 15.938 26.109 -0.7 1 91.75 210 GLY B O 1
ATOM 5726 N N . TYR B 1 211 ? 17.375 24.453 -0.864 1 91.81 211 TYR B N 1
ATOM 5727 C CA . TYR B 1 211 ? 18.359 25.062 0.019 1 91.81 211 TYR B CA 1
ATOM 5728 C C . TYR B 1 211 ? 18.938 26.328 -0.595 1 91.81 211 TYR B C 1
ATOM 5730 O O . TYR B 1 211 ? 19.344 27.25 0.124 1 91.81 211 TYR B O 1
ATOM 5738 N N . ARG B 1 212 ? 18.906 26.422 -1.915 1 88.31 212 ARG B N 1
ATOM 5739 C CA . ARG B 1 212 ? 19.422 27.578 -2.625 1 88.31 212 ARG B CA 1
ATOM 5740 C C . ARG B 1 212 ? 18.656 28.844 -2.236 1 88.31 212 ARG B C 1
ATOM 5742 O O . ARG B 1 212 ? 19.219 29.938 -2.244 1 88.31 212 ARG B O 1
ATOM 5749 N N . GLY B 1 213 ? 17.453 28.656 -1.882 1 91 213 GLY B N 1
ATOM 5750 C CA . GLY B 1 213 ? 16.578 29.766 -1.56 1 91 213 GLY B CA 1
ATOM 5751 C C . GLY B 1 213 ? 17 30.5 -0.293 1 91 213 GLY B C 1
ATOM 5752 O O . GLY B 1 213 ? 16.562 31.625 -0.053 1 91 213 GLY B O 1
ATOM 5753 N N . PHE B 1 214 ? 17.812 29.953 0.552 1 91.88 214 PHE B N 1
ATOM 5754 C CA . PHE B 1 214 ? 18.281 30.578 1.782 1 91.88 214 PHE B CA 1
ATOM 5755 C C . PHE B 1 214 ? 19.438 31.516 1.504 1 91.88 214 PHE B C 1
ATOM 5757 O O . PHE B 1 214 ? 19.781 32.344 2.344 1 91.88 214 PHE B O 1
ATOM 5764 N N . GLY B 1 215 ? 20.172 31.312 0.46 1 82.19 215 GLY B N 1
ATOM 5765 C CA . GLY B 1 215 ? 21.328 32.125 0.127 1 82.19 215 GLY B CA 1
ATOM 5766 C C . GLY B 1 215 ? 20.953 33.406 -0.633 1 82.19 215 GLY B C 1
ATOM 5767 O O . GLY B 1 215 ? 21.641 34.406 -0.529 1 82.19 215 GLY B O 1
ATOM 5768 N N . ASN B 1 216 ? 20.203 33.188 -1.582 1 69.5 216 ASN B N 1
ATOM 5769 C CA . ASN B 1 216 ? 19.938 34.281 -2.516 1 69.5 216 ASN B CA 1
ATOM 5770 C C . ASN B 1 216 ? 18.797 35.188 -2.025 1 69.5 216 ASN B C 1
ATOM 5772 O O . ASN B 1 216 ? 18.094 34.812 -1.08 1 69.5 216 ASN B O 1
ATOM 5776 N N . GLU B 1 217 ? 18.828 36.406 -2.346 1 67.62 217 GLU B N 1
ATOM 5777 C CA . GLU B 1 217 ? 17.844 37.438 -2.025 1 67.62 217 GLU B CA 1
ATOM 5778 C C . GLU B 1 217 ? 16.469 37.062 -2.594 1 67.62 217 GLU B C 1
ATOM 5780 O O . GLU B 1 217 ? 15.727 37.938 -3.049 1 67.62 217 GLU B O 1
ATOM 5785 N N . LEU B 1 218 ? 16.281 35.656 -2.537 1 80 218 LEU B N 1
ATOM 5786 C CA . LEU B 1 218 ? 14.961 35.312 -3.031 1 80 218 LEU B CA 1
ATOM 5787 C C . LEU B 1 218 ? 13.906 35.531 -1.949 1 80 218 LEU B C 1
ATOM 5789 O O . LEU B 1 218 ? 14.141 35.25 -0.776 1 80 218 LEU B O 1
ATOM 5793 N N . ALA B 1 219 ? 12.828 36 -2.385 1 87.81 219 ALA B N 1
ATOM 5794 C CA . ALA B 1 219 ? 11.742 36.344 -1.466 1 87.81 219 ALA B CA 1
ATOM 5795 C C . ALA B 1 219 ? 10.984 35.094 -1.041 1 87.81 219 ALA B C 1
ATOM 5797 O O . ALA B 1 219 ? 10.805 34.156 -1.838 1 87.81 219 ALA B O 1
ATOM 5798 N N . GLU B 1 220 ? 10.602 35.125 0.196 1 94.06 220 GLU B N 1
ATOM 5799 C CA . GLU B 1 220 ? 9.727 34.094 0.726 1 94.06 220 GLU B CA 1
ATOM 5800 C C . GLU B 1 220 ? 8.367 34.094 0.022 1 94.06 220 GLU B C 1
ATOM 5802 O O . GLU B 1 220 ? 7.906 35.156 -0.425 1 94.06 220 GLU B O 1
ATOM 5807 N N . ILE B 1 221 ? 7.816 32.969 -0.121 1 94.69 221 ILE B N 1
ATOM 5808 C CA . ILE B 1 221 ? 6.457 32.844 -0.635 1 94.69 221 ILE B CA 1
ATOM 5809 C C . ILE B 1 221 ? 5.488 32.625 0.52 1 94.69 221 ILE B C 1
ATOM 5811 O O . ILE B 1 221 ? 5.52 31.547 1.156 1 94.69 221 ILE B O 1
ATOM 5815 N N . PRO B 1 222 ? 4.613 33.594 0.785 1 96.69 222 PRO B N 1
ATOM 5816 C CA . PRO B 1 222 ? 3.621 33.344 1.834 1 96.69 222 PRO B CA 1
ATOM 5817 C C . PRO B 1 222 ? 2.645 32.219 1.473 1 96.69 222 PRO B C 1
ATOM 5819 O O . PRO B 1 222 ? 2.131 32.188 0.352 1 96.69 222 PRO B O 1
ATOM 5822 N N . LEU B 1 223 ? 2.457 31.359 2.414 1 97.19 223 LEU B N 1
ATOM 5823 C CA . LEU B 1 223 ? 1.561 30.234 2.193 1 97.19 223 LEU B CA 1
ATOM 5824 C C . LEU B 1 223 ? 0.363 30.297 3.135 1 97.19 223 LEU B C 1
ATOM 5826 O O . LEU B 1 223 ? 0.497 30.703 4.289 1 97.19 223 LEU B O 1
ATOM 5830 N N . SER B 1 224 ? -0.803 29.906 2.615 1 94.5 224 SER B N 1
ATOM 5831 C CA . SER B 1 224 ? -2.066 29.812 3.34 1 94.5 224 SER B CA 1
ATOM 5832 C C . SER B 1 224 ? -2.975 28.75 2.723 1 94.5 224 SER B C 1
ATOM 5834 O O . SER B 1 224 ? -2.699 28.25 1.629 1 94.5 224 SER B O 1
ATOM 5836 N N . ARG B 1 225 ? -3.99 28.453 3.451 1 89.12 225 ARG B N 1
ATOM 5837 C CA . ARG B 1 225 ? -4.965 27.5 2.943 1 89.12 225 ARG B CA 1
ATOM 5838 C C . ARG B 1 225 ? -5.492 27.922 1.578 1 89.12 225 ARG B C 1
ATOM 5840 O O . ARG B 1 225 ? -5.715 27.078 0.702 1 89.12 225 ARG B O 1
ATOM 5847 N N . LYS B 1 226 ? -5.711 29.141 1.385 1 87.38 226 LYS B N 1
ATOM 5848 C CA . LYS B 1 226 ? -6.219 29.688 0.123 1 87.38 226 LYS B CA 1
ATOM 5849 C C . LYS B 1 226 ? -5.211 29.469 -1.006 1 87.38 226 LYS B C 1
ATOM 5851 O O . LYS B 1 226 ? -5.59 29.078 -2.113 1 87.38 226 LYS B O 1
ATOM 5856 N N . VAL B 1 227 ? -3.967 29.688 -0.671 1 90.56 227 VAL B N 1
ATOM 5857 C CA . VAL B 1 227 ? -2.906 29.594 -1.668 1 90.56 227 VAL B CA 1
ATOM 5858 C C . VAL B 1 227 ? -2.727 28.141 -2.098 1 90.56 227 VAL B C 1
ATOM 5860 O O . VAL B 1 227 ? -2.514 27.859 -3.279 1 90.56 227 VAL B O 1
ATOM 5863 N N . VAL B 1 228 ? -2.922 27.203 -1.125 1 92.38 228 VAL B N 1
ATOM 5864 C CA . VAL B 1 228 ? -2.551 25.828 -1.425 1 92.38 228 VAL B CA 1
ATOM 5865 C C . VAL B 1 228 ? -3.805 25.016 -1.734 1 92.38 228 VAL B C 1
ATOM 5867 O O . VAL B 1 228 ? -3.732 23.797 -1.908 1 92.38 228 VAL B O 1
ATOM 5870 N N . GLN B 1 229 ? -4.871 25.547 -1.852 1 86.19 229 GLN B N 1
ATOM 5871 C CA . GLN B 1 229 ? -6.152 24.859 -1.946 1 86.19 229 GLN B CA 1
ATOM 5872 C C . GLN B 1 229 ? -6.164 23.875 -3.109 1 86.19 229 GLN B C 1
ATOM 5874 O O . GLN B 1 229 ? -6.652 22.75 -2.973 1 86.19 229 GLN B O 1
ATOM 5879 N N . ASN B 1 230 ? -5.551 24.219 -4.285 1 85.25 230 ASN B N 1
ATOM 5880 C CA . ASN B 1 230 ? -5.668 23.375 -5.477 1 85.25 230 ASN B CA 1
ATOM 5881 C C . ASN B 1 230 ? -4.301 23 -6.035 1 85.25 230 ASN B C 1
ATOM 5883 O O . ASN B 1 230 ? -4.191 22.562 -7.18 1 85.25 230 ASN B O 1
ATOM 5887 N N . VAL B 1 231 ? -3.344 23.219 -5.215 1 87.56 231 VAL B N 1
ATOM 5888 C CA . VAL B 1 231 ? -2.004 23.031 -5.762 1 87.56 231 VAL B CA 1
ATOM 5889 C C . VAL B 1 231 ? -1.758 21.547 -6.035 1 87.56 231 VAL B C 1
ATOM 5891 O O . VAL B 1 231 ? -0.962 21.203 -6.91 1 87.56 231 VAL B O 1
ATOM 5894 N N . HIS B 1 232 ? -2.457 20.672 -5.34 1 84.81 232 HIS B N 1
ATOM 5895 C CA . HIS B 1 232 ? -2.248 19.234 -5.469 1 84.81 232 HIS B CA 1
ATOM 5896 C C . HIS B 1 232 ? -2.82 18.719 -6.777 1 84.81 232 HIS B C 1
ATOM 5898 O O . HIS B 1 232 ? -2.535 17.578 -7.176 1 84.81 232 HIS B O 1
ATOM 5904 N N . LEU B 1 233 ? -3.604 19.453 -7.457 1 82.06 233 LEU B N 1
ATOM 5905 C CA . LEU B 1 233 ? -4.215 19.031 -8.711 1 82.06 233 LEU B CA 1
ATOM 5906 C C . LEU B 1 233 ? -3.217 19.141 -9.859 1 82.06 233 LEU B C 1
ATOM 5908 O O . LEU B 1 233 ? -3.471 18.641 -10.961 1 82.06 233 LEU B O 1
ATOM 5912 N N . SER B 1 234 ? -2.129 19.734 -9.492 1 81 234 SER B N 1
ATOM 5913 C CA . SER B 1 234 ? -1.07 19.844 -10.492 1 81 234 SER B CA 1
ATOM 5914 C C . SER B 1 234 ? 0.175 19.078 -10.062 1 81 234 SER B C 1
ATOM 5916 O O . SER B 1 234 ? 0.422 18.891 -8.875 1 81 234 SER B O 1
ATOM 5918 N N . GLY B 1 235 ? 0.862 18.641 -11.062 1 80.75 235 GLY B N 1
ATOM 5919 C CA . GLY B 1 235 ? 2.184 18.109 -10.781 1 80.75 235 GLY B CA 1
ATOM 5920 C C . GLY B 1 235 ? 3.221 19.172 -10.516 1 80.75 235 GLY B C 1
ATOM 5921 O O . GLY B 1 235 ? 2.912 20.375 -10.555 1 80.75 235 GLY B O 1
ATOM 5922 N N . GLY B 1 236 ? 4.406 18.641 -10.094 1 82.81 236 GLY B N 1
ATOM 5923 C CA . GLY B 1 236 ? 5.469 19.594 -9.82 1 82.81 236 GLY B CA 1
ATOM 5924 C C . GLY B 1 236 ? 5.492 20.062 -8.375 1 82.81 236 GLY B C 1
ATOM 5925 O O . GLY B 1 236 ? 5.055 19.344 -7.477 1 82.81 236 GLY B O 1
ATOM 5926 N N . SER B 1 237 ? 6.164 21.156 -8.266 1 86.44 237 SER B N 1
ATOM 5927 C CA . SER B 1 237 ? 6.281 21.766 -6.938 1 86.44 237 SER B CA 1
ATOM 5928 C C . SER B 1 237 ? 5.977 23.25 -6.98 1 86.44 237 SER B C 1
ATOM 5930 O O . SER B 1 237 ? 6.586 24 -7.75 1 86.44 237 SER B O 1
ATOM 5932 N N . LEU B 1 238 ? 5.082 23.656 -6.145 1 86.5 238 LEU B N 1
ATOM 5933 C CA . LEU B 1 238 ? 4.734 25.062 -5.984 1 86.5 238 LEU B CA 1
ATOM 5934 C C . LEU B 1 238 ? 5.977 25.891 -5.707 1 86.5 238 LEU B C 1
ATOM 5936 O O . LEU B 1 238 ? 6.055 27.047 -6.125 1 86.5 238 LEU B O 1
ATOM 5940 N N . LEU B 1 239 ? 6.98 25.312 -5.102 1 91.12 239 LEU B N 1
ATOM 5941 C CA . LEU B 1 239 ? 8.133 26.047 -4.613 1 91.12 239 LEU B CA 1
ATOM 5942 C C . LEU B 1 239 ? 9.328 25.891 -5.543 1 91.12 239 LEU B C 1
ATOM 5944 O O . LEU B 1 239 ? 10.383 26.484 -5.332 1 91.12 239 LEU B O 1
ATOM 5948 N N . GLY B 1 240 ? 9.109 25.141 -6.539 1 84.81 240 GLY B N 1
ATOM 5949 C CA . GLY B 1 240 ? 10.258 24.812 -7.371 1 84.81 240 GLY B CA 1
ATOM 5950 C C . GLY B 1 240 ? 11.273 23.922 -6.676 1 84.81 240 GLY B C 1
ATOM 5951 O O . GLY B 1 240 ? 11.172 23.688 -5.469 1 84.81 240 GLY B O 1
ATOM 5952 N N . VAL B 1 241 ? 12.18 23.406 -7.48 1 81.12 241 VAL B N 1
ATOM 5953 C CA . VAL B 1 241 ? 13.172 22.5 -6.918 1 81.12 241 VAL B CA 1
ATOM 5954 C C . VAL B 1 241 ? 14.562 22.875 -7.43 1 81.12 241 VAL B C 1
ATOM 5956 O O . VAL B 1 241 ? 14.695 23.516 -8.469 1 81.12 241 VAL B O 1
ATOM 5959 N N . SER B 1 242 ? 15.516 22.625 -6.57 1 77.06 242 SER B N 1
ATOM 5960 C CA . SER B 1 242 ? 16.891 22.797 -7.008 1 77.06 242 SER B CA 1
ATOM 5961 C C . SER B 1 242 ? 17.828 21.812 -6.316 1 77.06 242 SER B C 1
ATOM 5963 O O . SER B 1 242 ? 17.453 21.172 -5.328 1 77.06 242 SER B O 1
ATOM 5965 N N . ARG B 1 243 ? 18.969 21.688 -6.984 1 76.25 243 ARG B N 1
ATOM 5966 C CA . ARG B 1 243 ? 20.047 20.922 -6.371 1 76.25 243 ARG B CA 1
ATOM 5967 C C . ARG B 1 243 ? 21.156 21.844 -5.879 1 76.25 243 ARG B C 1
ATOM 5969 O O . ARG B 1 243 ? 21.406 22.891 -6.465 1 76.25 243 ARG B O 1
ATOM 5976 N N . GLY B 1 244 ? 21.734 21.484 -4.824 1 72.69 244 GLY B N 1
ATOM 5977 C CA . GLY B 1 244 ? 22.812 22.297 -4.277 1 72.69 244 GLY B CA 1
ATOM 5978 C C . GLY B 1 244 ? 22.328 23.422 -3.383 1 72.69 244 GLY B C 1
ATOM 5979 O O . GLY B 1 244 ? 21.109 23.594 -3.209 1 72.69 244 GLY B O 1
ATOM 5980 N N . GLY B 1 245 ? 23.188 24.109 -2.619 1 73.94 245 GLY B N 1
ATOM 5981 C CA . GLY B 1 245 ? 22.844 25.203 -1.714 1 73.94 245 GLY B CA 1
ATOM 5982 C C . GLY B 1 245 ? 24.031 25.766 -0.97 1 73.94 245 GLY B C 1
ATOM 5983 O O . GLY B 1 245 ? 25.156 25.25 -1.106 1 73.94 245 GLY B O 1
ATOM 5984 N N . PRO B 1 246 ? 23.75 26.875 -0.337 1 85.25 246 PRO B N 1
ATOM 5985 C CA . PRO B 1 246 ? 24.828 27.469 0.479 1 85.25 246 PRO B CA 1
ATOM 5986 C C . PRO B 1 246 ? 25.266 26.547 1.617 1 85.25 246 PRO B C 1
ATOM 5988 O O . PRO B 1 246 ? 24.75 25.438 1.761 1 85.25 246 PRO B O 1
ATOM 5991 N N . ASN B 1 247 ? 26.234 26.984 2.289 1 90.5 247 ASN B N 1
ATOM 5992 C CA . ASN B 1 247 ? 26.703 26.188 3.42 1 90.5 247 ASN B CA 1
ATOM 5993 C C . ASN B 1 247 ? 25.703 26.203 4.574 1 90.5 247 ASN B C 1
ATOM 5995 O O . ASN B 1 247 ? 24.844 27.078 4.637 1 90.5 247 ASN B O 1
ATOM 5999 N N . ILE B 1 248 ? 25.859 25.312 5.441 1 95.19 248 ILE B N 1
ATOM 6000 C CA . ILE B 1 248 ? 24.922 25.062 6.535 1 95.19 248 ILE B CA 1
ATOM 6001 C C . ILE B 1 248 ? 24.844 26.297 7.43 1 95.19 248 ILE B C 1
ATOM 6003 O O . ILE B 1 248 ? 23.75 26.703 7.844 1 95.19 248 ILE B O 1
ATOM 6007 N N . SER B 1 249 ? 25.969 26.891 7.734 1 95.31 249 SER B N 1
ATOM 6008 C CA . SER B 1 249 ? 26.016 28.062 8.594 1 95.31 249 SER B CA 1
ATOM 6009 C C . SER B 1 249 ? 25.203 29.219 8 1 95.31 249 SER B C 1
ATOM 6011 O O . SER B 1 249 ? 24.484 29.906 8.719 1 95.31 249 SER B O 1
ATOM 6013 N N . ASP B 1 250 ? 25.344 29.375 6.691 1 94.44 250 ASP B N 1
ATOM 6014 C CA . ASP B 1 250 ? 24.609 30.438 6.008 1 94.44 250 ASP B CA 1
ATOM 6015 C C . ASP B 1 250 ? 23.109 30.188 6.043 1 94.44 250 ASP B C 1
ATOM 6017 O O . ASP B 1 250 ? 22.312 31.109 6.16 1 94.44 250 ASP B O 1
ATOM 6021 N N . ILE B 1 251 ? 22.734 28.984 5.895 1 95.69 251 ILE B N 1
ATOM 6022 C CA . ILE B 1 251 ? 21.328 28.609 5.93 1 95.69 251 ILE B CA 1
ATOM 6023 C C . ILE B 1 251 ? 20.75 28.953 7.305 1 95.69 251 ILE B C 1
ATOM 6025 O O . ILE B 1 251 ? 19.688 29.562 7.402 1 95.69 251 ILE B O 1
ATOM 6029 N N . VAL B 1 252 ? 21.422 28.594 8.367 1 97.19 252 VAL B N 1
ATOM 6030 C CA . VAL B 1 252 ? 20.953 28.828 9.727 1 97.19 252 VAL B CA 1
ATOM 6031 C C . VAL B 1 252 ? 20.938 30.312 10.031 1 97.19 252 VAL B C 1
ATOM 6033 O O . VAL B 1 252 ? 20.047 30.812 10.719 1 97.19 252 VAL B O 1
ATOM 6036 N N . ASP B 1 253 ? 21.953 31.078 9.484 1 96 253 ASP B N 1
ATOM 6037 C CA . ASP B 1 253 ? 21.953 32.531 9.602 1 96 253 ASP B CA 1
ATOM 6038 C C . ASP B 1 253 ? 20.672 33.125 8.984 1 96 253 ASP B C 1
ATOM 6040 O O . ASP B 1 253 ? 20.031 34 9.586 1 96 253 ASP B O 1
ATOM 6044 N N . SER B 1 254 ? 20.469 32.656 7.805 1 95 254 SER B N 1
ATOM 6045 C CA . SER B 1 254 ? 19.281 33.125 7.102 1 95 254 SER B CA 1
ATOM 6046 C C . SER B 1 254 ? 18 32.812 7.875 1 95 254 SER B C 1
ATOM 6048 O O . SER B 1 254 ? 17.094 33.625 7.961 1 95 254 SER B O 1
ATOM 6050 N N . MET B 1 255 ? 17.875 31.625 8.445 1 96.5 255 MET B N 1
ATOM 6051 C CA . MET B 1 255 ? 16.719 31.234 9.234 1 96.5 255 MET B CA 1
ATOM 6052 C C . MET B 1 255 ? 16.547 32.125 10.445 1 96.5 255 MET B C 1
ATOM 6054 O O . MET B 1 255 ? 15.43 32.562 10.75 1 96.5 255 MET B O 1
ATOM 6058 N N . GLN B 1 256 ? 17.609 32.438 11.117 1 96.25 256 GLN B N 1
ATOM 6059 C CA . GLN B 1 256 ? 17.578 33.312 12.281 1 96.25 256 GLN B CA 1
ATOM 6060 C C . GLN B 1 256 ? 17.109 34.719 11.906 1 96.25 256 GLN B C 1
ATOM 6062 O O . GLN B 1 256 ? 16.297 35.312 12.602 1 96.25 256 GLN B O 1
ATOM 6067 N N . GLN B 1 257 ? 17.672 35.188 10.828 1 94.69 257 GLN B N 1
ATOM 6068 C CA . GLN B 1 257 ? 17.312 36.531 10.359 1 94.69 257 GLN B CA 1
ATOM 6069 C C . GLN B 1 257 ? 15.836 36.594 10.008 1 94.69 257 GLN B C 1
ATOM 6071 O O . GLN B 1 257 ? 15.195 37.625 10.25 1 94.69 257 GLN B O 1
ATOM 6076 N N . ARG B 1 258 ? 15.336 35.562 9.508 1 94.75 258 ARG B N 1
ATOM 6077 C CA . ARG B 1 258 ? 13.953 35.531 9.047 1 94.75 258 ARG B CA 1
ATOM 6078 C C . ARG B 1 258 ? 13.008 35.156 10.172 1 94.75 258 ARG B C 1
ATOM 6080 O O . ARG B 1 258 ? 11.789 35.25 10.023 1 94.75 258 ARG B O 1
ATOM 6087 N N . GLY B 1 259 ? 13.531 34.656 11.266 1 96.56 259 GLY B N 1
ATOM 6088 C CA . GLY B 1 259 ? 12.727 34.25 12.414 1 96.56 259 GLY B CA 1
ATOM 6089 C C . GLY B 1 259 ? 12.086 32.875 12.25 1 96.56 259 GLY B C 1
ATOM 6090 O O . GLY B 1 259 ? 11.055 32.594 12.867 1 96.56 259 GLY B O 1
ATOM 6091 N N . ILE B 1 260 ? 12.625 32.062 11.438 1 97.88 260 ILE B N 1
ATOM 6092 C CA . ILE B 1 260 ? 12.078 30.734 11.172 1 97.88 260 ILE B CA 1
ATOM 6093 C C . ILE B 1 260 ? 12.477 29.781 12.297 1 97.88 260 ILE B C 1
ATOM 6095 O O . ILE B 1 260 ? 13.664 29.594 12.578 1 97.88 260 ILE B O 1
ATOM 6099 N N . ASN B 1 261 ? 11.477 29.156 12.922 1 98.38 261 ASN B N 1
ATOM 6100 C CA . ASN B 1 261 ? 11.812 28.219 13.992 1 98.38 261 ASN B CA 1
ATOM 6101 C C . ASN B 1 261 ? 11.211 26.844 13.75 1 98.38 261 ASN B C 1
ATOM 6103 O O . ASN B 1 261 ? 11.312 25.953 14.602 1 98.38 261 ASN B O 1
ATOM 6107 N N . MET B 1 262 ? 10.555 26.609 12.641 1 98.62 262 MET B N 1
ATOM 6108 C CA . MET B 1 262 ? 10.18 25.297 12.109 1 98.62 262 MET B CA 1
ATOM 6109 C C . MET B 1 262 ? 10.555 25.172 10.641 1 98.62 262 MET B C 1
ATOM 6111 O O . MET B 1 262 ? 10.234 26.047 9.836 1 98.62 262 MET B O 1
ATOM 6115 N N . LEU B 1 263 ? 11.281 24.141 10.336 1 98.81 263 LEU B N 1
ATOM 6116 C CA . LEU B 1 263 ? 11.688 23.906 8.953 1 98.81 263 LEU B CA 1
ATOM 6117 C C . LEU B 1 263 ? 11.266 22.516 8.492 1 98.81 263 LEU B C 1
ATOM 6119 O O . LEU B 1 263 ? 11.648 21.516 9.102 1 98.81 263 LEU B O 1
ATOM 6123 N N . PHE B 1 264 ? 10.453 22.469 7.484 1 98.81 264 PHE B N 1
ATOM 6124 C CA . PHE B 1 264 ? 10.047 21.219 6.844 1 98.81 264 PHE B CA 1
ATOM 6125 C C . PHE B 1 264 ? 10.805 21.016 5.535 1 98.81 264 PHE B C 1
ATOM 6127 O O . PHE B 1 264 ? 10.688 21.828 4.613 1 98.81 264 PHE B O 1
ATOM 6134 N N . VAL B 1 265 ? 11.555 19.938 5.469 1 98.38 265 VAL B N 1
ATOM 6135 C CA . VAL B 1 265 ? 12.461 19.688 4.355 1 98.38 265 VAL B CA 1
ATOM 6136 C C . VAL B 1 265 ? 11.984 18.484 3.551 1 98.38 265 VAL B C 1
ATOM 6138 O O . VAL B 1 265 ? 12.047 17.359 4.027 1 98.38 265 VAL B O 1
ATOM 6141 N N . LEU B 1 266 ? 11.523 18.688 2.328 1 97.94 266 LEU B N 1
ATOM 6142 C CA . LEU B 1 266 ? 11.055 17.625 1.449 1 97.94 266 LEU B CA 1
ATOM 6143 C C . LEU B 1 266 ? 12.141 17.219 0.454 1 97.94 266 LEU B C 1
ATOM 6145 O O . LEU B 1 266 ? 12.578 18.047 -0.355 1 97.94 266 LEU B O 1
ATOM 6149 N N . GLY B 1 267 ? 12.625 16.016 0.557 1 96.06 267 GLY B N 1
ATOM 6150 C CA . GLY B 1 267 ? 13.664 15.594 -0.365 1 96.06 267 GLY B CA 1
ATOM 6151 C C . GLY B 1 267 ? 14.156 14.188 -0.102 1 96.06 267 GLY B C 1
ATOM 6152 O O . GLY B 1 267 ? 13.555 13.445 0.676 1 96.06 267 GLY B O 1
ATOM 6153 N N . GLY B 1 268 ? 15.172 13.766 -0.833 1 94.5 268 GLY B N 1
ATOM 6154 C CA . GLY B 1 268 ? 15.727 12.422 -0.731 1 94.5 268 GLY B CA 1
ATOM 6155 C C . GLY B 1 268 ? 16.875 12.328 0.251 1 94.5 268 GLY B C 1
ATOM 6156 O O . GLY B 1 268 ? 16.891 13.016 1.273 1 94.5 268 GLY B O 1
ATOM 6157 N N . ASN B 1 269 ? 17.797 11.422 0.022 1 93.94 269 ASN B N 1
ATOM 6158 C CA . ASN B 1 269 ? 18.906 11.133 0.923 1 93.94 269 ASN B CA 1
ATOM 6159 C C . ASN B 1 269 ? 19.781 12.367 1.144 1 93.94 269 ASN B C 1
ATOM 6161 O O . ASN B 1 269 ? 20.062 12.734 2.285 1 93.94 269 ASN B O 1
ATOM 6165 N N . GLY B 1 270 ? 20.172 12.984 0.054 1 92.31 270 GLY B N 1
ATOM 6166 C CA . GLY B 1 270 ? 21 14.164 0.174 1 92.31 270 GLY B CA 1
ATOM 6167 C C . GLY B 1 270 ? 20.328 15.305 0.912 1 92.31 270 GLY B C 1
ATOM 6168 O O . GLY B 1 270 ? 20.953 16 1.704 1 92.31 270 GLY B O 1
ATOM 6169 N N . THR B 1 271 ? 19.094 15.5 0.595 1 94.5 271 THR B N 1
ATOM 6170 C CA . THR B 1 271 ? 18.297 16.531 1.249 1 94.5 271 THR B CA 1
ATOM 6171 C C . THR B 1 271 ? 18.188 16.266 2.746 1 94.5 271 THR B C 1
ATOM 6173 O O . THR B 1 271 ? 18.266 17.188 3.559 1 94.5 271 THR B O 1
ATOM 6176 N N . HIS B 1 272 ? 18.016 15.023 3.127 1 97 272 HIS B N 1
ATOM 6177 C CA . HIS B 1 272 ? 17.938 14.664 4.535 1 97 272 HIS B CA 1
ATOM 6178 C C . HIS B 1 272 ? 19.266 14.859 5.246 1 97 272 HIS B C 1
ATOM 6180 O O . HIS B 1 272 ? 19.297 15.203 6.43 1 97 272 HIS B O 1
ATOM 6186 N N . ALA B 1 273 ? 20.297 14.602 4.555 1 96.12 273 ALA B N 1
ATOM 6187 C CA . ALA B 1 273 ? 21.609 14.898 5.129 1 96.12 273 ALA B CA 1
ATOM 6188 C C . ALA B 1 273 ? 21.734 16.375 5.465 1 96.12 273 ALA B C 1
ATOM 6190 O O . ALA B 1 273 ? 22.266 16.734 6.52 1 96.12 273 ALA B O 1
ATOM 6191 N N . GLY B 1 274 ? 21.281 17.203 4.539 1 96.06 274 GLY B N 1
ATOM 6192 C CA . GLY B 1 274 ? 21.266 18.625 4.805 1 96.06 274 GLY B CA 1
ATOM 6193 C C . GLY B 1 274 ? 20.391 18.984 5.992 1 96.06 274 GLY B C 1
ATOM 6194 O O . GLY B 1 274 ? 20.766 19.828 6.812 1 96.06 274 GLY B O 1
ATOM 6195 N N . ALA B 1 275 ? 19.25 18.375 6.066 1 97.88 275 ALA B N 1
ATOM 6196 C CA . ALA B 1 275 ? 18.344 18.609 7.184 1 97.88 275 ALA B CA 1
ATOM 6197 C C . ALA B 1 275 ? 19 18.25 8.516 1 97.88 275 ALA B C 1
ATOM 6199 O O . ALA B 1 275 ? 18.859 18.984 9.5 1 97.88 275 ALA B O 1
ATOM 6200 N N . ASP B 1 276 ? 19.641 17.109 8.555 1 97.94 276 ASP B N 1
ATOM 6201 C CA . ASP B 1 276 ? 20.344 16.672 9.75 1 97.94 276 ASP B CA 1
ATOM 6202 C C . ASP B 1 276 ? 21.453 17.656 10.133 1 97.94 276 ASP B C 1
ATOM 6204 O O . ASP B 1 276 ? 21.641 17.953 11.312 1 97.94 276 ASP B O 1
ATOM 6208 N N . ALA B 1 277 ? 22.172 18.156 9.148 1 97.69 277 ALA B N 1
ATOM 6209 C CA . ALA B 1 277 ? 23.234 19.141 9.391 1 97.69 277 ALA B CA 1
ATOM 6210 C C . ALA B 1 277 ? 22.656 20.438 9.953 1 97.69 277 ALA B C 1
ATOM 6212 O O . ALA B 1 277 ? 23.25 21.047 10.844 1 97.69 277 ALA B O 1
ATOM 6213 N N . ILE B 1 278 ? 21.594 20.875 9.414 1 98 278 ILE B N 1
ATOM 6214 C CA . ILE B 1 278 ? 20.938 22.078 9.883 1 98 278 ILE B CA 1
ATOM 6215 C C . ILE B 1 278 ? 20.484 21.891 11.336 1 98 278 ILE B C 1
ATOM 6217 O O . ILE B 1 278 ? 20.688 22.766 12.172 1 98 278 ILE B O 1
ATOM 6221 N N . HIS B 1 279 ? 19.859 20.75 11.625 1 98.06 279 HIS B N 1
ATOM 6222 C CA . HIS B 1 279 ? 19.438 20.391 12.984 1 98.06 279 HIS B CA 1
ATOM 6223 C C . HIS B 1 279 ? 20.609 20.5 13.953 1 98.06 279 HIS B C 1
ATOM 6225 O O . HIS B 1 279 ? 20.484 21.109 15.016 1 98.06 279 HIS B O 1
ATOM 6231 N N . ASN B 1 280 ? 21.688 19.906 13.602 1 97.56 280 ASN B N 1
ATOM 6232 C CA . ASN B 1 280 ? 22.859 19.891 14.469 1 97.56 280 ASN B CA 1
ATOM 6233 C C . ASN B 1 280 ? 23.422 21.297 14.672 1 97.56 280 ASN B C 1
ATOM 6235 O O . ASN B 1 280 ? 23.859 21.641 15.773 1 97.56 280 ASN B O 1
ATOM 6239 N N . GLU B 1 281 ? 23.453 22.078 13.602 1 97.62 281 GLU B N 1
ATOM 6240 C CA . GLU B 1 281 ? 23.938 23.453 13.703 1 97.62 281 GLU B CA 1
ATOM 6241 C C . GLU B 1 281 ? 23.062 24.281 14.633 1 97.62 281 GLU B C 1
ATOM 6243 O O . GLU B 1 281 ? 23.562 25.078 15.43 1 97.62 281 GLU B O 1
ATOM 6248 N N . CYS B 1 282 ? 21.797 24.156 14.508 1 97.31 282 CYS B N 1
ATOM 6249 C CA . CYS B 1 282 ? 20.859 24.859 15.383 1 97.31 282 CYS B CA 1
ATOM 6250 C C . CYS B 1 282 ? 21.094 24.484 16.844 1 97.31 282 CYS B C 1
ATOM 6252 O O . CYS B 1 282 ? 21.094 25.344 17.719 1 97.31 282 CYS B O 1
ATOM 6254 N N . ARG B 1 283 ? 21.281 23.234 17.078 1 95.12 283 ARG B N 1
ATOM 6255 C CA . ARG B 1 283 ? 21.562 22.75 18.438 1 95.12 283 ARG B CA 1
ATOM 6256 C C . ARG B 1 283 ? 22.844 23.359 18.984 1 95.12 283 ARG B C 1
ATOM 6258 O O . ARG B 1 283 ? 22.891 23.797 20.141 1 95.12 283 ARG B O 1
ATOM 6265 N N . LYS B 1 284 ? 23.797 23.344 18.203 1 95.94 284 LYS B N 1
ATOM 6266 C CA . LYS B 1 284 ? 25.094 23.875 18.578 1 95.94 284 LYS B CA 1
ATOM 6267 C C . LYS B 1 284 ? 24.984 25.344 18.984 1 95.94 284 LYS B C 1
ATOM 6269 O O . LYS B 1 284 ? 25.656 25.797 19.922 1 95.94 284 LYS B O 1
ATOM 6274 N N . ARG B 1 285 ? 24.141 26.078 18.297 1 96.75 285 ARG B N 1
ATOM 6275 C CA . ARG B 1 285 ? 24 27.516 18.5 1 96.75 285 ARG B CA 1
ATOM 6276 C C . ARG B 1 285 ? 22.969 27.812 19.594 1 96.75 285 ARG B C 1
ATOM 6278 O O . ARG B 1 285 ? 22.75 28.969 19.938 1 96.75 285 ARG B O 1
ATOM 6285 N N . GLY B 1 286 ? 22.297 26.781 20.062 1 95.56 286 GLY B N 1
ATOM 6286 C CA . GLY B 1 286 ? 21.281 26.953 21.078 1 95.56 286 GLY B CA 1
ATOM 6287 C C . GLY B 1 286 ? 20 27.562 20.547 1 95.56 286 GLY B C 1
ATOM 6288 O O . GLY B 1 286 ? 19.344 28.359 21.234 1 95.56 286 GLY B O 1
ATOM 6289 N N . LEU B 1 287 ? 19.703 27.281 19.312 1 96.31 287 LEU B N 1
ATOM 6290 C CA . LEU B 1 287 ? 18.484 27.781 18.703 1 96.31 287 LEU B CA 1
ATOM 6291 C C . LEU B 1 287 ? 17.344 26.766 18.828 1 96.31 287 LEU B C 1
ATOM 6293 O O . LEU B 1 287 ? 17.531 25.594 18.531 1 96.31 287 LEU B O 1
ATOM 6297 N N . LYS B 1 288 ? 16.203 27.203 19.328 1 96.19 288 LYS B N 1
ATOM 6298 C CA . LYS B 1 288 ? 15.031 26.344 19.422 1 96.19 288 LYS B CA 1
ATOM 6299 C C . LYS B 1 288 ? 14.312 26.25 18.078 1 96.19 288 LYS B C 1
ATOM 6301 O O . LYS B 1 288 ? 13.391 27.016 17.797 1 96.19 288 LYS B O 1
ATOM 6306 N N . VAL B 1 289 ? 14.75 25.328 17.266 1 97.69 289 VAL B N 1
ATOM 6307 C CA . VAL B 1 289 ? 14.219 25.125 15.93 1 97.69 289 VAL B CA 1
ATOM 6308 C C . VAL B 1 289 ? 13.891 23.656 15.711 1 97.69 289 VAL B C 1
ATOM 6310 O O . VAL B 1 289 ? 14.648 22.781 16.141 1 97.69 289 VAL B O 1
ATOM 6313 N N . ALA B 1 290 ? 12.75 23.359 15.172 1 98.38 290 ALA B N 1
ATOM 6314 C CA . ALA B 1 290 ? 12.391 22 14.758 1 98.38 290 ALA B CA 1
ATOM 6315 C C . ALA B 1 290 ? 12.656 21.797 13.273 1 98.38 290 ALA B C 1
ATOM 6317 O O . ALA B 1 290 ? 12.141 22.547 12.43 1 98.38 290 ALA B O 1
ATOM 6318 N N . VAL B 1 291 ? 13.484 20.859 12.938 1 98.75 291 VAL B N 1
ATOM 6319 C CA . VAL B 1 291 ? 13.773 20.469 11.562 1 98.75 291 VAL B CA 1
ATOM 6320 C C . VAL B 1 291 ? 13.211 19.078 11.289 1 98.75 291 VAL B C 1
ATOM 6322 O O . VAL B 1 291 ? 13.617 18.094 11.922 1 98.75 291 VAL B O 1
ATOM 6325 N N . VAL B 1 292 ? 12.25 18.953 10.391 1 98.88 292 VAL B N 1
ATOM 6326 C CA . VAL B 1 292 ? 11.586 17.688 10.102 1 98.88 292 VAL B CA 1
ATOM 6327 C C . VAL B 1 292 ? 11.68 17.391 8.609 1 98.88 292 VAL B C 1
ATOM 6329 O O . VAL B 1 292 ? 11.32 18.219 7.777 1 98.88 292 VAL B O 1
ATOM 6332 N N . GLY B 1 293 ? 12.188 16.219 8.305 1 98.62 293 GLY B N 1
ATOM 6333 C CA . GLY B 1 293 ? 12.266 15.773 6.922 1 98.62 293 GLY B CA 1
ATOM 6334 C C . GLY B 1 293 ? 11.039 15.008 6.473 1 98.62 293 GLY B C 1
ATOM 6335 O O . GLY B 1 293 ? 10.383 14.344 7.281 1 98.62 293 GLY B O 1
ATOM 6336 N N . VAL B 1 294 ? 10.672 15.078 5.211 1 98.62 294 VAL B N 1
ATOM 6337 C CA . VAL B 1 294 ? 9.664 14.273 4.531 1 98.62 294 VAL B CA 1
ATOM 6338 C C . VAL B 1 294 ? 10.297 13.547 3.348 1 98.62 294 VAL B C 1
ATOM 6340 O O . VAL B 1 294 ? 10.875 14.172 2.463 1 98.62 294 VAL B O 1
ATOM 6343 N N . PRO B 1 295 ? 10.195 12.234 3.287 1 97.94 295 PRO B N 1
ATOM 6344 C CA . PRO B 1 295 ? 10.984 11.43 2.344 1 97.94 295 PRO B CA 1
ATOM 6345 C C . PRO B 1 295 ? 10.414 11.469 0.927 1 97.94 295 PRO B C 1
ATOM 6347 O O . PRO B 1 295 ? 9.57 10.641 0.572 1 97.94 295 PRO B O 1
ATOM 6350 N N . LYS B 1 296 ? 11 12.273 0.162 1 95.5 296 LYS B N 1
ATOM 6351 C CA . LYS B 1 296 ? 10.609 12.5 -1.226 1 95.5 296 LYS B CA 1
ATOM 6352 C C . LYS B 1 296 ? 11.562 11.797 -2.188 1 95.5 296 LYS B C 1
ATOM 6354 O O . LYS B 1 296 ? 12.703 12.219 -2.361 1 95.5 296 LYS B O 1
ATOM 6359 N N . THR B 1 297 ? 11.117 10.75 -2.877 1 94.19 297 THR B N 1
ATOM 6360 C CA . THR B 1 297 ? 11.844 10.109 -3.967 1 94.19 297 THR B CA 1
ATOM 6361 C C . THR B 1 297 ? 10.961 9.094 -4.684 1 94.19 297 THR B C 1
ATOM 6363 O O . THR B 1 297 ? 10.203 8.367 -4.039 1 94.19 297 THR B O 1
ATOM 6366 N N . ILE B 1 298 ? 11.07 9.016 -5.949 1 94.94 298 ILE B N 1
ATOM 6367 C CA . ILE B 1 298 ? 10.359 7.977 -6.684 1 94.94 298 ILE B CA 1
ATOM 6368 C C . ILE B 1 298 ? 11.172 6.684 -6.668 1 94.94 298 ILE B C 1
ATOM 6370 O O . ILE B 1 298 ? 10.656 5.613 -6.996 1 94.94 298 ILE B O 1
ATOM 6374 N N . ASP B 1 299 ? 12.406 6.75 -6.289 1 93.44 299 ASP B N 1
ATOM 6375 C CA . ASP B 1 299 ? 13.328 5.625 -6.402 1 93.44 299 ASP B CA 1
ATOM 6376 C C . ASP B 1 299 ? 13.094 4.613 -5.281 1 93.44 299 ASP B C 1
ATOM 6378 O O . ASP B 1 299 ? 13.578 3.48 -5.352 1 93.44 299 ASP B O 1
ATOM 6382 N N . ASN B 1 300 ? 12.391 5.027 -4.238 1 95.81 300 ASN B N 1
ATOM 6383 C CA . ASN B 1 300 ? 12.148 4.176 -3.08 1 95.81 300 ASN B CA 1
ATOM 6384 C C . ASN B 1 300 ? 13.453 3.705 -2.447 1 95.81 300 ASN B C 1
ATOM 6386 O O . ASN B 1 300 ? 13.57 2.545 -2.049 1 95.81 300 ASN B O 1
ATOM 6390 N N . ASP B 1 301 ? 14.445 4.676 -2.275 1 94.38 301 ASP B N 1
ATOM 6391 C CA . ASP B 1 301 ? 15.789 4.27 -1.864 1 94.38 301 ASP B CA 1
ATOM 6392 C C . ASP B 1 301 ? 16.141 4.832 -0.487 1 94.38 301 ASP B C 1
ATOM 6394 O O . ASP B 1 301 ? 17.312 5.047 -0.175 1 94.38 301 ASP B O 1
ATOM 6398 N N . ILE B 1 302 ? 15.141 5.199 0.3 1 95.69 302 ILE B N 1
ATOM 6399 C CA . ILE B 1 302 ? 15.359 5.594 1.686 1 95.69 302 ILE B CA 1
ATOM 6400 C C . ILE B 1 302 ? 15.094 4.41 2.611 1 95.69 302 ILE B C 1
ATOM 6402 O O . ILE B 1 302 ? 14.109 3.695 2.445 1 95.69 302 ILE B O 1
ATOM 6406 N N . LEU B 1 303 ? 15.906 4.211 3.646 1 95.25 303 LEU B N 1
ATOM 6407 C CA . LEU B 1 303 ? 15.898 3.012 4.477 1 95.25 303 LEU B CA 1
ATOM 6408 C C . LEU B 1 303 ? 14.727 3.035 5.457 1 95.25 303 LEU B C 1
ATOM 6410 O O . LEU B 1 303 ? 14.258 4.109 5.844 1 95.25 303 LEU B O 1
ATOM 6414 N N . LEU B 1 304 ? 14.25 1.904 5.84 1 95.56 304 LEU B N 1
ATOM 6415 C CA . LEU B 1 304 ? 13.461 1.611 7.031 1 95.56 304 LEU B CA 1
ATOM 6416 C C . LEU B 1 304 ? 11.984 1.921 6.797 1 95.56 304 LEU B C 1
ATOM 6418 O O . LEU B 1 304 ? 11.156 1.742 7.695 1 95.56 304 LEU B O 1
ATOM 6422 N N . MET B 1 305 ? 11.656 2.396 5.66 1 95.56 305 MET B N 1
ATOM 6423 C CA . MET B 1 305 ? 10.258 2.689 5.367 1 95.56 305 MET B CA 1
ATOM 6424 C C . MET B 1 305 ? 9.711 1.734 4.312 1 95.56 305 MET B C 1
ATOM 6426 O O . MET B 1 305 ? 10.469 1.175 3.521 1 95.56 305 MET B O 1
ATOM 6430 N N . ASP B 1 306 ? 8.406 1.548 4.32 1 95.69 306 ASP B N 1
ATOM 6431 C CA . ASP B 1 306 ? 7.758 0.688 3.336 1 95.69 306 ASP B CA 1
ATOM 6432 C C . ASP B 1 306 ? 7.934 1.238 1.924 1 95.69 306 ASP B C 1
ATOM 6434 O O . ASP B 1 306 ? 8.172 0.48 0.981 1 95.69 306 ASP B O 1
ATOM 6438 N N . LYS B 1 307 ? 7.73 2.477 1.836 1 96.06 307 LYS B N 1
ATOM 6439 C CA . LYS B 1 307 ? 7.852 3.174 0.559 1 96.06 307 LYS B CA 1
ATOM 6440 C C . LYS B 1 307 ? 7.945 4.684 0.762 1 96.06 307 LYS B C 1
ATOM 6442 O O . LYS B 1 307 ? 7.574 5.195 1.819 1 96.06 307 LYS B O 1
ATOM 6447 N N . THR B 1 308 ? 8.469 5.352 -0.218 1 96.94 308 THR B N 1
ATOM 6448 C CA . THR B 1 308 ? 8.484 6.812 -0.274 1 96.94 308 THR B CA 1
ATOM 6449 C C . THR B 1 308 ? 7.387 7.328 -1.195 1 96.94 308 THR B C 1
ATOM 6451 O O . THR B 1 308 ? 6.871 6.586 -2.033 1 96.94 308 THR B O 1
ATOM 6454 N N . PHE B 1 309 ? 6.961 8.562 -0.942 1 96.06 309 PHE B N 1
ATOM 6455 C CA . PHE B 1 309 ? 5.859 9.031 -1.771 1 96.06 309 PHE B CA 1
ATOM 6456 C C . PHE B 1 309 ? 6.34 9.352 -3.18 1 96.06 309 PHE B C 1
ATOM 6458 O O . PHE B 1 309 ? 7.477 9.789 -3.369 1 96.06 309 PHE B O 1
ATOM 6465 N N . GLY B 1 310 ? 5.469 9.133 -4.102 1 95.75 310 GLY B N 1
ATOM 6466 C CA . GLY B 1 310 ? 5.762 9.281 -5.52 1 95.75 310 GLY B CA 1
ATOM 6467 C C . GLY B 1 310 ? 6.074 7.969 -6.203 1 95.75 310 GLY B C 1
ATOM 6468 O O . GLY B 1 310 ? 5.926 7.844 -7.422 1 95.75 310 GLY B O 1
ATOM 6469 N N . PHE B 1 311 ? 6.5 7.02 -5.406 1 96.5 311 PHE B N 1
ATOM 6470 C CA . PHE B 1 311 ? 6.906 5.723 -5.941 1 96.5 311 PHE B CA 1
ATOM 6471 C C . PHE B 1 311 ? 5.734 5.023 -6.617 1 96.5 311 PHE B C 1
ATOM 6473 O O . PHE B 1 311 ? 5.859 4.551 -7.75 1 96.5 311 PHE B O 1
ATOM 6480 N N . ASP B 1 312 ? 4.578 4.953 -5.965 1 96.81 312 ASP B N 1
ATOM 6481 C CA . ASP B 1 312 ? 3.41 4.277 -6.523 1 96.81 312 ASP B CA 1
ATOM 6482 C C . ASP B 1 312 ? 2.963 4.938 -7.824 1 96.81 312 ASP B C 1
ATOM 6484 O O . ASP B 1 312 ? 2.547 4.254 -8.758 1 96.81 312 ASP B O 1
ATOM 6488 N N . THR B 1 313 ? 2.959 6.227 -7.844 1 96.38 313 THR B N 1
ATOM 6489 C CA . THR B 1 313 ? 2.588 6.961 -9.047 1 96.38 313 THR B CA 1
ATOM 6490 C C . THR B 1 313 ? 3.547 6.641 -10.195 1 96.38 313 THR B C 1
ATOM 6492 O O . THR B 1 313 ? 3.121 6.461 -11.336 1 96.38 313 THR B O 1
ATOM 6495 N N . ALA B 1 314 ? 4.824 6.605 -9.875 1 95.62 314 ALA B N 1
ATOM 6496 C CA . ALA B 1 314 ? 5.816 6.281 -10.898 1 95.62 314 ALA B CA 1
ATOM 6497 C C . ALA B 1 314 ? 5.562 4.895 -11.484 1 95.62 314 ALA B C 1
ATOM 6499 O O . ALA B 1 314 ? 5.641 4.707 -12.703 1 95.62 314 ALA B O 1
ATOM 6500 N N . VAL B 1 315 ? 5.297 3.953 -10.656 1 96.81 315 VAL B N 1
ATOM 6501 C CA . VAL B 1 315 ? 5.02 2.588 -11.086 1 96.81 315 VAL B CA 1
ATOM 6502 C C . VAL B 1 315 ? 3.758 2.566 -11.945 1 96.81 315 VAL B C 1
ATOM 6504 O O . VAL B 1 315 ? 3.719 1.9 -12.984 1 96.81 315 VAL B O 1
ATOM 6507 N N . GLU B 1 316 ? 2.746 3.289 -11.547 1 95.31 316 GLU B N 1
ATOM 6508 C CA . GLU B 1 316 ? 1.5 3.375 -12.305 1 95.31 316 GLU B CA 1
ATOM 6509 C C . GLU B 1 316 ? 1.731 3.99 -13.68 1 95.31 316 GLU B C 1
ATOM 6511 O O . GLU B 1 316 ? 1.248 3.469 -14.688 1 95.31 316 GLU B O 1
ATOM 6516 N N . GLU B 1 317 ? 2.443 5.07 -13.688 1 94.06 317 GLU B N 1
ATOM 6517 C CA . GLU B 1 317 ? 2.701 5.762 -14.945 1 94.06 317 GLU B CA 1
ATOM 6518 C C . GLU B 1 317 ? 3.584 4.922 -15.867 1 94.06 317 GLU B C 1
ATOM 6520 O O . GLU B 1 317 ? 3.465 5 -17.094 1 94.06 317 GLU B O 1
ATOM 6525 N N . ALA B 1 318 ? 4.422 4.121 -15.289 1 95.06 318 ALA B N 1
ATOM 6526 C CA . ALA B 1 318 ? 5.273 3.234 -16.078 1 95.06 318 ALA B CA 1
ATOM 6527 C C . ALA B 1 318 ? 4.441 2.238 -16.875 1 95.06 318 ALA B C 1
ATOM 6529 O O . ALA B 1 318 ? 4.887 1.732 -17.906 1 95.06 318 ALA B O 1
ATOM 6530 N N . GLN B 1 319 ? 3.258 1.92 -16.375 1 93.88 319 GLN B N 1
ATOM 6531 C CA . GLN B 1 319 ? 2.412 0.936 -17.047 1 93.88 319 GLN B CA 1
ATOM 6532 C C . GLN B 1 319 ? 2.051 1.388 -18.453 1 93.88 319 GLN B C 1
ATOM 6534 O O . GLN B 1 319 ? 1.94 0.565 -19.375 1 93.88 319 GLN B O 1
ATOM 6539 N N . ARG B 1 320 ? 1.873 2.668 -18.625 1 90.62 320 ARG B N 1
ATOM 6540 C CA . ARG B 1 320 ? 1.548 3.186 -19.953 1 90.62 320 ARG B CA 1
ATOM 6541 C C . ARG B 1 320 ? 2.67 2.898 -20.938 1 90.62 320 ARG B C 1
ATOM 6543 O O . ARG B 1 320 ? 2.414 2.51 -22.078 1 90.62 320 ARG B O 1
ATOM 6550 N N . ALA B 1 321 ? 3.854 3.129 -20.5 1 92.75 321 ALA B N 1
ATOM 6551 C CA . ALA B 1 321 ? 5.012 2.857 -21.359 1 92.75 321 ALA B CA 1
ATOM 6552 C C . ALA B 1 321 ? 5.125 1.367 -21.672 1 92.75 321 ALA B C 1
ATOM 6554 O O . ALA B 1 321 ? 5.375 0.983 -22.812 1 92.75 321 ALA B O 1
ATOM 6555 N N . ILE B 1 322 ? 4.891 0.546 -20.719 1 94.5 322 ILE B N 1
ATOM 6556 C CA . ILE B 1 322 ? 5.008 -0.899 -20.875 1 94.5 322 ILE B CA 1
ATOM 6557 C C . ILE B 1 322 ? 3.916 -1.404 -21.812 1 94.5 322 ILE B C 1
ATOM 6559 O O . ILE B 1 322 ? 4.176 -2.236 -22.688 1 94.5 322 ILE B O 1
ATOM 6563 N N . ASN B 1 323 ? 2.742 -0.884 -21.672 1 91.56 323 ASN B N 1
ATOM 6564 C CA . ASN B 1 323 ? 1.645 -1.276 -22.547 1 91.56 323 ASN B CA 1
ATOM 6565 C C . ASN B 1 323 ? 1.923 -0.895 -24 1 91.56 323 ASN B C 1
ATOM 6567 O O . ASN B 1 323 ? 1.621 -1.66 -24.922 1 91.56 323 ASN B O 1
ATOM 6571 N N . SER B 1 324 ? 2.457 0.284 -24.156 1 89.56 324 SER B N 1
ATOM 6572 C CA . SER B 1 324 ? 2.832 0.719 -25.5 1 89.56 324 SER B CA 1
ATOM 6573 C C . SER B 1 324 ? 3.881 -0.206 -26.109 1 89.56 324 SER B C 1
ATOM 6575 O O . SER B 1 324 ? 3.781 -0.58 -27.281 1 89.56 324 SER B O 1
ATOM 6577 N N . ALA B 1 325 ? 4.805 -0.549 -25.312 1 93.31 325 ALA B N 1
ATOM 6578 C CA . ALA B 1 325 ? 5.848 -1.462 -25.766 1 93.31 325 ALA B CA 1
ATOM 6579 C C . ALA B 1 325 ? 5.266 -2.826 -26.125 1 93.31 325 ALA B C 1
ATOM 6581 O O . ALA B 1 325 ? 5.668 -3.443 -27.109 1 93.31 325 ALA B O 1
ATOM 6582 N N . TYR B 1 326 ? 4.391 -3.262 -25.375 1 92.25 326 TYR B N 1
ATOM 6583 C CA . TYR B 1 326 ? 3.754 -4.555 -25.594 1 92.25 326 TYR B CA 1
ATOM 6584 C C . TYR B 1 326 ? 2.975 -4.562 -26.906 1 92.25 326 TYR B C 1
ATOM 6586 O O . TYR B 1 326 ? 3.088 -5.504 -27.688 1 92.25 326 TYR B O 1
ATOM 6594 N N . ILE B 1 327 ? 2.23 -3.516 -27.141 1 86.12 327 ILE B N 1
ATOM 6595 C CA . ILE B 1 327 ? 1.432 -3.396 -28.359 1 86.12 327 ILE B CA 1
ATOM 6596 C C . ILE B 1 327 ? 2.35 -3.354 -29.578 1 86.12 327 ILE B C 1
ATOM 6598 O O . ILE B 1 327 ? 2.119 -4.059 -30.562 1 86.12 327 ILE B O 1
ATOM 6602 N N . GLU B 1 328 ? 3.396 -2.619 -29.438 1 85.88 328 GLU B N 1
ATOM 6603 C CA . GLU B 1 328 ? 4.352 -2.521 -30.531 1 85.88 328 GLU B CA 1
ATOM 6604 C C . GLU B 1 328 ? 5.02 -3.867 -30.797 1 85.88 328 GLU B C 1
ATOM 6606 O O . GLU B 1 328 ? 5.16 -4.277 -31.953 1 85.88 328 GLU B O 1
ATOM 6611 N N . ALA B 1 329 ? 5.379 -4.477 -29.75 1 91.69 329 ALA B N 1
ATOM 6612 C CA . ALA B 1 329 ? 6.062 -5.762 -29.891 1 91.69 329 ALA B CA 1
ATOM 6613 C C . ALA B 1 329 ? 5.141 -6.812 -30.5 1 91.69 329 ALA B C 1
ATOM 6615 O O . ALA B 1 329 ? 5.559 -7.586 -31.359 1 91.69 329 ALA B O 1
ATOM 6616 N N . HIS B 1 330 ? 3.914 -6.812 -30.172 1 89.38 330 HIS B N 1
ATOM 6617 C CA . HIS B 1 330 ? 2.99 -7.863 -30.594 1 89.38 330 HIS B CA 1
ATOM 6618 C C . HIS B 1 330 ? 2.373 -7.539 -31.953 1 89.38 330 HIS B C 1
ATOM 6620 O O . HIS B 1 330 ? 1.768 -8.406 -32.594 1 89.38 330 HIS B O 1
ATOM 6626 N N . SER B 1 331 ? 2.508 -6.328 -32.344 1 87.56 331 SER B N 1
ATOM 6627 C CA . SER B 1 331 ? 1.943 -5.922 -33.625 1 87.56 331 SER B CA 1
ATOM 6628 C C . SER B 1 331 ? 2.957 -6.086 -34.75 1 87.56 331 SER B C 1
ATOM 6630 O O . SER B 1 331 ? 2.602 -6.008 -35.938 1 87.56 331 SER B O 1
ATOM 6632 N N . ALA B 1 332 ? 4.195 -6.297 -34.406 1 84.81 332 ALA B N 1
ATOM 6633 C CA . ALA B 1 332 ? 5.262 -6.453 -35.375 1 84.81 332 ALA B CA 1
ATOM 6634 C C . ALA B 1 332 ? 5.723 -7.902 -35.469 1 84.81 332 ALA B C 1
ATOM 6636 O O . ALA B 1 332 ? 5.641 -8.648 -34.5 1 84.81 332 ALA B O 1
ATOM 6637 N N . TYR B 1 333 ? 6.117 -8.297 -36.688 1 87.31 333 TYR B N 1
ATOM 6638 C CA . TYR B 1 333 ? 6.754 -9.602 -36.844 1 87.31 333 TYR B CA 1
ATOM 6639 C C . TYR B 1 333 ? 8.094 -9.641 -36.125 1 87.31 333 TYR B C 1
ATOM 6641 O O . TYR B 1 333 ? 8.984 -8.836 -36.406 1 87.31 333 TYR B O 1
ATOM 6649 N N . ARG B 1 334 ? 8.25 -10.594 -35.125 1 92.56 334 ARG B N 1
ATOM 6650 C CA . ARG B 1 334 ? 9.453 -10.711 -34.312 1 92.56 334 ARG B CA 1
ATOM 6651 C C . ARG B 1 334 ? 9.766 -9.391 -33.625 1 92.56 334 ARG B C 1
ATOM 6653 O O . ARG B 1 334 ? 10.883 -8.891 -33.688 1 92.56 334 ARG B O 1
ATOM 6660 N N . GLY B 1 335 ? 8.695 -8.875 -33.062 1 94.62 335 GLY B N 1
ATOM 6661 C CA . GLY B 1 335 ? 8.773 -7.578 -32.406 1 94.62 335 GLY B CA 1
ATOM 6662 C C . GLY B 1 335 ? 9.352 -7.645 -31.016 1 94.62 335 GLY B C 1
ATOM 6663 O O . GLY B 1 335 ? 9.078 -8.586 -30.266 1 94.62 335 GLY B O 1
ATOM 6664 N N . VAL B 1 336 ? 10.211 -6.684 -30.688 1 96.69 336 VAL B N 1
ATOM 6665 C CA . VAL B 1 336 ? 10.797 -6.547 -29.359 1 96.69 336 VAL B CA 1
ATOM 6666 C C . VAL B 1 336 ? 10.555 -5.133 -28.828 1 96.69 336 VAL B C 1
ATOM 6668 O O . VAL B 1 336 ? 10.914 -4.152 -29.484 1 96.69 336 VAL B O 1
ATOM 6671 N N . GLY B 1 337 ? 9.875 -5.031 -27.719 1 96.69 337 GLY B N 1
ATOM 6672 C CA . GLY B 1 337 ? 9.734 -3.76 -27.031 1 96.69 337 GLY B CA 1
ATOM 6673 C C . GLY B 1 337 ? 10.711 -3.592 -25.891 1 96.69 337 GLY B C 1
ATOM 6674 O O . GLY B 1 337 ? 10.781 -4.441 -25 1 96.69 337 GLY B O 1
ATOM 6675 N N . VAL B 1 338 ? 11.5 -2.498 -25.922 1 96.94 338 VAL B N 1
ATOM 6676 C CA . VAL B 1 338 ? 12.43 -2.176 -24.844 1 96.94 338 VAL B CA 1
ATOM 6677 C C . VAL B 1 338 ? 11.961 -0.921 -24.109 1 96.94 338 VAL B C 1
ATOM 6679 O O . VAL B 1 338 ? 11.797 0.136 -24.734 1 96.94 338 VAL B O 1
ATOM 6682 N N . VAL B 1 339 ? 11.727 -1.099 -22.844 1 97.19 339 VAL B N 1
ATOM 6683 C CA . VAL B 1 339 ? 11.297 0.024 -22 1 97.19 339 VAL B CA 1
ATOM 6684 C C . VAL B 1 339 ? 12.375 0.329 -20.969 1 97.19 339 VAL B C 1
ATOM 6686 O O . VAL B 1 339 ? 12.766 -0.55 -20.188 1 97.19 339 VAL B O 1
ATOM 6689 N N . LYS B 1 340 ? 12.875 1.519 -20.922 1 97.38 340 LYS B N 1
ATOM 6690 C CA . LYS B 1 340 ? 13.812 1.96 -19.891 1 97.38 340 LYS B CA 1
ATOM 6691 C C . LYS B 1 340 ? 13.109 2.812 -18.844 1 97.38 340 LYS B C 1
ATOM 6693 O O . LYS B 1 340 ? 12.422 3.775 -19.172 1 97.38 340 LYS B O 1
ATOM 6698 N N . LEU B 1 341 ? 13.273 2.422 -17.672 1 96.56 341 LEU B N 1
ATOM 6699 C CA . LEU B 1 341 ? 12.594 3.133 -16.594 1 96.56 341 LEU B CA 1
ATOM 6700 C C . LEU B 1 341 ? 13.609 3.783 -15.656 1 96.56 341 LEU B C 1
ATOM 6702 O O . LEU B 1 341 ? 14.703 3.252 -15.453 1 96.56 341 LEU B O 1
ATOM 6706 N N . MET B 1 342 ? 13.211 4.906 -15.055 1 93.25 342 MET B N 1
ATOM 6707 C CA . MET B 1 342 ? 14.023 5.637 -14.086 1 93.25 342 MET B CA 1
ATOM 6708 C C . MET B 1 342 ? 14.172 4.836 -12.797 1 93.25 342 MET B C 1
ATOM 6710 O O . MET B 1 342 ? 13.508 3.814 -12.609 1 93.25 342 MET B O 1
ATOM 6714 N N . GLY B 1 343 ? 15.094 5.25 -11.898 1 91 343 GLY B N 1
ATOM 6715 C CA . GLY B 1 343 ? 15.344 4.621 -10.617 1 91 343 GLY B CA 1
ATOM 6716 C C . GLY B 1 343 ? 16.766 4.801 -10.133 1 91 343 GLY B C 1
ATOM 6717 O O . GLY B 1 343 ? 17.156 4.273 -9.086 1 91 343 GLY B O 1
ATOM 6718 N N . ARG B 1 344 ? 17.484 5.516 -10.883 1 88.69 344 ARG B N 1
ATOM 6719 C CA . ARG B 1 344 ? 18.906 5.758 -10.602 1 88.69 344 ARG B CA 1
ATOM 6720 C C . ARG B 1 344 ? 19.625 4.453 -10.297 1 88.69 344 ARG B C 1
ATOM 6722 O O . ARG B 1 344 ? 19.641 3.531 -11.117 1 88.69 344 ARG B O 1
ATOM 6729 N N . SER B 1 345 ? 19.984 4.27 -9.023 1 89.81 345 SER B N 1
ATOM 6730 C CA . SER B 1 345 ? 20.797 3.096 -8.688 1 89.81 345 SER B CA 1
ATOM 6731 C C . SER B 1 345 ? 19.938 1.986 -8.094 1 89.81 345 SER B C 1
ATOM 6733 O O . SER B 1 345 ? 20.453 0.975 -7.621 1 89.81 345 SER B O 1
ATOM 6735 N N . SER B 1 346 ? 18.672 2.154 -8.125 1 94.25 346 SER B N 1
ATOM 6736 C CA . SER B 1 346 ? 17.797 1.144 -7.547 1 94.25 346 SER B CA 1
ATOM 6737 C C . SER B 1 346 ? 16.828 0.59 -8.586 1 94.25 346 SER B C 1
ATOM 6739 O O . SER B 1 346 ? 16.406 1.313 -9.492 1 94.25 346 SER B O 1
ATOM 6741 N N . GLY B 1 347 ? 16.469 -0.672 -8.477 1 97.12 347 GLY B N 1
ATOM 6742 C CA . GLY B 1 347 ? 15.633 -1.343 -9.461 1 97.12 347 GLY B CA 1
ATOM 6743 C C . GLY B 1 347 ? 14.18 -1.459 -9.023 1 97.12 347 GLY B C 1
ATOM 6744 O O . GLY B 1 347 ? 13.406 -2.207 -9.625 1 97.12 347 GLY B O 1
ATOM 6745 N N . PHE B 1 348 ? 13.75 -0.701 -8.039 1 97.19 348 PHE B N 1
ATOM 6746 C CA . PHE B 1 348 ? 12.43 -0.878 -7.449 1 97.19 348 PHE B CA 1
ATOM 6747 C C . PHE B 1 348 ? 11.336 -0.587 -8.469 1 97.19 348 PHE B C 1
ATOM 6749 O O . PHE B 1 348 ? 10.367 -1.341 -8.586 1 97.19 348 PHE B O 1
ATOM 6756 N N . ILE B 1 349 ? 11.445 0.484 -9.227 1 97.06 349 ILE B N 1
ATOM 6757 C CA . ILE B 1 349 ? 10.406 0.851 -10.188 1 97.06 349 ILE B CA 1
ATOM 6758 C C . ILE B 1 349 ? 10.281 -0.236 -11.25 1 97.06 349 ILE B C 1
ATOM 6760 O O . ILE B 1 349 ? 9.18 -0.702 -11.547 1 97.06 349 ILE B O 1
ATOM 6764 N N . ALA B 1 350 ? 11.43 -0.63 -11.758 1 97.62 350 ALA B N 1
ATOM 6765 C CA . ALA B 1 350 ? 11.422 -1.648 -12.805 1 97.62 350 ALA B CA 1
ATOM 6766 C C . ALA B 1 350 ? 10.805 -2.949 -12.305 1 97.62 350 ALA B C 1
ATOM 6768 O O . ALA B 1 350 ? 9.953 -3.539 -12.969 1 97.62 350 ALA B O 1
ATOM 6769 N N . MET B 1 351 ? 11.195 -3.369 -11.156 1 97.19 351 MET B N 1
ATOM 6770 C CA . MET B 1 351 ? 10.703 -4.621 -10.578 1 97.19 351 MET B CA 1
ATOM 6771 C C . MET B 1 351 ? 9.195 -4.562 -10.352 1 97.19 351 MET B C 1
ATOM 6773 O O . MET B 1 351 ? 8.461 -5.453 -10.781 1 97.19 351 MET B O 1
ATOM 6777 N N . GLN B 1 352 ? 8.742 -3.529 -9.703 1 97.06 352 GLN B N 1
ATOM 6778 C CA . GLN B 1 352 ? 7.328 -3.43 -9.367 1 97.06 352 GLN B CA 1
ATOM 6779 C C . GLN B 1 352 ? 6.484 -3.207 -10.617 1 97.06 352 GLN B C 1
ATOM 6781 O O . GLN B 1 352 ? 5.355 -3.703 -10.703 1 97.06 352 GLN B O 1
ATOM 6786 N N . ALA B 1 353 ? 7 -2.424 -11.531 1 96.69 353 ALA B N 1
ATOM 6787 C CA . ALA B 1 353 ? 6.277 -2.217 -12.781 1 96.69 353 ALA B CA 1
ATOM 6788 C C . ALA B 1 353 ? 6.121 -3.527 -13.547 1 96.69 353 ALA B C 1
ATOM 6790 O O . ALA B 1 353 ? 5.066 -3.793 -14.125 1 96.69 353 ALA B O 1
ATOM 6791 N N . ALA B 1 354 ? 7.176 -4.301 -13.547 1 96.38 354 ALA B N 1
ATOM 6792 C CA . ALA B 1 354 ? 7.121 -5.605 -14.203 1 96.38 354 ALA B CA 1
ATOM 6793 C C . ALA B 1 354 ? 6.086 -6.508 -13.539 1 96.38 354 ALA B C 1
ATOM 6795 O O . ALA B 1 354 ? 5.301 -7.172 -14.219 1 96.38 354 ALA B O 1
ATOM 6796 N N . LEU B 1 355 ? 6.066 -6.492 -12.266 1 93.75 355 LEU B N 1
ATOM 6797 C CA . LEU B 1 355 ? 5.125 -7.312 -11.508 1 93.75 355 LEU B CA 1
ATOM 6798 C C . LEU B 1 355 ? 3.689 -6.867 -11.766 1 93.75 355 LEU B C 1
ATOM 6800 O O . LEU B 1 355 ? 2.783 -7.703 -11.844 1 93.75 355 LEU B O 1
ATOM 6804 N N . ALA B 1 356 ? 3.541 -5.617 -11.836 1 93.75 356 ALA B N 1
ATOM 6805 C CA . ALA B 1 356 ? 2.209 -5.051 -12.031 1 93.75 356 ALA B CA 1
ATOM 6806 C C . ALA B 1 356 ? 1.676 -5.379 -13.422 1 93.75 356 ALA B C 1
ATOM 6808 O O . ALA B 1 356 ? 0.497 -5.703 -13.586 1 93.75 356 ALA B O 1
ATOM 6809 N N . SER B 1 357 ? 2.463 -5.301 -14.398 1 92.69 357 SER B N 1
ATOM 6810 C CA . SER B 1 357 ? 2.045 -5.434 -15.789 1 92.69 357 SER B CA 1
ATOM 6811 C C . SER B 1 357 ? 1.778 -6.891 -16.141 1 92.69 357 SER B C 1
ATOM 6813 O O . SER B 1 357 ? 0.795 -7.199 -16.828 1 92.69 357 SER B O 1
ATOM 6815 N N . GLY B 1 358 ? 2.703 -7.703 -15.812 1 89.25 358 GLY B N 1
ATOM 6816 C CA . GLY B 1 358 ? 2.643 -9.102 -16.203 1 89.25 358 GLY B CA 1
ATOM 6817 C C . GLY B 1 358 ? 3.047 -9.328 -17.656 1 89.25 358 GLY B C 1
ATOM 6818 O O . GLY B 1 358 ? 3.092 -10.469 -18.109 1 89.25 358 GLY B O 1
ATOM 6819 N N . GLN B 1 359 ? 3.361 -8.312 -18.328 1 90.56 359 GLN B N 1
ATOM 6820 C CA . GLN B 1 359 ? 3.629 -8.406 -19.75 1 90.56 359 GLN B CA 1
ATOM 6821 C C . GLN B 1 359 ? 5.129 -8.383 -20.031 1 90.56 359 GLN B C 1
ATOM 6823 O O . GLN B 1 359 ? 5.547 -8.461 -21.188 1 90.56 359 GLN B O 1
ATOM 6828 N N . ILE B 1 360 ? 5.879 -8.289 -19.016 1 95.12 360 ILE B N 1
ATOM 6829 C CA . ILE B 1 360 ? 7.324 -8.195 -19.188 1 95.12 360 ILE B CA 1
ATOM 6830 C C . ILE B 1 360 ? 7.934 -9.594 -19.234 1 95.12 360 ILE B C 1
ATOM 6832 O O . ILE B 1 360 ? 7.633 -10.445 -18.391 1 95.12 360 ILE B O 1
ATOM 6836 N N . ASP B 1 361 ? 8.758 -9.789 -20.203 1 95.12 361 ASP B N 1
ATOM 6837 C CA . ASP B 1 361 ? 9.43 -11.078 -20.359 1 95.12 361 ASP B CA 1
ATOM 6838 C C . ASP B 1 361 ? 10.805 -11.07 -19.703 1 95.12 361 ASP B C 1
ATOM 6840 O O . ASP B 1 361 ? 11.297 -12.109 -19.25 1 95.12 361 ASP B O 1
ATOM 6844 N N . ILE B 1 362 ? 11.461 -9.953 -19.75 1 96.88 362 ILE B N 1
ATOM 6845 C CA . ILE B 1 362 ? 12.789 -9.789 -19.172 1 96.88 362 ILE B CA 1
ATOM 6846 C C . ILE B 1 362 ? 12.852 -8.492 -18.375 1 96.88 362 ILE B C 1
ATOM 6848 O O . ILE B 1 362 ? 12.539 -7.418 -18.891 1 96.88 362 ILE B O 1
ATOM 6852 N N . CYS B 1 363 ? 13.188 -8.609 -17.141 1 97.69 363 CYS B N 1
ATOM 6853 C CA . CYS B 1 363 ? 13.375 -7.449 -16.281 1 97.69 363 CYS B CA 1
ATOM 6854 C C . CYS B 1 363 ? 14.82 -7.352 -15.797 1 97.69 363 CYS B C 1
ATOM 6856 O O . CYS B 1 363 ? 15.32 -8.258 -15.133 1 97.69 363 CYS B O 1
ATOM 6858 N N . LEU B 1 364 ? 15.508 -6.246 -16.125 1 98.06 364 LEU B N 1
ATOM 6859 C CA . LEU B 1 364 ? 16.906 -6.043 -15.766 1 98.06 364 LEU B CA 1
ATOM 6860 C C . LEU B 1 364 ? 17.062 -4.906 -14.758 1 98.06 364 LEU B C 1
ATOM 6862 O O . LEU B 1 364 ? 16.656 -3.777 -15.031 1 98.06 364 LEU B O 1
ATOM 6866 N N . ILE B 1 365 ? 17.641 -5.215 -13.617 1 97.5 365 ILE B N 1
ATOM 6867 C CA . ILE B 1 365 ? 17.812 -4.223 -12.562 1 97.5 365 ILE B CA 1
ATOM 6868 C C . ILE B 1 365 ? 19.281 -4.141 -12.164 1 97.5 365 ILE B C 1
ATOM 6870 O O . ILE B 1 365 ? 20.047 -5.062 -12.43 1 97.5 365 ILE B O 1
ATOM 6874 N N . PRO B 1 366 ? 19.703 -3.002 -11.539 1 96.31 366 PRO B N 1
ATOM 6875 C CA . PRO B 1 366 ? 21.125 -2.799 -11.242 1 96.31 366 PRO B CA 1
ATOM 6876 C C . PRO B 1 366 ? 21.672 -3.795 -10.211 1 96.31 366 PRO B C 1
ATOM 6878 O O . PRO B 1 366 ? 22.859 -4.113 -10.219 1 96.31 366 PRO B O 1
ATOM 6881 N N . GLU B 1 367 ? 20.781 -4.305 -9.406 1 95.94 367 GLU B N 1
ATOM 6882 C CA . GLU B 1 367 ? 21.188 -5.129 -8.281 1 95.94 367 GLU B CA 1
ATOM 6883 C C . GLU B 1 367 ? 21.484 -6.562 -8.719 1 95.94 367 GLU B C 1
ATOM 6885 O O . GLU B 1 367 ? 22.094 -7.332 -7.977 1 95.94 367 GLU B O 1
ATOM 6890 N N . VAL B 1 368 ? 21.078 -6.969 -9.891 1 94.38 368 VAL B N 1
ATOM 6891 C CA . VAL B 1 368 ? 21.281 -8.32 -10.398 1 94.38 368 VAL B CA 1
ATOM 6892 C C . VAL B 1 368 ? 22.156 -8.273 -11.648 1 94.38 368 VAL B C 1
ATOM 6894 O O . VAL B 1 368 ? 21.703 -7.824 -12.711 1 94.38 368 VAL B O 1
ATOM 6897 N N . PRO B 1 369 ? 23.359 -8.773 -11.539 1 93.31 369 PRO B N 1
ATOM 6898 C CA . PRO B 1 369 ? 24.25 -8.758 -12.703 1 93.31 369 PRO B CA 1
ATOM 6899 C C . PRO B 1 369 ? 23.719 -9.617 -13.852 1 93.31 369 PRO B C 1
ATOM 6901 O O . PRO B 1 369 ? 23.031 -10.609 -13.625 1 93.31 369 PRO B O 1
ATOM 6904 N N . PHE B 1 370 ? 24.047 -9.195 -15.102 1 94.5 370 PHE B N 1
ATOM 6905 C CA . PHE B 1 370 ? 23.625 -9.953 -16.281 1 94.5 370 PHE B CA 1
ATOM 6906 C C . PHE B 1 370 ? 24.609 -9.758 -17.422 1 94.5 370 PHE B C 1
ATOM 6908 O O . PHE B 1 370 ? 25.359 -8.781 -17.453 1 94.5 370 PHE B O 1
ATOM 6915 N N . GLU B 1 371 ? 24.609 -10.742 -18.281 1 94.94 371 GLU B N 1
ATOM 6916 C CA . GLU B 1 371 ? 25.359 -10.664 -19.531 1 94.94 371 GLU B CA 1
ATOM 6917 C C . GLU B 1 371 ? 24.406 -10.523 -20.719 1 94.94 371 GLU B C 1
ATOM 6919 O O . GLU B 1 371 ? 23.312 -11.078 -20.719 1 94.94 371 GLU B O 1
ATOM 6924 N N . LEU B 1 372 ? 24.906 -9.758 -21.688 1 95.81 372 LEU B N 1
ATOM 6925 C CA . LEU B 1 372 ? 24.094 -9.602 -22.875 1 95.81 372 LEU B CA 1
ATOM 6926 C C . LEU B 1 372 ? 24.328 -10.758 -23.844 1 95.81 372 LEU B C 1
ATOM 6928 O O . LEU B 1 372 ? 23.375 -11.297 -24.422 1 95.81 372 LEU B O 1
ATOM 6932 N N . HIS B 1 373 ? 25.562 -11.062 -23.969 1 94.94 373 HIS B N 1
ATOM 6933 C CA . HIS B 1 373 ? 25.969 -12.102 -24.906 1 94.94 373 HIS B CA 1
ATOM 6934 C C . HIS B 1 373 ? 26.344 -13.391 -24.172 1 94.94 373 HIS B C 1
ATOM 6936 O O . HIS B 1 373 ? 26.266 -13.453 -22.938 1 94.94 373 HIS B O 1
ATOM 6942 N N . GLY B 1 374 ? 26.625 -14.5 -25 1 91.62 374 GLY B N 1
ATOM 6943 C CA . GLY B 1 374 ? 27.031 -15.766 -24.406 1 91.62 374 GLY B CA 1
ATOM 6944 C C . GLY B 1 374 ? 25.906 -16.781 -24.359 1 91.62 374 GLY B C 1
ATOM 6945 O O . GLY B 1 374 ? 24.766 -16.469 -24.719 1 91.62 374 GLY B O 1
ATOM 6946 N N . PRO B 1 375 ? 26.172 -17.969 -23.891 1 89.88 375 PRO B N 1
ATOM 6947 C CA . PRO B 1 375 ? 25.188 -19.047 -23.906 1 89.88 375 PRO B CA 1
ATOM 6948 C C . PRO B 1 375 ? 24.031 -18.812 -22.938 1 89.88 375 PRO B C 1
ATOM 6950 O O . PRO B 1 375 ? 22.938 -19.344 -23.125 1 89.88 375 PRO B O 1
ATOM 6953 N N . HIS B 1 376 ? 24.312 -17.953 -21.922 1 89.44 376 HIS B N 1
ATOM 6954 C CA . HIS B 1 376 ? 23.266 -17.656 -20.938 1 89.44 376 HIS B CA 1
ATOM 6955 C C . HIS B 1 376 ? 22.922 -16.172 -20.922 1 89.44 376 HIS B C 1
ATOM 6957 O O . HIS B 1 376 ? 22.406 -15.656 -19.922 1 89.44 376 HIS B O 1
ATOM 6963 N N . GLY B 1 377 ? 23.172 -15.586 -22 1 93.69 377 GLY B N 1
ATOM 6964 C CA . GLY B 1 377 ? 22.984 -14.148 -22.062 1 93.69 377 GLY B CA 1
ATOM 6965 C C . GLY B 1 377 ? 21.547 -13.75 -22.359 1 93.69 377 GLY B C 1
ATOM 6966 O O . GLY B 1 377 ? 20.734 -14.586 -22.75 1 93.69 377 GLY B O 1
ATOM 6967 N N . VAL B 1 378 ? 21.266 -12.492 -22.188 1 96.38 378 VAL B N 1
ATOM 6968 C CA . VAL B 1 378 ? 19.953 -11.914 -22.406 1 96.38 378 VAL B CA 1
ATOM 6969 C C . VAL B 1 378 ? 19.531 -12.141 -23.859 1 96.38 378 VAL B C 1
ATOM 6971 O O . VAL B 1 378 ? 18.375 -12.484 -24.141 1 96.38 378 VAL B O 1
ATOM 6974 N N . LEU B 1 379 ? 20.438 -12.016 -24.828 1 96.81 379 LEU B N 1
ATOM 6975 C CA . LEU B 1 379 ? 20.125 -12.094 -26.25 1 96.81 379 LEU B CA 1
ATOM 6976 C C . LEU B 1 379 ? 19.75 -13.516 -26.656 1 96.81 379 LEU B C 1
ATOM 6978 O O . LEU B 1 379 ? 18.891 -13.719 -27.5 1 96.81 379 LEU B O 1
ATOM 6982 N N . LYS B 1 380 ? 20.453 -14.453 -26.094 1 94.56 380 LYS B N 1
ATOM 6983 C CA . LYS B 1 380 ? 20.109 -15.844 -26.359 1 94.56 380 LYS B CA 1
ATOM 6984 C C . LYS B 1 380 ? 18.688 -16.156 -25.891 1 94.56 380 LYS B C 1
ATOM 6986 O O . LYS B 1 380 ? 17.938 -16.844 -26.578 1 94.56 380 LYS B O 1
ATOM 6991 N N . HIS B 1 381 ? 18.391 -15.688 -24.734 1 94.44 381 HIS B N 1
ATOM 6992 C CA . HIS B 1 381 ? 17.047 -15.891 -24.203 1 94.44 381 HIS B CA 1
ATOM 6993 C C . HIS B 1 381 ? 16 -15.164 -25.062 1 94.44 381 HIS B C 1
ATOM 6995 O O . HIS B 1 381 ? 14.906 -15.672 -25.266 1 94.44 381 HIS B O 1
ATOM 7001 N N . LEU B 1 382 ? 16.375 -14.023 -25.5 1 96.06 382 LEU B N 1
ATOM 7002 C CA . LEU B 1 382 ? 15.492 -13.258 -26.359 1 96.06 382 LEU B CA 1
ATOM 7003 C C . LEU B 1 382 ? 15.203 -14.023 -27.641 1 96.06 382 LEU B C 1
ATOM 7005 O O . LEU B 1 382 ? 14.07 -13.992 -28.156 1 96.06 382 LEU B O 1
ATOM 7009 N N . LYS B 1 383 ? 16.172 -14.656 -28.188 1 95.25 383 LYS B N 1
ATOM 7010 C CA . LYS B 1 383 ? 15.984 -15.5 -29.359 1 95.25 383 LYS B CA 1
ATOM 7011 C C . LYS B 1 383 ? 14.977 -16.609 -29.078 1 95.25 383 LYS B C 1
ATOM 7013 O O . LYS B 1 383 ? 14.078 -16.859 -29.891 1 95.25 383 LYS B O 1
ATOM 7018 N N . TYR B 1 384 ? 15.172 -17.156 -27.984 1 92.94 384 TYR B N 1
ATOM 7019 C CA . TYR B 1 384 ? 14.25 -18.203 -27.562 1 92.94 384 TYR B CA 1
ATOM 7020 C C . TYR B 1 384 ? 12.82 -17.672 -27.484 1 92.94 384 TYR B C 1
ATOM 7022 O O . TYR B 1 384 ? 11.891 -18.312 -27.969 1 92.94 384 TYR B O 1
ATOM 7030 N N . LEU B 1 385 ? 12.648 -16.547 -26.922 1 93.69 385 LEU B N 1
ATOM 7031 C CA . LEU B 1 385 ? 11.336 -15.945 -26.766 1 93.69 385 LEU B CA 1
ATOM 7032 C C . LEU B 1 385 ? 10.727 -15.633 -28.141 1 93.69 385 LEU B C 1
ATOM 7034 O O . LEU B 1 385 ? 9.531 -15.859 -28.359 1 93.69 385 LEU B O 1
ATOM 7038 N N . LEU B 1 386 ? 11.5 -15.117 -29.031 1 94.12 386 LEU B N 1
ATOM 7039 C CA . LEU B 1 386 ? 11.008 -14.773 -30.359 1 94.12 386 LEU B CA 1
ATOM 7040 C C . LEU B 1 386 ? 10.609 -16.016 -31.141 1 94.12 386 LEU B C 1
ATOM 7042 O O . LEU B 1 386 ? 9.656 -15.984 -31.922 1 94.12 386 LEU B O 1
ATOM 7046 N N . GLU B 1 387 ? 11.25 -17.109 -30.859 1 91.88 387 GLU B N 1
ATOM 7047 C CA . GLU B 1 387 ? 10.953 -18.359 -31.547 1 91.88 387 GLU B CA 1
ATOM 7048 C C . GLU B 1 387 ? 9.711 -19.031 -30.969 1 91.88 387 GLU B C 1
ATOM 7050 O O . GLU B 1 387 ? 8.961 -19.688 -31.703 1 91.88 387 GLU B O 1
ATOM 7055 N N . THR B 1 388 ? 9.5 -18.859 -29.734 1 88.81 388 THR B N 1
ATOM 7056 C CA . THR B 1 388 ? 8.43 -19.594 -29.078 1 88.81 388 THR B CA 1
ATOM 7057 C C . THR B 1 388 ? 7.172 -18.734 -28.953 1 88.81 388 THR B C 1
ATOM 7059 O O . THR B 1 388 ? 6.059 -19.219 -29.141 1 88.81 388 THR B O 1
ATOM 7062 N N . LYS B 1 389 ? 7.387 -17.453 -28.703 1 87.75 389 LYS B N 1
ATOM 7063 C CA . LYS B 1 389 ? 6.254 -16.578 -28.453 1 87.75 389 LYS B CA 1
ATOM 7064 C C . LYS B 1 389 ? 6.035 -15.617 -29.625 1 87.75 389 LYS B C 1
ATOM 7066 O O . LYS B 1 389 ? 4.953 -15.047 -29.781 1 87.75 389 LYS B O 1
ATOM 7071 N N . GLY B 1 390 ? 7 -15.359 -30.375 1 90.75 390 GLY B N 1
ATOM 7072 C CA . GLY B 1 390 ? 6.898 -14.469 -31.516 1 90.75 390 GLY B CA 1
ATOM 7073 C C . GLY B 1 390 ? 7.254 -13.031 -31.188 1 90.75 390 GLY B C 1
ATOM 7074 O O . GLY B 1 390 ? 7.582 -12.25 -32.094 1 90.75 390 GLY B O 1
ATOM 7075 N N . SER B 1 391 ? 7.133 -12.672 -29.953 1 94.12 391 SER B N 1
ATOM 7076 C CA . SER B 1 391 ? 7.461 -11.32 -29.5 1 94.12 391 SER B CA 1
ATOM 7077 C C . SER B 1 391 ? 7.957 -11.32 -28.062 1 94.12 391 SER B C 1
ATOM 7079 O O . SER B 1 391 ? 7.848 -12.328 -27.359 1 94.12 391 SER B O 1
ATOM 7081 N N . ALA B 1 392 ? 8.594 -10.164 -27.625 1 96.44 392 ALA B N 1
ATOM 7082 C CA . ALA B 1 392 ? 9.094 -10.062 -26.25 1 96.44 392 ALA B CA 1
ATOM 7083 C C . ALA B 1 392 ? 9.156 -8.602 -25.812 1 96.44 392 ALA B C 1
ATOM 7085 O O . ALA B 1 392 ? 9.336 -7.699 -26.625 1 96.44 392 ALA B O 1
ATOM 7086 N N . VAL B 1 393 ? 9 -8.422 -24.547 1 97.06 393 VAL B N 1
ATOM 7087 C CA . VAL B 1 393 ? 9.102 -7.094 -23.953 1 97.06 393 VAL B CA 1
ATOM 7088 C C . VAL B 1 393 ? 10.18 -7.098 -22.859 1 97.06 393 VAL B C 1
ATOM 7090 O O . VAL B 1 393 ? 10.164 -7.949 -21.969 1 97.06 393 VAL B O 1
ATOM 7093 N N . ILE B 1 394 ? 11.102 -6.156 -22.906 1 97.94 394 ILE B N 1
ATOM 7094 C CA . ILE B 1 394 ? 12.195 -6.004 -21.953 1 97.94 394 ILE B CA 1
ATOM 7095 C C . ILE B 1 394 ? 12.016 -4.711 -21.156 1 97.94 394 ILE B C 1
ATOM 7097 O O . ILE B 1 394 ? 11.797 -3.646 -21.734 1 97.94 394 ILE B O 1
ATOM 7101 N N . CYS B 1 395 ? 12.031 -4.84 -19.906 1 98.06 395 CYS B N 1
ATOM 7102 C CA . CYS B 1 395 ? 12.055 -3.689 -19.016 1 98.06 395 CYS B CA 1
ATOM 7103 C C . CYS B 1 395 ? 13.422 -3.549 -18.344 1 98.06 395 CYS B C 1
ATOM 7105 O O . CYS B 1 395 ? 13.875 -4.465 -17.656 1 98.06 395 CYS B O 1
ATOM 7107 N N . VAL B 1 396 ? 14.07 -2.4 -18.516 1 97.81 396 VAL B N 1
ATOM 7108 C CA . VAL B 1 396 ? 15.414 -2.205 -17.984 1 97.81 396 VAL B CA 1
ATOM 7109 C C . VAL B 1 396 ? 15.453 -0.936 -17.141 1 97.81 396 VAL B C 1
ATOM 7111 O O . VAL B 1 396 ? 15.008 0.126 -17.578 1 97.81 396 VAL B O 1
ATOM 7114 N N . ALA B 1 397 ? 15.977 -1.125 -15.906 1 97.69 397 ALA B N 1
ATOM 7115 C CA . ALA B 1 397 ? 16.219 0.045 -15.062 1 97.69 397 ALA B CA 1
ATOM 7116 C C . ALA B 1 397 ? 17.391 0.862 -15.586 1 97.69 397 ALA B C 1
ATOM 7118 O O . ALA B 1 397 ? 18.391 0.301 -16.047 1 97.69 397 ALA B O 1
ATOM 7119 N N . GLU B 1 398 ? 17.312 2.137 -15.414 1 94.56 398 GLU B N 1
ATOM 7120 C CA . GLU B 1 398 ? 18.344 3.023 -15.969 1 94.56 398 GLU B CA 1
ATOM 7121 C C . GLU B 1 398 ? 19.703 2.738 -15.352 1 94.56 398 GLU B C 1
ATOM 7123 O O . GLU B 1 398 ? 20.734 2.959 -15.992 1 94.56 398 GLU B O 1
ATOM 7128 N N . GLY B 1 399 ? 19.734 2.27 -14.148 1 94.12 399 GLY B N 1
ATOM 7129 C CA . GLY B 1 399 ? 21 1.978 -13.484 1 94.12 399 GLY B CA 1
ATOM 7130 C C . GLY B 1 399 ? 21.547 0.608 -13.828 1 94.12 399 GLY B C 1
ATOM 7131 O O . GLY B 1 399 ? 22.672 0.279 -13.461 1 94.12 399 GLY B O 1
ATOM 7132 N N . ALA B 1 400 ? 20.828 -0.182 -14.547 1 96.06 400 ALA B N 1
ATOM 7133 C CA . ALA B 1 400 ? 21.25 -1.54 -14.883 1 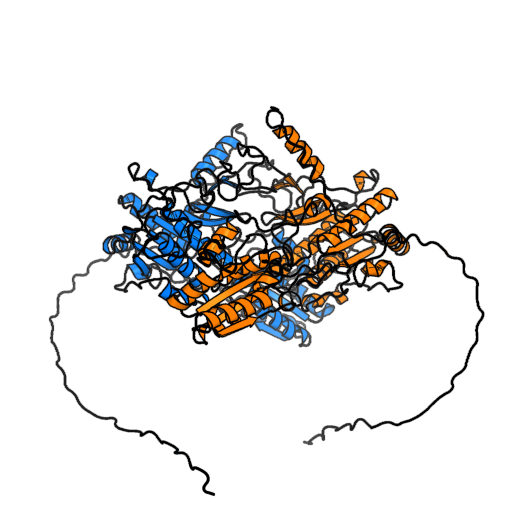96.06 400 ALA B CA 1
ATOM 7134 C C . ALA B 1 400 ? 22.297 -1.532 -15.984 1 96.06 400 ALA B C 1
ATOM 7136 O O . ALA B 1 400 ? 22.25 -0.693 -16.891 1 96.06 400 ALA B O 1
ATOM 7137 N N . GLY B 1 401 ? 23.281 -2.434 -15.891 1 93.75 401 GLY B N 1
ATOM 7138 C CA . GLY B 1 401 ? 24.219 -2.682 -16.969 1 93.75 401 GLY B CA 1
ATOM 7139 C C . GLY B 1 401 ? 25.156 -1.513 -17.234 1 93.75 401 GLY B C 1
ATOM 7140 O O . GLY B 1 401 ? 25.625 -1.328 -18.359 1 93.75 401 GLY B O 1
ATOM 7141 N N . GLN B 1 402 ? 25.312 -0.712 -16.266 1 91.25 402 GLN B N 1
ATOM 7142 C CA . GLN B 1 402 ? 26.172 0.448 -16.453 1 91.25 402 GLN B CA 1
ATOM 7143 C C . GLN B 1 402 ? 27.625 0.023 -16.719 1 91.25 402 GLN B C 1
ATOM 7145 O O . GLN B 1 402 ? 28.406 0.784 -17.281 1 91.25 402 GLN B O 1
ATOM 7150 N N . ASN B 1 403 ? 27.906 -1.165 -16.406 1 89.31 403 ASN B N 1
ATOM 7151 C CA . ASN B 1 403 ? 29.234 -1.7 -16.656 1 89.31 403 ASN B CA 1
ATOM 7152 C C . ASN B 1 403 ? 29.469 -1.915 -18.156 1 89.31 403 ASN B C 1
ATOM 7154 O O . ASN B 1 403 ? 30.625 -2.041 -18.594 1 89.31 403 ASN B O 1
ATOM 7158 N N . PHE B 1 404 ? 28.422 -2.014 -18.938 1 90.25 404 PHE B N 1
ATOM 7159 C CA . PHE B 1 404 ? 28.531 -2.201 -20.391 1 90.25 404 PHE B CA 1
ATOM 7160 C C . PHE B 1 404 ? 28.844 -0.884 -21.078 1 90.25 404 PHE B C 1
ATOM 7162 O O . PHE B 1 404 ? 29.234 -0.87 -22.25 1 90.25 404 PHE B O 1
ATOM 7169 N N . LEU B 1 405 ? 28.656 0.181 -20.344 1 87.5 405 LEU B N 1
ATOM 7170 C CA . LEU B 1 405 ? 28.766 1.508 -20.938 1 87.5 405 LEU B CA 1
ATOM 7171 C C . LEU B 1 405 ? 30.078 2.168 -20.547 1 87.5 405 LEU B C 1
ATOM 7173 O O . LEU B 1 405 ? 30.656 1.854 -19.5 1 87.5 405 LEU B O 1
ATOM 7177 N N . GLU B 1 406 ? 30.531 2.973 -21.391 1 78.25 406 GLU B N 1
ATOM 7178 C CA . GLU B 1 406 ? 31.75 3.73 -21.094 1 78.25 406 GLU B CA 1
ATOM 7179 C C . GLU B 1 406 ? 31.531 4.668 -19.906 1 78.25 406 GLU B C 1
ATOM 7181 O O . GLU B 1 406 ? 30.516 5.359 -19.828 1 78.25 406 GLU B O 1
ATOM 7186 N N . LYS B 1 407 ? 32.344 4.5 -18.938 1 72.88 407 LYS B N 1
ATOM 7187 C CA . LYS B 1 407 ? 32.219 5.305 -17.719 1 72.88 407 LYS B CA 1
ATOM 7188 C C . LYS B 1 407 ? 32.531 6.773 -18 1 72.88 407 LYS B C 1
ATOM 7190 O O . LYS B 1 407 ? 33.531 7.09 -18.672 1 72.88 407 LYS B O 1
ATOM 7195 N N . THR B 1 408 ? 31.406 7.566 -17.812 1 66.12 408 THR B N 1
ATOM 7196 C CA . THR B 1 408 ? 31.688 9 -17.891 1 66.12 408 THR B CA 1
ATOM 7197 C C . THR B 1 408 ? 32.031 9.562 -16.516 1 66.12 408 THR B C 1
ATOM 7199 O O . THR B 1 408 ? 31.5 9.094 -15.5 1 66.12 408 THR B O 1
ATOM 7202 N N . ASN B 1 409 ? 33.062 10.141 -16.219 1 68.62 409 ASN B N 1
ATOM 7203 C CA . ASN B 1 409 ? 33.438 10.773 -14.953 1 68.62 409 ASN B CA 1
ATOM 7204 C C . ASN B 1 409 ? 32.594 12.008 -14.672 1 68.62 409 ASN B C 1
ATOM 7206 O O . ASN B 1 409 ? 32.906 12.797 -13.781 1 68.62 409 ASN B O 1
ATOM 7210 N N . ALA B 1 410 ? 31.516 12.102 -15.281 1 69.88 410 ALA B N 1
ATOM 7211 C CA . ALA B 1 410 ? 30.688 13.297 -15.109 1 69.88 410 ALA B CA 1
ATOM 7212 C C . ALA B 1 410 ? 29.781 13.164 -13.883 1 69.88 410 ALA B C 1
ATOM 7214 O O . ALA B 1 410 ? 29.25 12.086 -13.617 1 69.88 410 ALA B O 1
ATOM 7215 N N . LYS B 1 411 ? 29.781 14.281 -13 1 72.75 411 LYS B N 1
ATOM 7216 C CA . LYS B 1 411 ? 28.906 14.359 -11.828 1 72.75 411 LYS B CA 1
ATOM 7217 C C . LYS B 1 411 ? 27.891 15.492 -11.977 1 72.75 411 LYS B C 1
ATOM 7219 O O . LYS B 1 411 ? 28.172 16.5 -12.633 1 72.75 411 LYS B O 1
ATOM 7224 N N . ASP B 1 412 ? 26.719 15.352 -11.422 1 69.38 412 ASP B N 1
ATOM 7225 C CA . ASP B 1 412 ? 25.734 16.422 -11.43 1 69.38 412 ASP B CA 1
ATOM 7226 C C . ASP B 1 412 ? 26.031 17.438 -10.328 1 69.38 412 ASP B C 1
ATOM 7228 O O . ASP B 1 412 ? 27.031 17.328 -9.617 1 69.38 412 ASP B O 1
ATOM 7232 N N . ALA B 1 413 ? 25.125 18.453 -10.234 1 64.44 413 ALA B N 1
ATOM 7233 C CA . ALA B 1 413 ? 25.328 19.562 -9.32 1 64.44 413 ALA B CA 1
ATOM 7234 C C . ALA B 1 413 ? 25.312 19.094 -7.871 1 64.44 413 ALA B C 1
ATOM 7236 O O . ALA B 1 413 ? 25.859 19.766 -6.988 1 64.44 413 ALA B O 1
ATOM 7237 N N . SER B 1 414 ? 24.719 17.859 -7.711 1 67.25 414 SER B N 1
ATOM 7238 C CA . SER B 1 414 ? 24.641 17.328 -6.352 1 67.25 414 SER B CA 1
ATOM 7239 C C . SER B 1 414 ? 25.75 16.297 -6.102 1 67.25 414 SER B C 1
ATOM 7241 O O . SER B 1 414 ? 25.797 15.688 -5.031 1 67.25 414 SER B O 1
ATOM 7243 N N . GLY B 1 415 ? 26.625 16.031 -7.152 1 67 415 GLY B N 1
ATOM 7244 C CA . GLY B 1 415 ? 27.766 15.148 -6.98 1 67 415 GLY B CA 1
ATOM 7245 C C . GLY B 1 415 ? 27.469 13.711 -7.355 1 67 415 GLY B C 1
ATOM 7246 O O . GLY B 1 415 ? 28.297 12.82 -7.148 1 67 415 GLY B O 1
ATOM 7247 N N . ASN B 1 416 ? 26.328 13.453 -7.914 1 70.12 416 ASN B N 1
ATOM 7248 C CA . ASN B 1 416 ? 25.969 12.094 -8.32 1 70.12 416 ASN B CA 1
ATOM 7249 C C . ASN B 1 416 ? 26.516 11.766 -9.711 1 70.12 416 ASN B C 1
ATOM 7251 O O . ASN B 1 416 ? 26.594 12.641 -10.57 1 70.12 416 ASN B O 1
ATOM 7255 N N . THR B 1 417 ? 26.953 10.57 -9.93 1 73.75 417 THR B N 1
ATOM 7256 C CA . THR B 1 417 ? 27.422 10.109 -11.227 1 73.75 417 THR B CA 1
ATOM 7257 C C . THR B 1 417 ? 26.328 10.188 -12.273 1 73.75 417 THR B C 1
ATOM 7259 O O . THR B 1 417 ? 25.172 9.836 -12 1 73.75 417 THR B O 1
ATOM 7262 N N . VAL B 1 418 ? 26.672 10.672 -13.406 1 77.31 418 VAL B N 1
ATOM 7263 C CA . VAL B 1 418 ? 25.75 10.695 -14.531 1 77.31 418 VAL B CA 1
ATOM 7264 C C . VAL B 1 418 ? 25.734 9.328 -15.219 1 77.31 418 VAL B C 1
ATOM 7266 O O . VAL B 1 418 ? 26.781 8.797 -15.586 1 77.31 418 VAL B O 1
ATOM 7269 N N . LEU B 1 419 ? 24.594 8.781 -15.445 1 81.12 419 LEU B N 1
ATOM 7270 C CA . LEU B 1 419 ? 24.438 7.434 -15.977 1 81.12 419 LEU B CA 1
ATOM 7271 C C . LEU B 1 419 ? 24.453 7.449 -17.5 1 81.12 419 LEU B C 1
ATOM 7273 O O . LEU B 1 419 ? 23.984 8.406 -18.125 1 81.12 419 LEU B O 1
ATOM 7277 N N . GLY B 1 420 ? 25.016 6.328 -18.047 1 83.88 420 GLY B N 1
ATOM 7278 C CA . GLY B 1 420 ? 24.875 6.105 -19.484 1 83.88 420 GLY B CA 1
ATOM 7279 C C . GLY B 1 420 ? 23.5 5.582 -19.859 1 83.88 420 GLY B C 1
ATOM 7280 O O . GLY B 1 420 ? 22.734 5.168 -19 1 83.88 420 GLY B O 1
ATOM 7281 N N . ASP B 1 421 ? 23.234 5.66 -21.156 1 88.94 421 ASP B N 1
ATOM 7282 C CA . ASP B 1 421 ? 21.922 5.211 -21.609 1 88.94 421 ASP B CA 1
ATOM 7283 C C . ASP B 1 421 ? 21.938 3.727 -21.969 1 88.94 421 ASP B C 1
ATOM 7285 O O . ASP B 1 421 ? 22.141 3.365 -23.125 1 88.94 421 ASP B O 1
ATOM 7289 N N . ILE B 1 422 ? 21.609 2.92 -21.047 1 93.25 422 ILE B N 1
ATOM 7290 C CA . ILE B 1 422 ? 21.625 1.469 -21.203 1 93.25 422 ILE B CA 1
ATOM 7291 C C . ILE B 1 422 ? 20.531 1.035 -22.188 1 93.25 422 ILE B C 1
ATOM 7293 O O . ILE B 1 422 ? 20.672 0.02 -22.859 1 93.25 422 ILE B O 1
ATOM 7297 N N . GLY B 1 423 ? 19.453 1.814 -22.266 1 93.88 423 GLY B N 1
ATOM 7298 C CA . GLY B 1 423 ? 18.375 1.491 -23.188 1 93.88 423 GLY B CA 1
ATOM 7299 C C . GLY B 1 423 ? 18.812 1.484 -24.641 1 93.88 423 GLY B C 1
ATOM 7300 O O . GLY B 1 423 ? 18.516 0.539 -25.375 1 93.88 423 GLY B O 1
ATOM 7301 N N . VAL B 1 424 ? 19.547 2.527 -24.984 1 91.75 424 VAL B N 1
ATOM 7302 C CA . VAL B 1 424 ? 20.047 2.65 -26.344 1 91.75 424 VAL B CA 1
ATOM 7303 C C . VAL B 1 424 ? 21.047 1.53 -26.641 1 91.75 424 VAL B C 1
ATOM 7305 O O . VAL B 1 424 ? 21.016 0.936 -27.719 1 91.75 424 VAL B O 1
ATOM 7308 N N . HIS B 1 425 ? 21.844 1.275 -25.672 1 94.69 425 HIS B N 1
ATOM 7309 C CA . HIS B 1 425 ? 22.828 0.217 -25.828 1 94.69 425 HIS B CA 1
ATOM 7310 C C . HIS B 1 425 ? 22.156 -1.13 -26.094 1 94.69 425 HIS B C 1
ATOM 7312 O O . HIS B 1 425 ? 22.562 -1.867 -26.984 1 94.69 425 HIS B O 1
ATOM 7318 N N . ILE B 1 426 ? 21.172 -1.473 -25.328 1 95.94 426 ILE B N 1
ATOM 7319 C CA . ILE B 1 426 ? 20.469 -2.746 -25.453 1 95.94 426 ILE B CA 1
ATOM 7320 C C . ILE B 1 426 ? 19.781 -2.824 -26.812 1 95.94 426 ILE B C 1
ATOM 7322 O O . ILE B 1 426 ? 19.828 -3.854 -27.484 1 95.94 426 ILE B O 1
ATOM 7326 N N . GLN B 1 427 ? 19.125 -1.723 -27.156 1 94.88 427 GLN B N 1
ATOM 7327 C CA . GLN B 1 427 ? 18.453 -1.669 -28.453 1 94.88 427 GLN B CA 1
ATOM 7328 C C . GLN B 1 427 ? 19.438 -1.972 -29.594 1 94.88 427 GLN B C 1
ATOM 7330 O O . GLN B 1 427 ? 19.125 -2.768 -30.484 1 94.88 427 GLN B O 1
ATOM 7335 N N . GLN B 1 428 ? 20.594 -1.375 -29.562 1 95.06 428 GLN B N 1
ATOM 7336 C CA . GLN B 1 428 ? 21.609 -1.545 -30.594 1 95.06 428 GLN B CA 1
ATOM 7337 C C . GLN B 1 428 ? 22.156 -2.973 -30.609 1 95.06 428 GLN B C 1
ATOM 7339 O O . GLN B 1 428 ? 22.328 -3.566 -31.688 1 95.06 428 GLN B O 1
ATOM 7344 N N . GLU B 1 429 ? 22.391 -3.49 -29.469 1 96.31 429 GLU B N 1
ATOM 7345 C CA . GLU B 1 429 ? 22.922 -4.848 -29.375 1 96.31 429 GLU B CA 1
ATOM 7346 C C . GLU B 1 429 ? 21.922 -5.871 -29.875 1 96.31 429 GLU B C 1
ATOM 7348 O O . GLU B 1 429 ? 22.297 -6.863 -30.5 1 96.31 429 GLU B O 1
ATOM 7353 N N . ILE B 1 430 ? 20.641 -5.637 -29.641 1 96.94 430 ILE B N 1
ATOM 7354 C CA . ILE B 1 430 ? 19.609 -6.539 -30.109 1 96.94 430 ILE B CA 1
ATOM 7355 C C . ILE B 1 430 ? 19.562 -6.527 -31.625 1 96.94 430 ILE B C 1
ATOM 7357 O O . ILE B 1 430 ? 19.562 -7.586 -32.281 1 96.94 430 ILE B O 1
ATOM 7361 N N . LYS B 1 431 ? 19.578 -5.316 -32.188 1 94.88 431 LYS B N 1
ATOM 7362 C CA . LYS B 1 431 ? 19.531 -5.176 -33.625 1 94.88 431 LYS B CA 1
ATOM 7363 C C . LYS B 1 431 ? 20.734 -5.84 -34.281 1 94.88 431 LYS B C 1
ATOM 7365 O O . LYS B 1 431 ? 20.594 -6.566 -35.281 1 94.88 431 LYS B O 1
ATOM 7370 N N . LYS B 1 432 ? 21.844 -5.566 -33.75 1 96.12 432 LYS B N 1
ATOM 7371 C CA . LYS B 1 432 ? 23.078 -6.137 -34.281 1 96.12 432 LYS B CA 1
ATOM 7372 C C . LYS B 1 432 ? 23.062 -7.66 -34.219 1 96.12 432 LYS B C 1
ATOM 7374 O O . LYS B 1 432 ? 23.391 -8.336 -35.188 1 96.12 432 LYS B O 1
ATOM 7379 N N . TYR B 1 433 ? 22.656 -8.219 -33.156 1 96.5 433 TYR B N 1
ATOM 7380 C CA . TYR B 1 433 ? 22.656 -9.656 -32.906 1 96.5 433 TYR B CA 1
ATOM 7381 C C . TYR B 1 433 ? 21.75 -10.383 -33.875 1 96.5 433 TYR B C 1
ATOM 7383 O O . TYR B 1 433 ? 22.156 -11.359 -34.5 1 96.5 433 TYR B O 1
ATOM 7391 N N . PHE B 1 434 ? 20.609 -9.914 -34.062 1 95.75 434 PHE B N 1
ATOM 7392 C CA . PHE B 1 434 ? 19.641 -10.617 -34.875 1 95.75 434 PHE B CA 1
ATOM 7393 C C . PHE B 1 434 ? 19.906 -10.391 -36.375 1 95.75 434 PHE B C 1
ATOM 7395 O O . PHE B 1 434 ? 19.609 -11.258 -37.188 1 95.75 434 PHE B O 1
ATOM 7402 N N . LYS B 1 435 ? 20.516 -9.25 -36.656 1 94 435 LYS B N 1
ATOM 7403 C CA . LYS B 1 435 ? 20.984 -9.039 -38 1 94 435 LYS B CA 1
ATOM 7404 C C . LYS B 1 435 ? 22.062 -10.047 -38.375 1 94 435 LYS B C 1
ATOM 7406 O O . LYS B 1 435 ? 22.047 -10.609 -39.469 1 94 435 LYS B O 1
ATOM 7411 N N . GLU B 1 436 ? 22.938 -10.211 -37.5 1 95.69 436 GLU B N 1
ATOM 7412 C CA . GLU B 1 436 ? 24.047 -11.133 -37.719 1 95.69 436 GLU B CA 1
ATOM 7413 C C . GLU B 1 436 ? 23.547 -12.578 -37.812 1 95.69 436 GLU B C 1
ATOM 7415 O O . GLU B 1 436 ? 24.156 -13.398 -38.531 1 95.69 436 GLU B O 1
ATOM 7420 N N . LEU B 1 437 ? 22.484 -12.898 -37.188 1 94.19 437 LEU B N 1
ATOM 7421 C CA . LEU B 1 437 ? 21.891 -14.227 -37.219 1 94.19 437 LEU B CA 1
ATOM 7422 C C . LEU B 1 437 ? 21.094 -14.438 -38.5 1 94.19 437 LEU B C 1
ATOM 7424 O O . LEU B 1 437 ? 20.719 -15.57 -38.844 1 94.19 437 LEU B O 1
ATOM 7428 N N . GLY B 1 438 ? 20.828 -13.359 -39.25 1 92.69 438 GLY B N 1
ATOM 7429 C CA . GLY B 1 438 ? 20.078 -13.438 -40.5 1 92.69 438 GLY B CA 1
ATOM 7430 C C . GLY B 1 438 ? 18.578 -13.406 -40.281 1 92.69 438 GLY B C 1
ATOM 7431 O O . GLY B 1 438 ? 17.797 -13.68 -41.219 1 92.69 438 GLY B O 1
ATOM 7432 N N . ASP B 1 439 ? 18.156 -13.141 -39.156 1 93 439 ASP B N 1
ATOM 7433 C CA . ASP B 1 439 ? 16.75 -13.062 -38.781 1 93 439 ASP B CA 1
ATOM 7434 C C . ASP B 1 439 ? 16.453 -11.805 -37.969 1 93 439 ASP B C 1
ATOM 7436 O O . ASP B 1 439 ? 16.297 -11.867 -36.75 1 93 439 ASP B O 1
ATOM 7440 N N . PRO B 1 440 ? 16.328 -10.75 -38.594 1 91.69 440 PRO B N 1
ATOM 7441 C CA . PRO B 1 440 ? 16.234 -9.453 -37.938 1 91.69 440 PRO B CA 1
ATOM 7442 C C . PRO B 1 440 ? 14.984 -9.336 -37.062 1 91.69 440 PRO B C 1
ATOM 7444 O O . PRO B 1 440 ? 13.938 -9.898 -37.406 1 91.69 440 PRO B O 1
ATOM 7447 N N . ALA B 1 441 ? 15.109 -8.617 -35.969 1 94.12 441 ALA B N 1
ATOM 7448 C CA . ALA B 1 441 ? 14.016 -8.297 -35.062 1 94.12 441 ALA B CA 1
ATOM 7449 C C . ALA B 1 441 ? 13.617 -6.828 -35.156 1 94.12 441 ALA B C 1
ATOM 7451 O O . ALA B 1 441 ? 14.461 -5.965 -35.406 1 94.12 441 ALA B O 1
ATOM 7452 N N . ASP B 1 442 ? 12.336 -6.535 -35.062 1 93.69 442 ASP B N 1
ATOM 7453 C CA . ASP B 1 442 ? 11.828 -5.168 -35.031 1 93.69 442 ASP B CA 1
ATOM 7454 C C . ASP B 1 442 ? 11.836 -4.625 -33.594 1 93.69 442 ASP B C 1
ATOM 7456 O O . ASP B 1 442 ? 10.93 -4.91 -32.812 1 93.69 442 ASP B O 1
ATOM 7460 N N . VAL B 1 443 ? 12.789 -3.84 -33.344 1 95.69 443 VAL B N 1
ATOM 7461 C CA . VAL B 1 443 ? 13.008 -3.393 -31.969 1 95.69 443 VAL B CA 1
ATOM 7462 C C . VAL B 1 443 ? 12.477 -1.969 -31.797 1 95.69 443 VAL B C 1
ATOM 7464 O O . VAL B 1 443 ? 12.867 -1.066 -32.531 1 95.69 443 VAL B O 1
ATOM 7467 N N . LYS B 1 444 ? 11.562 -1.746 -30.906 1 93.69 444 LYS B N 1
ATOM 7468 C CA . LYS B 1 444 ? 11.055 -0.432 -30.531 1 93.69 444 LYS B CA 1
ATOM 7469 C C . LYS B 1 444 ? 11.539 -0.045 -29.125 1 93.69 444 LYS B C 1
ATOM 7471 O O . LYS B 1 444 ? 11.43 -0.834 -28.188 1 93.69 444 LYS B O 1
ATOM 7476 N N . TYR B 1 445 ? 12.109 1.117 -29.047 1 94.56 445 TYR B N 1
ATOM 7477 C CA . TYR B 1 445 ? 12.641 1.625 -27.781 1 94.56 445 TYR B CA 1
ATOM 7478 C C . TYR B 1 445 ? 11.766 2.736 -27.234 1 94.56 445 TYR B C 1
ATOM 7480 O O . TYR B 1 445 ? 11.477 3.715 -27.922 1 94.56 445 TYR B O 1
ATOM 7488 N N . ILE B 1 446 ? 11.305 2.531 -26 1 93.62 446 ILE B N 1
ATOM 7489 C CA . ILE B 1 446 ? 10.453 3.506 -25.328 1 93.62 446 ILE B CA 1
ATOM 7490 C C . ILE B 1 446 ? 11.117 3.979 -24.047 1 93.62 446 ILE B C 1
ATOM 7492 O O . ILE B 1 446 ? 11.484 3.164 -23.188 1 93.62 446 ILE B O 1
ATOM 7496 N N . ASP B 1 447 ? 11.305 5.23 -23.859 1 93.19 447 ASP B N 1
ATOM 7497 C CA . ASP B 1 447 ? 11.852 5.895 -22.688 1 93.19 447 ASP B CA 1
ATOM 7498 C C . ASP B 1 447 ? 10.922 7.008 -22.203 1 93.19 447 ASP B C 1
ATOM 7500 O O . ASP B 1 447 ? 11 8.141 -22.688 1 93.19 447 ASP B O 1
ATOM 7504 N N . PRO B 1 448 ? 10.188 6.672 -21.188 1 91.12 448 PRO B N 1
ATOM 7505 C CA . PRO B 1 448 ? 9.258 7.711 -20.719 1 91.12 448 PRO B CA 1
ATOM 7506 C C . PRO B 1 448 ? 9.977 8.859 -20.016 1 91.12 448 PRO B C 1
ATOM 7508 O O . PRO B 1 448 ? 9.414 9.953 -19.875 1 91.12 448 PRO B O 1
ATOM 7511 N N . THR B 1 449 ? 11.172 8.625 -19.594 1 86.81 449 THR B N 1
ATOM 7512 C CA . THR B 1 449 ? 11.984 9.633 -18.938 1 86.81 449 THR B CA 1
ATOM 7513 C C . THR B 1 449 ? 11.211 10.266 -17.766 1 86.81 449 THR B C 1
ATOM 7515 O O . THR B 1 449 ? 10.844 9.578 -16.828 1 86.81 449 THR B O 1
ATOM 7518 N N . TYR B 1 450 ? 10.945 11.602 -17.875 1 82.5 450 TYR B N 1
ATOM 7519 C CA . TYR B 1 450 ? 10.422 12.367 -16.75 1 82.5 450 TYR B CA 1
ATOM 7520 C C . TYR B 1 450 ? 8.898 12.289 -16.688 1 82.5 450 TYR B C 1
ATOM 7522 O O . TYR B 1 450 ? 8.281 12.781 -15.742 1 82.5 450 TYR B O 1
ATOM 7530 N N . MET B 1 451 ? 8.266 11.555 -17.547 1 82.44 451 MET B N 1
ATOM 7531 C CA . MET B 1 451 ? 6.812 11.445 -17.578 1 82.44 451 MET B CA 1
ATOM 7532 C C . MET B 1 451 ? 6.301 10.672 -16.359 1 82.44 451 MET B C 1
ATOM 7534 O O . MET B 1 451 ? 5.152 10.836 -15.953 1 82.44 451 MET B O 1
ATOM 7538 N N . ILE B 1 452 ? 7.176 9.922 -15.844 1 87.44 452 ILE B N 1
ATOM 7539 C CA . ILE B 1 452 ? 6.684 9.086 -14.758 1 87.44 452 ILE B CA 1
ATOM 7540 C C . ILE B 1 452 ? 6.82 9.828 -13.43 1 87.44 452 ILE B C 1
ATOM 7542 O O . ILE B 1 452 ? 6.371 9.336 -12.391 1 87.44 452 ILE B O 1
ATOM 7546 N N . ARG B 1 453 ? 7.371 11.016 -13.453 1 87.06 453 ARG B N 1
ATOM 7547 C CA . ARG B 1 453 ? 7.535 11.719 -12.188 1 87.06 453 ARG B CA 1
ATOM 7548 C C . ARG B 1 453 ? 6.93 13.117 -12.25 1 87.06 453 ARG B C 1
ATOM 7550 O O . ARG B 1 453 ? 6.723 13.766 -11.219 1 87.06 453 ARG B O 1
ATOM 7557 N N . ALA B 1 454 ? 6.77 13.695 -13.391 1 83.38 454 ALA B N 1
ATOM 7558 C CA . ALA B 1 454 ? 6.223 15.039 -13.562 1 83.38 454 ALA B CA 1
ATOM 7559 C C . ALA B 1 454 ? 4.707 15 -13.75 1 83.38 454 ALA B C 1
ATOM 7561 O O . ALA B 1 454 ? 4.18 15.523 -14.734 1 83.38 454 ALA B O 1
ATOM 7562 N N . CYS B 1 455 ? 4.031 14.398 -12.852 1 87.31 455 CYS B N 1
ATOM 7563 C CA . CYS B 1 455 ? 2.586 14.227 -12.93 1 87.31 455 CYS B CA 1
ATOM 7564 C C . CYS B 1 455 ? 1.956 14.289 -11.547 1 87.31 455 CYS B C 1
ATOM 7566 O O . CYS B 1 455 ? 2.664 14.375 -10.539 1 87.31 455 CYS B O 1
ATOM 7568 N N . ARG B 1 456 ? 0.645 14.375 -11.578 1 89.81 456 ARG B N 1
ATOM 7569 C CA . ARG B 1 456 ? -0.116 14.367 -10.328 1 89.81 456 ARG B CA 1
ATOM 7570 C C . ARG B 1 456 ? -0.015 13.016 -9.633 1 89.81 456 ARG B C 1
ATOM 7572 O O . ARG B 1 456 ? 0.074 11.977 -10.289 1 89.81 456 ARG B O 1
ATOM 7579 N N . ALA B 1 457 ? -0.038 13.117 -8.32 1 93.62 457 ALA B N 1
ATOM 7580 C CA . ALA B 1 457 ? -0.004 11.875 -7.539 1 93.62 457 ALA B CA 1
ATOM 7581 C C . ALA B 1 457 ? -1.277 11.062 -7.75 1 93.62 457 ALA B C 1
ATOM 7583 O O . ALA B 1 457 ? -2.375 11.625 -7.824 1 93.62 457 ALA B O 1
ATOM 7584 N N . ASN B 1 458 ? -1.118 9.734 -7.887 1 93.62 458 ASN B N 1
ATOM 7585 C CA . ASN B 1 458 ? -2.303 8.883 -7.855 1 93.62 458 ASN B CA 1
ATOM 7586 C C . ASN B 1 458 ? -2.908 8.82 -6.453 1 93.62 458 ASN B C 1
ATOM 7588 O O . ASN B 1 458 ? -2.408 9.469 -5.527 1 93.62 458 ASN B O 1
ATOM 7592 N N . ALA B 1 459 ? -4.039 8.133 -6.273 1 93.19 459 ALA B N 1
ATOM 7593 C CA . ALA B 1 459 ? -4.773 8.148 -5.012 1 93.19 459 ALA B CA 1
ATOM 7594 C C . ALA B 1 459 ? -3.924 7.598 -3.871 1 93.19 459 ALA B C 1
ATOM 7596 O O . ALA B 1 459 ? -3.912 8.156 -2.773 1 93.19 459 ALA B O 1
ATOM 7597 N N . SER B 1 460 ? -3.221 6.523 -4.148 1 94.69 460 SER B N 1
ATOM 7598 C CA . SER B 1 460 ? -2.395 5.898 -3.119 1 94.69 460 SER B CA 1
ATOM 7599 C C . SER B 1 460 ? -1.333 6.867 -2.604 1 94.69 460 SER B C 1
ATOM 7601 O O . SER B 1 460 ? -1.188 7.047 -1.393 1 94.69 460 SER B O 1
ATOM 7603 N N . ASP B 1 461 ? -0.606 7.508 -3.484 1 95.62 461 ASP B N 1
ATOM 7604 C CA . ASP B 1 461 ? 0.396 8.492 -3.096 1 95.62 461 ASP B CA 1
ATOM 7605 C C . ASP B 1 461 ? -0.258 9.727 -2.467 1 95.62 461 ASP B C 1
ATOM 7607 O O . ASP B 1 461 ? 0.309 10.344 -1.562 1 95.62 461 ASP B O 1
ATOM 7611 N N . GLY B 1 462 ? -1.388 10.07 -3.002 1 95.38 462 GLY B N 1
ATOM 7612 C CA . GLY B 1 462 ? -2.104 11.188 -2.398 1 95.38 462 GLY B CA 1
ATOM 7613 C C . GLY B 1 462 ? -2.402 10.977 -0.926 1 95.38 462 GLY B C 1
ATOM 7614 O O . GLY B 1 462 ? -2.201 11.883 -0.112 1 95.38 462 GLY B O 1
ATOM 7615 N N . ILE B 1 463 ? -2.877 9.844 -0.592 1 95.12 463 ILE B N 1
ATOM 7616 C CA . ILE B 1 463 ? -3.168 9.5 0.796 1 95.12 463 ILE B CA 1
ATOM 7617 C C . ILE B 1 463 ? -1.88 9.531 1.616 1 95.12 463 ILE B C 1
ATOM 7619 O O . ILE B 1 463 ? -1.842 10.133 2.697 1 95.12 463 ILE B O 1
ATOM 7623 N N . LEU B 1 464 ? -0.856 8.867 1.065 1 96.88 464 LEU B N 1
ATOM 7624 C CA . LEU B 1 464 ? 0.426 8.836 1.761 1 96.88 464 LEU B CA 1
ATOM 7625 C C . LEU B 1 464 ? 0.941 10.242 2.021 1 96.88 464 LEU B C 1
ATOM 7627 O O . LEU B 1 464 ? 1.365 10.562 3.135 1 96.88 464 LEU B O 1
ATOM 7631 N N . CYS B 1 465 ? 0.9 11.094 1.02 1 97 465 CYS B N 1
ATOM 7632 C CA . CYS B 1 465 ? 1.378 12.469 1.128 1 97 465 CYS B CA 1
ATOM 7633 C C . CYS B 1 465 ? 0.587 13.242 2.178 1 97 465 CYS B C 1
ATOM 7635 O O . CYS B 1 465 ? 1.163 13.992 2.965 1 97 465 CYS B O 1
ATOM 7637 N N . THR B 1 466 ? -0.683 13.047 2.164 1 95.56 466 THR B N 1
ATOM 7638 C CA . THR B 1 466 ? -1.544 13.695 3.143 1 95.56 466 THR B CA 1
ATOM 7639 C C . THR B 1 466 ? -1.113 13.344 4.562 1 95.56 466 THR B C 1
ATOM 7641 O O . THR B 1 466 ? -0.921 14.227 5.398 1 95.56 466 THR B O 1
ATOM 7644 N N . VAL B 1 467 ? -0.893 12.117 4.777 1 96.81 467 VAL B N 1
ATOM 7645 C CA . VAL B 1 467 ? -0.597 11.641 6.121 1 96.81 467 VAL B CA 1
ATOM 7646 C C . VAL B 1 467 ? 0.816 12.055 6.523 1 96.81 467 VAL B C 1
ATOM 7648 O O . VAL B 1 467 ? 1.056 12.438 7.672 1 96.81 467 VAL B O 1
ATOM 7651 N N . LEU B 1 468 ? 1.733 11.977 5.617 1 98.25 468 LEU B N 1
ATOM 7652 C CA . LEU B 1 468 ? 3.102 12.383 5.906 1 98.25 468 LEU B CA 1
ATOM 7653 C C . LEU B 1 468 ? 3.162 13.867 6.25 1 98.25 468 LEU B C 1
ATOM 7655 O O . LEU B 1 468 ? 3.854 14.266 7.191 1 98.25 468 LEU B O 1
ATOM 7659 N N . GLY B 1 469 ? 2.449 14.688 5.445 1 98.31 469 GLY B N 1
ATOM 7660 C CA . GLY B 1 469 ? 2.404 16.109 5.73 1 98.31 469 GLY B CA 1
ATOM 7661 C C . GLY B 1 469 ? 1.858 16.422 7.113 1 98.31 469 GLY B C 1
ATOM 7662 O O . GLY B 1 469 ? 2.441 17.234 7.848 1 98.31 469 GLY B O 1
ATOM 7663 N N . GLN B 1 470 ? 0.786 15.789 7.461 1 97.06 470 GLN B N 1
ATOM 7664 C CA . GLN B 1 470 ? 0.191 15.984 8.781 1 97.06 470 GLN B CA 1
ATOM 7665 C C . GLN B 1 470 ? 1.159 15.578 9.883 1 97.06 470 GLN B C 1
ATOM 7667 O O . GLN B 1 470 ? 1.365 16.328 10.844 1 97.06 470 GLN B O 1
ATOM 7672 N N . ASN B 1 471 ? 1.774 14.453 9.695 1 98.5 471 ASN B N 1
ATOM 7673 C CA . ASN B 1 471 ? 2.65 13.914 10.734 1 98.5 471 ASN B CA 1
ATOM 7674 C C . ASN B 1 471 ? 3.916 14.758 10.883 1 98.5 471 ASN B C 1
ATOM 7676 O O . ASN B 1 471 ? 4.469 14.859 11.977 1 98.5 471 ASN B O 1
ATOM 7680 N N . ALA B 1 472 ? 4.363 15.336 9.789 1 98.81 472 ALA B N 1
ATOM 7681 C CA . ALA B 1 472 ? 5.508 16.234 9.898 1 98.81 472 ALA B CA 1
ATOM 7682 C C . ALA B 1 472 ? 5.223 17.375 10.875 1 98.81 472 ALA B C 1
ATOM 7684 O O . ALA B 1 472 ? 6.039 17.672 11.75 1 98.81 472 ALA B O 1
ATOM 7685 N N . VAL B 1 473 ? 4.062 17.953 10.781 1 98.69 473 VAL B N 1
ATOM 7686 C CA . VAL B 1 473 ? 3.664 19.062 11.633 1 98.69 473 VAL B CA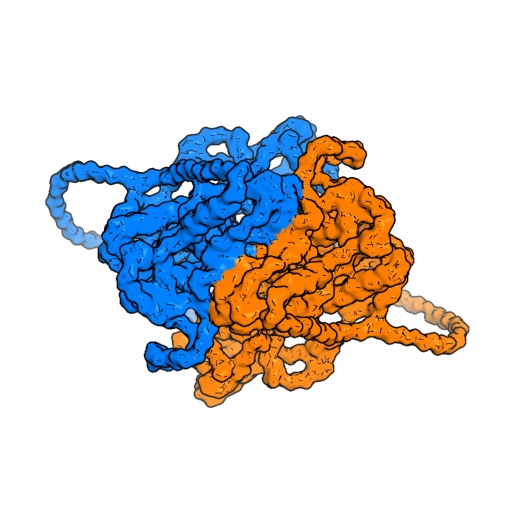 1
ATOM 7687 C C . VAL B 1 473 ? 3.475 18.578 13.062 1 98.69 473 VAL B C 1
ATOM 7689 O O . VAL B 1 473 ? 3.938 19.203 14.016 1 98.69 473 VAL B O 1
ATOM 7692 N N . HIS B 1 474 ? 2.793 17.406 13.219 1 98.06 474 HIS B N 1
ATOM 7693 C CA . HIS B 1 474 ? 2.619 16.828 14.547 1 98.06 474 HIS B CA 1
ATOM 7694 C C . HIS B 1 474 ? 3.963 16.609 15.234 1 98.06 474 HIS B C 1
ATOM 7696 O O . HIS B 1 474 ? 4.113 16.906 16.422 1 98.06 474 HIS B O 1
ATOM 7702 N N . GLY B 1 475 ? 4.902 16.078 14.492 1 98.62 475 GLY B N 1
ATOM 7703 C CA . GLY B 1 475 ? 6.223 15.844 15.047 1 98.62 475 GLY B CA 1
ATOM 7704 C C . GLY B 1 475 ? 6.918 17.109 15.508 1 98.62 475 GLY B C 1
ATOM 7705 O O . GLY B 1 475 ? 7.512 17.141 16.594 1 98.62 475 GLY B O 1
ATOM 7706 N N . ALA B 1 476 ? 6.863 18.156 14.727 1 98.75 476 ALA B N 1
ATOM 7707 C CA . ALA B 1 476 ? 7.473 19.438 15.078 1 98.75 476 ALA B CA 1
ATOM 7708 C C . ALA B 1 476 ? 6.867 20 16.359 1 98.75 476 ALA B C 1
ATOM 7710 O O . ALA B 1 476 ? 7.59 20.391 17.281 1 98.75 476 ALA B O 1
ATOM 7711 N N . PHE B 1 477 ? 5.57 20.016 16.453 1 98.19 477 PHE B N 1
ATOM 7712 C CA . PHE B 1 477 ? 4.891 20.562 17.625 1 98.19 477 PHE B CA 1
ATOM 7713 C C . PHE B 1 477 ? 5.152 19.719 18.859 1 98.19 477 PHE B C 1
ATOM 7715 O O . PHE B 1 477 ? 5.184 20.234 19.969 1 98.19 477 PHE B O 1
ATOM 7722 N N . ALA B 1 478 ? 5.301 18.391 18.625 1 97.81 478 ALA B N 1
ATOM 7723 C CA . ALA B 1 478 ? 5.594 17.5 19.75 1 97.81 478 ALA B CA 1
ATOM 7724 C C . ALA B 1 478 ? 6.98 17.766 20.312 1 97.81 478 ALA B C 1
ATOM 7726 O O . ALA B 1 478 ? 7.336 17.25 21.375 1 97.81 478 ALA B O 1
ATOM 7727 N N . GLY B 1 479 ? 7.789 18.547 19.609 1 97.88 479 GLY B N 1
ATOM 7728 C CA . GLY B 1 479 ? 9.102 18.938 20.094 1 97.88 479 GLY B CA 1
ATOM 7729 C C . GLY B 1 479 ? 10.227 18.125 19.484 1 97.88 479 GLY B C 1
ATOM 7730 O O . GLY B 1 479 ? 11.391 18.266 19.875 1 97.88 479 GLY B O 1
ATOM 7731 N N . TYR B 1 480 ? 9.883 17.297 18.547 1 98.25 480 TYR B N 1
ATOM 7732 C CA . TYR B 1 480 ? 10.922 16.484 17.922 1 98.25 480 TYR B CA 1
ATOM 7733 C C . TYR B 1 480 ? 11.617 17.266 16.812 1 98.25 480 TYR B C 1
ATOM 7735 O O . TYR B 1 480 ? 10.992 18.094 16.141 1 98.25 480 TYR B O 1
ATOM 7743 N N . SER B 1 481 ? 12.914 17.062 16.625 1 98.31 481 SER B N 1
ATOM 7744 C CA . SER B 1 481 ? 13.742 17.672 15.594 1 98.31 481 SER B CA 1
ATOM 7745 C C . SER B 1 481 ? 14.836 16.734 15.117 1 98.31 481 SER B C 1
ATOM 7747 O O . SER B 1 481 ? 15.258 15.836 15.859 1 98.31 481 SER B O 1
ATOM 7749 N N . GLY B 1 482 ? 15.297 16.969 13.867 1 98.19 482 GLY B N 1
ATOM 7750 C CA . GLY B 1 482 ? 16.266 16.047 13.32 1 98.19 482 GLY B CA 1
ATOM 7751 C C . GLY B 1 482 ? 15.664 14.688 12.992 1 98.19 482 GLY B C 1
ATOM 7752 O O . GLY B 1 482 ? 16.344 13.656 13.117 1 98.19 482 GLY B O 1
ATOM 7753 N N . ILE B 1 483 ? 14.383 14.703 12.68 1 98.69 483 ILE B N 1
ATOM 7754 C CA . ILE B 1 483 ? 13.664 13.461 12.414 1 98.69 483 ILE B CA 1
ATOM 7755 C C . ILE B 1 483 ? 13.078 13.492 11.008 1 98.69 483 ILE B C 1
ATOM 7757 O O . ILE B 1 483 ? 13.086 14.531 10.344 1 98.69 483 ILE B O 1
ATOM 7761 N N . THR B 1 484 ? 12.672 12.367 10.555 1 98.75 484 THR B N 1
ATOM 7762 C CA . THR B 1 484 ? 11.867 12.234 9.344 1 98.75 484 THR B CA 1
ATOM 7763 C C . THR B 1 484 ? 10.609 11.422 9.625 1 98.75 484 THR B C 1
ATOM 7765 O O . THR B 1 484 ? 10.516 10.734 10.641 1 98.75 484 THR B O 1
ATOM 7768 N N . VAL B 1 485 ? 9.633 11.68 8.828 1 98.69 485 VAL B N 1
ATOM 7769 C CA . VAL B 1 485 ? 8.383 10.93 8.922 1 98.69 485 VAL B CA 1
ATOM 7770 C C . VAL B 1 485 ? 8.398 9.789 7.91 1 98.69 485 VAL B C 1
ATOM 7772 O O . VAL B 1 485 ? 9.055 9.875 6.871 1 98.69 485 VAL B O 1
ATOM 7775 N N . GLY B 1 486 ? 7.746 8.703 8.242 1 97.88 486 GLY B N 1
ATOM 7776 C CA . GLY B 1 486 ? 7.688 7.578 7.328 1 97.88 486 GLY B CA 1
ATOM 7777 C C . GLY B 1 486 ? 6.57 6.605 7.652 1 97.88 486 GLY B C 1
ATOM 7778 O O . GLY B 1 486 ? 5.805 6.82 8.602 1 97.88 486 GLY B O 1
ATOM 7779 N N . ILE B 1 487 ? 6.441 5.578 6.797 1 97.75 487 ILE B N 1
ATOM 7780 C CA . ILE B 1 487 ? 5.488 4.488 6.969 1 97.75 487 ILE B CA 1
ATOM 7781 C C . ILE B 1 487 ? 6.238 3.164 7.102 1 97.75 487 ILE B C 1
ATOM 7783 O O . ILE B 1 487 ? 7.125 2.867 6.301 1 97.75 487 ILE B O 1
ATOM 7787 N N . CYS B 1 488 ? 5.957 2.451 8.188 1 96.75 488 CYS B N 1
ATOM 7788 C CA . CYS B 1 488 ? 6.562 1.158 8.484 1 96.75 488 CYS B CA 1
ATOM 7789 C C . CYS B 1 488 ? 5.504 0.126 8.844 1 96.75 488 CYS B C 1
ATOM 7791 O O . CYS B 1 488 ? 4.754 0.31 9.805 1 96.75 488 CYS B O 1
ATOM 7793 N N . ASN B 1 489 ? 5.492 -0.94 8.078 1 95.94 489 ASN B N 1
ATOM 7794 C CA . ASN B 1 489 ? 4.488 -1.974 8.312 1 95.94 489 ASN B CA 1
ATOM 7795 C C . ASN B 1 489 ? 3.082 -1.386 8.383 1 95.94 489 ASN B C 1
ATOM 7797 O O . ASN B 1 489 ? 2.328 -1.673 9.312 1 95.94 489 ASN B O 1
ATOM 7801 N N . THR B 1 490 ? 2.773 -0.444 7.496 1 93.88 490 THR B N 1
ATOM 7802 C CA . THR B 1 490 ? 1.476 0.179 7.262 1 93.88 490 THR B CA 1
ATOM 7803 C C . THR B 1 490 ? 1.156 1.191 8.359 1 93.88 490 THR B C 1
ATOM 7805 O O . THR B 1 490 ? 0.066 1.768 8.383 1 93.88 490 THR B O 1
ATOM 7808 N N . HIS B 1 491 ? 2.1 1.396 9.258 1 95.88 491 HIS B N 1
ATOM 7809 C CA . HIS B 1 491 ? 1.902 2.369 10.328 1 95.88 491 HIS B CA 1
ATOM 7810 C C . HIS B 1 491 ? 2.879 3.533 10.203 1 95.88 491 HIS B C 1
ATOM 7812 O O . HIS B 1 491 ? 3.996 3.361 9.703 1 95.88 491 HIS B O 1
ATOM 7818 N N . TYR B 1 492 ? 2.447 4.621 10.625 1 97.56 492 TYR B N 1
ATOM 7819 C CA . TYR B 1 492 ? 3.246 5.832 10.453 1 97.56 492 TYR B CA 1
ATOM 7820 C C . TYR B 1 492 ? 4.145 6.062 11.664 1 97.56 492 TYR B C 1
ATOM 7822 O O . TYR B 1 492 ? 3.725 5.852 12.805 1 97.56 492 TYR B O 1
ATOM 7830 N N . VAL B 1 493 ? 5.402 6.492 11.375 1 98.5 493 VAL B N 1
ATOM 7831 C CA . VAL B 1 493 ? 6.414 6.504 12.43 1 98.5 493 VAL B CA 1
ATOM 7832 C C . VAL B 1 493 ? 7.309 7.73 12.273 1 98.5 493 VAL B C 1
ATOM 7834 O O . VAL B 1 493 ? 7.289 8.391 11.234 1 98.5 493 VAL B O 1
ATOM 7837 N N . TYR B 1 494 ? 7.98 8.07 13.328 1 98.69 494 TYR B N 1
ATOM 7838 C CA . TYR B 1 494 ? 9.117 8.977 13.312 1 98.69 494 TYR B CA 1
ATOM 7839 C C . TYR B 1 494 ? 10.438 8.203 13.336 1 98.69 494 TYR B C 1
ATOM 7841 O O . TYR B 1 494 ? 10.57 7.223 14.07 1 98.69 494 TYR B O 1
ATOM 7849 N N . LEU B 1 495 ? 11.367 8.602 12.539 1 98.62 495 LEU B N 1
ATOM 7850 C CA . LEU B 1 495 ? 12.68 7.969 12.461 1 98.62 495 LEU B CA 1
ATOM 7851 C C . LEU B 1 495 ? 13.789 9.008 12.562 1 98.62 495 LEU B C 1
ATOM 7853 O O . LEU B 1 495 ? 13.656 10.117 12.039 1 98.62 495 LEU B O 1
ATOM 7857 N N . PRO B 1 496 ? 14.922 8.641 13.242 1 98.31 496 PRO B N 1
ATOM 7858 C CA . PRO B 1 496 ? 16.078 9.547 13.203 1 98.31 496 PRO B CA 1
ATOM 7859 C C . PRO B 1 496 ? 16.703 9.641 11.82 1 98.31 496 PRO B C 1
ATOM 7861 O O . PRO B 1 496 ? 16.938 8.617 11.172 1 98.31 496 PRO B O 1
ATOM 7864 N N . ILE B 1 497 ? 17 10.828 11.383 1 98.31 497 ILE B N 1
ATOM 7865 C CA . ILE B 1 497 ? 17.484 11.07 10.031 1 98.31 497 ILE B CA 1
ATOM 7866 C C . ILE B 1 497 ? 18.766 10.273 9.789 1 98.31 497 ILE B C 1
ATOM 7868 O O . ILE B 1 497 ? 18.922 9.625 8.742 1 98.31 497 ILE B O 1
ATOM 7872 N N . PRO B 1 498 ? 19.719 10.18 10.734 1 97.56 498 PRO B N 1
ATOM 7873 C CA . PRO B 1 498 ? 20.969 9.461 10.461 1 97.56 498 PRO B CA 1
ATOM 7874 C C . PRO B 1 498 ? 20.734 7.992 10.109 1 97.56 498 PRO B C 1
ATOM 7876 O O . PRO B 1 498 ? 21.453 7.43 9.281 1 97.56 498 PRO B O 1
ATOM 7879 N N . GLU B 1 499 ? 19.75 7.395 10.648 1 97.44 499 GLU B N 1
ATOM 7880 C CA . GLU B 1 499 ? 19.516 5.973 10.422 1 97.44 499 GLU B CA 1
ATOM 7881 C C . GLU B 1 499 ? 18.922 5.723 9.047 1 97.44 499 GLU B C 1
ATOM 7883 O O . GLU B 1 499 ? 19.219 4.711 8.406 1 97.44 499 GLU B O 1
ATOM 7888 N N . VAL B 1 500 ? 18.141 6.637 8.562 1 97.25 500 VAL B N 1
ATOM 7889 C CA . VAL B 1 500 ? 17.422 6.379 7.316 1 97.25 500 VAL B CA 1
ATOM 7890 C C . VAL B 1 500 ? 18.328 6.715 6.125 1 97.25 500 VAL B C 1
ATOM 7892 O O . VAL B 1 500 ? 18.062 6.281 5.004 1 97.25 500 VAL B O 1
ATOM 7895 N N . ILE B 1 501 ? 19.406 7.492 6.363 1 95.88 501 ILE B N 1
ATOM 7896 C CA . ILE B 1 501 ? 20.234 7.906 5.238 1 95.88 501 ILE B CA 1
ATOM 7897 C C . ILE B 1 501 ? 21.609 7.242 5.344 1 95.88 501 ILE B C 1
ATOM 7899 O O . ILE B 1 501 ? 22.578 7.688 4.715 1 95.88 501 ILE B O 1
ATOM 7903 N N . SER B 1 502 ? 21.75 6.246 6.18 1 94.69 502 SER B N 1
ATOM 7904 C CA . SER B 1 502 ? 23.031 5.582 6.387 1 94.69 502 SER B CA 1
ATOM 7905 C C . SER B 1 502 ? 23.578 5.016 5.078 1 94.69 502 SER B C 1
ATOM 7907 O O . SER B 1 502 ? 24.781 5.039 4.84 1 94.69 502 SER B O 1
ATOM 7909 N N . TYR B 1 503 ? 22.75 4.473 4.234 1 92.12 503 TYR B N 1
ATOM 7910 C CA . TYR B 1 503 ? 23.031 4.035 2.875 1 92.12 503 TYR B CA 1
ATOM 7911 C C . TYR B 1 503 ? 21.75 3.918 2.055 1 92.12 503 TYR B C 1
ATOM 7913 O O . TYR B 1 503 ? 20.656 3.807 2.613 1 92.12 503 TYR B O 1
ATOM 7921 N N . PRO B 1 504 ? 21.938 4.02 0.788 1 92.06 504 PRO B N 1
ATOM 7922 C CA . PRO B 1 504 ? 20.734 3.922 -0.045 1 92.06 504 PRO B CA 1
ATOM 7923 C C . PRO B 1 504 ? 20.125 2.521 -0.041 1 92.06 504 PRO B C 1
ATOM 7925 O O . PRO B 1 504 ? 20.859 1.526 -0.092 1 92.06 504 PRO B O 1
ATOM 7928 N N . ARG B 1 505 ? 18.844 2.459 0.035 1 94.19 505 ARG B N 1
ATOM 7929 C CA . ARG B 1 505 ? 18.125 1.195 -0.068 1 94.19 505 ARG B CA 1
ATOM 7930 C C . ARG B 1 505 ? 18.156 0.657 -1.495 1 94.19 505 ARG B C 1
ATOM 7932 O O . ARG B 1 505 ? 18.031 1.418 -2.455 1 94.19 505 ARG B O 1
ATOM 7939 N N . THR B 1 506 ? 18.375 -0.595 -1.659 1 94.5 506 THR B N 1
ATOM 7940 C CA . THR B 1 506 ? 18.391 -1.25 -2.963 1 94.5 506 THR B CA 1
ATOM 7941 C C . THR B 1 506 ? 17.578 -2.549 -2.924 1 94.5 506 THR B C 1
ATOM 7943 O O . THR B 1 506 ? 17.234 -3.037 -1.848 1 94.5 506 THR B O 1
ATOM 7946 N N . VAL B 1 507 ? 17.25 -3.043 -4.105 1 95.38 507 VAL B N 1
ATOM 7947 C CA . VAL B 1 507 ? 16.531 -4.312 -4.184 1 95.38 507 VAL B CA 1
ATOM 7948 C C . VAL B 1 507 ? 17.453 -5.445 -3.723 1 95.38 507 VAL B C 1
ATOM 7950 O O . VAL B 1 507 ? 18.609 -5.531 -4.141 1 95.38 507 VAL B O 1
ATOM 7953 N N . ASP B 1 508 ? 16.953 -6.238 -2.803 1 90.56 508 ASP B N 1
ATOM 7954 C CA . ASP B 1 508 ? 17.656 -7.465 -2.438 1 90.56 508 ASP B CA 1
ATOM 7955 C C . ASP B 1 508 ? 17.391 -8.57 -3.455 1 90.56 508 ASP B C 1
ATOM 7957 O O . ASP B 1 508 ? 16.25 -9.031 -3.6 1 90.56 508 ASP B O 1
ATOM 7961 N N . PRO B 1 509 ? 18.406 -8.984 -4.156 1 88.19 509 PRO B N 1
ATOM 7962 C CA . PRO B 1 509 ? 18.219 -10.023 -5.176 1 88.19 509 PRO B CA 1
ATOM 7963 C C . PRO B 1 509 ? 17.656 -11.32 -4.602 1 88.19 509 PRO B C 1
ATOM 7965 O O . PRO B 1 509 ? 17.156 -12.164 -5.344 1 88.19 509 PRO B O 1
ATOM 7968 N N . ASN B 1 510 ? 17.75 -11.484 -3.318 1 84.06 510 ASN B N 1
ATOM 7969 C CA . ASN B 1 510 ? 17.234 -12.688 -2.682 1 84.06 510 ASN B CA 1
ATOM 7970 C C . ASN B 1 510 ? 15.883 -12.43 -2.012 1 84.06 510 ASN B C 1
ATOM 7972 O O . ASN B 1 510 ? 15.352 -13.297 -1.317 1 84.06 510 ASN B O 1
ATOM 7976 N N . SER B 1 511 ? 15.422 -11.312 -2.277 1 87.25 511 SER B N 1
ATOM 7977 C CA . SER B 1 511 ? 14.141 -10.961 -1.674 1 87.25 511 SER B CA 1
ATOM 7978 C C . SER B 1 511 ? 13 -11.758 -2.305 1 87.25 511 SER B C 1
ATOM 7980 O O . SER B 1 511 ? 13.102 -12.188 -3.455 1 87.25 511 SER B O 1
ATOM 7982 N N . ARG B 1 512 ? 11.945 -11.883 -1.528 1 86.31 512 ARG B N 1
ATOM 7983 C CA . ARG B 1 512 ? 10.758 -12.547 -2.047 1 86.31 512 ARG B CA 1
ATOM 7984 C C . ARG B 1 512 ? 10.141 -11.758 -3.197 1 86.31 512 ARG B C 1
ATOM 7986 O O . ARG B 1 512 ? 9.602 -12.344 -4.141 1 86.31 512 ARG B O 1
ATOM 7993 N N . MET B 1 513 ? 10.219 -10.516 -3.096 1 89.62 513 MET B N 1
ATOM 7994 C CA . MET B 1 513 ? 9.602 -9.695 -4.133 1 89.62 513 MET B CA 1
ATOM 7995 C C . MET B 1 513 ? 10.297 -9.906 -5.477 1 89.62 513 MET B C 1
ATOM 7997 O O . MET B 1 513 ? 9.633 -10.008 -6.512 1 89.62 513 MET B O 1
ATOM 8001 N N . TRP B 1 514 ? 11.586 -9.953 -5.48 1 91.12 514 TRP B N 1
ATOM 8002 C CA . TRP B 1 514 ? 12.305 -10.219 -6.727 1 91.12 514 TRP B CA 1
ATOM 8003 C C . TRP B 1 514 ? 11.977 -11.609 -7.254 1 91.12 514 TRP B C 1
ATOM 8005 O O . TRP B 1 514 ? 11.766 -11.789 -8.453 1 91.12 514 TRP B O 1
ATOM 8015 N N . HIS B 1 515 ? 11.859 -12.562 -6.383 1 88.19 515 HIS B N 1
ATOM 8016 C CA . HIS B 1 515 ? 11.523 -13.922 -6.793 1 88.19 515 HIS B CA 1
ATOM 8017 C C . HIS B 1 515 ? 10.133 -13.977 -7.422 1 88.19 515 HIS B C 1
ATOM 8019 O O . HIS B 1 515 ? 9.898 -14.734 -8.367 1 88.19 515 HIS B O 1
ATOM 8025 N N . ARG B 1 516 ? 9.289 -13.203 -6.863 1 90.5 516 ARG B N 1
ATOM 8026 C CA . ARG B 1 516 ? 7.953 -13.109 -7.445 1 90.5 516 ARG B CA 1
ATOM 8027 C C . ARG B 1 516 ? 8.008 -12.531 -8.859 1 90.5 516 ARG B C 1
ATOM 8029 O O . ARG B 1 516 ? 7.254 -12.945 -9.734 1 90.5 516 ARG B O 1
ATOM 8036 N N . CYS B 1 517 ? 8.859 -11.516 -8.984 1 92.25 517 CYS B N 1
ATOM 8037 C CA . CYS B 1 517 ? 9.062 -10.93 -10.305 1 92.25 517 CYS B CA 1
ATOM 8038 C C . CYS B 1 517 ? 9.594 -11.961 -11.289 1 92.25 517 CYS B C 1
ATOM 8040 O O . CYS B 1 517 ? 9.125 -12.047 -12.422 1 92.25 517 CYS B O 1
ATOM 8042 N N . LEU B 1 518 ? 10.484 -12.789 -10.828 1 89.06 518 LEU B N 1
ATOM 8043 C CA . LEU B 1 518 ? 11.055 -13.844 -11.672 1 89.06 518 LEU B CA 1
ATOM 8044 C C . LEU B 1 518 ? 9.992 -14.867 -12.047 1 89.06 518 LEU B C 1
ATOM 8046 O O . LEU B 1 518 ? 9.977 -15.375 -13.172 1 89.06 518 LEU B O 1
ATOM 8050 N N . THR B 1 519 ? 9.156 -15.133 -11.109 1 85.69 519 THR B N 1
ATOM 8051 C CA . THR B 1 519 ? 8.047 -16.047 -11.383 1 85.69 519 THR B CA 1
ATOM 8052 C C . THR B 1 519 ? 7.125 -15.477 -12.453 1 85.69 519 THR B C 1
ATOM 8054 O O . THR B 1 519 ? 6.664 -16.203 -13.336 1 85.69 519 THR B O 1
ATOM 8057 N N . SER B 1 520 ? 6.895 -14.227 -12.375 1 88.25 520 SER B N 1
ATOM 8058 C CA . SER B 1 520 ? 5.996 -13.562 -13.312 1 88.25 520 SER B CA 1
ATOM 8059 C C . SER B 1 520 ? 6.613 -13.477 -14.703 1 88.25 520 SER B C 1
ATOM 8061 O O . SER B 1 520 ? 5.926 -13.664 -15.711 1 88.25 520 SER B O 1
ATOM 8063 N N . THR B 1 521 ? 7.914 -13.18 -14.781 1 90.5 521 THR B N 1
ATOM 8064 C CA . THR B 1 521 ? 8.578 -13.008 -16.078 1 90.5 521 THR B CA 1
ATOM 8065 C C . THR B 1 521 ? 8.961 -14.352 -16.672 1 90.5 521 THR B C 1
ATOM 8067 O O . THR B 1 521 ? 9.039 -14.5 -17.891 1 90.5 521 THR B O 1
ATOM 8070 N N . GLY B 1 522 ? 9.258 -15.281 -15.773 1 85.62 522 GLY B N 1
ATOM 8071 C CA . GLY B 1 522 ? 9.758 -16.578 -16.219 1 85.62 522 GLY B CA 1
ATOM 8072 C C . GLY B 1 522 ? 11.18 -16.516 -16.734 1 85.62 522 GLY B C 1
ATOM 8073 O O . GLY B 1 522 ? 11.656 -17.453 -17.375 1 85.62 522 GLY B O 1
ATOM 8074 N N . GLN B 1 523 ? 11.867 -15.406 -16.438 1 89.69 523 GLN B N 1
ATOM 8075 C CA . GLN B 1 523 ? 13.211 -15.242 -16.984 1 89.69 523 GLN B CA 1
ATOM 8076 C C . GLN B 1 523 ? 14.227 -16.062 -16.188 1 89.69 523 GLN B C 1
ATOM 8078 O O . GLN B 1 523 ? 14.047 -16.312 -14.992 1 89.69 523 GLN B O 1
ATOM 8083 N N . PRO B 1 524 ? 15.336 -16.438 -16.859 1 88.25 524 PRO B N 1
ATOM 8084 C CA . PRO B 1 524 ? 16.453 -17.078 -16.172 1 88.25 524 PRO B CA 1
ATOM 8085 C C . PRO B 1 524 ? 17.469 -16.078 -15.609 1 88.25 524 PRO B C 1
ATOM 8087 O O . PRO B 1 524 ? 17.25 -14.875 -15.688 1 88.25 524 PRO B O 1
ATOM 8090 N N . ASP B 1 525 ? 18.469 -16.688 -14.969 1 86.94 525 ASP B N 1
ATOM 8091 C CA . ASP B 1 525 ? 19.641 -15.875 -14.625 1 86.94 525 ASP B CA 1
ATOM 8092 C C . ASP B 1 525 ? 20.516 -15.625 -15.844 1 86.94 525 ASP B C 1
ATOM 8094 O O . ASP B 1 525 ? 20.688 -16.516 -16.688 1 86.94 525 ASP B O 1
ATOM 8098 N N . PHE B 1 526 ? 20.969 -14.5 -15.945 1 91.88 526 PHE B N 1
ATOM 8099 C CA . PHE B 1 526 ? 21.688 -14.141 -17.156 1 91.88 526 PHE B CA 1
ATOM 8100 C C . PHE B 1 526 ? 23.188 -14.086 -16.891 1 91.88 526 PHE B C 1
ATOM 8102 O O . PHE B 1 526 ? 23.875 -13.172 -17.359 1 91.88 526 PHE B O 1
ATOM 8109 N N . ILE B 1 527 ? 23.656 -15.031 -16.094 1 85.81 527 ILE B N 1
ATOM 8110 C CA . ILE B 1 527 ? 25.094 -15.172 -15.867 1 85.81 527 ILE B CA 1
ATOM 8111 C C . ILE B 1 527 ? 25.547 -16.578 -16.234 1 85.81 527 ILE B C 1
ATOM 8113 O O . ILE B 1 527 ? 24.766 -17.531 -16.125 1 85.81 527 ILE B O 1
#